Protein AF-A0A7E6EMI9-F1 (afdb_monomer)

Secondary structure (DSSP, 8-state):
--HHHH-SSTT----HHHHHHHHHHHHTT--EEE--SEE--GGGS-TTGGGS-HHHHHHHHHHHHIIIIITSTTTEEEEEEEE-TTT--HHHHHTT-TTHHHHHHHHHHHH-SSSEEEEEESSTTTSSTHHHHHHHHHHHHHHTT----EEEE--EEESSS---HHHHHHHHHHHHTT---EEEEEEEEE-S-HHHHHHHHHHHHHHHHH-TTEEEEEES--BTTT-TTGGGT-SB-TTS-B-HHHHHHHHHHHHT------SS--TT--------SEEEEEEEEETTEEEEEEEEE-SSSS-------SSSPPPP---------S---HHHHHHHHHHHHHHH--STTEEEEEE--SS-SS-S-EEE-TTT--HHHHHHHHHHTT-SEEEEETTTEEEEES---TT-B--GGGS-PBPSS-TTSB--BTTEEEEEE-----S----------------------------------------------------S----HHHHHHHHHHTT--EEEEEEEE--SSSPSS----EEE-TT--HHHHHHH-TT-SEEEEETTTEEEEES---TT-S-PPPGGGS-PEETTEEEEE--BTTEEEEEEEGGGGSS----EEEEEEEE--SSS-SS-S-EEE-TT--HHHHHHHHHTTT-SEEEEETTTEEEEES---S-B--GGGS-PBPSS-TTSB--BTTEEEEEEEP-----------------------------------------S-----TT-EEEEEE--SSS-SS-GGGEEE-TT--HHHHHHHTTTSSEEEEETTTEEEEES---TT-B-S---PEETTEEEEE--BTTEEEEEE----PPPP--SS-EEEEEE---S-SS----EEE-TT--HHHHHHHHHHTT-SEEEEETTTEEEEES-----EE-GGGS-PEETTEEEEE--BTTEEEEEEPP---

pLDDT: mean 73.01, std 23.04, range [19.69, 98.56]

Solvent-accessible surface area (backbone atoms only — not comparable to full-atom values): 54116 Å² total; per-residue (Å²): 102,36,51,52,67,33,35,54,50,86,94,49,75,46,53,65,68,58,54,54,52,45,56,52,32,56,75,69,72,50,87,39,69,43,48,26,69,36,63,20,36,70,84,70,52,31,78,60,67,75,68,48,53,44,66,57,43,55,50,52,59,48,52,53,47,50,68,50,38,60,74,42,46,92,65,30,58,31,33,30,53,44,28,31,60,92,80,19,51,38,66,34,61,63,51,73,30,86,62,46,68,54,50,51,40,48,49,50,50,68,60,34,84,79,43,32,32,23,50,34,29,69,50,32,62,67,45,73,73,40,36,57,54,51,48,53,51,52,51,53,38,45,78,71,69,31,72,66,55,29,40,33,30,24,48,74,27,28,81,88,45,63,64,49,53,69,60,41,45,50,40,50,53,62,52,35,72,71,74,44,44,30,28,36,54,35,32,42,40,42,30,85,47,46,61,60,28,20,54,42,46,48,34,50,52,50,43,45,77,71,34,95,43,44,80,46,80,38,58,58,63,42,40,21,76,78,24,94,70,21,74,25,42,33,22,18,41,74,84,72,46,75,39,52,29,33,52,42,54,53,51,51,64,54,66,67,53,72,85,86,87,77,91,76,82,57,99,79,77,71,88,86,86,87,68,63,71,48,80,46,75,52,75,51,73,58,92,90,50,74,51,75,51,76,53,69,43,71,92,70,100,66,88,83,80,86,86,84,77,90,81,65,80,86,82,89,72,87,79,87,74,87,81,92,70,95,70,85,59,68,68,51,64,54,46,53,55,50,59,32,58,74,69,67,78,81,62,104,33,73,77,48,25,22,28,42,52,99,68,62,27,46,75,56,55,73,54,75,31,84,70,63,23,38,72,66,58,38,40,48,59,19,44,79,68,74,25,50,25,24,30,21,25,64,20,21,36,31,33,14,11,84,48,51,64,80,65,35,78,44,65,54,86,49,33,66,29,46,13,47,49,34,71,76,41,68,15,3,13,86,55,16,24,32,30,28,57,31,82,78,89,88,77,83,91,77,89,81,87,82,82,90,83,86,87,84,88,87,86,84,89,86,90,83,86,87,86,88,86,85,84,89,83,91,88,83,90,87,90,80,89,88,86,89,88,88,78,88,81,94,77,88,83,89,85,92,85,87,85,55,71,64,58,57,53,52,53,67,60,56,81,66,70,56,64,43,76,76,46,20,26,61,41,49,87,88,74,54,24,42,71,41,92,54,74,49,75,40,78,62,24,36,72,67,59,35,48,66,68,25,62,99,36,66,27,33,29,18,24,58,20,27,36,26,36,18,10,80,50,60,43,74,86,48,90,61,69,37,66,59,76,53,30,62,29,42,10,54,52,34,75,93,40,70,11,1,13,84,54,17,26,25,30,32,29,58,67,70,67,89,61,93,76,83,82,62,51,46,81,72,52,23,29,40,44,49,81,92,68,49,32,44,79,50,63,72,51,74,35,86,58,21,35,72,69,58,38,34,51,52,16,56,78,66,79,22,49,24,26,25,22,26,59,15,28,34,28,32,12,14,84,60,74,76,64,56,75,44,66,57,81,50,26,66,27,44,11,52,52,32,74,88,44,66,14,1,12,86,62,15,25,34,30,26,44,41,57,85,82,82,68,96,78,78,93,77,85,88,88,85,87,88,83,92,90,85,91,90,88,91,89,92,88,93,87,90,88,91,88,83,86,92,90,85,88,80,94,79,79,87,80,73,53,58,61,69,42,76,76,47,29,18,27,42,46,88,88,75,41,26,42,48,74,91,44,62,48,75,37,91,56,20,37,72,68,58,36,30,62,72,18,66,70,20,36,25,24,28,18,25,68,10,34,37,25,30,30,21,82,54,55,56,80,59,38,78,44,94,65,46,72,26,40,13,57,52,36,72,90,44,70,11,2,14,88,58,20,28,25,32,26,29,33,50,50,84,56,81,73,81,93,62,79,42,53,79,74,51,23,28,46,58,88,66,100,66,84,86,70,83,66,58,70,54,74,49,82,61,25,36,72,65,58,38,40,52,50,17,28,77,72,62,23,47,25,27,31,21,26,68,12,31,36,30,39,20,26,80,72,87,90,62,53,80,46,63,59,83,56,23,66,30,41,12,56,54,33,78,90,42,66,14,1,12,95,60,19,27,30,31,28,40,42,59,75,77,120

Structure (mmCIF, N/CA/C/O backbone):
data_AF-A0A7E6EMI9-F1
#
_entry.id   AF-A0A7E6EMI9-F1
#
loop_
_atom_site.group_PDB
_atom_site.id
_atom_site.type_symbol
_atom_site.label_atom_id
_atom_site.label_alt_id
_atom_site.label_comp_id
_atom_site.label_asym_id
_atom_site.label_entity_id
_atom_site.label_seq_id
_atom_site.pdbx_PDB_ins_code
_atom_site.Cartn_x
_atom_site.Cartn_y
_atom_site.Cartn_z
_atom_site.occupancy
_atom_site.B_iso_or_equiv
_atom_site.auth_seq_id
_atom_site.auth_comp_id
_atom_site.auth_asym_id
_atom_site.auth_atom_id
_atom_site.pdbx_PDB_model_num
ATOM 1 N N . MET A 1 1 ? -22.785 5.214 -1.039 1.00 93.44 1 MET A N 1
ATOM 2 C CA . MET A 1 1 ? -23.889 5.733 -0.200 1.00 93.44 1 MET A CA 1
ATOM 3 C C . MET A 1 1 ? -23.397 6.900 0.670 1.00 93.44 1 MET A C 1
ATOM 5 O O . MET A 1 1 ? -23.691 6.962 1.861 1.00 93.44 1 MET A O 1
ATOM 9 N N . ASN A 1 2 ? -22.618 7.828 0.101 1.00 94.06 2 ASN A N 1
ATOM 10 C CA . ASN A 1 2 ? -21.979 8.904 0.870 1.00 94.06 2 ASN A CA 1
ATOM 11 C C . ASN A 1 2 ? -22.979 10.024 1.169 1.00 94.06 2 ASN A C 1
ATOM 13 O O . ASN A 1 2 ? -23.908 10.231 0.392 1.00 94.06 2 ASN A O 1
ATOM 17 N N . TRP A 1 3 ? -22.788 10.758 2.269 1.00 95.00 3 TRP A N 1
ATOM 18 C CA . TRP A 1 3 ? -23.775 11.743 2.734 1.00 95.00 3 TRP A CA 1
ATOM 19 C C . TRP A 1 3 ? -24.084 12.799 1.661 1.00 95.00 3 TRP A C 1
ATOM 21 O O . TRP A 1 3 ? -25.225 12.905 1.232 1.00 95.00 3 TRP A O 1
ATOM 31 N N . HIS A 1 4 ? -23.059 13.431 1.085 1.00 92.44 4 HIS A N 1
ATOM 32 C CA . HIS A 1 4 ? -23.192 14.395 -0.017 1.00 92.44 4 HIS A CA 1
ATOM 33 C C . HIS A 1 4 ? -23.781 13.834 -1.334 1.00 92.44 4 HIS A C 1
ATOM 35 O O . HIS A 1 4 ? -24.041 14.608 -2.247 1.00 92.44 4 HIS A O 1
ATOM 41 N N . HIS A 1 5 ? -23.959 12.512 -1.467 1.00 92.00 5 HIS A N 1
ATOM 42 C CA . HIS A 1 5 ? -24.643 11.869 -2.602 1.00 92.00 5 HIS A CA 1
ATOM 43 C C . HIS A 1 5 ? -26.102 11.491 -2.286 1.00 92.00 5 HIS A C 1
ATOM 45 O O . HIS A 1 5 ? -26.892 11.308 -3.210 1.00 92.00 5 HIS A O 1
ATOM 51 N N . ASN A 1 6 ? -26.447 11.314 -1.006 1.00 93.06 6 ASN A N 1
ATOM 52 C CA . ASN A 1 6 ? -27.779 10.891 -0.562 1.00 93.06 6 ASN A CA 1
ATOM 53 C C . ASN A 1 6 ? -28.571 11.992 0.163 1.00 93.06 6 ASN A C 1
ATOM 55 O O . ASN A 1 6 ? -29.717 11.749 0.517 1.00 93.06 6 ASN A O 1
ATOM 59 N N . GLU A 1 7 ? -27.968 13.156 0.396 1.00 93.06 7 GLU A N 1
ATOM 60 C CA . GLU A 1 7 ? -28.607 14.378 0.899 1.00 93.06 7 GLU A CA 1
ATOM 61 C C . GLU A 1 7 ? -27.734 15.588 0.477 1.00 93.06 7 GLU A C 1
ATOM 63 O O . GLU A 1 7 ? -26.900 16.062 1.260 1.00 93.06 7 GLU A O 1
ATOM 68 N N . PRO A 1 8 ? -27.779 16.015 -0.803 1.00 91.75 8 PRO A N 1
ATOM 69 C CA . PRO A 1 8 ? -26.908 17.073 -1.323 1.00 91.75 8 PRO A CA 1
ATOM 70 C C . PRO A 1 8 ? -27.203 18.441 -0.687 1.00 91.75 8 PRO A C 1
ATOM 72 O O . PRO A 1 8 ? -26.270 19.121 -0.254 1.00 91.75 8 PRO A O 1
ATOM 75 N N . GLU A 1 9 ? -28.480 18.800 -0.554 1.00 91.19 9 GLU A N 1
ATOM 76 C CA . GLU A 1 9 ? -28.968 19.929 0.244 1.00 91.19 9 GLU A CA 1
ATOM 77 C C . GLU A 1 9 ? -29.834 19.420 1.409 1.00 91.19 9 GLU A C 1
ATOM 79 O O . GLU A 1 9 ? -30.257 18.265 1.405 1.00 91.19 9 GLU A O 1
ATOM 84 N N . GLN A 1 10 ? -30.007 20.243 2.448 1.00 87.69 10 GLN A N 1
ATOM 85 C CA . GLN A 1 10 ? -30.599 19.809 3.720 1.00 87.69 10 GLN A CA 1
ATOM 86 C C . GLN A 1 10 ? -32.026 19.276 3.528 1.00 87.69 10 GLN A C 1
ATOM 88 O O . GLN A 1 10 ? -32.842 19.929 2.880 1.00 87.69 10 GLN A O 1
ATOM 93 N N . ASP A 1 11 ? -32.321 18.129 4.142 1.00 82.00 11 ASP A N 1
ATOM 94 C CA . ASP A 1 11 ? -33.627 17.462 4.126 1.00 82.00 11 ASP A CA 1
ATOM 95 C C . ASP A 1 11 ? -34.071 16.954 2.718 1.00 82.00 11 ASP A C 1
ATOM 97 O O . ASP A 1 11 ? -35.159 16.391 2.571 1.00 82.00 11 ASP A O 1
ATOM 101 N N . GLU A 1 12 ? -33.222 17.064 1.680 1.00 88.50 12 GLU A N 1
ATOM 102 C CA . GLU A 1 12 ? -33.460 16.543 0.318 1.00 88.50 12 GLU A CA 1
ATOM 103 C C . GLU A 1 12 ? -32.858 15.131 0.120 1.00 88.50 12 GLU A C 1
ATOM 105 O O . GLU A 1 12 ? -31.817 14.952 -0.516 1.00 88.50 12 GLU A O 1
ATOM 110 N N . GLU A 1 13 ? -33.498 14.089 0.664 1.00 87.50 13 GLU A N 1
ATOM 111 C CA . GLU A 1 13 ? -32.959 12.717 0.604 1.00 87.50 13 GLU A CA 1
ATOM 112 C C . GLU A 1 13 ? -33.035 12.036 -0.781 1.00 87.50 13 GLU A C 1
ATOM 114 O O . GLU A 1 13 ? -34.108 11.783 -1.332 1.00 87.50 13 GLU A O 1
ATOM 119 N N . THR A 1 14 ? -31.882 11.593 -1.293 1.00 90.50 14 THR A N 1
ATOM 120 C CA . THR A 1 14 ? -31.707 10.973 -2.619 1.00 90.50 14 THR A CA 1
ATOM 121 C C . THR A 1 14 ? -31.122 9.554 -2.537 1.00 90.50 14 THR A C 1
ATOM 123 O O . THR A 1 14 ? -29.966 9.301 -2.886 1.00 90.50 14 THR A O 1
ATOM 126 N N . TYR A 1 15 ? -31.917 8.577 -2.083 1.00 93.62 15 TYR A N 1
ATOM 127 C CA . TYR A 1 15 ? -31.491 7.163 -1.988 1.00 93.62 15 TYR A CA 1
ATOM 128 C C . TYR A 1 15 ? -31.784 6.296 -3.226 1.00 93.62 15 TYR A C 1
ATOM 130 O O . TYR A 1 15 ? -31.298 5.168 -3.282 1.00 93.62 15 TYR A O 1
ATOM 138 N N . GLU A 1 16 ? -32.523 6.796 -4.222 1.00 94.12 16 GLU A N 1
ATOM 139 C CA . GLU A 1 16 ? -33.087 5.987 -5.319 1.00 94.12 16 GLU A CA 1
ATOM 140 C C . GLU A 1 16 ? -32.049 5.114 -6.052 1.00 94.12 16 GLU A C 1
ATOM 142 O O . GLU A 1 16 ? -32.251 3.910 -6.214 1.00 94.12 16 GLU A O 1
ATOM 147 N N . ASP A 1 17 ? -30.902 5.678 -6.441 1.00 93.19 17 ASP A N 1
ATOM 148 C CA . ASP A 1 17 ? -29.857 4.920 -7.141 1.00 93.19 17 ASP A CA 1
ATOM 149 C C . ASP A 1 17 ? -29.123 3.926 -6.233 1.00 93.19 17 ASP A C 1
ATOM 151 O O . ASP A 1 17 ? -28.708 2.860 -6.691 1.00 93.19 17 ASP A O 1
ATOM 155 N N . ALA A 1 18 ? -29.014 4.215 -4.934 1.00 94.31 18 ALA A N 1
ATOM 156 C CA . ALA A 1 18 ? -28.453 3.274 -3.970 1.00 94.31 18 ALA A CA 1
ATOM 157 C C . ALA A 1 18 ? -29.395 2.079 -3.740 1.00 94.31 18 ALA A C 1
ATOM 159 O O . ALA A 1 18 ? -28.928 0.940 -3.736 1.00 94.31 18 ALA A O 1
ATOM 160 N N . ASP A 1 19 ? -30.708 2.308 -3.642 1.00 95.69 19 ASP A N 1
ATOM 161 C CA . ASP A 1 19 ? -31.703 1.236 -3.526 1.00 95.69 19 ASP A CA 1
ATOM 162 C C . ASP A 1 19 ? -31.811 0.407 -4.827 1.00 95.69 19 ASP A C 1
ATOM 164 O O . ASP A 1 19 ? -31.873 -0.824 -4.752 1.00 95.69 19 ASP A O 1
ATOM 168 N N . LYS A 1 20 ? -31.715 1.028 -6.018 1.00 96.38 20 LYS A N 1
ATOM 169 C CA . LYS A 1 20 ? -31.590 0.311 -7.311 1.00 96.38 20 LYS A CA 1
ATOM 170 C C . LYS A 1 20 ? -30.351 -0.588 -7.354 1.00 96.38 20 LYS A C 1
ATOM 172 O O . LYS A 1 20 ? -30.452 -1.754 -7.740 1.00 96.38 20 LYS A O 1
ATOM 177 N N . ILE A 1 21 ? -29.183 -0.063 -6.970 1.00 94.88 21 ILE A N 1
ATOM 178 C CA . ILE A 1 21 ? -27.925 -0.825 -6.943 1.00 94.88 21 ILE A CA 1
ATOM 179 C C . ILE A 1 21 ? -28.032 -1.987 -5.949 1.00 94.88 21 ILE A C 1
ATOM 181 O O . ILE A 1 21 ? -27.684 -3.113 -6.304 1.00 94.88 21 ILE A O 1
ATOM 185 N N . MET A 1 22 ? -28.572 -1.753 -4.749 1.00 95.94 22 MET A N 1
ATOM 186 C CA . MET A 1 22 ? -28.793 -2.812 -3.761 1.00 95.94 22 MET A CA 1
ATOM 187 C C . MET A 1 22 ? -29.703 -3.917 -4.299 1.00 95.94 22 MET A C 1
ATOM 189 O O . MET A 1 22 ? -29.312 -5.078 -4.241 1.00 95.94 22 MET A O 1
ATOM 193 N N . ALA A 1 23 ? -30.837 -3.579 -4.921 1.00 96.25 23 ALA A N 1
ATOM 194 C CA . ALA A 1 23 ? -31.745 -4.573 -5.498 1.00 96.25 23 ALA A CA 1
ATOM 195 C C . ALA A 1 23 ? -31.076 -5.440 -6.588 1.00 96.25 23 ALA A C 1
ATOM 197 O O . ALA A 1 23 ? -31.368 -6.633 -6.706 1.00 96.25 23 ALA A O 1
ATOM 198 N N . ILE A 1 24 ? -30.146 -4.874 -7.369 1.00 97.00 24 ILE A N 1
ATOM 199 C CA . ILE A 1 24 ? -29.333 -5.624 -8.340 1.00 97.00 24 ILE A CA 1
ATOM 200 C C . ILE A 1 24 ? -28.348 -6.555 -7.614 1.00 97.00 24 ILE A C 1
ATOM 202 O O . ILE A 1 24 ? -28.283 -7.743 -7.935 1.00 97.00 24 ILE A O 1
ATOM 206 N N . LEU A 1 25 ? -27.601 -6.052 -6.627 1.00 96.19 25 LEU A N 1
ATOM 207 C CA . LEU A 1 25 ? -26.623 -6.846 -5.872 1.00 96.19 25 LEU A CA 1
ATOM 208 C C . LEU A 1 25 ? -27.297 -8.002 -5.113 1.00 96.19 25 LEU A C 1
ATOM 210 O O . LEU A 1 25 ? -26.842 -9.142 -5.207 1.00 96.19 25 LEU A O 1
ATOM 214 N N . GLU A 1 26 ? -28.433 -7.742 -4.466 1.00 94.44 26 GLU A N 1
ATOM 215 C CA . GLU A 1 26 ? -29.259 -8.724 -3.753 1.00 94.44 26 GLU A CA 1
ATOM 216 C C . GLU A 1 26 ? -29.793 -9.808 -4.705 1.00 94.44 26 GLU A C 1
ATOM 218 O O . GLU A 1 26 ? -29.631 -11.002 -4.436 1.00 94.44 26 GLU A O 1
ATOM 223 N N . LYS A 1 27 ? -30.325 -9.420 -5.876 1.00 96.25 27 LYS A N 1
ATOM 224 C CA . LYS A 1 27 ? -30.756 -10.349 -6.939 1.00 96.25 27 LYS A CA 1
ATOM 225 C C . LYS A 1 27 ? -29.625 -11.266 -7.420 1.00 96.25 27 LYS A C 1
ATOM 227 O O . LYS A 1 27 ? -29.875 -12.428 -7.739 1.00 96.25 27 LYS A O 1
ATOM 232 N N . HIS A 1 28 ? -28.392 -10.763 -7.467 1.00 94.38 28 HIS A N 1
ATOM 233 C CA . HIS A 1 28 ? -27.203 -11.524 -7.860 1.00 94.38 28 HIS A CA 1
ATOM 234 C C . HIS A 1 28 ? -26.443 -12.154 -6.674 1.00 94.38 28 HIS A C 1
ATOM 236 O O . HIS A 1 28 ? -25.371 -12.723 -6.880 1.00 94.38 28 HIS A O 1
ATOM 242 N N . LYS A 1 29 ? -27.001 -12.106 -5.452 1.00 93.06 29 LYS A N 1
ATOM 243 C CA . LYS A 1 29 ? -26.416 -12.640 -4.205 1.00 93.06 29 LYS A CA 1
ATOM 244 C C . LYS A 1 29 ? -25.012 -12.100 -3.884 1.00 93.06 29 LYS A C 1
ATOM 246 O O . LYS A 1 29 ? -24.185 -12.801 -3.303 1.00 93.06 29 LYS A O 1
ATOM 251 N N . VAL A 1 30 ? -24.748 -10.846 -4.248 1.00 94.00 30 VAL A N 1
ATOM 252 C CA . VAL A 1 30 ? -23.505 -10.132 -3.936 1.00 94.00 30 VAL A CA 1
ATOM 253 C C . VAL A 1 30 ? -23.652 -9.428 -2.586 1.00 94.00 30 VAL A C 1
ATOM 255 O O . VAL A 1 30 ? -24.591 -8.664 -2.377 1.00 94.00 30 VAL A O 1
ATOM 258 N N . THR A 1 31 ? -22.724 -9.680 -1.661 1.00 94.00 31 THR A N 1
ATOM 259 C CA . THR A 1 31 ? -22.687 -9.021 -0.349 1.00 94.00 31 THR A CA 1
ATOM 260 C C . THR A 1 31 ? -22.157 -7.592 -0.458 1.00 94.00 31 THR A C 1
ATOM 262 O O . THR A 1 31 ? -21.162 -7.340 -1.137 1.00 94.00 31 THR A O 1
ATOM 265 N N . THR A 1 32 ? -22.788 -6.650 0.250 1.00 95.50 32 THR A N 1
ATOM 266 C CA . THR A 1 32 ? -22.465 -5.217 0.135 1.00 95.50 32 THR A CA 1
ATOM 267 C C . THR A 1 32 ? -21.827 -4.653 1.407 1.00 95.50 32 THR A C 1
ATOM 269 O O . THR A 1 32 ? -22.229 -4.987 2.524 1.00 95.50 32 THR A O 1
ATOM 272 N N . ARG A 1 33 ? -20.844 -3.760 1.233 1.00 96.31 33 ARG A N 1
ATOM 273 C CA . ARG A 1 33 ? -20.260 -2.893 2.270 1.00 96.31 33 ARG A CA 1
ATOM 274 C C . ARG A 1 33 ? -20.909 -1.510 2.181 1.00 96.31 33 ARG A C 1
ATOM 276 O O . ARG A 1 33 ? -20.886 -0.884 1.124 1.00 96.31 33 ARG A O 1
ATOM 283 N N . GLY A 1 34 ? -21.484 -1.043 3.284 1.00 96.75 34 GLY A N 1
ATOM 284 C CA . GLY A 1 34 ? -22.059 0.288 3.407 1.00 96.75 34 GLY A CA 1
ATOM 285 C C . GLY A 1 34 ? -20.970 1.349 3.552 1.00 96.75 34 GLY A C 1
ATOM 286 O O . GLY A 1 34 ? -20.440 1.558 4.642 1.00 96.75 34 GLY A O 1
ATOM 287 N N . HIS A 1 35 ? -20.658 2.019 2.444 1.00 96.94 35 HIS A N 1
ATOM 288 C CA . HIS A 1 35 ? -19.679 3.102 2.366 1.00 96.94 35 HIS A CA 1
ATOM 289 C C . HIS A 1 35 ? -20.384 4.419 1.995 1.00 96.94 35 HIS A C 1
ATOM 291 O O . HIS A 1 35 ? -21.005 4.502 0.929 1.00 96.94 35 HIS A O 1
ATOM 297 N N . SER A 1 36 ? -20.345 5.475 2.805 1.00 96.50 36 SER A N 1
ATOM 298 C CA . SER A 1 36 ? -19.956 5.562 4.221 1.00 96.50 36 SER A CA 1
ATOM 299 C C . SER A 1 36 ? -21.011 6.361 4.997 1.00 96.50 36 SER A C 1
ATOM 301 O O . SER A 1 36 ? -21.729 7.192 4.426 1.00 96.50 36 SER A O 1
ATOM 303 N N . ILE A 1 37 ? -21.153 6.104 6.303 1.00 97.56 37 ILE A N 1
ATOM 304 C CA . ILE A 1 37 ? -22.139 6.824 7.131 1.00 97.56 37 ILE A CA 1
ATOM 305 C C . ILE A 1 37 ? -21.707 8.292 7.253 1.00 97.56 37 ILE A C 1
ATOM 307 O O . ILE A 1 37 ? -22.492 9.190 6.934 1.00 97.56 37 ILE A O 1
ATOM 311 N N . PHE A 1 38 ? -20.436 8.502 7.613 1.00 97.94 38 PHE A N 1
ATOM 312 C CA . PHE A 1 38 ? -19.756 9.793 7.698 1.00 97.94 38 PHE A CA 1
ATOM 313 C C . PHE A 1 38 ? -18.383 9.760 7.011 1.00 97.94 38 PHE A C 1
ATOM 315 O O . PHE A 1 38 ? -17.776 8.700 6.847 1.00 97.94 38 PHE A O 1
ATOM 322 N N . TRP A 1 39 ? -17.856 10.944 6.698 1.00 97.69 39 TRP A N 1
ATOM 323 C CA . TRP A 1 39 ? -16.495 11.145 6.193 1.00 97.69 39 TRP A CA 1
ATOM 324 C C . TRP A 1 39 ? -15.876 12.319 6.951 1.00 97.69 39 TRP A C 1
ATOM 326 O O . TRP A 1 39 ? -16.497 13.371 7.053 1.00 97.69 39 TRP A O 1
ATOM 336 N N . ALA A 1 40 ? -14.678 12.182 7.514 1.00 96.69 40 ALA A N 1
ATOM 337 C CA . ALA A 1 40 ? -14.123 13.185 8.423 1.00 96.69 40 ALA A CA 1
ATOM 338 C C . ALA A 1 40 ? -13.511 14.417 7.724 1.00 96.69 40 ALA A C 1
ATOM 340 O O . ALA A 1 40 ? -13.157 15.393 8.394 1.00 96.69 40 ALA A O 1
ATOM 341 N N . GLN A 1 41 ? -13.361 14.379 6.398 1.00 95.88 41 GLN A N 1
ATOM 342 C CA . GLN A 1 41 ? -12.752 15.435 5.588 1.00 95.88 41 GLN A CA 1
ATOM 343 C C . GLN A 1 41 ? -13.661 16.667 5.441 1.00 95.88 41 GLN A C 1
ATOM 345 O O . GLN A 1 41 ? -14.789 16.519 4.960 1.00 95.88 41 GLN A O 1
ATOM 350 N N . PRO A 1 42 ? -13.187 17.894 5.733 1.00 92.75 42 PRO A N 1
ATOM 351 C CA . PRO A 1 42 ? -13.974 19.118 5.547 1.00 92.75 42 PRO A CA 1
ATOM 352 C C . PRO A 1 42 ? -14.461 19.346 4.106 1.00 92.75 42 PRO A C 1
ATOM 354 O O . PRO A 1 42 ? -15.562 19.861 3.905 1.00 92.75 42 PRO A O 1
ATOM 357 N N . GLN A 1 43 ? -13.680 18.943 3.098 1.00 92.50 43 GLN A N 1
ATOM 358 C CA . GLN A 1 43 ? -14.032 19.080 1.681 1.00 92.50 43 GLN A CA 1
ATOM 359 C C . GLN A 1 43 ? -15.181 18.155 1.248 1.00 92.50 43 GLN A C 1
ATOM 361 O O . GLN A 1 43 ? -15.968 18.549 0.391 1.00 92.50 43 GLN A O 1
ATOM 366 N N . MET A 1 44 ? -15.347 16.992 1.892 1.00 94.25 44 MET A N 1
ATOM 367 C CA . MET A 1 44 ? -16.366 15.989 1.536 1.00 94.25 44 MET A CA 1
ATOM 368 C C . MET A 1 44 ? -17.735 16.224 2.202 1.00 94.25 44 MET A C 1
ATOM 370 O O . MET A 1 44 ? -18.637 15.397 2.063 1.00 94.25 44 MET A O 1
ATOM 374 N N . GLN A 1 45 ? -17.889 17.346 2.913 1.00 94.62 45 GLN A N 1
ATOM 375 C CA . GLN A 1 45 ? -19.147 17.790 3.521 1.00 94.62 45 GLN A CA 1
ATOM 376 C C . GLN A 1 45 ? -19.968 18.658 2.559 1.00 94.62 45 GLN A C 1
ATOM 378 O O . GLN A 1 45 ? -19.416 19.374 1.718 1.00 94.62 45 GLN A O 1
ATOM 383 N N . GLN A 1 46 ? -21.283 18.673 2.749 1.00 93.88 46 GLN A N 1
ATOM 384 C CA . GLN A 1 46 ? -22.204 19.551 2.032 1.00 93.88 46 GLN A CA 1
ATOM 385 C C . GLN A 1 46 ? -22.093 21.020 2.481 1.00 93.88 46 GLN A C 1
ATOM 387 O O . GLN A 1 46 ? -21.602 21.342 3.569 1.00 93.88 46 GLN A O 1
ATOM 392 N N . ASN A 1 47 ? -22.572 21.940 1.637 1.00 94.00 47 ASN A N 1
ATOM 393 C CA . ASN A 1 47 ? -22.497 23.381 1.896 1.00 94.00 47 ASN A CA 1
ATOM 394 C C . ASN A 1 47 ? -23.389 23.848 3.049 1.00 94.00 47 ASN A C 1
ATOM 396 O O . ASN A 1 47 ? -23.017 24.796 3.741 1.00 94.00 47 ASN A O 1
ATOM 400 N N . TRP A 1 48 ? -24.542 23.214 3.257 1.00 94.69 48 TRP A N 1
ATOM 401 C CA . TRP A 1 48 ? -25.411 23.458 4.407 1.00 94.69 48 TRP A CA 1
ATOM 402 C C . TRP A 1 48 ? -24.800 22.886 5.693 1.00 94.69 48 TRP A C 1
ATOM 404 O O . TRP A 1 48 ? -24.647 23.616 6.670 1.00 94.69 48 TRP A O 1
ATOM 414 N N . LEU A 1 49 ? -24.323 21.635 5.657 1.00 94.75 49 LEU A N 1
ATOM 415 C CA . LEU A 1 49 ? -23.769 20.914 6.809 1.00 94.75 49 LEU A CA 1
ATOM 416 C C . LEU A 1 49 ? -22.579 21.654 7.455 1.00 94.75 49 LEU A C 1
ATOM 418 O O . LEU A 1 49 ? -22.452 21.686 8.678 1.00 94.75 49 LEU A O 1
ATOM 422 N N . ARG A 1 50 ? -21.741 22.321 6.645 1.00 94.81 50 ARG A N 1
ATOM 423 C CA . ARG A 1 50 ? -20.626 23.174 7.114 1.00 94.81 50 ARG A CA 1
ATOM 424 C C . ARG A 1 50 ? -21.051 24.481 7.805 1.00 94.81 50 ARG A C 1
ATOM 426 O O . ARG A 1 50 ? -20.216 25.095 8.464 1.00 94.81 50 ARG A O 1
ATOM 433 N N . LYS A 1 51 ? -22.299 24.932 7.642 1.00 94.56 51 LYS A N 1
ATOM 434 C CA . LYS A 1 51 ? -22.828 26.184 8.227 1.00 94.56 51 LYS A CA 1
ATOM 435 C C . LYS A 1 51 ? -23.552 25.969 9.560 1.00 94.56 51 LYS A C 1
ATOM 437 O O . LYS A 1 51 ? -23.825 26.945 10.253 1.00 94.56 51 LYS A O 1
ATOM 442 N N . LEU A 1 52 ? -23.880 24.722 9.900 1.00 92.75 52 LEU A N 1
ATOM 443 C CA . LEU A 1 52 ? -24.645 24.379 11.098 1.00 92.75 52 LEU A CA 1
ATOM 444 C C . LEU A 1 52 ? -23.874 24.680 12.390 1.00 92.75 52 LEU A C 1
ATOM 446 O O . LEU A 1 52 ? -22.652 24.496 12.464 1.00 92.75 52 LEU A O 1
ATOM 450 N N . THR A 1 53 ? -24.604 25.064 13.440 1.00 93.62 53 THR A N 1
ATOM 451 C CA . THR A 1 53 ? -24.064 25.092 14.807 1.00 93.62 53 THR A CA 1
ATOM 452 C C . THR A 1 53 ? -23.721 23.679 15.287 1.00 93.62 53 THR A C 1
ATOM 454 O O . THR A 1 53 ? -24.180 22.682 14.725 1.00 93.62 53 THR A O 1
ATOM 457 N N . ALA A 1 54 ? -22.947 23.571 16.371 1.00 92.25 54 ALA A N 1
ATOM 458 C CA . ALA A 1 54 ? -22.607 22.274 16.953 1.00 92.25 54 ALA A CA 1
ATOM 459 C C . ALA A 1 54 ? -23.851 21.449 17.345 1.00 92.25 54 ALA A C 1
ATOM 461 O O . ALA A 1 54 ? -23.872 20.235 17.172 1.00 92.25 54 ALA A O 1
ATOM 462 N N . GLU A 1 55 ? -24.910 22.097 17.831 1.00 84.94 55 GLU A N 1
ATOM 463 C CA . GLU A 1 55 ? -26.170 21.439 18.191 1.00 84.94 55 GLU A CA 1
ATOM 464 C C . GLU A 1 55 ? -26.942 20.957 16.953 1.00 84.94 55 GLU A C 1
ATOM 466 O O . GLU A 1 55 ? -27.326 19.790 16.879 1.00 84.94 55 GLU A O 1
ATOM 471 N N . GLN A 1 56 ? -27.081 21.813 15.935 1.00 88.88 56 GLN A N 1
ATOM 472 C CA . GLN A 1 56 ? -27.747 21.474 14.673 1.00 88.88 56 GLN A CA 1
ATOM 473 C C . GLN A 1 56 ? -27.029 20.342 13.926 1.00 88.88 56 GLN A C 1
ATOM 475 O O . GLN A 1 56 ? -27.668 19.387 13.487 1.00 88.88 56 GLN A O 1
ATOM 480 N N . LEU A 1 57 ? -25.695 20.396 13.833 1.00 95.69 57 LEU A N 1
ATOM 481 C CA . LEU A 1 57 ? -24.900 19.311 13.257 1.00 95.69 57 LEU A CA 1
ATOM 482 C C . LEU A 1 57 ? -25.051 18.024 14.076 1.00 95.69 57 LEU A C 1
ATOM 484 O O . LEU A 1 57 ? -25.116 16.935 13.509 1.00 95.69 57 LEU A O 1
ATOM 488 N N . LYS A 1 58 ? -25.132 18.124 15.408 1.00 91.56 58 LYS A N 1
ATOM 489 C CA . LYS A 1 58 ? -25.316 16.951 16.263 1.00 91.56 58 LYS A CA 1
ATOM 490 C C . LYS A 1 58 ? -26.673 16.280 16.050 1.00 91.56 58 LYS A C 1
ATOM 492 O O . LYS A 1 58 ? -26.721 15.051 16.068 1.00 91.56 58 LYS A O 1
ATOM 497 N N . TYR A 1 59 ? -27.723 17.068 15.829 1.00 84.62 59 TYR A N 1
ATOM 498 C CA . TYR A 1 59 ? -29.045 16.584 15.443 1.00 84.62 59 TYR A CA 1
ATOM 499 C C . TYR A 1 59 ? -29.014 15.913 14.060 1.00 84.62 59 TYR A C 1
ATOM 501 O O . TYR A 1 59 ? -29.338 14.734 13.949 1.00 84.62 59 TYR A O 1
ATOM 509 N N . GLN A 1 60 ? -28.492 16.595 13.037 1.00 92.50 60 GLN A N 1
ATOM 510 C CA . GLN A 1 60 ? -28.424 16.058 11.670 1.00 92.50 60 GLN A CA 1
ATOM 511 C C . GLN A 1 60 ? -27.537 14.798 11.551 1.00 92.50 60 GLN A C 1
ATOM 513 O O . GLN A 1 60 ? -27.811 13.893 10.767 1.00 92.50 60 GLN A O 1
ATOM 518 N N . MET A 1 61 ? -26.518 14.644 12.405 1.00 95.31 61 MET A N 1
ATOM 519 C CA . MET A 1 61 ? -25.758 13.389 12.527 1.00 95.31 61 MET A CA 1
ATOM 520 C C . MET A 1 61 ? -26.559 12.213 13.117 1.00 95.31 61 MET A C 1
ATOM 522 O O . MET A 1 61 ? -26.129 11.069 12.969 1.00 95.31 61 MET A O 1
ATOM 526 N N . ILE A 1 62 ? -27.669 12.457 13.818 1.00 89.62 62 ILE A N 1
ATOM 527 C CA . ILE A 1 62 ? -28.578 11.409 14.308 1.00 89.62 62 ILE A CA 1
ATOM 528 C C . ILE A 1 62 ? -29.552 11.015 13.195 1.00 89.62 62 ILE A C 1
ATOM 530 O O . ILE A 1 62 ? -29.650 9.824 12.905 1.00 89.62 62 ILE A O 1
ATOM 534 N N . GLU A 1 63 ? -30.182 11.992 12.537 1.00 87.06 63 GLU A N 1
ATOM 535 C CA . GLU A 1 63 ? -31.057 11.778 11.371 1.00 87.06 63 GLU A CA 1
ATOM 536 C C . GLU A 1 63 ? -30.333 10.970 10.284 1.00 87.06 63 GLU A C 1
ATOM 538 O O . GLU A 1 63 ? -30.769 9.878 9.913 1.00 87.06 63 GLU A O 1
ATOM 543 N N . ARG A 1 64 ? -29.119 11.392 9.897 1.00 93.50 64 ARG A N 1
ATOM 544 C CA . ARG A 1 64 ? -28.264 10.658 8.953 1.00 93.50 64 ARG A CA 1
ATOM 545 C C . ARG A 1 64 ? -28.065 9.189 9.330 1.00 93.50 64 ARG A C 1
ATOM 547 O O . ARG A 1 64 ? -28.122 8.337 8.445 1.00 93.50 64 ARG A O 1
ATOM 554 N N . MET A 1 65 ? -27.825 8.868 10.607 1.00 93.50 65 MET A N 1
ATOM 555 C CA . MET A 1 65 ? -27.707 7.468 11.039 1.00 93.50 65 MET A CA 1
ATOM 556 C C . MET A 1 65 ? -29.023 6.714 10.875 1.00 93.50 65 MET A C 1
ATOM 558 O O . MET A 1 65 ? -29.000 5.581 10.402 1.00 93.50 65 MET A O 1
ATOM 562 N N . GLN A 1 66 ? -30.153 7.314 11.252 1.00 85.81 66 GLN A N 1
ATOM 563 C CA . GLN A 1 66 ? -31.462 6.679 11.108 1.00 85.81 66 GLN A CA 1
ATOM 564 C C . GLN A 1 66 ? -31.739 6.372 9.632 1.00 85.81 66 GLN A C 1
ATOM 566 O O . GLN A 1 66 ? -31.962 5.214 9.266 1.00 85.81 66 GLN A O 1
ATOM 571 N N . ASN A 1 67 ? -31.600 7.370 8.766 1.00 87.12 67 ASN A N 1
ATOM 572 C CA . ASN A 1 67 ? -32.132 7.308 7.410 1.00 87.12 67 ASN A CA 1
ATOM 573 C C . ASN A 1 67 ? -31.277 6.443 6.465 1.00 87.12 67 ASN A C 1
ATOM 575 O O . ASN A 1 67 ? -31.820 5.830 5.537 1.00 87.12 67 ASN A O 1
ATOM 579 N N . ILE A 1 68 ? -29.972 6.287 6.753 1.00 95.00 68 ILE A N 1
ATOM 580 C CA . ILE A 1 68 ? -29.117 5.294 6.081 1.00 95.00 68 ILE A CA 1
ATOM 581 C C . ILE A 1 68 ? -29.100 3.928 6.790 1.00 95.00 68 ILE A C 1
ATOM 583 O O . ILE A 1 68 ? -29.325 2.903 6.143 1.00 95.00 68 ILE A O 1
ATOM 587 N N . MET A 1 69 ? -28.847 3.863 8.103 1.00 94.69 69 MET A N 1
ATOM 588 C CA . MET A 1 69 ? -28.589 2.576 8.763 1.00 94.69 69 MET A CA 1
ATOM 589 C C . MET A 1 69 ? -29.861 1.769 8.994 1.00 94.69 69 MET A C 1
ATOM 591 O O . MET A 1 69 ? -29.788 0.546 8.980 1.00 94.69 69 MET A O 1
ATOM 595 N N . VAL A 1 70 ? -31.025 2.401 9.186 1.00 90.69 70 VAL A N 1
ATOM 596 C CA . VAL A 1 70 ? -32.295 1.663 9.310 1.00 90.69 70 VAL A CA 1
ATOM 597 C C . VAL A 1 70 ? -32.746 1.138 7.942 1.00 90.69 70 VAL A C 1
ATOM 599 O O . VAL A 1 70 ? -33.188 -0.006 7.863 1.00 90.69 70 VAL A O 1
ATOM 602 N N . ARG A 1 71 ? -32.558 1.918 6.865 1.00 93.69 71 ARG A N 1
ATOM 603 C CA . ARG A 1 71 ? -32.887 1.541 5.473 1.00 93.69 71 ARG A CA 1
ATOM 604 C C . ARG A 1 71 ? -32.074 0.347 4.954 1.00 93.69 71 ARG A C 1
ATOM 606 O O . ARG A 1 71 ? -32.608 -0.484 4.218 1.00 93.69 71 ARG A O 1
ATOM 613 N N . TYR A 1 72 ? -30.797 0.257 5.327 1.00 96.06 72 TYR A N 1
ATOM 614 C CA . TYR A 1 72 ? -29.885 -0.801 4.865 1.00 96.06 72 TYR A CA 1
ATOM 615 C C . TYR A 1 72 ? -29.478 -1.809 5.960 1.00 96.06 72 TYR A C 1
ATOM 617 O O . TYR A 1 72 ? -28.613 -2.655 5.718 1.00 96.06 72 TYR A O 1
ATOM 625 N N . ARG A 1 73 ? -30.122 -1.767 7.139 1.00 94.31 73 ARG A N 1
ATOM 626 C CA . ARG A 1 73 ? -29.973 -2.770 8.212 1.00 94.31 73 ARG A CA 1
ATOM 627 C C . ARG A 1 73 ? -30.160 -4.174 7.648 1.00 94.31 73 ARG A C 1
ATOM 629 O O . ARG A 1 73 ? -31.097 -4.408 6.892 1.00 94.31 73 ARG A O 1
ATOM 636 N N . ASP A 1 74 ? -29.292 -5.103 8.041 1.00 91.62 74 ASP A N 1
ATOM 637 C CA . ASP A 1 74 ? -29.289 -6.506 7.589 1.00 91.62 74 ASP A CA 1
ATOM 638 C C . ASP A 1 74 ? -29.094 -6.728 6.067 1.00 91.62 74 ASP A C 1
ATOM 640 O O . ASP A 1 74 ? -28.931 -7.873 5.646 1.00 91.62 74 ASP A O 1
ATOM 644 N N . ARG A 1 75 ? -29.046 -5.664 5.245 1.00 94.81 75 ARG A N 1
ATOM 645 C CA . ARG A 1 75 ? -28.780 -5.710 3.792 1.00 94.81 75 ARG A CA 1
ATOM 646 C C . ARG A 1 75 ? -27.291 -5.528 3.461 1.00 94.81 75 ARG A C 1
ATOM 648 O O . ARG A 1 75 ? -26.831 -5.972 2.411 1.00 94.81 75 ARG A O 1
ATOM 655 N N . VAL A 1 76 ? -26.519 -4.905 4.357 1.00 96.25 76 VAL A N 1
ATOM 656 C CA . VAL A 1 76 ? -25.051 -4.787 4.259 1.00 96.25 76 VAL A CA 1
ATOM 657 C C . VAL A 1 76 ? -24.349 -5.626 5.327 1.00 96.25 76 VAL A C 1
ATOM 659 O O . VAL A 1 76 ? -24.830 -5.755 6.451 1.00 96.25 76 VAL A O 1
ATOM 662 N N . ILE A 1 77 ? -23.181 -6.180 4.994 1.00 96.12 77 ILE A N 1
ATOM 663 C CA . ILE A 1 77 ? -22.365 -6.958 5.945 1.00 96.12 77 ILE A CA 1
ATOM 664 C C . ILE A 1 77 ? -21.439 -6.072 6.787 1.00 96.12 77 ILE A C 1
ATOM 666 O O . ILE A 1 77 ? -21.103 -6.427 7.918 1.00 96.12 77 ILE A O 1
ATOM 670 N N . HIS A 1 78 ? -21.031 -4.919 6.252 1.00 97.81 78 HIS A N 1
ATOM 671 C CA . HIS A 1 78 ? -20.057 -3.998 6.844 1.00 97.81 78 HIS A CA 1
ATOM 672 C C . HIS A 1 78 ? -20.568 -2.552 6.780 1.00 97.81 78 HIS A C 1
ATOM 674 O O . HIS A 1 78 ? -21.257 -2.204 5.822 1.00 97.81 78 HIS A O 1
ATOM 680 N N . TRP A 1 79 ? -20.150 -1.704 7.723 1.00 98.12 79 TRP A N 1
ATOM 681 C CA . TRP A 1 79 ? -20.330 -0.246 7.673 1.00 98.12 79 TRP A CA 1
ATOM 682 C C . TRP A 1 79 ? -19.013 0.488 7.912 1.00 98.12 79 TRP A C 1
ATOM 684 O O . TRP A 1 79 ? -18.398 0.297 8.963 1.00 98.12 79 TRP A O 1
ATOM 694 N N . ASP A 1 80 ? -18.643 1.397 7.011 1.00 98.38 80 ASP A N 1
ATOM 695 C CA . ASP A 1 80 ? -17.625 2.412 7.294 1.00 98.38 80 ASP A CA 1
ATOM 696 C C . ASP A 1 80 ? -18.270 3.521 8.133 1.00 98.38 80 ASP A C 1
ATOM 698 O O . ASP A 1 80 ? -19.103 4.294 7.643 1.00 98.38 80 ASP A O 1
ATOM 702 N N . VAL A 1 81 ? -17.931 3.562 9.425 1.00 97.81 81 VAL A N 1
ATOM 703 C CA . VAL A 1 81 ? -18.624 4.432 10.389 1.00 97.81 81 VAL A CA 1
ATOM 704 C C . VAL A 1 81 ? -18.251 5.892 10.176 1.00 97.81 81 VAL A C 1
ATOM 706 O O . VAL A 1 81 ? -19.129 6.740 10.059 1.00 97.81 81 VAL A O 1
ATOM 709 N N . ASN A 1 82 ? -16.955 6.192 10.114 1.00 96.38 82 ASN A N 1
ATOM 710 C CA . ASN A 1 82 ? -16.462 7.502 9.711 1.00 96.38 82 ASN A CA 1
ATOM 711 C C . ASN A 1 82 ? -15.114 7.327 9.004 1.00 96.38 82 ASN A C 1
ATOM 713 O O . ASN A 1 82 ? -14.156 6.833 9.601 1.00 96.38 82 ASN A O 1
ATOM 717 N N . HIS A 1 83 ? -15.091 7.679 7.725 1.00 96.75 83 HIS A N 1
ATOM 718 C CA . HIS A 1 83 ? -14.000 7.446 6.780 1.00 96.75 83 HIS A CA 1
ATOM 719 C C . HIS A 1 83 ? -12.954 8.576 6.847 1.00 96.75 83 HIS A C 1
ATOM 721 O O . HIS A 1 83 ? -13.291 9.735 7.114 1.00 96.75 83 HIS A O 1
ATOM 727 N N . GLU A 1 84 ? -11.685 8.222 6.648 1.00 96.62 84 GLU A N 1
ATOM 728 C CA . GLU A 1 84 ? -10.511 9.107 6.662 1.00 96.62 84 GLU A CA 1
ATOM 729 C C . GLU A 1 84 ? -10.306 9.899 7.973 1.00 96.62 84 GLU A C 1
ATOM 731 O O . GLU A 1 84 ? -10.037 11.102 7.967 1.00 96.62 84 GLU A O 1
ATOM 736 N N . MET A 1 85 ? -10.449 9.254 9.136 1.00 94.31 85 MET A N 1
ATOM 737 C CA . MET A 1 85 ? -10.302 9.901 10.449 1.00 94.31 85 MET A CA 1
ATOM 738 C C . MET A 1 85 ? -8.852 10.169 10.900 1.00 94.31 85 MET A C 1
ATOM 740 O O . MET A 1 85 ? -8.668 10.894 11.886 1.00 94.31 85 MET A O 1
ATOM 744 N N . LEU A 1 86 ? -7.822 9.653 10.229 1.00 92.69 86 LEU A N 1
ATOM 745 C CA . LEU A 1 86 ? -6.441 10.120 10.442 1.00 92.69 86 LEU A CA 1
ATOM 746 C C . LEU A 1 86 ? -6.171 11.459 9.743 1.00 92.69 86 LEU A C 1
ATOM 748 O O . LEU A 1 86 ? -5.356 12.262 10.208 1.00 92.69 86 LEU A O 1
ATOM 752 N N . HIS A 1 87 ? -6.880 11.704 8.645 1.00 93.88 87 HIS A N 1
ATOM 753 C CA . HIS A 1 87 ? -6.674 12.845 7.763 1.00 93.88 87 HIS A CA 1
ATOM 754 C C . HIS A 1 87 ? -7.665 13.981 8.054 1.00 93.88 87 HIS A C 1
ATOM 756 O O . HIS A 1 87 ? -7.259 15.128 8.251 1.00 93.88 87 HIS A O 1
ATOM 762 N N . GLY A 1 88 ? -8.950 13.651 8.172 1.00 93.50 88 GLY A N 1
ATOM 763 C CA . GLY A 1 88 ? -10.043 14.574 8.443 1.00 93.50 88 GLY A CA 1
ATOM 764 C C . GLY A 1 88 ? -10.425 14.701 9.925 1.00 93.50 88 GLY A C 1
ATOM 765 O O . GLY A 1 88 ? -10.367 13.755 10.722 1.00 93.50 88 GLY A O 1
ATOM 766 N N . ARG A 1 89 ? -10.869 15.902 10.315 1.00 95.00 89 ARG A N 1
ATOM 767 C CA . ARG A 1 89 ? -11.256 16.243 11.698 1.00 95.00 89 ARG A CA 1
ATOM 768 C C . ARG A 1 89 ? -12.610 16.943 11.827 1.00 95.00 89 ARG A C 1
ATOM 770 O O . ARG A 1 89 ? -13.005 17.220 12.957 1.00 95.00 89 ARG A O 1
ATOM 777 N N . PHE A 1 90 ? -13.353 17.139 10.733 1.00 96.88 90 PHE A N 1
ATOM 778 C CA . PHE A 1 90 ? -14.536 18.010 10.656 1.00 96.88 90 PHE A CA 1
ATOM 779 C C . PHE A 1 90 ? -15.480 17.900 11.867 1.00 96.88 90 PHE A C 1
ATOM 781 O O . PHE A 1 90 ? -15.637 18.867 12.607 1.00 96.88 90 PHE A O 1
ATOM 788 N N . TYR A 1 91 ? -16.036 16.717 12.155 1.00 96.75 91 TYR A N 1
ATOM 789 C CA . TYR A 1 91 ? -16.980 16.553 13.274 1.00 96.75 91 TYR A CA 1
ATOM 790 C C . TYR A 1 91 ? -16.353 16.688 14.674 1.00 96.75 91 TYR A C 1
ATOM 792 O O . TYR A 1 91 ? -17.085 16.875 15.639 1.00 96.75 91 TYR A O 1
ATOM 800 N N . ARG A 1 92 ? -15.026 16.570 14.825 1.00 94.56 92 ARG A N 1
ATOM 801 C CA . ARG A 1 92 ? -14.336 16.836 16.103 1.00 94.56 92 ARG A CA 1
ATOM 802 C C . ARG A 1 92 ? -14.144 18.336 16.317 1.00 94.56 92 ARG A C 1
ATOM 804 O O . ARG A 1 92 ? -14.258 18.797 17.447 1.00 94.56 92 ARG A O 1
ATOM 811 N N . GLU A 1 93 ? -13.897 19.082 15.245 1.00 95.06 93 GLU A N 1
ATOM 812 C CA . GLU A 1 93 ? -13.673 20.531 15.269 1.00 95.06 93 GLU A CA 1
ATOM 813 C C . GLU A 1 93 ? -14.999 21.305 15.327 1.00 95.06 93 GLU A C 1
ATOM 815 O O . GLU A 1 93 ? -15.203 22.083 16.256 1.00 95.06 93 GLU A O 1
ATOM 820 N N . GLN A 1 94 ? -15.950 21.013 14.433 1.00 93.75 94 GLN A N 1
ATOM 821 C CA . GLN A 1 94 ? -17.260 21.680 14.373 1.00 93.75 94 GLN A CA 1
ATOM 822 C C . GLN A 1 94 ? -18.128 21.411 15.619 1.00 93.75 94 GLN A C 1
ATOM 824 O O . GLN A 1 94 ? -18.925 22.259 16.010 1.00 93.75 94 GLN A O 1
ATOM 829 N N . LEU A 1 95 ? -17.952 20.255 16.277 1.00 93.00 95 LEU A N 1
ATOM 830 C CA . LEU A 1 95 ? -18.597 19.932 17.562 1.00 93.00 95 LEU A CA 1
ATOM 831 C C . LEU A 1 95 ? -17.708 20.218 18.786 1.00 93.00 95 LEU A C 1
ATOM 833 O O . LEU A 1 95 ? -18.122 19.925 19.906 1.00 93.00 95 LEU A O 1
ATOM 837 N N . GLN A 1 96 ? -16.484 20.722 18.581 1.00 92.44 96 GLN A N 1
ATOM 838 C CA . GLN A 1 96 ? -15.467 20.994 19.612 1.00 92.44 96 GLN A CA 1
ATOM 839 C C . GLN A 1 96 ? -15.238 19.823 20.596 1.00 92.44 96 GLN A C 1
ATOM 841 O O . GLN A 1 96 ? -14.989 20.010 21.787 1.00 92.44 96 GLN A O 1
ATOM 846 N N . ASN A 1 97 ? -15.347 18.583 20.106 1.00 90.69 97 ASN A N 1
ATOM 847 C CA . ASN A 1 97 ? -15.462 17.385 20.933 1.00 90.69 97 ASN A CA 1
ATOM 848 C C . ASN A 1 97 ? -14.681 16.202 20.335 1.00 90.69 97 ASN A C 1
ATOM 850 O O . ASN A 1 97 ? -15.090 15.563 19.363 1.00 90.69 97 ASN A O 1
ATOM 854 N N . ASN A 1 98 ? -13.559 15.858 20.972 1.00 90.94 98 ASN A N 1
ATOM 855 C CA . ASN A 1 98 ? -12.688 14.759 20.547 1.00 90.94 98 ASN A CA 1
ATOM 856 C C . ASN A 1 98 ? -13.303 13.357 20.731 1.00 90.94 98 ASN A C 1
ATOM 858 O O . ASN A 1 98 ? -12.840 12.412 20.094 1.00 90.94 98 ASN A O 1
ATOM 862 N N . SER A 1 99 ? -14.356 13.213 21.541 1.00 93.31 99 SER A N 1
ATOM 863 C CA . SER A 1 99 ? -15.033 11.935 21.817 1.00 93.31 99 SER A CA 1
ATOM 864 C C . SER A 1 99 ? -16.096 11.567 20.772 1.00 93.31 99 SER A C 1
ATOM 866 O O . SER A 1 99 ? -16.731 10.516 20.874 1.00 93.31 99 SER A O 1
ATOM 868 N N . ILE A 1 100 ? -16.308 12.400 19.748 1.00 96.12 100 ILE A N 1
ATOM 869 C CA . ILE A 1 100 ? -17.318 12.162 18.706 1.00 96.12 100 ILE A CA 1
ATOM 870 C C . ILE A 1 100 ? -17.132 10.833 17.948 1.00 96.12 100 ILE A C 1
ATOM 872 O O . ILE A 1 100 ? -18.136 10.139 17.795 1.00 96.12 100 ILE A O 1
ATOM 876 N N . PRO A 1 101 ? -15.916 10.387 17.568 1.00 96.19 101 PRO A N 1
ATOM 877 C CA . PRO A 1 101 ? -15.711 9.052 16.996 1.00 96.19 101 PRO A CA 1
ATOM 878 C C . PRO A 1 101 ? -16.215 7.909 17.896 1.00 96.19 101 PRO A C 1
ATOM 880 O O . PRO A 1 101 ? -16.840 6.969 17.412 1.00 96.19 101 PRO A O 1
ATOM 883 N N . VAL A 1 102 ? -16.028 8.014 19.217 1.00 97.69 102 VAL A N 1
ATOM 884 C CA . VAL A 1 102 ? -16.513 7.016 20.191 1.00 97.69 102 VAL A CA 1
ATOM 885 C C . VAL A 1 102 ? -18.040 6.989 20.234 1.00 97.69 102 VAL A C 1
ATOM 887 O O . VAL A 1 102 ? -18.644 5.919 20.295 1.00 97.69 102 VAL A O 1
ATOM 890 N N . TRP A 1 103 ? -18.680 8.159 20.166 1.00 97.00 103 TRP A N 1
ATOM 891 C CA . TRP A 1 103 ? -20.135 8.247 20.044 1.00 97.00 103 TRP A CA 1
ATOM 892 C C . TRP A 1 103 ? -20.632 7.658 18.714 1.00 97.00 103 TRP A C 1
ATOM 894 O O . TRP A 1 103 ? -21.608 6.911 18.728 1.00 97.00 103 TRP A O 1
ATOM 904 N N . MET A 1 104 ? -19.947 7.931 17.595 1.00 97.88 104 MET A N 1
ATOM 905 C CA . MET A 1 104 ? -20.324 7.430 16.267 1.00 97.88 104 MET A CA 1
ATOM 906 C C . MET A 1 104 ? -20.367 5.898 16.235 1.00 97.88 104 MET A C 1
ATOM 908 O O . MET A 1 104 ? -21.400 5.332 15.887 1.00 97.88 104 MET A O 1
ATOM 912 N N . PHE A 1 105 ? -19.298 5.221 16.675 1.00 98.19 105 PHE A N 1
ATOM 913 C CA . PHE A 1 105 ? -19.260 3.752 16.729 1.00 98.19 105 PHE A CA 1
ATOM 914 C C . PHE A 1 105 ? -20.314 3.168 17.682 1.00 98.19 105 PHE A C 1
ATOM 916 O O . PHE A 1 105 ? -20.964 2.175 17.352 1.00 98.19 105 PHE A O 1
ATOM 923 N N . LYS A 1 106 ? -20.533 3.791 18.849 1.00 96.56 106 LYS A N 1
ATOM 924 C CA . LYS A 1 106 ? -21.530 3.306 19.818 1.00 96.56 106 LYS A CA 1
ATOM 925 C C . LYS A 1 106 ? -22.964 3.431 19.306 1.00 96.56 106 LYS A C 1
ATOM 927 O O . LYS A 1 106 ? -23.737 2.501 19.502 1.00 96.56 106 LYS A O 1
ATOM 932 N N . GLN A 1 107 ? -23.318 4.526 18.631 1.00 94.75 107 GLN A N 1
ATOM 933 C CA . GLN A 1 107 ? -24.646 4.672 18.025 1.00 94.75 107 GLN A CA 1
ATOM 934 C C . GLN A 1 107 ? -24.813 3.797 16.776 1.00 94.75 107 GLN A C 1
ATOM 936 O O . GLN A 1 107 ? -25.858 3.172 16.616 1.00 94.75 107 GLN A O 1
ATOM 941 N N . ALA A 1 108 ? -23.774 3.645 15.947 1.00 96.94 108 ALA A N 1
ATOM 942 C CA . ALA A 1 108 ? -23.807 2.725 14.810 1.00 96.94 108 ALA A CA 1
ATOM 943 C C . ALA A 1 108 ? -24.149 1.283 15.245 1.00 96.94 108 ALA A C 1
ATOM 945 O O . ALA A 1 108 ? -24.987 0.636 14.618 1.00 96.94 108 ALA A O 1
ATOM 946 N N . ARG A 1 109 ? -23.604 0.813 16.380 1.00 95.56 109 ARG A N 1
ATOM 947 C CA . ARG A 1 109 ? -23.943 -0.501 16.966 1.00 95.56 109 ARG A CA 1
ATOM 948 C C . ARG A 1 109 ? -25.355 -0.577 17.582 1.00 95.56 109 ARG A C 1
ATOM 950 O O . ARG A 1 109 ? -25.881 -1.673 17.774 1.00 95.56 109 ARG A O 1
ATOM 957 N N . VAL A 1 110 ? -25.995 0.555 17.886 1.00 94.00 110 VAL A N 1
ATOM 958 C CA . VAL A 1 110 ? -27.420 0.593 18.273 1.00 94.00 110 VAL A CA 1
ATOM 959 C C . VAL A 1 110 ? -28.311 0.431 17.039 1.00 94.00 110 VAL A C 1
ATOM 961 O O . VAL A 1 110 ? -29.265 -0.349 17.085 1.00 94.00 110 VAL A O 1
ATOM 964 N N . TYR A 1 111 ? -27.990 1.116 15.935 1.00 94.00 111 TYR A N 1
ATOM 965 C CA . TYR A 1 111 ? -28.783 1.059 14.703 1.00 94.00 111 TYR A CA 1
ATOM 966 C C . TYR A 1 111 ? -28.612 -0.242 13.914 1.00 94.00 111 TYR A C 1
ATOM 968 O O . TYR A 1 111 ? -29.614 -0.751 13.407 1.00 94.00 111 TYR A O 1
ATOM 976 N N . ASP A 1 112 ? -27.411 -0.819 13.856 1.00 95.44 112 ASP A N 1
ATOM 977 C CA . ASP A 1 112 ? -27.171 -2.152 13.298 1.00 95.44 112 ASP A CA 1
ATOM 978 C C . ASP A 1 112 ? -26.393 -3.025 14.296 1.00 95.44 112 ASP A C 1
ATOM 980 O O . ASP A 1 112 ? -25.306 -2.670 14.757 1.00 95.44 112 ASP A O 1
ATOM 984 N N . LYS A 1 113 ? -26.956 -4.189 14.638 1.00 94.44 113 LYS A N 1
ATOM 985 C CA . LYS A 1 113 ? -26.384 -5.140 15.606 1.00 94.44 113 LYS A CA 1
ATOM 986 C C . LYS A 1 113 ? -25.603 -6.291 14.961 1.00 94.44 113 LYS A C 1
ATOM 988 O O . LYS A 1 113 ? -24.962 -7.035 15.698 1.00 94.44 113 LYS A O 1
ATOM 993 N N . LYS A 1 114 ? -25.674 -6.468 13.636 1.00 95.75 114 LYS A N 1
ATOM 994 C CA . LYS A 1 114 ? -25.071 -7.604 12.916 1.00 95.75 114 LYS A CA 1
ATOM 995 C C . LYS A 1 114 ? -23.885 -7.191 12.049 1.00 95.75 114 LYS A C 1
ATOM 997 O O . LYS A 1 114 ? -22.893 -7.914 12.014 1.00 95.75 114 LYS A O 1
ATOM 1002 N N . ALA A 1 115 ? -23.959 -6.040 11.381 1.00 96.75 115 ALA A N 1
ATOM 1003 C CA . ALA A 1 115 ? -22.893 -5.577 10.501 1.00 96.75 115 ALA A CA 1
ATOM 1004 C C . ALA A 1 115 ? -21.575 -5.356 11.272 1.00 96.75 115 ALA A C 1
ATOM 1006 O O . ALA A 1 115 ? -21.571 -4.821 12.390 1.00 96.75 115 ALA A O 1
ATOM 1007 N N . LYS A 1 116 ? -20.434 -5.732 10.680 1.00 97.81 116 LYS A N 1
ATOM 1008 C CA . LYS A 1 116 ? -19.111 -5.375 11.220 1.00 97.81 116 LYS A CA 1
ATOM 1009 C C . LYS A 1 116 ? -18.900 -3.868 11.040 1.00 97.81 116 LYS A C 1
ATOM 1011 O O . LYS A 1 116 ? -19.064 -3.349 9.938 1.00 97.81 116 LYS A O 1
ATOM 1016 N N . LEU A 1 117 ? -18.529 -3.169 12.110 1.00 98.38 117 LEU A N 1
ATOM 1017 C CA . LEU A 1 117 ? -18.217 -1.738 12.054 1.00 98.38 117 LEU A CA 1
ATOM 1018 C C . LEU A 1 117 ? -16.731 -1.535 11.747 1.00 98.38 117 LEU A C 1
ATOM 1020 O O . LEU A 1 117 ? -15.879 -2.101 12.436 1.00 98.38 117 LEU A O 1
ATOM 1024 N N . PHE A 1 118 ? -16.444 -0.728 10.728 1.00 98.31 118 PHE A N 1
ATOM 1025 C CA . PHE A 1 118 ? -15.106 -0.455 10.214 1.00 98.31 118 PHE A CA 1
ATOM 1026 C C . PHE A 1 118 ? -14.667 0.983 10.499 1.00 98.31 118 PHE A C 1
ATOM 1028 O O . PHE A 1 118 ? -15.434 1.942 10.366 1.00 98.31 118 PHE A O 1
ATOM 1035 N N . LEU A 1 119 ? -13.386 1.109 10.845 1.00 95.81 119 LEU A N 1
ATOM 1036 C CA . LEU A 1 119 ? -12.578 2.281 10.515 1.00 95.81 119 LEU A CA 1
ATOM 1037 C C . LEU A 1 119 ? -12.025 2.070 9.092 1.00 95.81 119 LEU A C 1
ATOM 1039 O O . LEU A 1 119 ? -11.736 0.927 8.743 1.00 95.81 119 LEU A O 1
ATOM 1043 N N . ASN A 1 120 ? -11.903 3.127 8.286 1.00 98.12 120 ASN A N 1
ATOM 1044 C CA . ASN A 1 120 ? -11.386 3.058 6.914 1.00 98.12 120 ASN A CA 1
ATOM 1045 C C . ASN A 1 120 ? -10.592 4.330 6.585 1.00 98.12 120 ASN A C 1
ATOM 1047 O O . ASN A 1 120 ? -11.151 5.424 6.704 1.00 98.12 120 ASN A O 1
ATOM 1051 N N . ASP A 1 121 ? -9.312 4.187 6.237 1.00 98.00 121 ASP A N 1
ATOM 1052 C CA . ASP A 1 121 ? -8.387 5.299 5.959 1.00 98.00 121 ASP A CA 1
ATOM 1053 C C . ASP A 1 121 ? -7.380 4.946 4.841 1.00 98.00 121 ASP A C 1
ATOM 1055 O O . ASP A 1 121 ? -6.935 3.792 4.720 1.00 98.00 121 ASP A O 1
ATOM 1059 N N . TYR A 1 122 ? -6.955 5.959 4.076 1.00 95.06 122 TYR A N 1
ATOM 1060 C CA . TYR A 1 122 ? -5.831 5.860 3.144 1.00 95.06 122 TYR A CA 1
ATOM 1061 C C . TYR A 1 122 ? -4.478 5.942 3.863 1.00 95.06 122 TYR A C 1
ATOM 1063 O O . TYR A 1 122 ? -4.375 6.166 5.069 1.00 95.06 122 TYR A O 1
ATOM 1071 N N . ASP A 1 123 ? -3.406 5.706 3.105 1.00 91.94 123 ASP A N 1
ATOM 1072 C CA . ASP A 1 123 ? -2.002 5.673 3.537 1.00 91.94 123 ASP A CA 1
ATOM 1073 C C . ASP A 1 123 ? -1.610 4.632 4.606 1.00 91.94 123 ASP A C 1
ATOM 1075 O O . ASP A 1 123 ? -0.432 4.279 4.666 1.00 91.94 123 ASP A O 1
ATOM 1079 N N . VAL A 1 124 ? -2.548 4.059 5.373 1.00 93.38 124 VAL A N 1
ATOM 1080 C CA . VAL A 1 124 ? -2.325 3.072 6.458 1.00 93.38 124 VAL A CA 1
ATOM 1081 C C . VAL A 1 124 ? -1.350 1.956 6.068 1.00 93.38 124 VAL A C 1
ATOM 1083 O O . VAL A 1 124 ? -0.476 1.583 6.846 1.00 93.38 124 VAL A O 1
ATOM 1086 N N . ILE A 1 125 ? -1.494 1.425 4.851 1.00 91.81 125 ILE A N 1
ATOM 1087 C CA . ILE A 1 125 ? -0.667 0.334 4.313 1.00 91.81 125 ILE A CA 1
ATOM 1088 C C . ILE A 1 125 ? 0.321 0.785 3.227 1.00 91.81 125 ILE A C 1
ATOM 1090 O O . ILE A 1 125 ? 1.088 -0.045 2.732 1.00 91.81 125 ILE A O 1
ATOM 1094 N N . THR A 1 126 ? 0.348 2.071 2.855 1.00 84.38 126 THR A N 1
ATOM 1095 C CA . THR A 1 126 ? 1.173 2.590 1.743 1.00 84.38 126 THR A CA 1
ATOM 1096 C C . THR A 1 126 ? 2.293 3.525 2.229 1.00 84.38 126 THR A C 1
ATOM 1098 O O . THR A 1 126 ? 3.426 3.399 1.753 1.00 84.38 126 THR A O 1
ATOM 1101 N N . GLN A 1 127 ? 2.059 4.340 3.265 1.00 72.94 127 GLN A N 1
ATOM 1102 C CA . GLN A 1 127 ? 3.053 5.219 3.899 1.00 72.94 127 GLN A CA 1
ATOM 1103 C C . GLN A 1 127 ? 3.516 4.706 5.271 1.00 72.94 127 GLN A C 1
ATOM 1105 O O . GLN A 1 127 ? 2.944 3.777 5.827 1.00 72.94 127 GLN A O 1
ATOM 1110 N N . GLY A 1 128 ? 4.637 5.243 5.773 1.00 56.34 128 GLY A N 1
ATOM 1111 C CA . GLY A 1 128 ? 5.323 4.776 6.989 1.00 56.34 128 GLY A CA 1
ATOM 1112 C C . GLY A 1 128 ? 4.476 4.909 8.257 1.00 56.34 128 GLY A C 1
ATOM 1113 O O . GLY A 1 128 ? 3.716 4.005 8.577 1.00 56.34 128 GLY A O 1
ATOM 1114 N N . GLY A 1 129 ? 4.587 6.056 8.937 1.00 70.88 129 GLY A N 1
ATOM 1115 C CA . GLY A 1 129 ? 3.998 6.291 10.267 1.00 70.88 129 GLY A CA 1
ATOM 1116 C C . GLY A 1 129 ? 2.466 6.240 10.362 1.00 70.88 129 GLY A C 1
ATOM 1117 O O . GLY A 1 129 ? 1.915 6.318 11.457 1.00 70.88 129 GLY A O 1
ATOM 1118 N N . ARG A 1 130 ? 1.752 6.123 9.232 1.00 85.56 130 ARG A N 1
ATOM 1119 C CA . ARG A 1 130 ? 0.286 5.997 9.220 1.00 85.56 130 ARG A CA 1
ATOM 1120 C C . ARG A 1 130 ? -0.189 4.638 9.729 1.00 85.56 130 ARG A C 1
ATOM 1122 O O . ARG A 1 130 ? -1.305 4.550 10.232 1.00 85.56 130 ARG A O 1
ATOM 1129 N N . CYS A 1 131 ? 0.642 3.598 9.637 1.00 87.75 131 CYS A N 1
ATOM 1130 C CA . CYS A 1 131 ? 0.305 2.268 10.142 1.00 87.75 131 CYS A CA 1
ATOM 1131 C C . CYS A 1 131 ? 0.182 2.270 11.678 1.00 87.75 131 CYS A C 1
ATOM 1133 O O . CYS A 1 131 ? -0.790 1.751 12.233 1.00 87.75 131 CYS A O 1
ATOM 1135 N N . GLU A 1 132 ? 1.139 2.897 12.363 1.00 87.50 132 GLU A N 1
ATOM 1136 C CA . GLU A 1 132 ? 1.164 3.039 13.818 1.00 87.50 132 GLU A CA 1
ATOM 1137 C C . GLU A 1 132 ? 0.074 4.004 14.308 1.00 87.50 132 GLU A C 1
ATOM 1139 O O . GLU A 1 132 ? -0.667 3.662 15.229 1.00 87.50 132 GLU A O 1
ATOM 1144 N N . GLU A 1 133 ? -0.105 5.161 13.655 1.00 91.44 133 GLU A N 1
ATOM 1145 C CA . GLU A 1 133 ? -1.181 6.113 13.986 1.00 91.44 133 GLU A CA 1
ATOM 1146 C C . GLU A 1 133 ? -2.578 5.474 13.888 1.00 91.44 133 GLU A C 1
ATOM 1148 O O . GLU A 1 133 ? -3.411 5.649 14.784 1.00 91.44 133 GLU A O 1
ATOM 1153 N N . TYR A 1 134 ? -2.830 4.692 12.831 1.00 96.00 134 TYR A N 1
ATOM 1154 C CA . TYR A 1 134 ? -4.073 3.939 12.660 1.00 96.00 134 TYR A CA 1
ATOM 1155 C C . TYR A 1 134 ? -4.283 2.935 13.801 1.00 96.00 134 TYR A C 1
ATOM 1157 O O . TYR A 1 134 ? -5.350 2.886 14.421 1.00 96.00 134 TYR A O 1
ATOM 1165 N N . LYS A 1 135 ? -3.243 2.153 14.112 1.00 95.00 135 LYS A N 1
ATOM 1166 C CA . LYS A 1 135 ? -3.255 1.134 15.166 1.00 95.00 135 LYS A CA 1
ATOM 1167 C C . LYS A 1 135 ? -3.532 1.738 16.545 1.00 95.00 135 LYS A C 1
ATOM 1169 O O . LYS A 1 135 ? -4.413 1.243 17.252 1.00 95.00 135 LYS A O 1
ATOM 1174 N N . ASP A 1 136 ? -2.848 2.819 16.910 1.00 94.75 136 ASP A N 1
ATOM 1175 C CA . ASP A 1 136 ? -3.047 3.503 18.192 1.00 94.75 136 ASP A CA 1
ATOM 1176 C C . ASP A 1 136 ? -4.439 4.140 18.301 1.00 94.75 136 ASP A C 1
ATOM 1178 O O . ASP A 1 136 ? -5.070 4.085 19.366 1.00 94.75 136 ASP A O 1
ATOM 1182 N N . PHE A 1 137 ? -4.980 4.674 17.203 1.00 95.06 137 PHE A N 1
ATOM 1183 C CA . PHE A 1 137 ? -6.342 5.201 17.187 1.00 95.06 137 PHE A CA 1
ATOM 1184 C C . PHE A 1 137 ? -7.392 4.088 17.375 1.00 95.06 137 PHE A C 1
ATOM 1186 O O . PHE A 1 137 ? -8.297 4.236 18.202 1.00 95.06 137 PHE A O 1
ATOM 1193 N N . VAL A 1 138 ? -7.225 2.927 16.731 1.00 97.19 138 VAL A N 1
ATOM 1194 C CA . VAL A 1 138 ? -8.069 1.736 16.963 1.00 97.19 138 VAL A CA 1
ATOM 1195 C C . VAL A 1 138 ? -7.965 1.242 18.412 1.00 97.19 138 VAL A C 1
ATOM 1197 O O . VAL A 1 138 ? -8.988 0.937 19.035 1.00 97.19 138 VAL A O 1
ATOM 1200 N N . ILE A 1 139 ? -6.758 1.205 18.990 1.00 97.25 139 ILE A N 1
ATOM 1201 C CA . ILE A 1 139 ? -6.544 0.861 20.406 1.00 97.25 139 ILE A CA 1
ATOM 1202 C C . ILE A 1 139 ? -7.285 1.849 21.320 1.00 97.25 139 ILE A C 1
ATOM 1204 O O . ILE A 1 139 ? -7.931 1.426 22.282 1.00 97.25 139 ILE A O 1
ATOM 1208 N N . SER A 1 140 ? -7.231 3.149 21.020 1.00 96.31 140 SER A N 1
ATOM 1209 C CA . SER A 1 140 ? -7.932 4.199 21.769 1.00 96.31 140 SER A CA 1
ATOM 1210 C C . SER A 1 140 ? -9.456 4.029 21.729 1.00 96.31 140 SER A C 1
ATOM 1212 O O . SER A 1 140 ? -10.117 4.121 22.768 1.00 96.31 140 SER A O 1
ATOM 1214 N N . LEU A 1 141 ? -10.025 3.710 20.562 1.00 96.81 141 LEU A N 1
ATOM 1215 C CA . LEU A 1 141 ? -11.460 3.450 20.413 1.00 96.81 141 LEU A CA 1
ATOM 1216 C C . LEU A 1 141 ? -11.894 2.171 21.154 1.00 96.81 141 LEU A C 1
ATOM 1218 O O . LEU A 1 141 ? -12.881 2.203 21.896 1.00 96.81 141 LEU A O 1
ATOM 1222 N N . LYS A 1 142 ? -11.136 1.068 21.044 1.00 96.56 142 LYS A N 1
ATOM 1223 C CA . LYS A 1 142 ? -11.432 -0.186 21.768 1.00 96.56 142 LYS A CA 1
ATOM 1224 C C . LYS A 1 142 ? -11.334 -0.022 23.287 1.00 96.56 142 LYS A C 1
ATOM 1226 O O . LYS A 1 142 ? -12.226 -0.484 23.994 1.00 96.56 142 LYS A O 1
ATOM 1231 N N . LYS A 1 143 ? -10.330 0.705 23.800 1.00 96.50 143 LYS A N 1
ATOM 1232 C CA . LYS A 1 143 ? -10.213 1.049 25.236 1.00 96.50 143 LYS A CA 1
ATOM 1233 C C . LYS A 1 143 ? -11.420 1.832 25.766 1.00 96.50 143 LYS A C 1
ATOM 1235 O O . LYS A 1 143 ? -11.744 1.723 26.942 1.00 96.50 143 LYS A O 1
ATOM 1240 N N . GLN A 1 144 ? -12.100 2.589 24.906 1.00 97.25 144 GLN A N 1
ATOM 1241 C CA . GLN A 1 144 ? -13.309 3.345 25.245 1.00 97.25 144 GLN A CA 1
ATOM 1242 C C . GLN A 1 144 ? -14.610 2.554 25.005 1.00 97.25 144 GLN A C 1
ATOM 1244 O O . GLN A 1 144 ? -15.701 3.118 25.115 1.00 97.25 144 GLN A O 1
ATOM 1249 N N . GLY A 1 145 ? -14.525 1.253 24.701 1.00 95.88 145 GLY A N 1
ATOM 1250 C CA . GLY A 1 145 ? -15.682 0.377 24.501 1.00 95.88 145 GLY A CA 1
ATOM 1251 C C . GLY A 1 145 ? -16.389 0.577 23.159 1.00 95.88 145 GLY A C 1
ATOM 1252 O O . GLY A 1 145 ? -17.614 0.494 23.105 1.00 95.88 145 GLY A O 1
ATOM 1253 N N . CYS A 1 146 ? -15.648 0.896 22.094 1.00 97.25 146 CYS A N 1
ATOM 1254 C CA . CYS A 1 146 ? -16.166 0.823 20.727 1.00 97.25 146 CYS A CA 1
ATOM 1255 C C . CYS A 1 146 ? -16.041 -0.610 20.201 1.00 97.25 146 CYS A C 1
ATOM 1257 O O . CYS A 1 146 ? -14.958 -1.194 20.265 1.00 97.25 146 CYS A O 1
ATOM 1259 N N . ASP A 1 147 ? -17.124 -1.146 19.644 1.00 94.19 147 ASP A N 1
ATOM 1260 C CA . ASP A 1 147 ? -17.078 -2.390 18.880 1.00 94.19 147 ASP A CA 1
ATOM 1261 C C . ASP A 1 147 ? -16.534 -2.103 17.472 1.00 94.19 147 ASP A C 1
ATOM 1263 O O . ASP A 1 147 ? -17.145 -1.359 16.705 1.00 94.19 147 ASP A O 1
ATOM 1267 N N . ILE A 1 148 ? -15.360 -2.656 17.163 1.00 97.06 148 ILE A N 1
ATOM 1268 C CA . ILE A 1 148 ? -14.678 -2.523 15.871 1.00 97.06 148 ILE A CA 1
ATOM 1269 C C . ILE A 1 148 ? -14.538 -3.930 15.299 1.00 97.06 148 ILE A C 1
ATOM 1271 O O . ILE A 1 148 ? -13.698 -4.714 15.747 1.00 97.06 148 ILE A O 1
ATOM 1275 N N . GLY A 1 149 ? -15.390 -4.236 14.320 1.00 96.25 149 GLY A N 1
ATOM 1276 C CA . GLY A 1 149 ? -15.490 -5.550 13.688 1.00 96.25 149 GLY A CA 1
ATOM 1277 C C . GLY A 1 149 ? -14.504 -5.768 12.540 1.00 96.25 149 GLY A C 1
ATOM 1278 O O . GLY A 1 149 ? -14.347 -6.904 12.098 1.00 96.25 149 GLY A O 1
ATOM 1279 N N . GLY A 1 150 ? -13.844 -4.710 12.061 1.00 97.31 150 GLY A N 1
ATOM 1280 C CA . GLY A 1 150 ? -12.863 -4.791 10.984 1.00 97.31 150 GLY A CA 1
ATOM 1281 C C . GLY A 1 150 ? -12.006 -3.532 10.829 1.00 97.31 150 GLY A C 1
ATOM 1282 O O . GLY A 1 150 ? -12.351 -2.456 11.324 1.00 97.31 150 GLY A O 1
ATOM 1283 N N . LEU A 1 151 ? -10.870 -3.690 10.151 1.00 98.38 151 LEU A N 1
ATOM 1284 C CA . LEU A 1 151 ? -9.907 -2.644 9.817 1.00 98.38 151 LEU A CA 1
ATOM 1285 C C . LEU A 1 151 ? -9.881 -2.459 8.297 1.00 98.38 151 LEU A C 1
ATOM 1287 O O . LEU A 1 151 ? -9.443 -3.359 7.584 1.00 98.38 151 LEU A O 1
ATOM 1291 N N . GLY A 1 152 ? -10.346 -1.312 7.813 1.00 98.12 152 GLY A N 1
ATOM 1292 C CA . GLY A 1 152 ? -10.298 -0.935 6.407 1.00 98.12 152 GLY A CA 1
ATOM 1293 C C . GLY A 1 152 ? -9.001 -0.195 6.116 1.00 98.12 152 GLY A C 1
ATOM 1294 O O . GLY A 1 152 ? -8.737 0.859 6.694 1.00 98.12 152 GLY A O 1
ATOM 1295 N N . ALA A 1 153 ? -8.185 -0.763 5.239 1.00 97.44 153 ALA A N 1
ATOM 1296 C CA . ALA A 1 153 ? -7.020 -0.094 4.689 1.00 97.44 153 ALA A CA 1
ATOM 1297 C C . ALA A 1 153 ? -7.228 0.014 3.180 1.00 97.44 153 ALA A C 1
ATOM 1299 O O . ALA A 1 153 ? -7.200 -0.999 2.481 1.00 97.44 153 ALA A O 1
ATOM 1300 N N . GLU A 1 154 ? -7.458 1.234 2.700 1.00 97.06 154 GLU A N 1
ATOM 1301 C CA . GLU A 1 154 ? -7.982 1.485 1.352 1.00 97.06 154 GLU A CA 1
ATOM 1302 C C . GLU A 1 154 ? -7.082 0.868 0.276 1.00 97.06 154 GLU A C 1
ATOM 1304 O O . GLU A 1 154 ? -7.515 -0.004 -0.475 1.00 97.06 154 GLU A O 1
ATOM 1309 N N . GLY A 1 155 ? -5.787 1.189 0.305 1.00 95.06 155 GLY A N 1
ATOM 1310 C CA . GLY A 1 155 ? -4.806 0.570 -0.589 1.00 95.06 155 GLY A CA 1
ATOM 1311 C C . GLY A 1 155 ? -4.694 1.244 -1.955 1.00 95.06 155 GLY A C 1
ATOM 1312 O O . GLY A 1 155 ? -4.452 0.564 -2.948 1.00 95.06 155 GLY A O 1
ATOM 1313 N N . HIS A 1 156 ? -4.820 2.572 -1.994 1.00 95.88 156 HIS A N 1
ATOM 1314 C CA . HIS A 1 156 ? -4.454 3.401 -3.144 1.00 95.88 156 HIS A CA 1
ATOM 1315 C C . HIS A 1 156 ? -2.926 3.471 -3.318 1.00 95.88 156 HIS A C 1
ATOM 1317 O O . HIS A 1 156 ? -2.231 4.190 -2.589 1.00 95.88 156 HIS A O 1
ATOM 1323 N N . PHE A 1 157 ? -2.391 2.731 -4.292 1.00 94.69 157 PHE A N 1
ATOM 1324 C CA . PHE A 1 157 ? -0.972 2.773 -4.671 1.00 94.69 157 PHE A CA 1
ATOM 1325 C C . PHE A 1 157 ? -0.774 3.526 -5.992 1.00 94.69 157 PHE A C 1
ATOM 1327 O O . PHE A 1 157 ? -1.677 3.617 -6.823 1.00 94.69 157 PHE A O 1
ATOM 1334 N N . SER A 1 158 ? 0.433 4.033 -6.240 1.00 89.25 158 SER A N 1
ATOM 1335 C CA . SER A 1 158 ? 0.760 4.753 -7.477 1.00 89.25 158 SER A CA 1
ATOM 1336 C C . SER A 1 158 ? 2.218 4.584 -7.905 1.00 89.25 158 SER A C 1
ATOM 1338 O O . SER A 1 158 ? 3.025 3.979 -7.201 1.00 89.25 158 SER A O 1
ATOM 1340 N N . GLU A 1 159 ? 2.580 5.180 -9.044 1.00 75.44 159 GLU A N 1
ATOM 1341 C CA . GLU A 1 159 ? 3.971 5.397 -9.475 1.00 75.44 159 GLU A CA 1
ATOM 1342 C C . GLU A 1 159 ? 4.876 6.019 -8.380 1.00 75.44 159 GLU A C 1
ATOM 1344 O O . GLU A 1 159 ? 6.074 5.745 -8.378 1.00 75.44 159 GLU A O 1
ATOM 1349 N N . TYR A 1 160 ? 4.328 6.801 -7.435 1.00 76.81 160 TYR A N 1
ATOM 1350 C CA . TYR A 1 160 ? 5.086 7.463 -6.356 1.00 76.81 160 TYR A CA 1
ATOM 1351 C C . TYR A 1 160 ? 5.122 6.683 -5.031 1.00 76.81 160 TYR A C 1
ATOM 1353 O O . TYR A 1 160 ? 6.057 6.842 -4.249 1.00 76.81 160 TYR A O 1
ATOM 1361 N N . ASN A 1 161 ? 4.115 5.846 -4.774 1.00 80.38 161 ASN A N 1
ATOM 1362 C CA . ASN A 1 161 ? 4.023 4.953 -3.615 1.00 80.38 161 ASN A CA 1
ATOM 1363 C C . ASN A 1 161 ? 3.700 3.519 -4.093 1.00 80.38 161 ASN A C 1
ATOM 1365 O O . ASN A 1 161 ? 2.580 3.040 -3.896 1.00 80.38 161 ASN A O 1
ATOM 1369 N N . PRO A 1 162 ? 4.642 2.840 -4.777 1.00 79.94 162 PRO A N 1
ATOM 1370 C CA . PRO A 1 162 ? 4.406 1.508 -5.326 1.00 79.94 162 PRO A CA 1
ATOM 1371 C C . PRO A 1 162 ? 4.239 0.447 -4.219 1.00 79.94 162 PRO A C 1
ATOM 1373 O O . PRO A 1 162 ? 4.777 0.600 -3.118 1.00 79.94 162 PRO A O 1
ATOM 1376 N N . PRO A 1 163 ? 3.509 -0.650 -4.491 1.00 82.75 163 PRO A N 1
ATOM 1377 C CA . PRO A 1 163 ? 3.294 -1.715 -3.520 1.00 82.75 163 PRO A CA 1
ATOM 1378 C C . PRO A 1 163 ? 4.532 -2.610 -3.380 1.00 82.75 163 PRO A C 1
ATOM 1380 O O . PRO A 1 163 ? 4.759 -3.508 -4.187 1.00 82.75 163 PRO A O 1
ATOM 1383 N N . GLU A 1 164 ? 5.305 -2.399 -2.318 1.00 79.50 164 GLU A N 1
ATOM 1384 C CA . GLU A 1 164 ? 6.440 -3.255 -1.956 1.00 79.50 164 GLU A CA 1
ATOM 1385 C C . GLU A 1 164 ? 5.981 -4.456 -1.100 1.00 79.50 164 GLU A C 1
ATOM 1387 O O . GLU A 1 164 ? 5.550 -4.244 0.040 1.00 79.50 164 GLU A O 1
ATOM 1392 N N . PRO A 1 165 ? 6.080 -5.720 -1.575 1.00 78.81 165 PRO A N 1
ATOM 1393 C CA . PRO A 1 165 ? 5.478 -6.883 -0.907 1.00 78.81 165 PRO A CA 1
ATOM 1394 C C . PRO A 1 165 ? 5.898 -7.077 0.555 1.00 78.81 165 PRO A C 1
ATOM 1396 O O . PRO A 1 165 ? 5.072 -7.421 1.399 1.00 78.81 165 PRO A O 1
ATOM 1399 N N . VAL A 1 166 ? 7.182 -6.853 0.862 1.00 79.25 166 VAL A N 1
ATOM 1400 C CA . VAL A 1 166 ? 7.743 -7.029 2.214 1.00 79.25 166 VAL A CA 1
ATOM 1401 C C . VAL A 1 166 ? 7.195 -5.972 3.173 1.00 79.25 166 VAL A C 1
ATOM 1403 O O . VAL A 1 166 ? 6.810 -6.295 4.295 1.00 79.25 166 VAL A O 1
ATOM 1406 N N . LEU A 1 167 ? 7.108 -4.720 2.717 1.00 82.19 167 LEU A N 1
ATOM 1407 C CA . LEU A 1 167 ? 6.635 -3.590 3.514 1.00 82.19 167 LEU A CA 1
ATOM 1408 C C . LEU A 1 167 ? 5.112 -3.628 3.703 1.00 82.19 167 LEU A C 1
ATOM 1410 O O . LEU A 1 167 ? 4.626 -3.402 4.810 1.00 82.19 167 LEU A O 1
ATOM 1414 N N . LEU A 1 168 ? 4.365 -3.996 2.657 1.00 89.69 168 LEU A N 1
ATOM 1415 C CA . LEU A 1 168 ? 2.929 -4.257 2.745 1.00 89.69 168 LEU A CA 1
ATOM 1416 C C . LEU A 1 168 ? 2.642 -5.392 3.740 1.00 89.69 168 LEU A C 1
ATOM 1418 O O . LEU A 1 168 ? 1.804 -5.222 4.624 1.00 89.69 168 LEU A O 1
ATOM 1422 N N . LYS A 1 169 ? 3.377 -6.513 3.668 1.00 91.06 169 LYS A N 1
ATOM 1423 C CA . LYS A 1 169 ? 3.233 -7.602 4.645 1.00 91.06 169 LYS A CA 1
ATOM 1424 C C . LYS A 1 169 ? 3.549 -7.128 6.068 1.00 91.06 169 LYS A C 1
ATOM 1426 O O . LYS A 1 169 ? 2.770 -7.423 6.965 1.00 91.06 169 LYS A O 1
ATOM 1431 N N . ALA A 1 170 ? 4.632 -6.376 6.272 1.00 88.25 170 ALA A N 1
ATOM 1432 C CA . ALA A 1 170 ? 5.015 -5.880 7.595 1.00 88.25 170 ALA A CA 1
ATOM 1433 C C . ALA A 1 170 ? 3.936 -4.976 8.223 1.00 88.25 170 ALA A C 1
ATOM 1435 O O . ALA A 1 170 ? 3.614 -5.137 9.398 1.00 88.25 170 ALA A O 1
ATOM 1436 N N . ARG A 1 171 ? 3.308 -4.089 7.438 1.00 93.88 171 ARG A N 1
ATOM 1437 C CA . ARG A 1 171 ? 2.174 -3.268 7.905 1.00 93.88 171 ARG A CA 1
ATOM 1438 C C . ARG A 1 171 ? 0.934 -4.116 8.221 1.00 93.88 171 ARG A C 1
ATOM 1440 O O . ARG A 1 171 ? 0.281 -3.898 9.238 1.00 93.88 171 ARG A O 1
ATOM 1447 N N . LEU A 1 172 ? 0.641 -5.137 7.413 1.00 96.56 172 LEU A N 1
ATOM 1448 C CA . LEU A 1 172 ? -0.440 -6.090 7.703 1.00 96.56 172 LEU A CA 1
ATOM 1449 C C . LEU A 1 172 ? -0.157 -6.936 8.958 1.00 96.56 172 LEU A C 1
ATOM 1451 O O . LEU A 1 172 ? -1.071 -7.188 9.739 1.00 96.56 172 LEU A O 1
ATOM 1455 N N . ASP A 1 173 ? 1.095 -7.336 9.202 1.00 95.62 173 ASP A N 1
ATOM 1456 C CA . ASP A 1 173 ? 1.517 -8.003 10.442 1.00 95.62 173 ASP A CA 1
ATOM 1457 C C . ASP A 1 173 ? 1.338 -7.082 11.663 1.00 95.62 173 ASP A C 1
ATOM 1459 O O . ASP A 1 173 ? 0.835 -7.518 12.702 1.00 95.62 173 ASP A O 1
ATOM 1463 N N . GLU A 1 174 ? 1.706 -5.804 11.528 1.00 94.44 174 GLU A N 1
ATOM 1464 C CA . GLU A 1 174 ? 1.620 -4.779 12.573 1.00 94.44 174 GLU A CA 1
ATOM 1465 C C . GLU A 1 174 ? 0.168 -4.492 12.991 1.00 94.44 174 GLU A C 1
ATOM 1467 O O . GLU A 1 174 ? -0.136 -4.477 14.191 1.00 94.44 174 GLU A O 1
ATOM 1472 N N . LEU A 1 175 ? -0.746 -4.372 12.020 1.00 96.12 175 LEU A N 1
ATOM 1473 C CA . LEU A 1 175 ? -2.193 -4.301 12.253 1.00 96.12 175 LEU A CA 1
ATOM 1474 C C . LEU A 1 175 ? -2.746 -5.611 12.844 1.00 96.12 175 LEU A C 1
ATOM 1476 O O . LEU A 1 175 ? -3.552 -5.584 13.778 1.00 96.12 175 LEU A O 1
ATOM 1480 N N . TRP A 1 176 ? -2.293 -6.772 12.359 1.00 96.75 176 TRP A N 1
ATOM 1481 C CA . TRP A 1 176 ? -2.796 -8.085 12.784 1.00 96.75 176 TRP A CA 1
ATOM 1482 C C . TRP A 1 176 ? -2.410 -8.475 14.220 1.00 96.75 176 TRP A C 1
ATOM 1484 O O . TRP A 1 176 ? -2.972 -9.422 14.783 1.00 96.75 176 TRP A O 1
ATOM 1494 N N . GLN A 1 177 ? -1.521 -7.729 14.879 1.00 96.19 177 GLN A N 1
ATOM 1495 C CA . GLN A 1 177 ? -1.338 -7.826 16.333 1.00 96.19 177 GLN A CA 1
ATOM 1496 C C . GLN A 1 177 ? -2.620 -7.477 17.111 1.00 96.19 177 GLN A C 1
ATOM 1498 O O . GLN A 1 177 ? -2.826 -8.007 18.199 1.00 96.19 177 GLN A O 1
ATOM 1503 N N . LEU A 1 178 ? -3.519 -6.657 16.547 1.00 96.00 178 LEU A N 1
ATOM 1504 C CA . LEU A 1 178 ? -4.799 -6.296 17.171 1.00 96.00 178 LEU A CA 1
ATOM 1505 C C . LEU A 1 178 ? -5.830 -7.439 17.197 1.00 96.00 178 LEU A C 1
ATOM 1507 O O . LEU A 1 178 ? -6.831 -7.320 17.909 1.00 96.00 178 LEU A O 1
ATOM 1511 N N . LYS A 1 179 ? -5.612 -8.501 16.402 1.00 96.00 179 LYS A N 1
ATOM 1512 C CA . LYS A 1 179 ? -6.552 -9.617 16.165 1.00 96.00 179 LYS A CA 1
ATOM 1513 C C . LYS A 1 179 ? -7.964 -9.148 15.796 1.00 96.00 179 LYS A C 1
ATOM 1515 O O . LYS A 1 179 ? -8.966 -9.656 16.287 1.00 96.00 179 LYS A O 1
ATOM 1520 N N . ILE A 1 180 ? -8.012 -8.155 14.910 1.00 97.12 180 ILE A N 1
ATOM 1521 C CA . ILE A 1 180 ? -9.213 -7.661 14.233 1.00 97.12 180 ILE A CA 1
ATOM 1522 C C . ILE A 1 180 ? -9.014 -7.958 12.739 1.00 97.12 180 ILE A C 1
ATOM 1524 O O . ILE A 1 180 ? -7.901 -7.732 12.255 1.00 97.12 180 ILE A O 1
ATOM 1528 N N . PRO A 1 181 ? -10.031 -8.449 12.011 1.00 97.44 181 PRO A N 1
ATOM 1529 C CA . PRO A 1 181 ? -9.928 -8.676 10.576 1.00 97.44 181 PRO A CA 1
ATOM 1530 C C . PRO A 1 181 ? -9.512 -7.435 9.791 1.00 97.44 181 PRO A C 1
ATOM 1532 O O . PRO A 1 181 ? -10.084 -6.361 9.977 1.00 97.44 181 PRO A O 1
ATOM 1535 N N . ILE A 1 182 ? -8.561 -7.595 8.878 1.00 98.56 182 ILE A N 1
ATOM 1536 C CA . ILE A 1 182 ? -8.139 -6.559 7.937 1.00 98.56 182 ILE A CA 1
ATOM 1537 C C . ILE A 1 182 ? -8.868 -6.782 6.612 1.00 98.56 182 ILE A C 1
ATOM 1539 O O . ILE A 1 182 ? -8.992 -7.914 6.139 1.00 98.56 182 ILE A O 1
ATOM 1543 N N . TRP A 1 183 ? -9.339 -5.702 6.002 1.00 98.44 183 TRP A N 1
ATOM 1544 C CA . TRP A 1 183 ? -9.829 -5.686 4.631 1.00 98.44 183 TRP A CA 1
ATOM 1545 C C . TRP A 1 183 ? -9.026 -4.668 3.831 1.00 98.44 183 TRP A C 1
ATOM 1547 O O . TRP A 1 183 ? -8.852 -3.528 4.261 1.00 98.44 183 TRP A O 1
ATOM 1557 N N . LEU A 1 184 ? -8.554 -5.092 2.660 1.00 98.38 184 LEU A N 1
ATOM 1558 C CA . LEU A 1 184 ? -8.017 -4.181 1.657 1.00 98.38 184 LEU A CA 1
ATOM 1559 C C . LEU A 1 184 ? -9.215 -3.626 0.886 1.00 98.38 184 LEU A C 1
ATOM 1561 O O . LEU A 1 184 ? -9.842 -4.351 0.113 1.00 98.38 184 LEU A O 1
ATOM 1565 N N . THR A 1 185 ? -9.632 -2.409 1.207 1.00 98.00 185 THR A N 1
ATOM 1566 C CA . THR A 1 185 ? -11.021 -1.980 0.989 1.00 98.00 185 THR A CA 1
ATOM 1567 C C . THR A 1 185 ? -11.275 -1.313 -0.358 1.00 98.00 185 THR A C 1
ATOM 1569 O O . THR A 1 185 ? -12.409 -1.364 -0.837 1.00 98.00 185 THR A O 1
ATOM 1572 N N . GLU A 1 186 ? -10.269 -0.662 -0.942 1.00 97.56 186 GLU A N 1
ATOM 1573 C CA . GLU A 1 186 ? -10.403 0.288 -2.062 1.00 97.56 186 GLU A CA 1
ATOM 1574 C C . GLU A 1 186 ? -9.141 0.199 -2.948 1.00 97.56 186 GLU A C 1
ATOM 1576 O O . GLU A 1 186 ? -8.559 1.194 -3.370 1.00 97.56 186 GLU A O 1
ATOM 1581 N N . VAL A 1 187 ? -8.679 -1.030 -3.219 1.00 97.69 187 VAL A N 1
ATOM 1582 C CA . VAL A 1 187 ? -7.383 -1.263 -3.869 1.00 97.69 187 VAL A CA 1
ATOM 1583 C C . VAL A 1 187 ? -7.410 -0.816 -5.324 1.00 97.69 187 VAL A C 1
ATOM 1585 O O . VAL A 1 187 ? -8.160 -1.353 -6.146 1.00 97.69 187 VAL A O 1
ATOM 1588 N N . ASP A 1 188 ? -6.500 0.088 -5.662 1.00 96.69 188 ASP A N 1
ATOM 1589 C CA . ASP A 1 188 ? -6.126 0.394 -7.033 1.00 96.69 188 ASP A CA 1
ATOM 1590 C C . ASP A 1 188 ? -4.622 0.679 -7.162 1.00 96.69 188 ASP A C 1
ATOM 1592 O O . ASP A 1 188 ? -3.885 0.831 -6.185 1.00 96.69 188 ASP A O 1
ATOM 1596 N N . ILE A 1 189 ? -4.152 0.660 -8.409 1.00 95.75 189 ILE A N 1
ATOM 1597 C CA . ILE A 1 189 ? -2.757 0.891 -8.773 1.00 95.75 189 ILE A CA 1
ATOM 1598 C C . ILE A 1 189 ? -2.742 1.963 -9.864 1.00 95.75 189 ILE A C 1
ATOM 1600 O O . ILE A 1 189 ? -3.024 1.671 -11.027 1.00 95.75 189 ILE A O 1
ATOM 1604 N N . ILE A 1 190 ? -2.409 3.200 -9.507 1.00 95.38 190 ILE A N 1
ATOM 1605 C CA . ILE A 1 190 ? -2.315 4.324 -10.442 1.00 95.38 190 ILE A CA 1
ATOM 1606 C C . ILE A 1 190 ? -0.953 4.286 -11.153 1.00 95.38 190 ILE A C 1
ATOM 1608 O O . ILE A 1 190 ? 0.041 4.822 -10.662 1.00 95.38 190 ILE A O 1
ATOM 1612 N N . ASP A 1 191 ? -0.929 3.664 -12.329 1.00 87.25 191 ASP A N 1
ATOM 1613 C CA . ASP A 1 191 ? 0.238 3.500 -13.196 1.00 87.25 191 ASP A CA 1
ATOM 1614 C C . ASP A 1 191 ? -0.161 3.615 -14.677 1.00 87.25 191 ASP A C 1
ATOM 1616 O O . ASP A 1 191 ? -1.077 2.934 -15.144 1.00 87.25 191 ASP A O 1
ATOM 1620 N N . ARG A 1 192 ? 0.514 4.476 -15.444 1.00 85.38 192 ARG A N 1
ATOM 1621 C CA . ARG A 1 192 ? 0.258 4.686 -16.884 1.00 85.38 192 ARG A CA 1
ATOM 1622 C C . ARG A 1 192 ? 0.490 3.448 -17.764 1.00 85.38 192 ARG A C 1
ATOM 1624 O O . ARG A 1 192 ? -0.046 3.419 -18.871 1.00 85.38 192 ARG A O 1
ATOM 1631 N N . ILE A 1 193 ? 1.278 2.468 -17.325 1.00 78.06 193 ILE A N 1
ATOM 1632 C CA . ILE A 1 193 ? 1.702 1.298 -18.103 1.00 78.06 193 ILE A CA 1
ATOM 1633 C C . ILE A 1 193 ? 0.924 0.060 -17.618 1.00 78.06 193 ILE A C 1
ATOM 1635 O O . ILE A 1 193 ? 1.226 -0.460 -16.542 1.00 78.06 193 ILE A O 1
ATOM 1639 N N . PRO A 1 194 ? -0.032 -0.489 -18.400 1.00 76.81 194 PRO A N 1
ATOM 1640 C CA . PRO A 1 194 ? -0.856 -1.621 -17.961 1.00 76.81 194 PRO A CA 1
ATOM 1641 C C . PRO A 1 194 ? -0.061 -2.863 -17.529 1.00 76.81 194 PRO A C 1
ATOM 1643 O O . PRO A 1 194 ? -0.489 -3.566 -16.617 1.00 76.81 194 PRO A O 1
ATOM 1646 N N . ALA A 1 195 ? 1.109 -3.109 -18.128 1.00 61.00 195 ALA A N 1
ATOM 1647 C CA . ALA A 1 195 ? 1.999 -4.202 -17.738 1.00 61.00 195 ALA A CA 1
ATOM 1648 C C . ALA A 1 195 ? 2.624 -3.998 -16.341 1.00 61.00 195 ALA A C 1
ATOM 1650 O O . ALA A 1 195 ? 2.542 -4.900 -15.510 1.00 61.00 195 ALA A O 1
ATOM 1651 N N . SER A 1 196 ? 3.162 -2.810 -16.025 1.00 74.50 196 SER A N 1
ATOM 1652 C CA . SER A 1 196 ? 3.692 -2.537 -14.674 1.00 74.50 196 SER A CA 1
ATOM 1653 C C . SER A 1 196 ? 2.564 -2.452 -13.639 1.00 74.50 196 SER A C 1
ATOM 1655 O O . SER A 1 196 ? 2.694 -2.966 -12.526 1.00 74.50 196 SER A O 1
ATOM 1657 N N . ARG A 1 197 ? 1.395 -1.929 -14.043 1.00 86.69 197 ARG A N 1
ATOM 1658 C CA . ARG A 1 197 ? 0.153 -2.004 -13.265 1.00 86.69 197 ARG A CA 1
ATOM 1659 C C . ARG A 1 197 ? -0.219 -3.449 -12.915 1.00 86.69 197 ARG A C 1
ATOM 1661 O O . ARG A 1 197 ? -0.616 -3.709 -11.783 1.00 86.69 197 ARG A O 1
ATOM 1668 N N . ALA A 1 198 ? -0.054 -4.392 -13.844 1.00 76.06 198 ALA A N 1
ATOM 1669 C CA . ALA A 1 198 ? -0.325 -5.811 -13.621 1.00 76.06 198 ALA A CA 1
ATOM 1670 C C . ALA A 1 198 ? 0.633 -6.458 -12.606 1.00 76.06 198 ALA A C 1
ATOM 1672 O O . ALA A 1 198 ? 0.199 -7.269 -11.786 1.00 76.06 198 ALA A O 1
ATOM 1673 N N . GLU A 1 199 ? 1.920 -6.114 -12.639 1.00 75.44 199 GLU A N 1
ATOM 1674 C CA . GLU A 1 199 ? 2.922 -6.602 -11.678 1.00 75.44 199 GLU A CA 1
ATOM 1675 C C . GLU A 1 199 ? 2.634 -6.080 -10.269 1.00 75.44 199 GLU A C 1
ATOM 1677 O O . GLU A 1 199 ? 2.479 -6.859 -9.328 1.00 75.44 199 GLU A O 1
ATOM 1682 N N . LYS A 1 200 ? 2.435 -4.766 -10.147 1.00 86.75 200 LYS A N 1
ATOM 1683 C CA . LYS A 1 200 ? 2.091 -4.090 -8.890 1.00 86.75 200 LYS A CA 1
ATOM 1684 C C . LYS A 1 200 ? 0.761 -4.587 -8.306 1.00 86.75 200 LYS A C 1
ATOM 1686 O O . LYS A 1 200 ? 0.666 -4.807 -7.101 1.00 86.75 200 LYS A O 1
ATOM 1691 N N . LEU A 1 201 ? -0.244 -4.843 -9.147 1.00 93.50 201 LEU A N 1
ATOM 1692 C CA . LEU A 1 201 ? -1.513 -5.437 -8.718 1.00 93.50 201 LEU A CA 1
ATOM 1693 C C . LEU A 1 201 ? -1.328 -6.880 -8.221 1.00 93.50 201 LEU A C 1
ATOM 1695 O O . LEU A 1 201 ? -1.903 -7.249 -7.200 1.00 93.50 201 LEU A O 1
ATOM 1699 N N . GLU A 1 202 ? -0.505 -7.693 -8.892 1.00 92.50 202 GLU A N 1
ATOM 1700 C CA . GLU A 1 202 ? -0.178 -9.046 -8.421 1.00 92.50 202 GLU A CA 1
ATOM 1701 C C . GLU A 1 202 ? 0.514 -9.029 -7.053 1.00 92.50 202 GLU A C 1
ATOM 1703 O O . GLU A 1 202 ? 0.202 -9.880 -6.221 1.00 92.50 202 GLU A O 1
ATOM 1708 N N . TYR A 1 203 ? 1.389 -8.054 -6.788 1.00 91.38 203 TYR A N 1
ATOM 1709 C CA . TYR A 1 203 ? 2.028 -7.886 -5.481 1.00 91.38 203 TYR A CA 1
ATOM 1710 C C . TYR A 1 203 ? 1.000 -7.640 -4.370 1.00 91.38 203 TYR A C 1
ATOM 1712 O O . TYR A 1 203 ? 0.982 -8.390 -3.395 1.00 91.38 203 TYR A O 1
ATOM 1720 N N . VAL A 1 204 ? 0.089 -6.671 -4.531 1.00 96.06 204 VAL A N 1
ATOM 1721 C CA . VAL A 1 204 ? -0.960 -6.404 -3.524 1.00 96.06 204 VAL A CA 1
ATOM 1722 C C . VAL A 1 204 ? -1.874 -7.615 -3.343 1.00 96.06 204 VAL A C 1
ATOM 1724 O O . VAL A 1 204 ? -2.104 -8.053 -2.214 1.00 96.06 204 VAL A O 1
ATOM 1727 N N . LEU A 1 205 ? -2.358 -8.188 -4.451 1.00 96.69 205 LEU A N 1
ATOM 1728 C CA . LEU A 1 205 ? -3.284 -9.317 -4.432 1.00 96.69 205 LEU A CA 1
ATOM 1729 C C . LEU A 1 205 ? -2.666 -10.553 -3.766 1.00 96.69 205 LEU A C 1
ATOM 1731 O O . LEU A 1 205 ? -3.302 -11.139 -2.891 1.00 96.69 205 LEU A O 1
ATOM 1735 N N . ARG A 1 206 ? -1.433 -10.943 -4.127 1.00 94.88 206 ARG A N 1
ATOM 1736 C CA . ARG A 1 206 ? -0.745 -12.088 -3.504 1.00 94.88 206 ARG A CA 1
ATOM 1737 C C . ARG A 1 206 ? -0.433 -11.828 -2.038 1.00 94.88 206 ARG A C 1
ATOM 1739 O O . ARG A 1 206 ? -0.692 -12.709 -1.221 1.00 94.88 206 ARG A O 1
ATOM 1746 N N . THR A 1 207 ? 0.098 -10.653 -1.690 1.00 94.81 207 THR A N 1
ATOM 1747 C CA . THR A 1 207 ? 0.439 -10.339 -0.297 1.00 94.81 207 THR A CA 1
ATOM 1748 C C . THR A 1 207 ? -0.807 -10.378 0.583 1.00 94.81 207 THR A C 1
ATOM 1750 O O . THR A 1 207 ? -0.791 -11.097 1.580 1.00 94.81 207 THR A O 1
ATOM 1753 N N . GLY A 1 208 ? -1.899 -9.719 0.177 1.00 95.56 208 GLY A N 1
ATOM 1754 C CA . GLY A 1 208 ? -3.178 -9.762 0.889 1.00 95.56 208 GLY A CA 1
ATOM 1755 C C . GLY A 1 208 ? -3.750 -11.178 1.004 1.00 95.56 208 GLY A C 1
ATOM 1756 O O . GLY A 1 208 ? -3.993 -11.642 2.110 1.00 95.56 208 GLY A O 1
ATOM 1757 N N . PHE A 1 209 ? -3.883 -11.907 -0.110 1.00 93.44 209 PHE A N 1
ATOM 1758 C CA . PHE A 1 209 ? -4.434 -13.273 -0.124 1.00 93.44 209 PHE A CA 1
ATOM 1759 C C . PHE A 1 209 ? -3.603 -14.283 0.692 1.00 93.44 209 PHE A C 1
ATOM 1761 O O . PHE A 1 209 ? -4.137 -15.265 1.200 1.00 93.44 209 PHE A O 1
ATOM 1768 N N . SER A 1 210 ? -2.294 -14.048 0.836 1.00 91.88 210 SER A N 1
ATOM 1769 C CA . SER A 1 210 ? -1.402 -14.878 1.657 1.00 91.88 210 SER A CA 1
ATOM 1770 C C . SER A 1 210 ? -1.410 -14.539 3.154 1.00 91.88 210 SER A C 1
ATOM 1772 O O . SER A 1 210 ? -0.819 -15.279 3.944 1.00 91.88 210 SER A O 1
ATOM 1774 N N . HIS A 1 211 ? -2.012 -13.414 3.558 1.00 95.00 211 HIS A N 1
ATOM 1775 C CA . HIS A 1 211 ? -1.882 -12.890 4.916 1.00 95.00 211 HIS A CA 1
ATOM 1776 C C . HIS A 1 211 ? -3.014 -13.388 5.831 1.00 95.00 211 HIS A C 1
ATOM 1778 O O . HIS A 1 211 ? -4.179 -13.120 5.551 1.00 95.00 211 HIS A O 1
ATOM 1784 N N . PRO A 1 212 ? -2.715 -14.059 6.962 1.00 92.19 212 PRO A N 1
ATOM 1785 C CA . PRO A 1 212 ? -3.738 -14.691 7.802 1.00 92.19 212 PRO A CA 1
ATOM 1786 C C . PRO A 1 212 ? -4.635 -13.701 8.566 1.00 92.19 212 PRO A C 1
ATOM 1788 O O . PRO A 1 212 ? -5.585 -14.131 9.212 1.00 92.19 212 PRO A O 1
ATOM 1791 N N . GLY A 1 213 ? -4.320 -12.402 8.543 1.00 94.94 213 GLY A N 1
ATOM 1792 C CA . GLY A 1 213 ? -5.159 -11.342 9.100 1.00 94.94 213 GLY A CA 1
ATOM 1793 C C . GLY A 1 213 ? -6.084 -10.668 8.084 1.00 94.94 213 GLY A C 1
ATOM 1794 O O . GLY A 1 213 ? -6.926 -9.873 8.499 1.00 94.94 213 GLY A O 1
ATOM 1795 N N . VAL A 1 214 ? -5.942 -10.950 6.783 1.00 97.19 214 VAL A N 1
ATOM 1796 C CA . VAL A 1 214 ? -6.754 -10.343 5.719 1.00 97.19 214 VAL A CA 1
ATOM 1797 C C . VAL A 1 214 ? -7.940 -11.250 5.390 1.00 97.19 214 VAL A C 1
ATOM 1799 O O . VAL A 1 214 ? -7.776 -12.348 4.867 1.00 97.19 214 VAL A O 1
ATOM 1802 N N . GLU A 1 215 ? -9.151 -10.778 5.681 1.00 94.25 215 GLU A N 1
ATOM 1803 C CA . GLU A 1 215 ? -10.399 -11.495 5.376 1.00 94.25 215 GLU A CA 1
ATOM 1804 C C . GLU A 1 215 ? -10.969 -11.153 3.989 1.00 94.25 215 GLU A C 1
ATOM 1806 O O . GLU A 1 215 ? -11.806 -11.897 3.476 1.00 94.25 215 GLU A O 1
ATOM 1811 N N . GLY A 1 216 ? -10.548 -10.046 3.367 1.00 94.75 216 GLY A N 1
ATOM 1812 C CA . GLY A 1 216 ? -11.087 -9.638 2.073 1.00 94.75 216 GLY A CA 1
ATOM 1813 C C . GLY A 1 216 ? -10.290 -8.561 1.345 1.00 94.75 216 GLY A C 1
ATOM 1814 O O . GLY A 1 216 ? -9.530 -7.795 1.940 1.00 94.75 216 GLY A O 1
ATOM 1815 N N . ILE A 1 217 ? -10.483 -8.525 0.024 1.00 97.00 217 ILE A N 1
ATOM 1816 C CA . ILE A 1 217 ? -9.902 -7.546 -0.898 1.00 97.00 217 ILE A CA 1
ATOM 1817 C C . ILE A 1 217 ? -11.008 -7.061 -1.840 1.00 97.00 217 ILE A C 1
ATOM 1819 O O . ILE A 1 217 ? -11.682 -7.869 -2.482 1.00 97.00 217 ILE A O 1
ATOM 1823 N N . ILE A 1 218 ? -11.172 -5.747 -1.934 1.00 97.00 218 ILE A N 1
ATOM 1824 C CA . ILE A 1 218 ? -12.102 -5.041 -2.816 1.00 97.00 218 ILE A CA 1
ATOM 1825 C C . ILE A 1 218 ? -11.267 -4.082 -3.680 1.00 97.00 218 ILE A C 1
ATOM 1827 O O . ILE A 1 218 ? -10.313 -3.477 -3.196 1.00 97.00 218 ILE A O 1
ATOM 1831 N N . LEU A 1 219 ? -11.603 -3.974 -4.968 1.00 96.94 219 LEU A N 1
ATOM 1832 C CA . LEU A 1 219 ? -10.919 -3.093 -5.923 1.00 96.94 219 LEU A CA 1
ATOM 1833 C C . LEU A 1 219 ? -11.746 -1.824 -6.155 1.00 96.94 219 LEU A C 1
ATOM 1835 O O . LEU A 1 219 ? -12.971 -1.923 -6.282 1.00 96.94 219 LEU A O 1
ATOM 1839 N N . TRP A 1 220 ? -11.110 -0.654 -6.268 1.00 96.06 220 TRP A N 1
ATOM 1840 C CA . TRP A 1 220 ? -11.809 0.640 -6.383 1.00 96.06 220 TRP A CA 1
ATOM 1841 C C . TRP A 1 220 ? -12.283 0.973 -7.806 1.00 96.06 220 TRP A C 1
ATOM 1843 O O . TRP A 1 220 ? -11.988 2.011 -8.401 1.00 96.06 220 TRP A O 1
ATOM 1853 N N . GLY A 1 221 ? -13.055 0.041 -8.361 1.00 93.69 221 GLY A N 1
ATOM 1854 C CA . GLY A 1 221 ? -13.479 0.034 -9.753 1.00 93.69 221 GLY A CA 1
ATOM 1855 C C . GLY A 1 221 ? -12.558 -0.798 -10.647 1.00 93.69 221 GLY A C 1
ATOM 1856 O O . GLY A 1 221 ? -11.556 -1.368 -10.227 1.00 93.69 221 GLY A O 1
ATOM 1857 N N . PHE A 1 222 ? -12.960 -0.927 -11.911 1.00 94.31 222 PHE A N 1
ATOM 1858 C CA . PHE A 1 222 ? -12.233 -1.725 -12.906 1.00 94.31 222 PHE A CA 1
ATOM 1859 C C . PHE A 1 222 ? -12.308 -1.152 -14.329 1.00 94.31 222 PHE A C 1
ATOM 1861 O O . PHE A 1 222 ? -11.488 -1.515 -15.168 1.00 94.31 222 PHE A O 1
ATOM 1868 N N . TRP A 1 223 ? -13.261 -0.263 -14.624 1.00 96.75 223 TRP A N 1
ATOM 1869 C CA . TRP A 1 223 ? -13.519 0.257 -15.970 1.00 96.75 223 TRP A CA 1
ATOM 1870 C C . TRP A 1 223 ? -13.110 1.726 -16.101 1.00 96.75 223 TRP A C 1
ATOM 1872 O O . TRP A 1 223 ? -13.579 2.584 -15.352 1.00 96.75 223 TRP A O 1
ATOM 1882 N N . ALA A 1 224 ? -12.272 2.034 -17.090 1.00 95.44 224 ALA A N 1
ATOM 1883 C CA . ALA A 1 224 ? -11.706 3.367 -17.300 1.00 95.44 224 ALA A CA 1
ATOM 1884 C C . ALA A 1 224 ? -12.720 4.477 -17.626 1.00 95.44 224 ALA A C 1
ATOM 1886 O O . ALA A 1 224 ? -12.355 5.654 -17.613 1.00 95.44 224 ALA A O 1
ATOM 1887 N N . GLY A 1 225 ? -13.964 4.118 -17.956 1.00 94.69 225 GLY A N 1
ATOM 1888 C CA . GLY A 1 225 ? -15.048 5.077 -18.164 1.00 94.69 225 GLY A CA 1
ATOM 1889 C C . GLY A 1 225 ? -15.583 5.703 -16.874 1.00 94.69 225 GLY A C 1
ATOM 1890 O O . GLY A 1 225 ? -16.086 6.818 -16.939 1.00 94.69 225 GLY A O 1
ATOM 1891 N N . ASN A 1 226 ? -15.435 5.034 -15.720 1.00 93.12 226 ASN A N 1
ATOM 1892 C CA . ASN A 1 226 ? -15.959 5.508 -14.428 1.00 93.12 226 ASN A CA 1
ATOM 1893 C C . ASN A 1 226 ? -14.970 5.379 -13.246 1.00 93.12 226 ASN A C 1
ATOM 1895 O O . ASN A 1 226 ? -15.309 5.687 -12.109 1.00 93.12 226 ASN A O 1
ATOM 1899 N N . HIS A 1 227 ? -13.743 4.908 -13.484 1.00 95.50 227 HIS A N 1
ATOM 1900 C CA . HIS A 1 227 ? -12.684 4.876 -12.471 1.00 95.50 227 HIS A CA 1
ATOM 1901 C C . HIS A 1 227 ? -12.113 6.287 -12.260 1.00 95.50 227 HIS A C 1
ATOM 1903 O O . HIS A 1 227 ? -11.721 6.931 -13.231 1.00 95.50 227 HIS A O 1
ATOM 1909 N N . TRP A 1 228 ? -11.990 6.749 -11.010 1.00 93.81 228 TRP A N 1
ATOM 1910 C CA . TRP A 1 228 ? -11.528 8.113 -10.687 1.00 93.81 228 TRP A CA 1
ATOM 1911 C C . TRP A 1 228 ? -10.156 8.488 -11.296 1.00 93.81 228 TRP A C 1
ATOM 1913 O O . TRP A 1 228 ? -9.978 9.597 -11.795 1.00 93.81 228 TRP A O 1
ATOM 1923 N N . ALA A 1 229 ? -9.201 7.550 -11.347 1.00 93.56 229 ALA A N 1
ATOM 1924 C CA . ALA A 1 229 ? -7.902 7.734 -12.004 1.00 93.56 229 ALA A CA 1
ATOM 1925 C C . ALA A 1 229 ? -7.895 7.412 -13.523 1.00 93.56 229 ALA A C 1
ATOM 1927 O O . ALA A 1 229 ? -6.866 7.589 -14.191 1.00 93.56 229 ALA A O 1
ATOM 1928 N N . GLY A 1 230 ? -9.027 6.966 -14.080 1.00 94.69 230 GLY A N 1
ATOM 1929 C CA . GLY A 1 230 ? -9.234 6.640 -15.493 1.00 94.69 230 GLY A CA 1
ATOM 1930 C C . GLY A 1 230 ? -8.389 5.463 -15.991 1.00 94.69 230 GLY A C 1
ATOM 1931 O O . GLY A 1 230 ? -8.159 4.482 -15.283 1.00 94.69 230 GLY A O 1
ATOM 1932 N N . GLU A 1 231 ? -7.869 5.579 -17.217 1.00 92.31 231 GLU A N 1
ATOM 1933 C CA . GLU A 1 231 ? -7.025 4.551 -17.861 1.00 92.31 231 GLU A CA 1
ATOM 1934 C C . GLU A 1 231 ? -5.718 4.230 -17.111 1.00 92.31 231 GLU A C 1
ATOM 1936 O O . GLU A 1 231 ? -5.050 3.240 -17.417 1.00 92.31 231 GLU A O 1
ATOM 1941 N N . ARG A 1 232 ? -5.344 5.046 -16.116 1.00 93.19 232 ARG A N 1
ATOM 1942 C CA . ARG A 1 232 ? -4.156 4.831 -15.275 1.00 93.19 232 ARG A CA 1
ATOM 1943 C C . ARG A 1 232 ? -4.385 3.841 -14.134 1.00 93.19 232 ARG A C 1
ATOM 1945 O O . ARG A 1 232 ? -3.407 3.383 -13.573 1.00 93.19 232 ARG A O 1
ATOM 1952 N N . ALA A 1 233 ? -5.623 3.486 -13.804 1.00 94.50 233 ALA A N 1
ATOM 1953 C CA . ALA A 1 233 ? -5.911 2.455 -12.799 1.00 94.50 233 ALA A CA 1
ATOM 1954 C C . ALA A 1 233 ? -6.819 1.326 -13.324 1.00 94.50 233 ALA A C 1
ATOM 1956 O O . ALA A 1 233 ? -6.989 0.296 -12.680 1.00 94.50 233 ALA A O 1
ATOM 1957 N N . SER A 1 234 ? -7.357 1.484 -14.537 1.00 93.88 234 SER A N 1
ATOM 1958 C CA . SER A 1 234 ? -8.304 0.555 -15.149 1.00 93.88 234 SER A CA 1
ATOM 1959 C C . SER A 1 234 ? -7.793 -0.885 -15.306 1.00 93.88 234 SER A C 1
ATOM 1961 O O . SER A 1 234 ? -6.616 -1.148 -15.553 1.00 93.88 234 SER A O 1
ATOM 1963 N N . LEU A 1 235 ? -8.719 -1.838 -15.284 1.00 94.00 235 LEU A N 1
ATOM 1964 C CA . LEU A 1 235 ? -8.515 -3.230 -15.698 1.00 94.00 235 LEU A CA 1
ATOM 1965 C C . LEU A 1 235 ? -9.171 -3.510 -17.072 1.00 94.00 235 LEU A C 1
ATOM 1967 O O . LEU A 1 235 ? -8.730 -4.393 -17.808 1.00 94.00 235 LEU A O 1
ATOM 1971 N N . TRP A 1 236 ? -10.180 -2.707 -17.429 1.00 93.44 236 TRP A N 1
ATOM 1972 C CA . TRP A 1 236 ? -10.825 -2.608 -18.741 1.00 93.44 236 TRP A CA 1
ATOM 1973 C C . TRP A 1 236 ? -10.756 -1.162 -19.254 1.00 93.44 236 TRP A C 1
ATOM 1975 O O . TRP A 1 236 ? -11.086 -0.233 -18.512 1.00 93.44 236 TRP A O 1
ATOM 1985 N N . ASP A 1 237 ? -10.371 -0.977 -20.518 1.00 89.38 237 ASP A N 1
ATOM 1986 C CA . ASP A 1 237 ? -10.368 0.330 -21.190 1.00 89.38 237 ASP A CA 1
ATOM 1987 C C . ASP A 1 237 ? -11.793 0.902 -21.349 1.00 89.38 237 ASP A C 1
ATOM 1989 O O . ASP A 1 237 ? -12.799 0.219 -21.110 1.00 89.38 237 ASP A O 1
ATOM 1993 N N . LYS A 1 238 ? -11.908 2.161 -21.786 1.00 93.00 238 LYS A N 1
ATOM 1994 C CA . LYS A 1 238 ? -13.215 2.804 -22.037 1.00 93.00 238 LYS A CA 1
ATOM 1995 C C . LYS A 1 238 ? -14.107 2.029 -23.019 1.00 93.00 238 LYS A C 1
ATOM 1997 O O . LYS A 1 238 ? -15.327 2.133 -22.923 1.00 93.00 238 LYS A O 1
ATOM 2002 N N . ASN A 1 239 ? -13.522 1.219 -23.901 1.00 91.81 239 ASN A N 1
ATOM 2003 C CA . ASN A 1 239 ? -14.196 0.412 -24.921 1.00 91.81 239 ASN A CA 1
ATOM 2004 C C . ASN A 1 239 ? -14.501 -1.028 -24.455 1.00 91.81 239 ASN A C 1
ATOM 2006 O O . ASN A 1 239 ? -14.791 -1.886 -25.290 1.00 91.81 239 ASN A O 1
ATOM 2010 N N . TRP A 1 240 ? -14.415 -1.306 -23.148 1.00 91.69 240 TRP A N 1
ATOM 2011 C CA . TRP A 1 240 ? -14.620 -2.629 -22.542 1.00 91.69 240 TRP A CA 1
ATOM 2012 C C . TRP A 1 240 ? -13.630 -3.709 -23.019 1.00 91.69 240 TRP A C 1
ATOM 2014 O O . TRP A 1 240 ? -13.918 -4.907 -22.960 1.00 91.69 240 TRP A O 1
ATOM 2024 N N . ARG A 1 241 ? -12.420 -3.311 -23.419 1.00 84.25 241 ARG A N 1
ATOM 2025 C CA . ARG A 1 241 ? -11.302 -4.217 -23.713 1.00 84.25 241 ARG A CA 1
ATOM 2026 C C . ARG A 1 241 ? -10.476 -4.434 -22.452 1.00 84.25 241 ARG A C 1
ATOM 2028 O O . ARG A 1 241 ? -10.009 -3.481 -21.834 1.00 84.25 241 ARG A O 1
ATOM 2035 N N . ILE A 1 242 ? -10.276 -5.694 -22.077 1.00 84.12 242 ILE A N 1
ATOM 2036 C CA . ILE A 1 242 ? -9.425 -6.060 -20.941 1.00 84.12 242 ILE A CA 1
ATOM 2037 C C . ILE A 1 242 ? -7.954 -5.711 -21.233 1.00 84.12 242 ILE A C 1
ATOM 2039 O O . ILE A 1 242 ? -7.458 -5.977 -22.329 1.00 84.12 242 ILE A O 1
ATOM 2043 N N . ASN A 1 243 ? -7.258 -5.123 -20.260 1.00 80.06 243 ASN A N 1
ATOM 2044 C CA . ASN A 1 243 ? -5.825 -4.819 -20.342 1.00 80.06 243 ASN A CA 1
ATOM 2045 C C . ASN A 1 243 ? -4.989 -5.802 -19.497 1.00 80.06 243 ASN A C 1
ATOM 2047 O O . ASN A 1 243 ? -5.538 -6.686 -18.837 1.00 80.06 243 ASN A O 1
ATOM 2051 N N . ASP A 1 244 ? -3.661 -5.667 -19.503 1.00 76.44 244 ASP A N 1
ATOM 2052 C CA . ASP A 1 244 ? -2.752 -6.607 -18.828 1.00 76.44 244 ASP A CA 1
ATOM 2053 C C . ASP A 1 244 ? -3.029 -6.782 -17.327 1.00 76.44 244 ASP A C 1
ATOM 2055 O O . ASP A 1 244 ? -2.918 -7.899 -16.814 1.00 76.44 244 ASP A O 1
ATOM 2059 N N . ALA A 1 245 ? -3.450 -5.723 -16.628 1.00 81.94 245 ALA A N 1
ATOM 2060 C CA . ALA A 1 245 ? -3.801 -5.793 -15.212 1.00 81.94 245 ALA A CA 1
ATOM 2061 C C . ALA A 1 245 ? -5.117 -6.560 -14.991 1.00 81.94 245 ALA A C 1
ATOM 2063 O O . ALA A 1 245 ? -5.204 -7.392 -14.085 1.00 81.94 245 ALA A O 1
ATOM 2064 N N . GLY A 1 246 ? -6.111 -6.366 -15.865 1.00 83.44 246 GLY A N 1
ATOM 2065 C CA . GLY A 1 246 ? -7.330 -7.180 -15.873 1.00 83.44 246 GLY A CA 1
ATOM 2066 C C . GLY A 1 246 ? -7.049 -8.652 -16.188 1.00 83.44 246 GLY A C 1
ATOM 2067 O O . GLY A 1 246 ? -7.539 -9.540 -15.490 1.00 83.44 246 GLY A O 1
ATOM 2068 N N . ILE A 1 247 ? -6.195 -8.924 -17.181 1.00 80.38 247 ILE A N 1
ATOM 2069 C CA . ILE A 1 247 ? -5.754 -10.284 -17.529 1.00 80.38 247 ILE A CA 1
ATOM 2070 C C . ILE A 1 247 ? -5.047 -10.935 -16.332 1.00 80.38 247 ILE A C 1
ATOM 2072 O O . ILE A 1 247 ? -5.332 -12.087 -16.010 1.00 80.38 247 ILE A O 1
ATOM 2076 N N . ARG A 1 248 ? -4.169 -10.204 -15.633 1.00 87.56 248 ARG A N 1
ATOM 2077 C CA . ARG A 1 248 ? -3.470 -10.699 -14.438 1.00 87.56 248 ARG A CA 1
ATOM 2078 C C . ARG A 1 248 ? -4.431 -11.051 -13.305 1.00 87.56 248 ARG A C 1
ATOM 2080 O O . ARG A 1 248 ? -4.285 -12.128 -12.730 1.00 87.56 248 ARG A O 1
ATOM 2087 N N . LEU A 1 249 ? -5.422 -10.201 -13.016 1.00 90.38 249 LEU A N 1
ATOM 2088 C CA . LEU A 1 249 ? -6.462 -10.495 -12.024 1.00 90.38 249 LEU A CA 1
ATOM 2089 C C . LEU A 1 249 ? -7.211 -11.794 -12.364 1.00 90.38 249 LEU A C 1
ATOM 2091 O O . LEU A 1 249 ? -7.416 -12.630 -11.484 1.00 90.38 249 LEU A O 1
ATOM 2095 N N . LEU A 1 250 ? -7.599 -11.990 -13.629 1.00 87.31 250 LEU A N 1
ATOM 2096 C CA . LEU A 1 250 ? -8.283 -13.215 -14.050 1.00 87.31 250 LEU A CA 1
ATOM 2097 C C . LEU A 1 250 ? -7.379 -14.454 -13.950 1.00 87.31 250 LEU A C 1
ATOM 2099 O O . LEU A 1 250 ? -7.842 -15.485 -13.465 1.00 87.31 250 LEU A O 1
ATOM 2103 N N . SER A 1 251 ? -6.097 -14.351 -14.320 1.00 82.88 251 SER A N 1
ATOM 2104 C CA . SER A 1 251 ? -5.127 -15.443 -14.155 1.00 82.88 251 SER A CA 1
ATOM 2105 C C . SER A 1 251 ? -4.940 -15.845 -12.689 1.00 82.88 251 SER A C 1
ATOM 2107 O O . SER A 1 251 ? -4.971 -17.034 -12.383 1.00 82.88 251 SER A O 1
ATOM 2109 N N . LEU A 1 252 ? -4.807 -14.880 -11.770 1.00 86.94 252 LEU A N 1
ATOM 2110 C CA . LEU A 1 252 ? -4.700 -15.152 -10.328 1.00 86.94 252 LEU A CA 1
ATOM 2111 C C . LEU A 1 252 ? -5.968 -15.827 -9.785 1.00 86.94 252 LEU A C 1
ATOM 2113 O O . LEU A 1 252 ? -5.886 -16.798 -9.036 1.00 86.94 252 LEU A O 1
ATOM 2117 N N . LYS A 1 253 ? -7.149 -15.381 -10.232 1.00 87.44 253 LYS A N 1
ATOM 2118 C CA . LYS A 1 253 ? -8.433 -16.008 -9.879 1.00 87.44 253 LYS A CA 1
ATOM 2119 C C . LYS A 1 253 ? -8.624 -17.416 -10.457 1.00 87.44 253 LYS A C 1
ATOM 2121 O O . LYS A 1 253 ? -9.519 -18.114 -9.986 1.00 87.44 253 LYS A O 1
ATOM 2126 N N . GLU A 1 254 ? -7.837 -17.841 -11.447 1.00 86.19 254 GLU A N 1
ATOM 2127 C CA . GLU A 1 254 ? -7.789 -19.238 -11.904 1.00 86.19 254 GLU A CA 1
ATOM 2128 C C . GLU A 1 254 ? -6.719 -20.042 -11.149 1.00 86.19 254 GLU A C 1
ATOM 2130 O O . GLU A 1 254 ? -6.989 -21.166 -10.734 1.00 86.19 254 GLU A O 1
ATOM 2135 N N . GLU A 1 255 ? -5.543 -19.456 -10.896 1.00 86.19 255 GLU A N 1
ATOM 2136 C CA . GLU A 1 255 ? -4.466 -20.063 -10.098 1.00 86.19 255 GLU A CA 1
ATOM 2137 C C . GLU A 1 255 ? -4.945 -20.459 -8.692 1.00 86.19 255 GLU A C 1
ATOM 2139 O O . GLU A 1 255 ? -4.616 -21.538 -8.201 1.00 86.19 255 GLU A O 1
ATOM 2144 N N . TRP A 1 256 ? -5.765 -19.617 -8.058 1.00 87.44 256 TRP A N 1
ATOM 2145 C CA . TRP A 1 256 ? -6.268 -19.845 -6.700 1.00 87.44 256 TRP A CA 1
ATOM 2146 C C . TRP A 1 256 ? -7.483 -20.786 -6.631 1.00 87.44 256 TRP A C 1
ATOM 2148 O O . TRP A 1 256 ? -8.133 -20.903 -5.592 1.00 87.44 256 TRP A O 1
ATOM 2158 N N . LYS A 1 257 ? -7.778 -21.514 -7.716 1.00 87.44 257 LYS A N 1
ATOM 2159 C CA . LYS A 1 257 ? -8.736 -22.628 -7.723 1.00 87.44 257 LYS A CA 1
ATOM 2160 C C . LYS A 1 257 ? -8.008 -23.955 -7.564 1.00 87.44 257 LYS A C 1
ATOM 2162 O O . LYS A 1 257 ? -6.955 -24.197 -8.145 1.00 87.44 257 LYS A O 1
ATOM 2167 N N . THR A 1 258 ? -8.617 -24.883 -6.831 1.00 89.25 258 THR A N 1
ATOM 2168 C CA . THR A 1 258 ? -8.083 -26.243 -6.690 1.00 89.25 258 THR A CA 1
ATOM 2169 C C . THR A 1 258 ? -8.935 -27.245 -7.455 1.00 89.25 258 THR A C 1
ATOM 2171 O O . THR A 1 258 ? -9.998 -27.651 -6.995 1.00 89.25 258 THR A O 1
ATOM 2174 N N . LYS A 1 259 ? -8.442 -27.685 -8.618 1.00 88.56 259 LYS A N 1
ATOM 2175 C CA . LYS A 1 259 ? -9.018 -28.802 -9.378 1.00 88.56 259 LYS A CA 1
ATOM 2176 C C . LYS A 1 259 ? -8.221 -30.082 -9.131 1.00 88.56 259 LYS A C 1
ATOM 2178 O O . LYS A 1 259 ? -6.998 -30.096 -9.286 1.00 88.56 259 LYS A O 1
ATOM 2183 N N . ARG A 1 260 ? -8.909 -31.165 -8.773 1.00 88.12 260 ARG A N 1
ATOM 2184 C CA . ARG A 1 260 ? -8.364 -32.528 -8.681 1.00 88.12 260 ARG A CA 1
ATOM 2185 C C . ARG A 1 260 ? -9.330 -33.501 -9.350 1.00 88.12 260 ARG A C 1
ATOM 2187 O O . ARG A 1 260 ? -10.526 -33.231 -9.424 1.00 88.12 260 ARG A O 1
ATOM 2194 N N . VAL A 1 261 ? -8.774 -34.582 -9.877 1.00 88.31 261 VAL A N 1
ATOM 2195 C CA . VAL A 1 261 ? -9.464 -35.708 -10.512 1.00 88.31 261 VAL A CA 1
ATOM 2196 C C . VAL A 1 261 ? -8.740 -36.959 -10.021 1.00 88.31 261 VAL A C 1
ATOM 2198 O O . VAL A 1 261 ? -7.530 -36.902 -9.788 1.00 88.31 261 VAL A O 1
ATOM 2201 N N . TRP A 1 262 ? -9.476 -38.047 -9.821 1.00 86.44 262 TRP A N 1
ATOM 2202 C CA . TRP A 1 262 ? -8.939 -39.334 -9.397 1.00 86.44 262 TRP A CA 1
ATOM 2203 C C . TRP A 1 262 ? -9.601 -40.432 -10.222 1.00 86.44 262 TRP A C 1
ATOM 2205 O O . TRP A 1 262 ? -10.825 -40.439 -10.352 1.00 86.44 262 TRP A O 1
ATOM 2215 N N . ASP A 1 263 ? -8.798 -41.346 -10.754 1.00 81.62 263 ASP A N 1
ATOM 2216 C CA . ASP A 1 263 ? -9.283 -42.444 -11.584 1.00 81.62 263 ASP A CA 1
ATOM 2217 C C . ASP A 1 263 ? -9.611 -43.659 -10.706 1.00 81.62 263 ASP A C 1
ATOM 2219 O O . ASP A 1 263 ? -8.741 -44.237 -10.053 1.00 81.62 263 ASP A O 1
ATOM 2223 N N . GLY A 1 264 ? -10.893 -44.030 -10.673 1.00 72.00 264 GLY A N 1
ATOM 2224 C CA . GLY A 1 264 ? -11.405 -45.132 -9.858 1.00 72.00 264 GLY A CA 1
ATOM 2225 C C . GLY A 1 264 ? -11.559 -44.820 -8.361 1.00 72.00 264 GLY A C 1
ATOM 2226 O O . GLY A 1 264 ? -11.109 -43.797 -7.832 1.00 72.00 264 GLY A O 1
ATOM 2227 N N . VAL A 1 265 ? -12.233 -45.732 -7.655 1.00 68.56 265 VAL A N 1
ATOM 2228 C CA . VAL A 1 265 ? -12.419 -45.663 -6.199 1.00 68.56 265 VAL A CA 1
ATOM 2229 C C . VAL A 1 265 ? -11.328 -46.477 -5.517 1.00 68.56 265 VAL A C 1
ATOM 2231 O O . VAL A 1 265 ? -11.221 -47.680 -5.742 1.00 68.56 265 VAL A O 1
ATOM 2234 N N . ASN A 1 266 ? -10.506 -45.833 -4.683 1.00 67.75 266 ASN A N 1
ATOM 2235 C CA . ASN A 1 266 ? -9.474 -46.554 -3.939 1.00 67.75 266 ASN A CA 1
ATOM 2236 C C . ASN A 1 266 ? -10.090 -47.455 -2.854 1.00 67.75 266 ASN A C 1
ATOM 2238 O O . ASN A 1 266 ? -11.191 -47.202 -2.364 1.00 67.75 266 ASN A O 1
ATOM 2242 N N . SER A 1 267 ? -9.355 -48.493 -2.449 1.00 68.44 267 SER A N 1
ATOM 2243 C CA . SER A 1 267 ? -9.815 -49.540 -1.518 1.00 68.44 267 SER A CA 1
ATOM 2244 C C . SER A 1 267 ? -10.306 -49.038 -0.153 1.00 68.44 267 SER A C 1
ATOM 2246 O O . SER A 1 267 ? -10.977 -49.772 0.565 1.00 68.44 267 SER A O 1
ATOM 2248 N N . HIS A 1 268 ? -9.996 -47.790 0.204 1.00 72.62 268 HIS A N 1
ATOM 2249 C CA . HIS A 1 268 ? -10.361 -47.163 1.473 1.00 72.62 268 HIS A CA 1
ATOM 2250 C C . HIS A 1 268 ? -11.443 -46.077 1.331 1.00 72.62 268 HIS A C 1
ATOM 2252 O O . HIS A 1 268 ? -11.822 -45.478 2.338 1.00 72.62 268 HIS A O 1
ATOM 2258 N N . GLN A 1 269 ? -11.909 -45.795 0.106 1.00 78.88 269 GLN A N 1
ATOM 2259 C CA . GLN A 1 269 ? -12.844 -44.715 -0.250 1.00 78.88 269 GLN A CA 1
ATOM 2260 C C . GLN A 1 269 ? -12.433 -43.331 0.302 1.00 78.88 269 GLN A C 1
ATOM 2262 O O . GLN A 1 269 ? -13.268 -42.518 0.698 1.00 78.88 269 GLN A O 1
ATOM 2267 N N . ARG A 1 270 ? -11.121 -43.059 0.372 1.00 83.81 270 ARG A N 1
ATOM 2268 C CA . ARG A 1 270 ? -10.551 -41.860 1.014 1.00 83.81 270 ARG A CA 1
ATOM 2269 C C . ARG A 1 270 ? -9.575 -41.153 0.091 1.00 83.81 270 ARG A C 1
ATOM 2271 O O . ARG A 1 270 ? -8.505 -41.680 -0.206 1.00 83.81 270 ARG A O 1
ATOM 2278 N N . TYR A 1 271 ? -9.906 -39.925 -0.291 1.00 85.12 271 TYR A N 1
ATOM 2279 C CA . TYR A 1 271 ? -9.028 -39.067 -1.082 1.00 85.12 271 TYR A CA 1
ATOM 2280 C C . TYR A 1 271 ? -8.347 -38.012 -0.210 1.00 85.12 271 TYR A C 1
ATOM 2282 O O . TYR A 1 271 ? -8.882 -37.556 0.803 1.00 85.12 271 TYR A O 1
ATOM 2290 N N . HIS A 1 272 ? -7.144 -37.616 -0.614 1.00 85.75 272 HIS A N 1
ATOM 2291 C CA . HIS A 1 272 ? -6.360 -36.580 0.045 1.00 85.75 272 HIS A CA 1
ATOM 2292 C C . HIS A 1 272 ? -5.897 -35.560 -0.994 1.00 85.75 272 HIS A C 1
ATOM 2294 O O . HIS A 1 272 ? -5.376 -35.923 -2.047 1.00 85.75 272 HIS A O 1
ATOM 2300 N N . PHE A 1 273 ? -6.077 -34.278 -0.689 1.00 87.44 273 PHE A N 1
ATOM 2301 C CA . PHE A 1 273 ? -5.520 -33.171 -1.458 1.00 87.44 273 PHE A CA 1
ATOM 2302 C C . PHE A 1 273 ? -5.237 -31.980 -0.538 1.00 87.44 273 PHE A C 1
ATOM 2304 O O . PHE A 1 273 ? -5.701 -31.931 0.599 1.00 87.44 273 PHE A O 1
ATOM 2311 N N . ARG A 1 274 ? -4.471 -31.019 -1.053 1.00 86.38 274 ARG A N 1
ATOM 2312 C CA . ARG A 1 274 ? -4.344 -29.666 -0.504 1.00 86.38 274 ARG A CA 1
ATOM 2313 C C . ARG A 1 274 ? -5.026 -28.710 -1.476 1.00 86.38 274 ARG A C 1
ATOM 2315 O O . ARG A 1 274 ? -4.818 -28.850 -2.684 1.00 86.38 274 ARG A O 1
ATOM 2322 N N . GLY A 1 275 ? -5.794 -27.763 -0.951 1.00 86.38 275 GLY A N 1
ATOM 2323 C CA . GLY A 1 275 ? -6.422 -26.689 -1.713 1.00 86.38 275 GLY A CA 1
ATOM 2324 C C . GLY A 1 275 ? -6.558 -25.413 -0.889 1.00 86.38 275 GLY A C 1
ATOM 2325 O O . GLY A 1 275 ? -6.297 -25.423 0.312 1.00 86.38 275 GLY A O 1
ATOM 2326 N N . TYR A 1 276 ? -6.935 -24.324 -1.553 1.00 88.00 276 TYR A N 1
ATOM 2327 C CA . TYR A 1 276 ? -7.221 -23.031 -0.925 1.00 88.00 276 TYR A CA 1
ATOM 2328 C C . TYR A 1 276 ? -8.538 -23.068 -0.131 1.00 88.00 276 TYR A C 1
ATOM 2330 O O . TYR A 1 276 ? -9.392 -23.916 -0.399 1.00 88.00 276 TYR A O 1
ATOM 2338 N N . HIS A 1 277 ? -8.712 -22.146 0.819 1.00 84.94 277 HIS A N 1
ATOM 2339 C CA . HIS A 1 277 ? -9.970 -21.984 1.558 1.00 84.94 277 HIS A CA 1
ATOM 2340 C C . HIS A 1 277 ? -11.132 -21.582 0.625 1.00 84.94 277 HIS A C 1
ATOM 2342 O O . HIS A 1 277 ? -10.910 -20.967 -0.419 1.00 84.94 277 HIS A O 1
ATOM 2348 N N . GLY A 1 278 ? -12.366 -21.899 1.020 1.00 85.69 278 GLY A N 1
ATOM 2349 C CA . GLY A 1 278 ? -13.595 -21.564 0.291 1.00 85.69 278 GLY A CA 1
ATOM 2350 C C . GLY A 1 278 ? -14.476 -22.778 -0.015 1.00 85.69 278 GLY A C 1
ATOM 2351 O O . GLY A 1 278 ? -14.220 -23.888 0.456 1.00 85.69 278 GLY A O 1
ATOM 2352 N N . SER A 1 279 ? -15.529 -22.563 -0.804 1.00 88.19 279 SER A N 1
ATOM 2353 C CA . SER A 1 279 ? -16.537 -23.574 -1.147 1.00 88.19 279 SER A CA 1
ATOM 2354 C C . SER A 1 279 ? -16.116 -24.446 -2.341 1.00 88.19 279 SER A C 1
ATOM 2356 O O . SER A 1 279 ? -15.615 -23.953 -3.353 1.00 88.19 279 SER A O 1
ATOM 2358 N N . TYR A 1 280 ? -16.367 -25.750 -2.248 1.00 89.56 280 TYR A N 1
ATOM 2359 C CA . TYR A 1 280 ? -15.981 -26.780 -3.213 1.00 89.56 280 TYR A CA 1
ATOM 2360 C C . TYR A 1 280 ? -17.184 -27.596 -3.690 1.00 89.56 280 TYR A C 1
ATOM 2362 O O . TYR A 1 280 ? -18.161 -27.796 -2.968 1.00 89.56 280 TYR A O 1
ATOM 2370 N N . VAL A 1 281 ? -17.055 -28.146 -4.900 1.00 89.75 281 VAL A N 1
ATOM 2371 C CA . VAL A 1 281 ? -17.942 -29.180 -5.443 1.00 89.75 281 VAL A CA 1
ATOM 2372 C C . VAL A 1 281 ? -17.102 -30.412 -5.761 1.00 89.75 281 VAL A C 1
ATOM 2374 O O . VAL A 1 281 ? -16.166 -30.327 -6.559 1.00 89.75 281 VAL A O 1
ATOM 2377 N N . VAL A 1 282 ? -17.441 -31.558 -5.170 1.00 87.50 282 VAL A N 1
ATOM 2378 C CA . VAL A 1 282 ? -16.963 -32.864 -5.639 1.00 87.50 282 VAL A CA 1
ATOM 2379 C C . VAL A 1 282 ? -17.962 -33.434 -6.642 1.00 87.50 282 VAL A C 1
ATOM 2381 O O . VAL A 1 282 ? -19.171 -33.236 -6.516 1.00 87.50 282 VAL A O 1
ATOM 2384 N N . ARG A 1 283 ? -17.445 -34.154 -7.635 1.00 87.25 283 ARG A N 1
ATOM 2385 C CA . ARG A 1 283 ? -18.226 -34.923 -8.605 1.00 87.25 283 ARG A CA 1
ATOM 2386 C C . ARG A 1 283 ? -17.723 -36.358 -8.592 1.00 87.25 283 ARG A C 1
ATOM 2388 O O . ARG A 1 283 ? -16.513 -36.563 -8.660 1.00 87.25 283 ARG A O 1
ATOM 2395 N N . ILE A 1 284 ? -18.632 -37.323 -8.530 1.00 84.12 284 ILE A N 1
ATOM 2396 C CA . ILE A 1 284 ? -18.339 -38.730 -8.812 1.00 84.12 284 ILE A CA 1
ATOM 2397 C C . ILE A 1 284 ? -19.095 -39.103 -10.081 1.00 84.12 284 ILE A C 1
ATOM 2399 O O . ILE A 1 284 ? -20.307 -38.907 -10.156 1.00 84.12 284 ILE A O 1
ATOM 2403 N N . GLN A 1 285 ? -18.371 -39.641 -11.059 1.00 82.75 285 GLN A N 1
ATOM 2404 C CA . GLN A 1 285 ? -18.937 -40.225 -12.268 1.00 82.75 285 GLN A CA 1
ATOM 2405 C C . GLN A 1 285 ? -18.812 -41.751 -12.192 1.00 82.75 285 GLN A C 1
ATOM 2407 O O . GLN A 1 285 ? -17.748 -42.267 -11.853 1.00 82.75 285 GLN A O 1
ATOM 2412 N N . SER A 1 286 ? -19.889 -42.465 -12.513 1.00 78.56 286 SER A N 1
ATOM 2413 C CA . SER A 1 286 ? -19.925 -43.927 -12.597 1.00 78.56 286 SER A CA 1
ATOM 2414 C C . SER A 1 286 ? -20.682 -44.326 -13.862 1.00 78.56 286 SER A C 1
ATOM 2416 O O . SER A 1 286 ? -21.906 -44.211 -13.939 1.00 78.56 286 SER A O 1
ATOM 2418 N N . GLY A 1 287 ? -19.941 -44.707 -14.906 1.00 79.94 287 GLY A N 1
ATOM 2419 C CA . GLY A 1 287 ? -20.495 -44.853 -16.252 1.00 79.94 287 GLY A CA 1
ATOM 2420 C C . GLY A 1 287 ? -21.123 -43.542 -16.742 1.00 79.94 287 GLY A C 1
ATOM 2421 O O . GLY A 1 287 ? -20.439 -42.520 -16.850 1.00 79.94 287 GLY A O 1
ATOM 2422 N N . ASN A 1 288 ? -22.431 -43.580 -17.013 1.00 81.56 288 ASN A N 1
ATOM 2423 C CA . ASN A 1 288 ? -23.216 -42.418 -17.441 1.00 81.56 288 ASN A CA 1
ATOM 2424 C C . ASN A 1 288 ? -23.800 -41.602 -16.271 1.00 81.56 288 ASN A C 1
ATOM 2426 O O . ASN A 1 288 ? -24.244 -40.477 -16.491 1.00 81.56 288 ASN A O 1
ATOM 2430 N N . GLU A 1 289 ? -23.818 -42.129 -15.042 1.00 78.31 289 GLU A N 1
ATOM 2431 C CA . GLU A 1 289 ? -24.310 -41.374 -13.887 1.00 78.31 289 GLU A CA 1
ATOM 2432 C C . GLU A 1 289 ? -23.245 -40.405 -13.369 1.00 78.31 289 GLU A C 1
ATOM 2434 O O . GLU A 1 289 ? -22.068 -40.749 -13.259 1.00 78.31 289 GLU A O 1
ATOM 2439 N N . THR A 1 290 ? -23.667 -39.195 -12.999 1.00 82.38 290 THR A N 1
ATOM 2440 C CA . THR A 1 290 ? -22.840 -38.223 -12.273 1.00 82.38 290 THR A CA 1
ATOM 2441 C C . THR A 1 290 ? -23.598 -37.748 -11.041 1.00 82.38 290 THR A C 1
ATOM 2443 O O . THR A 1 290 ? -24.735 -37.294 -11.154 1.00 82.38 290 THR A O 1
ATOM 2446 N N . LYS A 1 291 ? -22.961 -37.820 -9.870 1.00 83.00 291 LYS A N 1
ATOM 2447 C CA . LYS A 1 291 ? -23.474 -37.257 -8.616 1.00 83.00 291 LYS A CA 1
ATOM 2448 C C . LYS A 1 291 ? -22.556 -36.138 -8.132 1.00 83.00 291 LYS A C 1
ATOM 2450 O O . LYS A 1 291 ? -21.332 -36.271 -8.181 1.00 83.00 291 LYS A O 1
ATOM 2455 N N . GLU A 1 292 ? -23.145 -35.050 -7.644 1.00 86.62 292 GLU A N 1
ATOM 2456 C CA . GLU A 1 292 ? -22.418 -33.912 -7.072 1.00 86.62 292 GLU A CA 1
ATOM 2457 C C . GLU A 1 292 ? -22.675 -33.785 -5.570 1.00 86.62 292 GLU A C 1
ATOM 2459 O O . GLU A 1 292 ? -23.761 -34.105 -5.091 1.00 86.62 292 GLU A O 1
ATOM 2464 N N . ALA A 1 293 ? -21.699 -33.249 -4.839 1.00 83.19 293 ALA A N 1
ATOM 2465 C CA . ALA A 1 293 ? -21.883 -32.807 -3.461 1.00 83.19 293 ALA A CA 1
ATOM 2466 C C . ALA A 1 293 ? -21.014 -31.578 -3.160 1.00 83.19 293 ALA A C 1
ATOM 2468 O O . ALA A 1 293 ? -19.976 -31.362 -3.791 1.00 83.19 293 ALA A O 1
ATOM 2469 N N . LYS A 1 294 ? -21.442 -30.766 -2.189 1.00 87.06 294 LYS A N 1
ATOM 2470 C CA . LYS A 1 294 ? -20.778 -29.516 -1.790 1.00 87.06 294 LYS A CA 1
ATOM 2471 C C . LYS A 1 294 ? -20.116 -29.666 -0.422 1.00 87.06 294 LYS A C 1
ATOM 2473 O O . LYS A 1 294 ? -20.650 -30.348 0.448 1.00 87.06 294 LYS A O 1
ATOM 2478 N N . PHE A 1 295 ? -18.980 -29.007 -0.229 1.00 87.00 295 PHE A N 1
ATOM 2479 C CA . PHE A 1 295 ? -18.307 -28.871 1.067 1.00 87.00 295 PHE A CA 1
ATOM 2480 C C . PHE A 1 295 ? -17.476 -27.587 1.092 1.00 87.00 295 PHE A C 1
ATOM 2482 O O . PHE A 1 295 ? -17.289 -26.963 0.052 1.00 87.00 295 PHE A O 1
ATOM 2489 N N . GLU A 1 296 ? -16.950 -27.194 2.249 1.00 87.12 296 GLU A N 1
ATOM 2490 C CA . GLU A 1 296 ? -16.095 -26.007 2.368 1.00 87.12 296 GLU A CA 1
ATOM 2491 C C . GLU A 1 296 ? -14.775 -26.349 3.052 1.00 87.12 296 GLU A C 1
ATOM 2493 O O . GLU A 1 296 ? -14.757 -27.121 4.014 1.00 87.12 296 GLU A O 1
ATOM 2498 N N . ILE A 1 297 ? -13.679 -25.769 2.560 1.00 85.69 297 ILE A N 1
ATOM 2499 C CA . ILE A 1 297 ? -12.390 -25.766 3.253 1.00 85.69 297 ILE A CA 1
ATOM 2500 C C . ILE A 1 297 ? -12.309 -24.472 4.058 1.00 85.69 297 ILE A C 1
ATOM 2502 O O . ILE A 1 297 ? -12.215 -23.385 3.485 1.00 85.69 297 ILE A O 1
ATOM 2506 N N . VAL A 1 298 ? -12.358 -24.593 5.382 1.00 81.94 298 VAL A N 1
ATOM 2507 C CA . VAL A 1 298 ? -12.293 -23.451 6.306 1.00 81.94 298 VAL A CA 1
ATOM 2508 C C . VAL A 1 298 ? -10.847 -23.182 6.750 1.00 81.94 298 VAL A C 1
ATOM 2510 O O . VAL A 1 298 ?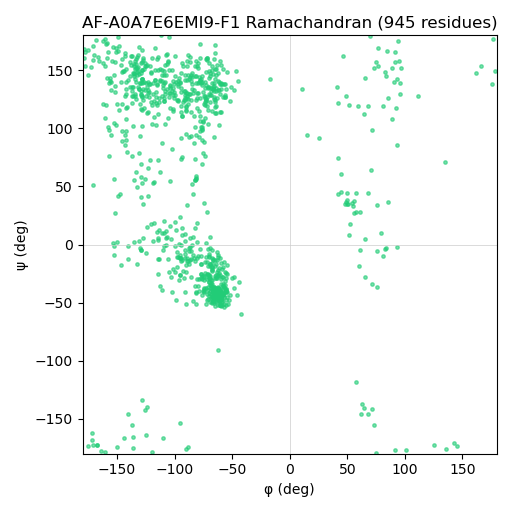 -10.042 -24.115 6.757 1.00 81.94 298 VAL A O 1
ATOM 2513 N N . PRO A 1 299 ? -10.488 -21.943 7.135 1.00 73.88 299 PRO A N 1
ATOM 2514 C CA . PRO A 1 299 ? -9.175 -21.657 7.709 1.00 73.88 299 PRO A CA 1
ATOM 2515 C C . PRO A 1 299 ? -8.946 -22.413 9.026 1.00 73.88 299 PRO A C 1
ATOM 2517 O O . PRO A 1 299 ? -9.799 -22.382 9.913 1.00 73.88 299 PRO A O 1
ATOM 2520 N N . GLY A 1 300 ? -7.783 -23.052 9.181 1.00 66.38 300 GLY A N 1
ATOM 2521 C CA . GLY A 1 300 ? -7.378 -23.678 10.443 1.00 66.38 300 GLY A CA 1
ATOM 2522 C C . GLY A 1 300 ? -6.188 -24.634 10.325 1.00 66.38 300 GLY A C 1
ATOM 2523 O O . GLY A 1 300 ? -5.957 -25.248 9.284 1.00 66.38 300 GLY A O 1
ATOM 2524 N N . ASP A 1 301 ? -5.449 -24.792 11.424 1.00 58.09 301 ASP A N 1
ATOM 2525 C CA . ASP A 1 301 ? -4.250 -25.632 11.505 1.00 58.09 301 ASP A CA 1
ATOM 2526 C C . ASP A 1 301 ? -4.597 -27.117 11.730 1.00 58.09 301 ASP A C 1
ATOM 2528 O O . ASP A 1 301 ? -4.431 -27.664 12.821 1.00 58.09 301 ASP A O 1
ATOM 2532 N N . GLY A 1 302 ? -5.103 -27.805 10.699 1.00 65.88 302 GLY A N 1
ATOM 2533 C CA . GLY A 1 302 ? -5.406 -29.234 10.819 1.00 65.88 302 GLY A CA 1
ATOM 2534 C C . GLY A 1 302 ? -5.874 -29.944 9.548 1.00 65.88 302 GLY A C 1
ATOM 2535 O O . GLY A 1 302 ? -6.235 -29.337 8.542 1.00 65.88 302 GLY A O 1
ATOM 2536 N N . ARG A 1 303 ? -5.904 -31.284 9.599 1.00 73.25 303 ARG A N 1
ATOM 2537 C CA . ARG A 1 303 ? -6.509 -32.121 8.551 1.00 73.25 303 ARG A CA 1
ATOM 2538 C C . ARG A 1 303 ? -8.032 -32.131 8.712 1.00 73.25 303 ARG A C 1
ATOM 2540 O O . ARG A 1 303 ? -8.583 -32.990 9.403 1.00 73.25 303 ARG A O 1
ATOM 2547 N N . GLN A 1 304 ? -8.718 -31.225 8.023 1.00 77.44 304 GLN A N 1
ATOM 2548 C CA . GLN A 1 304 ? -10.171 -31.303 7.876 1.00 77.44 304 GLN A CA 1
ATOM 2549 C C . GLN A 1 304 ? -10.555 -32.619 7.172 1.00 77.44 304 GLN A C 1
ATOM 2551 O O . GLN A 1 304 ? -10.001 -32.964 6.127 1.00 77.44 304 GLN A O 1
ATOM 2556 N N . THR A 1 305 ? -11.494 -33.371 7.751 1.00 81.44 305 THR A N 1
ATOM 2557 C CA . THR A 1 305 ? -12.005 -34.627 7.178 1.00 81.44 305 THR A CA 1
ATOM 2558 C C . THR A 1 305 ? -13.482 -34.461 6.856 1.00 81.44 305 THR A C 1
ATOM 2560 O O . THR A 1 305 ? -14.326 -34.500 7.748 1.00 81.44 305 THR A O 1
ATOM 2563 N N . VAL A 1 306 ? -13.793 -34.273 5.576 1.00 76.00 306 VAL A N 1
ATOM 2564 C CA . VAL A 1 306 ? -15.172 -34.171 5.089 1.00 76.00 306 VAL A CA 1
ATOM 2565 C C . VAL A 1 306 ? -15.682 -35.573 4.755 1.00 76.00 306 VAL A C 1
ATOM 2567 O O . VAL A 1 306 ? -15.101 -36.261 3.917 1.00 76.00 306 VAL A O 1
ATOM 2570 N N . LYS A 1 307 ? -16.773 -36.000 5.400 1.00 79.38 307 LYS A N 1
ATOM 2571 C CA . LYS A 1 307 ? -17.569 -37.148 4.939 1.00 79.38 307 LYS A CA 1
ATOM 2572 C C . LYS A 1 307 ? -18.563 -36.648 3.898 1.00 79.38 307 LYS A C 1
ATOM 2574 O O . LYS A 1 307 ? -19.207 -35.629 4.126 1.00 79.38 307 LYS A O 1
ATOM 2579 N N . ILE A 1 308 ? -18.679 -37.357 2.781 1.00 72.19 308 ILE A N 1
ATOM 2580 C CA . ILE A 1 308 ? -19.563 -36.982 1.678 1.00 72.19 308 ILE A CA 1
ATOM 2581 C C . ILE A 1 308 ? -20.445 -38.184 1.361 1.00 72.19 308 ILE A C 1
ATOM 2583 O O . ILE A 1 308 ? -19.939 -39.248 1.010 1.00 72.19 308 ILE A O 1
ATOM 2587 N N . ASP A 1 309 ? -21.749 -38.008 1.541 1.00 71.50 309 ASP A N 1
ATOM 2588 C CA . ASP A 1 309 ? -22.762 -39.029 1.298 1.00 71.50 309 ASP A CA 1
ATOM 2589 C C . ASP A 1 309 ? -23.429 -38.779 -0.062 1.00 71.50 309 ASP A C 1
ATOM 2591 O O . ASP A 1 309 ? -23.830 -37.658 -0.371 1.00 71.50 309 ASP A O 1
ATOM 2595 N N . PHE A 1 310 ? -23.528 -39.832 -0.874 1.00 69.00 310 PHE A N 1
ATOM 2596 C CA . PHE A 1 310 ? -24.136 -39.825 -2.209 1.00 69.00 310 PHE A CA 1
ATOM 2597 C C . PHE A 1 310 ? -25.427 -40.671 -2.274 1.00 69.00 310 PHE A C 1
ATOM 2599 O O . PHE A 1 310 ? -25.922 -40.980 -3.368 1.00 69.00 310 PHE A O 1
ATOM 2606 N N . SER A 1 311 ? -25.948 -41.072 -1.109 1.00 63.72 311 SER A N 1
ATOM 2607 C CA . SER A 1 311 ? -27.232 -41.757 -0.910 1.00 63.72 311 SER A CA 1
ATOM 2608 C C . SER A 1 311 ? -28.331 -40.827 -0.379 1.00 63.72 311 SER A C 1
ATOM 2610 O O . SER A 1 311 ? -29.503 -41.035 -0.690 1.00 63.72 311 SER A O 1
ATOM 2612 N N . ALA A 1 312 ? -27.966 -39.772 0.357 1.00 50.47 312 ALA A N 1
ATOM 2613 C CA . ALA A 1 312 ? -28.902 -38.758 0.830 1.00 50.47 312 ALA A CA 1
ATOM 2614 C C . ALA A 1 312 ? -29.436 -37.870 -0.322 1.00 50.47 312 ALA A C 1
ATOM 2616 O O . ALA A 1 312 ? -28.672 -37.518 -1.227 1.00 50.47 312 ALA A O 1
ATOM 2617 N N . PRO A 1 313 ? -30.719 -37.452 -0.294 1.00 46.75 313 PRO A N 1
ATOM 2618 C CA . PRO A 1 313 ? -31.224 -36.422 -1.201 1.00 46.75 313 PRO A CA 1
ATOM 2619 C C . PRO A 1 313 ? -30.529 -35.070 -0.933 1.00 46.75 313 PRO A C 1
ATOM 2621 O O . PRO A 1 313 ? -30.120 -34.803 0.201 1.00 46.75 313 PRO A O 1
ATOM 2624 N N . PRO A 1 314 ? -30.382 -34.198 -1.949 1.00 40.16 314 PRO A N 1
ATOM 2625 C CA . PRO A 1 314 ? -29.602 -32.969 -1.826 1.00 40.16 314 PRO A CA 1
ATOM 2626 C C . PRO A 1 314 ? -30.196 -32.010 -0.785 1.00 40.16 314 PRO A C 1
ATOM 2628 O O . PRO A 1 314 ? -31.362 -31.627 -0.865 1.00 40.16 314 PRO A O 1
ATOM 2631 N N . ALA A 1 315 ? -29.371 -31.591 0.177 1.00 33.16 315 ALA A N 1
ATOM 2632 C CA . ALA A 1 315 ? -29.768 -30.647 1.216 1.00 33.16 315 ALA A CA 1
ATOM 2633 C C . ALA A 1 315 ? -30.098 -29.265 0.619 1.00 33.16 315 ALA A C 1
ATOM 2635 O O . ALA A 1 315 ? -29.259 -28.640 -0.034 1.00 33.16 315 ALA A O 1
ATOM 2636 N N . ILE A 1 316 ? -31.320 -28.786 0.861 1.00 37.09 316 ILE A N 1
ATOM 2637 C CA . ILE A 1 316 ? -31.838 -27.535 0.296 1.00 37.09 316 ILE A CA 1
ATOM 2638 C C . ILE A 1 316 ? -31.324 -26.335 1.104 1.00 37.09 316 ILE A C 1
ATOM 2640 O O . ILE A 1 316 ? -31.639 -26.181 2.281 1.00 37.09 316 ILE A O 1
ATOM 2644 N N . SER A 1 317 ? -30.560 -25.462 0.445 1.00 28.38 317 SER A N 1
ATOM 2645 C CA . SER A 1 317 ? -30.211 -24.105 0.891 1.00 28.38 317 SER A CA 1
ATOM 2646 C C . SER A 1 317 ? -29.864 -23.268 -0.358 1.00 28.38 317 SER A C 1
ATOM 2648 O O . SER A 1 317 ? -29.325 -23.829 -1.316 1.00 28.38 317 SER A O 1
ATOM 2650 N N . PRO A 1 318 ? -30.258 -21.982 -0.442 1.00 33.12 318 PRO A N 1
ATOM 2651 C CA . PRO A 1 318 ? -30.946 -21.479 -1.634 1.00 33.12 318 PRO A CA 1
ATOM 2652 C C . PRO A 1 318 ? -30.064 -21.202 -2.860 1.00 33.12 318 PRO A C 1
ATOM 2654 O O . PRO A 1 318 ? -28.984 -20.613 -2.780 1.00 33.12 318 PRO A O 1
ATOM 2657 N N . ASP A 1 319 ? -30.625 -21.513 -4.024 1.00 30.14 319 ASP A N 1
ATOM 2658 C CA . ASP A 1 319 ? -29.964 -21.713 -5.317 1.00 30.14 319 ASP A CA 1
ATOM 2659 C C . ASP A 1 319 ? -29.126 -20.542 -5.838 1.00 30.14 319 ASP A C 1
ATOM 2661 O O . ASP A 1 319 ? -29.565 -19.390 -5.846 1.00 30.14 319 ASP A O 1
ATOM 2665 N N . ILE A 1 320 ? -27.948 -20.842 -6.389 1.00 29.09 320 ILE A N 1
ATOM 2666 C CA . ILE A 1 320 ? -27.335 -19.976 -7.403 1.00 29.09 320 ILE A CA 1
ATOM 2667 C C . ILE A 1 320 ? -27.926 -20.421 -8.740 1.00 29.09 320 ILE A C 1
ATOM 2669 O O . ILE A 1 320 ? -27.454 -21.378 -9.351 1.00 29.09 320 ILE A O 1
ATOM 2673 N N . ALA A 1 321 ? -29.009 -19.758 -9.146 1.00 27.77 321 ALA A N 1
ATOM 2674 C CA . ALA A 1 321 ? -29.656 -20.009 -10.426 1.00 27.77 321 ALA A CA 1
ATOM 2675 C C . ALA A 1 321 ? -28.719 -19.663 -11.598 1.00 27.77 321 ALA A C 1
ATOM 2677 O O . ALA A 1 321 ? -27.918 -18.728 -11.533 1.00 27.77 321 ALA A O 1
ATOM 2678 N N . THR A 1 322 ? -28.829 -20.424 -12.683 1.00 30.67 322 THR A N 1
ATOM 2679 C CA . THR A 1 322 ? -28.020 -20.255 -13.893 1.00 30.67 322 THR A CA 1
ATOM 2680 C C . THR A 1 322 ? -28.309 -18.940 -14.611 1.00 30.67 322 THR A C 1
ATOM 2682 O O . THR A 1 322 ? -29.457 -18.644 -14.936 1.00 30.67 322 THR A O 1
ATOM 2685 N N . LEU A 1 323 ? -27.246 -18.220 -14.975 1.00 27.81 323 LEU A N 1
ATOM 2686 C CA . LEU A 1 323 ? -27.272 -17.147 -15.970 1.00 27.81 323 LEU A CA 1
ATOM 2687 C C . LEU A 1 323 ? -26.437 -17.559 -17.189 1.00 27.81 323 LEU A C 1
ATOM 2689 O O . LEU A 1 323 ? -25.344 -17.045 -17.420 1.00 27.81 323 LEU A O 1
ATOM 2693 N N . GLU A 1 324 ? -26.960 -18.494 -17.989 1.00 32.28 324 GLU A N 1
ATOM 2694 C CA . GLU A 1 324 ? -26.532 -18.594 -19.387 1.00 32.28 324 GLU A CA 1
ATOM 2695 C C . GLU A 1 324 ? -27.196 -17.454 -20.171 1.00 32.28 324 GLU A C 1
ATOM 2697 O O . GLU A 1 324 ? -28.366 -17.526 -20.537 1.00 32.28 324 GLU A O 1
ATOM 2702 N N . GLY A 1 325 ? -26.443 -16.374 -20.390 1.00 26.48 325 GLY A N 1
ATOM 2703 C CA . GLY A 1 325 ? -26.898 -15.183 -21.104 1.00 26.48 325 GLY A CA 1
ATOM 2704 C C . GLY A 1 325 ? -25.775 -14.589 -21.947 1.00 26.48 325 GLY A C 1
ATOM 2705 O O . GLY A 1 325 ? -24.967 -13.814 -21.446 1.00 26.48 325 GLY A O 1
ATOM 2706 N N . SER A 1 326 ? -25.725 -14.975 -23.226 1.00 31.55 326 SER A N 1
ATOM 2707 C CA . SER A 1 326 ? -24.921 -14.335 -24.284 1.00 31.55 326 SER A CA 1
ATOM 2708 C C . SER A 1 326 ? -23.463 -13.972 -23.933 1.00 31.55 326 SER A C 1
ATOM 2710 O O . SER A 1 326 ? -23.057 -12.818 -24.059 1.00 31.55 326 SER A O 1
ATOM 2712 N N . GLN A 1 327 ? -22.636 -14.963 -23.584 1.00 34.94 327 GLN A N 1
ATOM 2713 C CA . GLN A 1 327 ? -21.176 -14.860 -23.718 1.00 34.94 327 GLN A CA 1
ATOM 2714 C C . GLN A 1 327 ? -20.592 -16.124 -24.357 1.00 34.94 327 GLN A C 1
ATOM 2716 O O . GLN A 1 327 ? -21.011 -17.243 -24.060 1.00 34.94 327 GLN A O 1
ATOM 2721 N N . MET A 1 328 ? -19.617 -15.932 -25.250 1.00 31.08 328 MET A N 1
ATOM 2722 C CA . MET A 1 328 ? -18.913 -17.020 -25.930 1.00 31.08 328 MET A CA 1
ATOM 2723 C C . MET A 1 328 ? -18.118 -17.824 -24.893 1.00 31.08 328 MET A C 1
ATOM 2725 O O . MET A 1 328 ? -17.345 -17.248 -24.124 1.00 31.08 328 MET A O 1
ATOM 2729 N N . LYS A 1 329 ? -18.341 -19.141 -24.814 1.00 39.19 329 LYS A N 1
ATOM 2730 C CA . LYS A 1 329 ? -17.838 -19.939 -23.690 1.00 39.19 329 LYS A CA 1
ATOM 2731 C C . LYS A 1 329 ? -16.307 -19.967 -23.701 1.00 39.19 329 LYS A C 1
ATOM 2733 O O . LYS A 1 329 ? -15.683 -20.340 -24.690 1.00 39.19 329 LYS A O 1
ATOM 2738 N N . ILE A 1 330 ? -15.690 -19.614 -22.570 1.00 42.53 330 ILE A N 1
ATOM 2739 C CA . ILE A 1 330 ? -14.222 -19.576 -22.404 1.00 42.53 330 ILE A CA 1
ATOM 2740 C C . ILE A 1 330 ? -13.588 -20.950 -22.697 1.00 42.53 330 ILE A C 1
ATOM 2742 O O . ILE A 1 330 ? -12.464 -21.030 -23.187 1.00 42.53 330 ILE A O 1
ATOM 2746 N N . THR A 1 331 ? -14.334 -22.036 -22.482 1.00 37.88 331 THR A N 1
ATOM 2747 C CA . THR A 1 331 ? -13.947 -23.400 -22.868 1.00 37.88 331 THR A CA 1
ATOM 2748 C C . THR A 1 331 ? -13.705 -23.575 -24.364 1.00 37.88 331 THR A C 1
ATOM 2750 O O . THR A 1 331 ? -12.879 -24.404 -24.723 1.00 37.88 331 THR A O 1
ATOM 2753 N N . ASP A 1 332 ? -14.375 -22.816 -25.233 1.00 39.12 332 ASP A N 1
ATOM 2754 C CA . ASP A 1 332 ? -14.193 -22.910 -26.683 1.00 39.12 332 ASP A CA 1
ATOM 2755 C C . ASP A 1 332 ? -12.968 -22.124 -27.156 1.00 39.12 332 ASP A C 1
ATOM 2757 O O . ASP A 1 332 ? -12.139 -22.683 -27.868 1.00 39.12 332 ASP A O 1
ATOM 2761 N N . LEU A 1 333 ? -12.743 -20.918 -26.620 1.00 40.31 333 LEU A N 1
ATOM 2762 C CA . LEU A 1 333 ? -11.483 -20.175 -26.797 1.00 40.31 333 LEU A CA 1
ATOM 2763 C C . LEU A 1 333 ? -10.252 -20.992 -26.346 1.00 40.31 333 LEU A C 1
ATOM 2765 O O . LEU A 1 333 ? -9.206 -20.975 -26.999 1.00 40.31 333 LEU A O 1
ATOM 2769 N N . LEU A 1 334 ? -10.380 -21.750 -25.251 1.00 38.16 334 LEU A N 1
ATOM 2770 C CA . LEU A 1 334 ? -9.337 -22.663 -24.761 1.00 38.16 334 LEU A CA 1
ATOM 2771 C C . LEU A 1 334 ? -9.242 -23.977 -25.566 1.00 38.16 334 LEU A C 1
ATOM 2773 O O . LEU A 1 334 ? -8.178 -24.594 -25.614 1.00 38.16 334 LEU A O 1
ATOM 2777 N N . ARG A 1 335 ? -10.326 -24.416 -26.217 1.00 38.09 335 ARG A N 1
ATOM 2778 C CA . ARG A 1 335 ? -10.359 -25.625 -27.058 1.00 38.09 335 ARG A CA 1
ATOM 2779 C C . ARG A 1 335 ? -9.751 -25.375 -28.436 1.00 38.09 335 ARG A C 1
ATOM 2781 O O . ARG A 1 335 ? -8.996 -26.214 -28.921 1.00 38.09 335 ARG A O 1
ATOM 2788 N N . GLU A 1 336 ? -10.015 -24.221 -29.040 1.00 36.03 336 GLU A N 1
ATOM 2789 C CA . GLU A 1 336 ? -9.414 -23.822 -30.317 1.00 36.03 336 GLU A CA 1
ATOM 2790 C C . GLU A 1 336 ? -7.902 -23.600 -30.185 1.00 36.03 336 GLU A C 1
ATOM 2792 O O . GLU A 1 336 ? -7.134 -24.131 -30.987 1.00 36.03 336 GLU A O 1
ATOM 2797 N N . THR A 1 337 ? -7.452 -22.920 -29.124 1.00 38.62 337 THR A N 1
ATOM 2798 C CA . THR A 1 337 ? -6.013 -22.742 -28.849 1.00 38.62 337 THR A CA 1
ATOM 2799 C C . THR A 1 337 ? -5.298 -24.063 -28.550 1.00 38.62 337 THR A C 1
ATOM 2801 O O . THR A 1 337 ? -4.184 -24.270 -29.037 1.00 38.62 337 THR A O 1
ATOM 2804 N N . LYS A 1 338 ? -5.932 -25.011 -27.841 1.00 37.09 338 LYS A N 1
ATOM 2805 C CA . LYS A 1 338 ? -5.345 -26.348 -27.643 1.00 37.09 338 LYS A CA 1
ATOM 2806 C C . LYS A 1 338 ? -5.240 -27.139 -28.957 1.00 37.09 338 LYS A C 1
ATOM 2808 O O . LYS A 1 338 ? -4.183 -27.694 -29.249 1.00 37.09 338 LYS A O 1
ATOM 2813 N N . ASN A 1 339 ? -6.282 -27.113 -29.789 1.00 33.88 339 ASN A N 1
ATOM 2814 C CA . ASN A 1 339 ? -6.284 -27.775 -31.099 1.00 33.88 339 ASN A CA 1
ATOM 2815 C C . ASN A 1 339 ? -5.313 -27.128 -32.114 1.00 33.88 339 ASN A C 1
ATOM 2817 O O . ASN A 1 339 ? -4.910 -27.786 -33.075 1.00 33.88 339 ASN A O 1
ATOM 2821 N N . ALA A 1 340 ? -4.925 -25.861 -31.922 1.00 35.16 340 ALA A N 1
ATOM 2822 C CA . ALA A 1 340 ? -3.868 -25.209 -32.699 1.00 35.16 340 ALA A CA 1
ATOM 2823 C C . ALA A 1 340 ? -2.463 -25.699 -32.293 1.00 35.16 340 ALA A C 1
ATOM 2825 O O . ALA A 1 340 ? -1.644 -25.988 -33.166 1.00 35.16 340 ALA A O 1
ATOM 2826 N N . SER A 1 341 ? -2.213 -25.873 -30.988 1.00 35.28 341 SER A N 1
ATOM 2827 C CA . SER A 1 341 ? -0.944 -26.394 -30.446 1.00 35.28 341 SER A CA 1
ATOM 2828 C C . SER A 1 341 ? -0.589 -27.783 -31.001 1.00 35.28 341 SER A C 1
ATOM 2830 O O . SER A 1 341 ? 0.536 -28.030 -31.433 1.00 35.28 341 SER A O 1
ATOM 2832 N N . GLU A 1 342 ? -1.576 -28.676 -31.106 1.00 35.56 342 GLU A N 1
ATOM 2833 C CA . GLU A 1 342 ? -1.375 -30.032 -31.642 1.00 35.56 342 GLU A CA 1
ATOM 2834 C C . GLU A 1 342 ? -1.165 -30.066 -33.176 1.00 35.56 342 GLU A C 1
ATOM 2836 O O . GLU A 1 342 ? -0.744 -31.088 -33.718 1.00 35.56 342 GLU A O 1
ATOM 2841 N N . ARG A 1 343 ? -1.402 -28.955 -33.896 1.00 37.22 343 ARG A N 1
ATOM 2842 C CA . ARG A 1 343 ? -1.235 -28.864 -35.363 1.00 37.22 343 ARG A CA 1
ATOM 2843 C C . ARG A 1 343 ? 0.084 -28.247 -35.827 1.00 37.22 343 ARG A C 1
ATOM 2845 O O . ARG A 1 343 ? 0.461 -28.471 -36.976 1.00 37.22 343 ARG A O 1
ATOM 2852 N N . THR A 1 344 ? 0.795 -27.502 -34.982 1.00 38.12 344 THR A N 1
ATOM 2853 C CA . THR A 1 344 ? 2.088 -26.887 -35.344 1.00 38.12 344 THR A CA 1
ATOM 2854 C C . THR A 1 344 ? 3.299 -27.782 -35.071 1.00 38.12 344 THR A C 1
ATOM 2856 O O . THR A 1 344 ? 4.385 -27.508 -35.583 1.00 38.12 344 THR A O 1
ATOM 2859 N N . ASN A 1 345 ? 3.138 -28.888 -34.337 1.00 38.25 345 ASN A N 1
ATOM 2860 C CA . ASN A 1 345 ? 4.249 -29.744 -33.910 1.00 38.25 345 ASN A CA 1
ATOM 2861 C C . ASN A 1 345 ? 4.724 -30.739 -35.000 1.00 38.25 345 ASN A C 1
ATOM 2863 O O . ASN A 1 345 ? 4.687 -31.959 -34.835 1.00 38.25 345 ASN A O 1
ATOM 2867 N N . LYS A 1 346 ? 5.155 -30.201 -36.150 1.00 36.75 346 LYS A N 1
ATOM 2868 C CA . LYS A 1 346 ? 5.768 -30.938 -37.273 1.00 36.75 346 LYS A CA 1
ATOM 2869 C C . LYS A 1 346 ? 7.095 -30.324 -37.745 1.00 36.75 346 LYS A C 1
ATOM 2871 O O . LYS A 1 346 ? 7.390 -30.273 -38.937 1.00 36.75 346 LYS A O 1
ATOM 2876 N N . ASN A 1 347 ? 7.930 -29.883 -36.804 1.00 42.16 347 ASN A N 1
ATOM 2877 C CA . ASN A 1 347 ? 9.354 -29.673 -37.066 1.00 42.16 347 ASN A CA 1
ATOM 2878 C C . ASN A 1 347 ? 10.177 -29.757 -35.773 1.00 42.16 347 ASN A C 1
ATOM 2880 O O . ASN A 1 347 ? 9.842 -29.115 -34.779 1.00 42.16 347 ASN A O 1
ATOM 2884 N N . ASN A 1 348 ? 11.289 -30.499 -35.809 1.00 49.97 348 ASN A N 1
ATOM 2885 C CA . ASN A 1 348 ? 12.219 -30.649 -34.682 1.00 49.97 348 ASN A CA 1
ATOM 2886 C C . ASN A 1 348 ? 13.074 -29.376 -34.543 1.00 49.97 348 ASN A C 1
ATOM 2888 O O . ASN A 1 348 ? 14.257 -29.361 -34.898 1.00 49.97 348 ASN A O 1
ATOM 2892 N N . SER A 1 349 ? 12.437 -28.281 -34.133 1.00 68.94 349 SER A N 1
ATOM 2893 C CA . SER A 1 349 ? 13.057 -26.965 -33.964 1.00 68.94 349 SER A CA 1
ATOM 2894 C C . SER A 1 349 ? 12.578 -26.204 -32.732 1.00 68.94 349 SER A C 1
ATOM 2896 O O . SER A 1 349 ? 13.230 -25.227 -32.394 1.00 68.94 349 SER A O 1
ATOM 2898 N N . TYR A 1 350 ? 11.499 -26.608 -32.051 1.00 84.50 350 TYR A N 1
ATOM 2899 C CA . TYR A 1 350 ? 11.162 -26.064 -30.728 1.00 84.50 350 TYR A CA 1
ATOM 2900 C C . TYR A 1 350 ? 11.980 -26.772 -29.640 1.00 84.50 350 TYR A C 1
ATOM 2902 O O . TYR A 1 350 ? 12.166 -27.986 -29.719 1.00 84.50 350 TYR A O 1
ATOM 2910 N N . ILE A 1 351 ? 12.478 -26.020 -28.656 1.00 81.19 351 ILE A N 1
ATOM 2911 C CA . ILE A 1 351 ? 13.237 -26.546 -27.507 1.00 81.19 351 ILE A CA 1
ATOM 2912 C C . ILE A 1 351 ? 12.350 -26.606 -26.257 1.00 81.19 351 ILE A C 1
ATOM 2914 O O . ILE A 1 351 ? 12.412 -27.580 -25.512 1.00 81.19 351 ILE A O 1
ATOM 2918 N N . GLY A 1 352 ? 11.523 -25.580 -26.038 1.00 78.38 352 GLY A N 1
ATOM 2919 C CA . GLY A 1 352 ? 10.627 -25.470 -24.886 1.00 78.38 352 GLY A CA 1
ATOM 2920 C C . GLY A 1 352 ? 10.466 -24.030 -24.395 1.00 78.38 352 GLY A C 1
ATOM 2921 O O . GLY A 1 352 ? 10.946 -23.074 -25.020 1.00 78.38 352 GLY A O 1
ATOM 2922 N N . CYS A 1 353 ? 9.783 -23.878 -23.266 1.00 88.56 353 CYS A N 1
ATOM 2923 C CA . CYS A 1 353 ? 9.602 -22.613 -22.566 1.00 88.56 353 CYS A CA 1
ATOM 2924 C C . CYS A 1 353 ? 10.753 -22.342 -21.580 1.00 88.56 353 CYS A C 1
ATOM 2926 O O . CYS A 1 353 ? 11.080 -23.176 -20.733 1.00 88.56 353 CYS A O 1
ATOM 2928 N N . TYR A 1 354 ? 11.355 -21.154 -21.646 1.00 88.25 354 TYR A N 1
ATOM 2929 C CA . TYR A 1 354 ? 12.465 -20.735 -20.778 1.00 88.25 354 TYR A CA 1
ATOM 2930 C C . TYR A 1 354 ? 12.151 -19.421 -20.066 1.00 88.25 354 TYR A C 1
ATOM 2932 O O . TYR A 1 354 ? 11.343 -18.625 -20.538 1.00 88.25 354 TYR A O 1
ATOM 2940 N N . LYS A 1 355 ? 12.758 -19.195 -18.898 1.00 85.19 355 LYS A N 1
ATOM 2941 C CA . LYS A 1 355 ? 12.601 -17.928 -18.170 1.00 85.19 355 LYS A CA 1
ATOM 2942 C C . LYS A 1 355 ? 13.492 -16.853 -18.787 1.00 85.19 355 LYS A C 1
ATOM 2944 O O . LYS A 1 355 ? 14.652 -17.118 -19.091 1.00 85.19 355 LYS A O 1
ATOM 2949 N N . ASP A 1 356 ? 12.963 -15.643 -18.878 1.00 78.62 356 ASP A N 1
ATOM 2950 C CA . ASP A 1 356 ? 13.716 -14.422 -19.156 1.00 78.62 356 ASP A CA 1
ATOM 2951 C C . ASP A 1 356 ? 13.725 -13.499 -17.915 1.00 78.62 356 ASP A C 1
ATOM 2953 O O . ASP A 1 356 ? 13.164 -13.848 -16.870 1.00 78.62 356 ASP A O 1
ATOM 2957 N N . GLY A 1 357 ? 14.373 -12.337 -17.997 1.00 67.56 357 GLY A N 1
ATOM 2958 C CA . GLY A 1 357 ? 14.491 -11.386 -16.895 1.00 67.56 357 GLY A CA 1
ATOM 2959 C C . GLY A 1 357 ? 15.087 -10.028 -17.299 1.00 67.56 357 GLY A C 1
ATOM 2960 O O . GLY A 1 357 ? 15.299 -9.760 -18.481 1.00 67.56 357 GLY A O 1
ATOM 2961 N N . PRO A 1 358 ? 15.374 -9.142 -16.321 1.00 55.25 358 PRO A N 1
ATOM 2962 C CA . PRO A 1 358 ? 15.869 -7.782 -16.579 1.00 55.25 358 PRO A CA 1
ATOM 2963 C C . PRO A 1 358 ? 17.220 -7.710 -17.310 1.00 55.25 358 PRO A C 1
ATOM 2965 O O . PRO A 1 358 ? 17.502 -6.724 -17.986 1.00 55.25 358 PRO A O 1
ATOM 2968 N N . ARG A 1 359 ? 18.046 -8.760 -17.210 1.00 56.69 359 ARG A N 1
ATOM 2969 C CA . ARG A 1 359 ? 19.123 -9.043 -18.165 1.00 56.69 359 ARG A CA 1
ATOM 2970 C C . ARG A 1 359 ? 18.593 -10.140 -19.080 1.00 56.69 359 ARG A C 1
ATOM 2972 O O . ARG A 1 359 ? 18.317 -11.222 -18.574 1.00 56.69 359 ARG A O 1
ATOM 2979 N N . ARG A 1 360 ? 18.439 -9.875 -20.382 1.00 78.94 360 ARG A N 1
ATOM 2980 C CA . ARG A 1 360 ? 17.801 -10.855 -21.274 1.00 78.94 360 ARG A CA 1
ATOM 2981 C C . ARG A 1 360 ? 18.582 -12.178 -21.284 1.00 78.94 360 ARG A C 1
ATOM 2983 O O . ARG A 1 360 ? 19.814 -12.178 -21.296 1.00 78.94 360 ARG A O 1
ATOM 2990 N N . ALA A 1 361 ? 17.859 -13.295 -21.254 1.00 73.56 361 ALA A N 1
ATOM 2991 C CA . ALA A 1 361 ? 18.421 -14.643 -21.248 1.00 73.56 361 ALA A CA 1
ATOM 2992 C C . ALA A 1 361 ? 19.094 -14.994 -22.583 1.00 73.56 361 ALA A C 1
ATOM 2994 O O . ALA A 1 361 ? 20.062 -15.753 -22.592 1.00 73.56 361 ALA A O 1
ATOM 2995 N N . MET A 1 362 ? 18.583 -14.419 -23.677 1.00 86.19 362 MET A N 1
ATOM 2996 C CA . MET A 1 362 ? 19.206 -14.403 -25.001 1.00 86.19 362 MET A CA 1
ATOM 2997 C C . MET A 1 362 ? 20.276 -13.309 -25.069 1.00 86.19 362 MET A C 1
ATOM 2999 O O . MET A 1 362 ? 20.022 -12.156 -24.726 1.00 86.19 362 MET A O 1
ATOM 3003 N N . ASP A 1 363 ? 21.464 -13.676 -25.537 1.00 80.31 363 ASP A N 1
ATOM 3004 C CA . ASP A 1 363 ? 22.703 -12.890 -25.467 1.00 80.31 363 ASP A CA 1
ATOM 3005 C C . ASP A 1 363 ? 23.056 -12.112 -26.752 1.00 80.31 363 ASP A C 1
ATOM 3007 O O . ASP A 1 363 ? 24.174 -11.614 -26.884 1.00 80.31 363 ASP A O 1
ATOM 3011 N N . GLY A 1 364 ? 22.121 -11.997 -27.702 1.00 84.25 364 GLY A N 1
ATOM 3012 C CA . GLY A 1 364 ? 22.354 -11.413 -29.025 1.00 84.25 364 GLY A CA 1
ATOM 3013 C C . GLY A 1 364 ? 21.367 -10.317 -29.445 1.00 84.25 364 GLY A C 1
ATOM 3014 O O . GLY A 1 364 ? 21.115 -9.355 -28.723 1.00 84.25 364 GLY A O 1
ATOM 3015 N N . PHE A 1 365 ? 20.867 -10.414 -30.680 1.00 88.44 365 PHE A N 1
ATOM 3016 C CA . PHE A 1 365 ? 20.029 -9.387 -31.311 1.00 88.44 365 PHE A CA 1
ATOM 3017 C C . PHE A 1 365 ? 18.575 -9.418 -30.811 1.00 88.44 365 PHE A C 1
ATOM 3019 O O . PHE A 1 365 ? 17.993 -10.487 -30.657 1.00 88.44 365 PHE A O 1
ATOM 3026 N N . PHE A 1 366 ? 17.962 -8.246 -30.631 1.00 90.88 366 PHE A N 1
ATOM 3027 C CA . PHE A 1 366 ? 16.565 -8.077 -30.215 1.00 90.88 366 PHE A CA 1
ATOM 3028 C C . PHE A 1 366 ? 15.836 -7.098 -31.144 1.00 90.88 366 PHE A C 1
ATOM 3030 O O . PHE A 1 366 ? 16.392 -6.059 -31.506 1.00 90.88 366 PHE A O 1
ATOM 3037 N N . TYR A 1 367 ? 14.583 -7.405 -31.493 1.00 89.62 367 TYR A N 1
ATOM 3038 C CA . TYR A 1 367 ? 13.643 -6.451 -32.088 1.00 89.62 367 TYR A CA 1
ATOM 3039 C C . TYR A 1 367 ? 12.180 -6.785 -31.747 1.00 89.62 367 TYR A C 1
ATOM 3041 O O . TYR A 1 367 ? 11.861 -7.897 -31.319 1.00 89.62 367 TYR A O 1
ATOM 3049 N N . THR A 1 368 ? 11.276 -5.828 -31.977 1.00 86.25 368 THR A N 1
ATOM 3050 C CA . THR A 1 368 ? 9.824 -6.010 -31.835 1.00 86.25 368 THR A CA 1
ATOM 3051 C C . THR A 1 368 ? 9.090 -5.820 -33.163 1.00 86.25 368 THR A C 1
ATOM 3053 O O . THR A 1 368 ? 9.516 -5.050 -34.023 1.00 86.25 368 THR A O 1
ATOM 3056 N N . ASP A 1 369 ? 7.961 -6.512 -33.333 1.00 82.56 369 ASP A N 1
ATOM 3057 C CA . ASP A 1 369 ? 7.023 -6.300 -34.440 1.00 82.56 369 ASP A CA 1
ATOM 3058 C C . ASP A 1 369 ? 5.573 -6.446 -33.955 1.00 82.56 369 ASP A C 1
ATOM 3060 O O . ASP A 1 369 ? 4.974 -7.527 -33.940 1.00 82.56 369 ASP A O 1
ATOM 3064 N N . HIS A 1 370 ? 4.997 -5.327 -33.516 1.00 78.69 370 HIS A N 1
ATOM 3065 C CA . HIS A 1 370 ? 3.675 -5.286 -32.886 1.00 78.69 370 HIS A CA 1
ATOM 3066 C C . HIS A 1 370 ? 2.517 -5.689 -33.819 1.00 78.69 370 HIS A C 1
ATOM 3068 O O . HIS A 1 370 ? 1.425 -5.968 -33.328 1.00 78.69 370 HIS A O 1
ATOM 3074 N N . ASN A 1 371 ? 2.749 -5.770 -35.135 1.00 75.31 371 ASN A N 1
ATOM 3075 C CA . ASN A 1 371 ? 1.705 -5.987 -36.141 1.00 75.31 371 ASN A CA 1
ATOM 3076 C C . ASN A 1 371 ? 1.828 -7.330 -36.881 1.00 75.31 371 ASN A C 1
ATOM 3078 O O . ASN A 1 371 ? 0.837 -7.816 -37.418 1.00 75.31 371 ASN A O 1
ATOM 3082 N N . SER A 1 372 ? 3.031 -7.907 -36.974 1.00 87.69 372 SER A N 1
ATOM 3083 C CA . SER A 1 372 ? 3.322 -8.975 -37.939 1.00 87.69 372 SER A CA 1
ATOM 3084 C C . SER A 1 372 ? 4.419 -9.964 -37.508 1.00 87.69 372 SER A C 1
ATOM 3086 O O . SER A 1 372 ? 5.085 -10.556 -38.359 1.00 87.69 372 SER A O 1
ATOM 3088 N N . MET A 1 373 ? 4.625 -10.169 -36.201 1.00 91.00 373 MET A N 1
ATOM 3089 C CA . MET A 1 373 ? 5.553 -11.188 -35.693 1.00 91.00 373 MET A CA 1
ATOM 3090 C C . MET A 1 373 ? 5.012 -12.608 -35.920 1.00 91.00 373 MET A C 1
ATOM 3092 O O . MET A 1 373 ? 3.856 -12.893 -35.604 1.00 91.00 373 MET A O 1
ATOM 3096 N N . THR A 1 374 ? 5.862 -13.512 -36.409 1.00 93.00 374 THR A N 1
ATOM 3097 C CA . THR A 1 374 ? 5.602 -14.961 -36.500 1.00 93.00 374 THR A CA 1
ATOM 3098 C C . THR A 1 374 ? 6.861 -15.731 -36.091 1.00 93.00 374 THR A C 1
ATOM 3100 O O . THR A 1 374 ? 7.967 -15.175 -36.099 1.00 93.00 374 THR A O 1
ATOM 3103 N N . ILE A 1 375 ? 6.716 -17.019 -35.769 1.00 92.25 375 ILE A N 1
ATOM 3104 C CA . ILE A 1 375 ? 7.841 -17.906 -35.431 1.00 92.25 375 ILE A CA 1
ATOM 3105 C C . ILE A 1 375 ? 8.849 -17.954 -36.594 1.00 92.25 375 ILE A C 1
ATOM 3107 O O . ILE A 1 375 ? 10.056 -17.825 -36.382 1.00 92.25 375 ILE A O 1
ATOM 3111 N N . GLU A 1 376 ? 8.368 -18.061 -37.836 1.00 92.50 376 GLU A N 1
ATOM 3112 C CA . GLU A 1 376 ? 9.200 -18.085 -39.046 1.00 92.50 376 GLU A CA 1
ATOM 3113 C C . GLU A 1 376 ? 9.926 -16.758 -39.268 1.00 92.50 376 GLU A C 1
ATOM 3115 O O . GLU A 1 376 ? 11.094 -16.761 -39.662 1.00 92.50 376 GLU A O 1
ATOM 3120 N N . LYS A 1 377 ? 9.262 -15.627 -38.992 1.00 91.19 377 LYS A N 1
ATOM 3121 C CA . LYS A 1 377 ? 9.850 -14.289 -39.130 1.00 91.19 377 LYS A CA 1
ATOM 3122 C C . LYS A 1 377 ? 11.017 -14.100 -38.161 1.00 91.19 377 LYS A C 1
ATOM 3124 O O . LYS A 1 377 ? 12.096 -13.680 -38.578 1.00 91.19 377 LYS A O 1
ATOM 3129 N N . CYS A 1 378 ? 10.843 -14.495 -36.900 1.00 94.19 378 CYS A N 1
ATOM 3130 C CA . CYS A 1 378 ? 11.923 -14.460 -35.918 1.00 94.19 378 CYS A CA 1
ATOM 3131 C C . CYS A 1 378 ? 13.074 -15.412 -36.297 1.00 94.19 378 CYS A C 1
ATOM 3133 O O . CYS A 1 378 ? 14.222 -14.978 -36.409 1.00 94.19 378 CYS A O 1
ATOM 3135 N N . LEU A 1 379 ? 12.768 -16.676 -36.621 1.00 91.56 379 LEU A N 1
ATOM 3136 C CA . LEU A 1 379 ? 13.760 -17.659 -37.083 1.00 91.56 379 LEU A CA 1
ATOM 3137 C C . LEU A 1 379 ? 14.531 -17.196 -38.334 1.00 91.56 379 LEU A C 1
ATOM 3139 O O . LEU A 1 379 ? 15.725 -17.468 -38.448 1.00 91.56 379 LEU A O 1
ATOM 3143 N N . SER A 1 380 ? 13.873 -16.505 -39.270 1.00 89.69 380 SER A N 1
ATOM 3144 C CA . SER A 1 380 ? 14.503 -15.892 -40.447 1.00 89.69 380 SER A CA 1
ATOM 3145 C C . SER A 1 380 ? 15.519 -14.824 -40.048 1.00 89.69 380 SER A C 1
ATOM 3147 O O . SER A 1 380 ? 16.673 -14.882 -40.476 1.00 89.69 380 SER A O 1
ATOM 3149 N N . GLU A 1 381 ? 15.123 -13.864 -39.210 1.00 91.38 381 GLU A N 1
ATOM 3150 C CA . GLU A 1 381 ? 15.996 -12.747 -38.844 1.00 91.38 381 GLU A CA 1
ATOM 3151 C C . GLU A 1 381 ? 17.168 -13.167 -37.947 1.00 91.38 381 GLU A C 1
ATOM 3153 O O . GLU A 1 381 ? 18.269 -12.630 -38.111 1.00 91.38 381 GLU A O 1
ATOM 3158 N N . CYS A 1 382 ? 16.992 -14.179 -37.093 1.00 92.00 382 CYS A N 1
ATOM 3159 C CA . CYS A 1 382 ? 18.100 -14.780 -36.349 1.00 92.00 382 CYS A CA 1
ATOM 3160 C C . CYS A 1 382 ? 19.056 -15.561 -37.266 1.00 92.00 382 CYS A C 1
ATOM 3162 O O . CYS A 1 382 ? 20.273 -15.416 -37.133 1.00 92.00 382 CYS A O 1
ATOM 3164 N N . ARG A 1 383 ? 18.535 -16.296 -38.265 1.00 89.94 383 ARG A N 1
ATOM 3165 C CA . ARG A 1 383 ? 19.362 -17.007 -39.261 1.00 89.94 383 ARG A CA 1
ATOM 3166 C C . ARG A 1 383 ? 20.205 -16.053 -40.102 1.00 89.94 383 ARG A C 1
ATOM 3168 O O . ARG A 1 383 ? 21.396 -16.289 -40.259 1.00 89.94 383 ARG A O 1
ATOM 3175 N N . LYS A 1 384 ? 19.621 -14.950 -40.587 1.00 89.19 384 LYS A N 1
ATOM 3176 C CA . LYS A 1 384 ? 20.341 -13.898 -41.338 1.00 89.19 384 LYS A CA 1
ATOM 3177 C C . LYS A 1 384 ? 21.490 -13.259 -40.547 1.00 89.19 384 LYS A C 1
ATOM 3179 O O . LYS A 1 384 ? 22.373 -12.660 -41.147 1.00 89.19 384 LYS A O 1
ATOM 3184 N N . ARG A 1 385 ? 21.465 -13.364 -39.213 1.00 87.44 385 ARG A N 1
ATOM 3185 C CA . ARG A 1 385 ? 22.464 -12.807 -38.286 1.00 87.44 385 ARG A CA 1
ATOM 3186 C C . ARG A 1 385 ? 23.365 -13.880 -37.655 1.00 87.44 385 ARG A C 1
ATOM 3188 O O . ARG A 1 385 ? 24.114 -13.566 -36.741 1.00 87.44 385 ARG A O 1
ATOM 3195 N N . ASN A 1 386 ? 23.322 -15.119 -38.160 1.00 87.12 386 ASN A N 1
ATOM 3196 C CA . ASN A 1 386 ? 24.149 -16.254 -37.727 1.00 87.12 386 ASN A CA 1
ATOM 3197 C C . ASN A 1 386 ? 24.039 -16.629 -36.231 1.00 87.12 386 ASN A C 1
ATOM 3199 O O . ASN A 1 386 ? 24.976 -17.197 -35.673 1.00 87.12 386 ASN A O 1
ATOM 3203 N N . PHE A 1 387 ? 22.898 -16.360 -35.587 1.00 87.50 387 PHE A N 1
ATOM 3204 C CA . PHE A 1 387 ? 22.625 -16.844 -34.227 1.00 87.50 387 PHE A CA 1
ATOM 3205 C C . PHE A 1 387 ? 22.134 -18.298 -34.234 1.00 87.50 387 PHE A C 1
ATOM 3207 O O . PHE A 1 387 ? 21.407 -18.701 -35.142 1.00 87.50 387 PHE A O 1
ATOM 3214 N N . LEU A 1 388 ? 22.508 -19.072 -33.210 1.00 80.62 388 LEU A N 1
ATOM 3215 C CA . LEU A 1 388 ? 22.148 -20.490 -33.059 1.00 80.62 388 LEU A CA 1
ATOM 3216 C C . LEU A 1 388 ? 20.699 -20.709 -32.597 1.00 80.62 388 LEU A C 1
ATOM 3218 O O . LEU A 1 388 ? 20.099 -21.745 -32.901 1.00 80.62 388 LEU A O 1
ATOM 3222 N N . PHE A 1 389 ? 20.130 -19.746 -31.873 1.00 89.69 389 PHE A N 1
ATOM 3223 C CA . PHE A 1 389 ? 18.809 -19.840 -31.260 1.00 89.69 389 PHE A CA 1
ATOM 3224 C C . PHE A 1 389 ? 17.968 -18.591 -31.523 1.00 89.69 389 PHE A C 1
ATOM 3226 O O . PHE A 1 389 ? 18.484 -17.483 -31.690 1.00 89.69 389 PHE A O 1
ATOM 3233 N N . ALA A 1 390 ? 16.653 -18.795 -31.542 1.00 94.81 390 ALA A N 1
ATOM 3234 C CA . ALA A 1 390 ? 15.645 -17.748 -31.581 1.00 94.81 390 ALA A CA 1
ATOM 3235 C C . ALA A 1 390 ? 14.696 -17.931 -30.393 1.00 94.81 390 ALA A C 1
ATOM 3237 O O . ALA A 1 390 ? 14.270 -19.048 -30.107 1.00 94.81 390 ALA A O 1
ATOM 3238 N N . GLY A 1 391 ? 14.357 -16.852 -29.704 1.00 94.19 391 GLY A N 1
ATOM 3239 C CA . GLY A 1 391 ? 13.400 -16.830 -28.606 1.00 94.19 391 GLY A CA 1
ATOM 3240 C C . GLY A 1 391 ? 12.308 -15.827 -28.923 1.00 94.19 391 GLY A C 1
ATOM 3241 O O . GLY A 1 391 ? 12.611 -14.700 -29.301 1.00 94.19 391 GLY A O 1
ATOM 3242 N N . LEU A 1 392 ? 11.047 -16.223 -28.790 1.00 95.06 392 LEU A N 1
ATOM 3243 C CA . LEU A 1 392 ? 9.923 -15.309 -28.960 1.00 95.06 392 LEU A CA 1
ATOM 3244 C C . LEU A 1 392 ? 9.296 -15.022 -27.600 1.00 95.06 392 LEU A C 1
ATOM 3246 O O . LEU A 1 392 ? 9.034 -15.957 -26.841 1.00 95.06 392 LEU A O 1
ATOM 3250 N N . GLU A 1 393 ? 9.052 -13.745 -27.309 1.00 89.38 393 GLU A N 1
ATOM 3251 C CA . GLU A 1 393 ? 8.380 -13.296 -26.088 1.00 89.38 393 GLU A CA 1
ATOM 3252 C C . GLU A 1 393 ? 7.176 -12.398 -26.405 1.00 89.38 393 GLU A C 1
ATOM 3254 O O . GLU A 1 393 ? 7.082 -11.780 -27.467 1.00 89.38 393 GLU A O 1
ATOM 3259 N N . TRP A 1 394 ? 6.233 -12.350 -25.461 1.00 77.75 394 TRP A N 1
ATOM 3260 C CA . TRP A 1 394 ? 5.154 -11.364 -25.365 1.00 77.75 394 TRP A CA 1
ATOM 3261 C C . TRP A 1 394 ? 4.461 -11.004 -26.693 1.00 77.75 394 TRP A C 1
ATOM 3263 O O . TRP A 1 394 ? 4.134 -9.849 -26.954 1.00 77.75 394 TRP A O 1
ATOM 3273 N N . ARG A 1 395 ? 4.170 -12.018 -27.524 1.00 85.88 395 ARG A N 1
ATOM 3274 C CA . ARG A 1 395 ? 3.448 -11.926 -28.816 1.00 85.88 395 ARG A CA 1
ATOM 3275 C C . ARG A 1 395 ? 4.203 -11.266 -29.971 1.00 85.88 395 ARG A C 1
ATOM 3277 O O . ARG A 1 395 ? 3.960 -11.650 -31.115 1.00 85.88 395 ARG A O 1
ATOM 3284 N N . TYR A 1 396 ? 5.039 -10.270 -29.692 1.00 82.88 396 TYR A N 1
ATOM 3285 C CA . TYR A 1 396 ? 5.667 -9.407 -30.696 1.00 82.88 396 TYR A CA 1
ATOM 3286 C C . TYR A 1 396 ? 7.187 -9.276 -30.564 1.00 82.88 396 TYR A C 1
ATOM 3288 O O . TYR A 1 396 ? 7.793 -8.612 -31.402 1.00 82.88 396 TYR A O 1
ATOM 3296 N N . GLU A 1 397 ? 7.812 -9.843 -29.532 1.00 90.19 397 GLU A N 1
ATOM 3297 C CA . GLU A 1 397 ? 9.250 -9.712 -29.287 1.00 90.19 397 GLU A CA 1
ATOM 3298 C C . GLU A 1 397 ? 10.009 -10.898 -29.892 1.00 90.19 397 GLU A C 1
ATOM 3300 O O . GLU A 1 397 ? 9.606 -12.052 -29.728 1.00 90.19 397 GLU A O 1
ATOM 3305 N N . CYS A 1 398 ? 11.113 -10.616 -30.584 1.00 95.38 398 CYS A N 1
ATOM 3306 C CA . CYS A 1 398 ? 12.024 -11.623 -31.116 1.00 95.38 398 CYS A CA 1
ATOM 3307 C C . CYS A 1 398 ? 13.447 -11.365 -30.626 1.00 95.38 398 CYS A C 1
ATOM 3309 O O . CYS A 1 398 ? 14.005 -10.280 -30.811 1.00 95.38 398 CYS A O 1
ATOM 3311 N N . PHE A 1 399 ? 14.032 -12.409 -30.059 1.00 95.50 399 PHE A N 1
ATOM 3312 C CA . PHE A 1 399 ? 15.391 -12.467 -29.558 1.00 95.50 399 PHE A CA 1
ATOM 3313 C C . PHE A 1 399 ? 16.173 -13.505 -30.345 1.00 95.50 399 PHE A C 1
ATOM 3315 O O . PHE A 1 399 ? 15.671 -14.585 -30.646 1.00 95.50 399 PHE A O 1
ATOM 3322 N N . CYS A 1 400 ? 17.424 -13.196 -30.626 1.00 94.31 400 CYS A N 1
ATOM 3323 C CA . CYS A 1 400 ? 18.383 -14.088 -31.241 1.00 94.31 400 CYS A CA 1
ATOM 3324 C C . CYS A 1 400 ? 19.565 -14.233 -30.290 1.00 94.31 400 CYS A C 1
ATOM 3326 O O . CYS A 1 400 ? 20.014 -13.239 -29.720 1.00 94.31 400 CYS A O 1
ATOM 3328 N N . GLY A 1 401 ? 20.083 -15.444 -30.126 1.00 87.62 401 GLY A N 1
ATOM 3329 C CA . GLY A 1 401 ? 21.174 -15.701 -29.192 1.00 87.62 401 GLY A CA 1
ATOM 3330 C C . GLY A 1 401 ? 21.953 -16.964 -29.524 1.00 87.62 401 GLY A C 1
ATOM 3331 O O . GLY A 1 401 ? 21.528 -17.800 -30.323 1.00 87.62 401 GLY A O 1
ATOM 3332 N N . ASN A 1 402 ? 23.111 -17.084 -28.893 1.00 86.06 402 ASN A N 1
ATOM 3333 C CA . ASN A 1 402 ? 23.926 -18.292 -28.841 1.00 86.06 402 ASN A CA 1
ATOM 3334 C C . ASN A 1 402 ? 23.842 -18.962 -27.456 1.00 86.06 402 ASN A C 1
ATOM 3336 O O . ASN A 1 402 ? 24.184 -20.137 -27.329 1.00 86.06 402 ASN A O 1
ATOM 3340 N N . SER A 1 403 ? 23.292 -18.264 -26.458 1.00 70.00 403 SER A N 1
ATOM 3341 C CA . SER A 1 403 ? 22.838 -18.805 -25.176 1.00 70.00 403 SER A CA 1
ATOM 3342 C C . SER A 1 403 ? 21.396 -18.378 -24.872 1.00 70.00 403 SER A C 1
ATOM 3344 O O . SER A 1 403 ? 20.901 -17.392 -25.411 1.00 70.00 403 SER A O 1
ATOM 3346 N N . TYR A 1 404 ? 20.711 -19.152 -24.026 1.00 80.94 404 TYR A N 1
ATOM 3347 C CA . TYR A 1 404 ? 19.331 -18.899 -23.570 1.00 80.94 404 TYR A CA 1
ATOM 3348 C C . TYR A 1 404 ? 19.018 -19.486 -22.182 1.00 80.94 404 TYR A C 1
ATOM 3350 O O . TYR A 1 404 ? 17.906 -19.362 -21.673 1.00 80.94 404 TYR A O 1
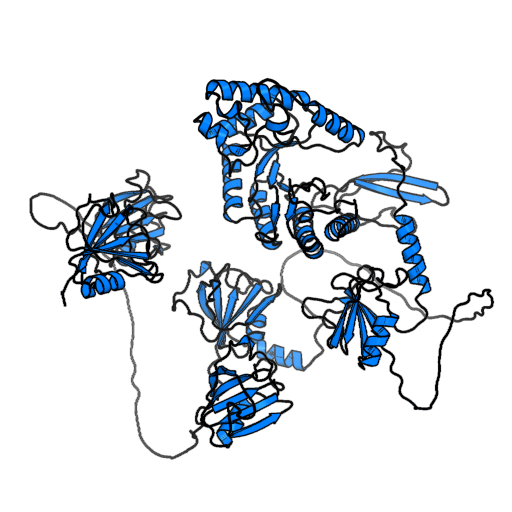ATOM 3358 N N . THR A 1 405 ? 19.979 -20.165 -21.551 1.00 72.56 405 THR A N 1
ATOM 3359 C CA . THR A 1 405 ? 19.751 -20.990 -20.353 1.00 72.56 405 THR A CA 1
ATOM 3360 C C . THR A 1 405 ? 19.932 -20.234 -19.033 1.00 72.56 405 THR A C 1
ATOM 3362 O O . THR A 1 405 ? 19.762 -20.836 -17.975 1.00 72.56 405 THR A O 1
ATOM 3365 N N . MET A 1 406 ? 20.212 -18.922 -19.076 1.00 64.69 406 MET A N 1
ATOM 3366 C CA . MET A 1 406 ? 20.603 -18.074 -17.932 1.00 64.69 406 MET A CA 1
ATOM 3367 C C . MET A 1 406 ? 19.705 -18.214 -16.687 1.00 64.69 406 MET A C 1
ATOM 3369 O O . MET A 1 406 ? 20.205 -18.200 -15.565 1.00 64.69 406 MET A O 1
ATOM 3373 N N . TYR A 1 407 ? 18.393 -18.381 -16.878 1.00 64.62 407 TYR A N 1
ATOM 3374 C CA . TYR A 1 407 ? 17.404 -18.538 -15.801 1.00 64.62 407 TYR A CA 1
ATOM 3375 C C . TYR A 1 407 ? 16.719 -19.926 -15.781 1.00 64.62 407 TYR A C 1
ATOM 3377 O O . TYR A 1 407 ? 15.805 -20.184 -14.981 1.00 64.62 407 TYR A O 1
ATOM 3385 N N . GLY A 1 408 ? 17.173 -20.838 -16.646 1.00 67.12 408 GLY A N 1
ATOM 3386 C CA . GLY A 1 408 ? 16.659 -22.197 -16.801 1.00 67.12 408 GLY A CA 1
ATOM 3387 C C . GLY A 1 408 ? 15.255 -22.304 -17.423 1.00 67.12 408 GLY A C 1
ATOM 3388 O O . GLY A 1 408 ? 14.618 -21.294 -17.741 1.00 67.12 408 GLY A O 1
ATOM 3389 N N . PRO A 1 409 ? 14.754 -23.541 -17.595 1.00 65.50 409 PRO A N 1
ATOM 3390 C CA . PRO A 1 409 ? 13.438 -23.799 -18.172 1.00 65.50 409 PRO A CA 1
ATOM 3391 C C . PRO A 1 409 ? 12.290 -23.278 -17.290 1.00 65.50 409 PRO A C 1
ATOM 3393 O O . PRO A 1 409 ? 12.432 -23.054 -16.077 1.00 65.50 409 PRO A O 1
ATOM 3396 N N . ARG A 1 410 ? 11.131 -23.101 -17.924 1.00 80.25 410 ARG A N 1
ATOM 3397 C CA . ARG A 1 410 ? 9.850 -22.687 -17.341 1.00 80.25 410 ARG A CA 1
ATOM 3398 C C . ARG A 1 410 ? 8.774 -23.700 -17.753 1.00 80.25 410 ARG A C 1
ATOM 3400 O O . ARG A 1 410 ? 8.956 -24.458 -18.695 1.00 80.25 410 ARG A O 1
ATOM 3407 N N . ASN A 1 411 ? 7.651 -23.748 -17.038 1.00 74.81 411 ASN A N 1
ATOM 3408 C CA . ASN A 1 411 ? 6.526 -24.583 -17.461 1.00 74.81 411 ASN A CA 1
ATOM 3409 C C . ASN A 1 411 ? 5.879 -23.979 -18.722 1.00 74.81 411 ASN A C 1
ATOM 3411 O O . ASN A 1 411 ? 5.627 -22.774 -18.751 1.00 74.81 411 ASN A O 1
ATOM 3415 N N . GLU A 1 412 ? 5.577 -24.816 -19.717 1.00 74.38 412 GLU A N 1
ATOM 3416 C CA . GLU A 1 412 ? 4.950 -24.438 -20.995 1.00 74.38 412 GLU A CA 1
ATOM 3417 C C . GLU A 1 412 ? 3.690 -23.571 -20.843 1.00 74.38 412 GLU A C 1
ATOM 3419 O O . GLU A 1 412 ? 3.427 -22.710 -21.677 1.00 74.38 412 GLU A O 1
ATOM 3424 N N . SER A 1 413 ? 2.946 -23.702 -19.737 1.00 67.94 413 SER A N 1
ATOM 3425 C CA . SER A 1 413 ? 1.774 -22.862 -19.448 1.00 67.94 413 SER A CA 1
ATOM 3426 C C . SER A 1 413 ? 2.068 -21.358 -19.363 1.00 67.94 413 SER A C 1
ATOM 3428 O O . SER A 1 413 ? 1.129 -20.566 -19.438 1.00 67.94 413 SER A O 1
ATOM 3430 N N . TRP A 1 414 ? 3.336 -20.956 -19.229 1.00 70.19 414 TRP A N 1
ATOM 3431 C CA . TRP A 1 414 ? 3.781 -19.558 -19.236 1.00 70.19 414 TRP A CA 1
ATOM 3432 C C . TRP A 1 414 ? 4.142 -19.044 -20.633 1.00 70.19 414 TRP A C 1
ATOM 3434 O O . TRP A 1 414 ? 4.054 -17.841 -20.870 1.00 70.19 414 TRP A O 1
ATOM 3444 N N . CYS A 1 415 ? 4.487 -19.934 -21.564 1.00 80.69 415 CYS A N 1
ATOM 3445 C CA . CYS A 1 415 ? 4.686 -19.613 -22.973 1.00 80.69 415 CYS A CA 1
ATOM 3446 C C . CYS A 1 415 ? 3.379 -19.879 -23.728 1.00 80.69 415 CYS A C 1
ATOM 3448 O O . CYS A 1 415 ? 3.235 -20.885 -24.411 1.00 80.69 415 CYS A O 1
ATOM 3450 N N . ASN A 1 416 ? 2.390 -19.001 -23.535 1.00 79.06 416 ASN A N 1
ATOM 3451 C CA . ASN A 1 416 ? 1.001 -19.217 -23.962 1.00 79.06 416 ASN A CA 1
ATOM 3452 C C . ASN A 1 416 ? 0.402 -18.077 -24.808 1.00 79.06 416 ASN A C 1
ATOM 3454 O O . ASN A 1 416 ? -0.798 -18.075 -25.087 1.00 79.06 416 ASN A O 1
ATOM 3458 N N . ARG A 1 417 ? 1.200 -17.070 -25.181 1.00 76.81 417 ARG A N 1
ATOM 3459 C CA . ARG A 1 417 ? 0.712 -15.848 -25.825 1.00 76.81 417 ARG A CA 1
ATOM 3460 C C . ARG A 1 417 ? 0.736 -15.982 -27.357 1.00 76.81 417 ARG A C 1
ATOM 3462 O O . ARG A 1 417 ? 1.803 -16.238 -27.912 1.00 76.81 417 ARG A O 1
ATOM 3469 N N . PRO A 1 418 ? -0.388 -15.772 -28.070 1.00 75.19 418 PRO A N 1
ATOM 3470 C CA . PRO A 1 418 ? -0.435 -15.961 -29.519 1.00 75.19 418 PRO A CA 1
ATOM 3471 C C . PRO A 1 418 ? 0.287 -14.834 -30.269 1.00 75.19 418 PRO A C 1
ATOM 3473 O O . PRO A 1 418 ? 0.135 -13.668 -29.898 1.00 75.19 418 PRO A O 1
ATOM 3476 N N . CYS A 1 419 ? 1.036 -15.145 -31.325 1.00 84.00 419 CYS A N 1
ATOM 3477 C CA . CYS A 1 419 ? 1.830 -14.164 -32.076 1.00 84.00 419 CYS A CA 1
ATOM 3478 C C . CYS A 1 419 ? 0.971 -13.038 -32.699 1.00 84.00 419 CYS A C 1
ATOM 3480 O O . CYS A 1 419 ? -0.238 -13.197 -32.894 1.00 84.00 419 CYS A O 1
ATOM 3482 N N . THR A 1 420 ? 1.568 -11.878 -33.000 1.00 80.94 420 THR A N 1
ATOM 3483 C CA . THR A 1 420 ? 0.836 -10.737 -33.596 1.00 80.94 420 THR A CA 1
ATOM 3484 C C . THR A 1 420 ? 0.512 -10.928 -35.076 1.00 80.94 420 THR A C 1
ATOM 3486 O O . THR A 1 420 ? -0.602 -10.612 -35.482 1.00 80.94 420 THR A O 1
ATOM 3489 N N . GLY A 1 421 ? 1.431 -11.496 -35.862 1.00 75.94 421 GLY A N 1
ATOM 3490 C CA . GLY A 1 421 ? 1.241 -11.789 -37.287 1.00 75.94 421 GLY A CA 1
ATOM 3491 C C . GLY A 1 421 ? 0.594 -13.140 -37.594 1.00 75.94 421 GLY A C 1
ATOM 3492 O O . GLY A 1 421 ? 0.172 -13.364 -38.724 1.00 75.94 421 GLY A O 1
ATOM 3493 N N . ASN A 1 422 ? 0.506 -14.047 -36.615 1.00 79.69 422 ASN A N 1
ATOM 3494 C CA . ASN A 1 422 ? -0.201 -15.320 -36.759 1.00 79.69 422 ASN A CA 1
ATOM 3495 C C . ASN A 1 422 ? -0.760 -15.792 -35.407 1.00 79.69 422 ASN A C 1
ATOM 3497 O O . ASN A 1 422 ? -0.035 -16.334 -34.575 1.00 79.69 422 ASN A O 1
ATOM 3501 N N . THR A 1 423 ? -2.063 -15.629 -35.190 1.00 72.94 423 THR A N 1
ATOM 3502 C CA . THR A 1 423 ? -2.717 -15.978 -33.916 1.00 72.94 423 THR A CA 1
ATOM 3503 C C . THR A 1 423 ? -2.814 -17.483 -33.642 1.00 72.94 423 THR A C 1
ATOM 3505 O O . THR A 1 423 ? -3.126 -17.862 -32.516 1.00 72.94 423 THR A O 1
ATOM 3508 N N . LEU A 1 424 ? -2.515 -18.340 -34.628 1.00 65.19 424 LEU A N 1
ATOM 3509 C CA . LEU A 1 424 ? -2.431 -19.799 -34.468 1.00 65.19 424 LEU A CA 1
ATOM 3510 C C . LEU A 1 424 ? -1.046 -20.274 -33.985 1.00 65.19 424 LEU A C 1
ATOM 3512 O O . LEU A 1 424 ? -0.855 -21.462 -33.730 1.00 65.19 424 LEU A O 1
ATOM 3516 N N . GLN A 1 425 ? -0.077 -19.362 -33.873 1.00 80.12 425 GLN A N 1
ATOM 3517 C CA . GLN A 1 425 ? 1.267 -19.615 -33.355 1.00 80.12 425 GLN A CA 1
ATOM 3518 C C . GLN A 1 425 ? 1.444 -19.011 -31.964 1.00 80.12 425 GLN A C 1
ATOM 3520 O O . GLN A 1 425 ? 0.801 -18.018 -31.628 1.00 80.12 425 GLN A O 1
ATOM 3525 N N . ILE A 1 426 ? 2.367 -19.568 -31.179 1.00 81.50 426 ILE A N 1
ATOM 3526 C CA . ILE A 1 426 ? 2.684 -19.106 -29.826 1.00 81.50 426 ILE A CA 1
ATOM 3527 C C . ILE A 1 426 ? 4.058 -18.426 -29.801 1.00 81.50 426 ILE A C 1
ATOM 3529 O O . ILE A 1 426 ? 5.049 -18.975 -30.274 1.00 81.50 426 ILE A O 1
ATOM 3533 N N . CYS A 1 427 ? 4.092 -17.226 -29.227 1.00 84.62 427 CYS A N 1
ATOM 3534 C CA . CYS A 1 427 ? 5.243 -16.336 -29.112 1.00 84.62 427 CYS A CA 1
ATOM 3535 C C . CYS A 1 427 ? 5.489 -16.006 -27.627 1.00 84.62 427 CYS A C 1
ATOM 3537 O O . CYS A 1 427 ? 5.292 -14.869 -27.184 1.00 84.62 427 CYS A O 1
ATOM 3539 N N . GLY A 1 428 ? 5.864 -17.028 -26.850 1.00 85.94 428 GLY A N 1
ATOM 3540 C CA . GLY A 1 428 ? 6.256 -16.903 -25.447 1.00 85.94 428 GLY A CA 1
ATOM 3541 C C . GLY A 1 428 ? 5.168 -16.376 -24.509 1.00 85.94 428 GLY A C 1
ATOM 3542 O O . GLY A 1 428 ? 3.980 -16.666 -24.654 1.00 85.94 428 GLY A O 1
ATOM 3543 N N . GLY A 1 429 ? 5.591 -15.614 -23.507 1.00 76.00 429 GLY A N 1
ATOM 3544 C CA . GLY A 1 429 ? 4.769 -14.957 -22.493 1.00 76.00 429 GLY A CA 1
ATOM 3545 C C . GLY A 1 429 ? 5.622 -14.075 -21.584 1.00 76.00 429 GLY A C 1
ATOM 3546 O O . GLY A 1 429 ? 6.790 -13.878 -21.870 1.00 76.00 429 GLY A O 1
ATOM 3547 N N . GLY A 1 430 ? 5.065 -13.498 -20.518 1.00 75.19 430 GLY A N 1
ATOM 3548 C CA . GLY A 1 430 ? 5.780 -12.464 -19.749 1.00 75.19 430 GLY A CA 1
ATOM 3549 C C . GLY A 1 430 ? 7.041 -13.020 -19.082 1.00 75.19 430 GLY A C 1
ATOM 3550 O O . GLY A 1 430 ? 6.935 -13.965 -18.291 1.00 75.19 430 GLY A O 1
ATOM 3551 N N . TYR A 1 431 ? 8.216 -12.485 -19.428 1.00 81.88 431 TYR A N 1
ATOM 3552 C CA . TYR A 1 431 ? 9.527 -13.025 -19.050 1.00 81.88 431 TYR A CA 1
ATOM 3553 C C . TYR A 1 431 ? 9.655 -14.535 -19.345 1.00 81.88 431 TYR A C 1
ATOM 3555 O O . TYR A 1 431 ? 10.139 -15.318 -18.519 1.00 81.88 431 TYR A O 1
ATOM 3563 N N . SER A 1 432 ? 9.094 -14.985 -20.470 1.00 83.25 432 SER A N 1
ATOM 3564 C CA . SER A 1 432 ? 8.925 -16.401 -20.815 1.00 83.25 432 SER A CA 1
ATOM 3565 C C . SER A 1 432 ? 9.150 -16.625 -22.313 1.00 83.25 432 SER A C 1
ATOM 3567 O O . SER A 1 432 ? 8.244 -16.428 -23.121 1.00 83.25 432 SER A O 1
ATOM 3569 N N . LEU A 1 433 ? 10.352 -17.052 -22.689 1.00 92.38 433 LEU A N 1
ATOM 3570 C CA . LEU A 1 433 ? 10.752 -17.264 -24.079 1.00 92.38 433 LEU A CA 1
ATOM 3571 C C . LEU A 1 433 ? 10.268 -18.624 -24.593 1.00 92.38 433 LEU A C 1
ATOM 3573 O O . LEU A 1 433 ? 10.648 -19.664 -24.052 1.00 92.38 433 LEU A O 1
ATOM 3577 N N . SER A 1 434 ? 9.520 -18.631 -25.699 1.00 93.25 434 SER A N 1
ATOM 3578 C CA . SER A 1 434 ? 9.412 -19.819 -26.555 1.00 93.25 434 SER A CA 1
ATOM 3579 C C . SER A 1 434 ? 10.716 -19.940 -27.351 1.00 93.25 434 SER A C 1
ATOM 3581 O O . SER A 1 434 ? 10.936 -19.144 -28.264 1.00 93.25 434 SER A O 1
ATOM 3583 N N . VAL A 1 435 ? 11.590 -20.891 -26.998 1.00 93.12 435 VAL A N 1
ATOM 3584 C CA . VAL A 1 435 ? 12.933 -21.025 -27.596 1.00 93.12 435 VAL A CA 1
ATOM 3585 C C . VAL A 1 435 ? 12.969 -22.068 -28.715 1.00 93.12 435 VAL A C 1
ATOM 3587 O O . VAL A 1 435 ? 12.459 -23.178 -28.566 1.00 93.12 435 VAL A O 1
ATOM 3590 N N . TYR A 1 436 ? 13.636 -21.728 -29.819 1.00 92.25 436 TYR A N 1
ATOM 3591 C CA . TYR A 1 436 ? 13.775 -22.532 -31.029 1.00 92.25 436 TYR A CA 1
ATOM 3592 C C . TYR A 1 436 ? 15.234 -22.608 -31.521 1.00 92.25 436 TYR A C 1
ATOM 3594 O O . TYR A 1 436 ? 16.001 -21.654 -31.389 1.00 92.25 436 TYR A O 1
ATOM 3602 N N . VAL A 1 437 ? 15.601 -23.722 -32.163 1.00 84.88 437 VAL A N 1
ATOM 3603 C CA . VAL A 1 437 ? 16.889 -23.911 -32.856 1.00 84.88 437 VAL A CA 1
ATOM 3604 C C . VAL A 1 437 ? 16.858 -23.258 -34.239 1.00 84.88 437 VAL A C 1
ATOM 3606 O O . VAL A 1 437 ? 16.028 -23.595 -35.090 1.00 84.88 437 VAL A O 1
ATOM 3609 N N . VAL A 1 438 ? 17.831 -22.392 -34.513 1.00 86.62 438 VAL A N 1
ATOM 3610 C CA . VAL A 1 438 ? 18.055 -21.797 -35.832 1.00 86.62 438 VAL A CA 1
ATOM 3611 C C . VAL A 1 438 ? 18.963 -22.723 -36.643 1.00 86.62 438 VAL A C 1
ATOM 3613 O O . VAL A 1 438 ? 20.187 -22.643 -36.591 1.00 86.62 438 VAL A O 1
ATOM 3616 N N . LYS A 1 439 ? 18.360 -23.631 -37.423 1.00 74.75 439 LYS A N 1
ATOM 3617 C CA . LYS A 1 439 ? 19.117 -24.483 -38.358 1.00 74.75 439 LYS A CA 1
ATOM 3618 C C . LYS A 1 439 ? 19.899 -23.620 -39.358 1.00 74.75 439 LYS A C 1
ATOM 3620 O O . LYS A 1 439 ? 19.302 -22.767 -40.029 1.00 74.75 439 LYS A O 1
ATOM 3625 N N . SER A 1 440 ? 21.203 -23.872 -39.458 1.00 53.53 440 SER A N 1
ATOM 3626 C CA . SER A 1 440 ? 22.130 -23.237 -40.395 1.00 53.53 440 SER A CA 1
ATOM 3627 C C . SER A 1 440 ? 22.309 -24.086 -41.657 1.00 53.53 440 SER A C 1
ATOM 3629 O O . SER A 1 440 ? 22.412 -25.310 -41.590 1.00 53.53 440 SER A O 1
ATOM 3631 N N . ASN A 1 441 ? 22.377 -23.433 -42.819 1.00 41.66 441 ASN A N 1
ATOM 3632 C CA . ASN A 1 441 ? 22.726 -24.095 -44.074 1.00 41.66 441 ASN A CA 1
ATOM 3633 C C . ASN A 1 441 ? 24.235 -23.958 -44.303 1.00 41.66 441 ASN A C 1
ATOM 3635 O O . ASN A 1 441 ? 24.715 -22.870 -44.614 1.00 41.66 441 ASN A O 1
ATOM 3639 N N . LYS A 1 442 ? 24.976 -25.065 -44.198 1.00 32.19 442 LYS A N 1
ATOM 3640 C CA . LYS A 1 442 ? 26.331 -25.184 -44.755 1.00 32.19 442 LYS A CA 1
ATOM 3641 C C . LYS A 1 442 ? 26.336 -26.157 -45.930 1.00 32.19 442 LYS A C 1
ATOM 3643 O O . LYS A 1 442 ? 26.615 -27.339 -45.749 1.00 32.19 442 LYS A O 1
ATOM 3648 N N . SER A 1 443 ? 26.049 -25.650 -47.127 1.00 32.84 443 SER A N 1
ATOM 3649 C CA . SER A 1 443 ? 26.833 -25.931 -48.345 1.00 32.84 443 SER A CA 1
ATOM 3650 C C . SER A 1 443 ? 26.246 -25.235 -49.580 1.00 32.84 443 SER A C 1
ATOM 3652 O O . SER A 1 443 ? 25.037 -25.059 -49.688 1.00 32.84 443 SER A O 1
ATOM 3654 N N . ASN A 1 444 ? 27.161 -24.903 -50.493 1.00 26.28 444 ASN A N 1
ATOM 3655 C CA . ASN A 1 444 ? 27.000 -24.636 -51.924 1.00 26.28 444 ASN A CA 1
ATOM 3656 C C . ASN A 1 444 ? 26.157 -23.428 -52.371 1.00 26.28 444 ASN A C 1
ATOM 3658 O O . ASN A 1 444 ? 24.931 -23.410 -52.325 1.00 26.28 444 ASN A O 1
ATOM 3662 N N . GLU A 1 445 ? 26.867 -22.466 -52.958 1.00 28.23 445 GLU A N 1
ATOM 3663 C CA . GLU A 1 445 ? 26.336 -21.523 -53.939 1.00 28.23 445 GLU A CA 1
ATOM 3664 C C . GLU A 1 445 ? 25.936 -22.264 -55.227 1.00 28.23 445 GLU A C 1
ATOM 3666 O O . GLU A 1 445 ? 26.697 -23.096 -55.723 1.00 28.23 445 GLU A O 1
ATOM 3671 N N . SER A 1 446 ? 24.800 -21.914 -55.835 1.00 27.08 446 SER A N 1
ATOM 3672 C CA . SER A 1 446 ? 24.647 -21.874 -57.302 1.00 27.08 446 SER A CA 1
ATOM 3673 C C . SER A 1 446 ? 23.472 -20.962 -57.686 1.00 27.08 446 SER A C 1
ATOM 3675 O O . SER A 1 446 ? 22.452 -20.941 -57.002 1.00 27.08 446 SER A O 1
ATOM 3677 N N . ASN A 1 447 ? 23.621 -20.224 -58.789 1.00 25.95 447 ASN A N 1
ATOM 3678 C CA . ASN A 1 447 ? 22.605 -19.365 -59.428 1.00 25.95 447 ASN A CA 1
ATOM 3679 C C . ASN A 1 447 ? 21.230 -20.078 -59.569 1.00 25.95 447 ASN A C 1
ATOM 3681 O O . ASN A 1 447 ? 21.203 -21.283 -59.788 1.00 25.95 447 ASN A O 1
ATOM 3685 N N . SER A 1 448 ? 20.060 -19.422 -59.539 1.00 26.47 448 SER A N 1
ATOM 3686 C CA . SER A 1 448 ? 19.710 -18.254 -60.369 1.00 26.47 448 SER A CA 1
ATOM 3687 C C . SER A 1 448 ? 18.304 -17.667 -60.090 1.00 26.47 448 SER A C 1
ATOM 3689 O O . SER A 1 448 ? 17.387 -18.408 -59.766 1.00 26.47 448 SER A O 1
ATOM 3691 N N . ASN A 1 449 ? 18.151 -16.364 -60.363 1.00 23.95 449 ASN A N 1
ATOM 3692 C CA . ASN A 1 449 ? 17.008 -15.627 -60.951 1.00 23.95 449 ASN A CA 1
ATOM 3693 C C . ASN A 1 449 ? 15.515 -15.900 -60.605 1.00 23.95 449 ASN A C 1
ATOM 3695 O O . ASN A 1 449 ? 14.983 -16.979 -60.825 1.00 23.95 449 ASN A O 1
ATOM 3699 N N . ALA A 1 450 ? 14.829 -14.759 -60.402 1.00 23.95 450 ALA A N 1
ATOM 3700 C CA . ALA A 1 450 ? 13.492 -14.377 -60.905 1.00 23.95 450 ALA A CA 1
ATOM 3701 C C . ALA A 1 450 ? 12.205 -14.642 -60.077 1.00 23.95 450 ALA A C 1
ATOM 3703 O O . ALA A 1 450 ? 11.763 -15.761 -59.872 1.00 23.95 450 ALA A O 1
ATOM 3704 N N . SER A 1 451 ? 11.566 -13.510 -59.744 1.00 23.41 451 SER A N 1
ATOM 3705 C CA . SER A 1 451 ? 10.143 -13.157 -59.920 1.00 23.41 451 SER A CA 1
ATOM 3706 C C . SER A 1 451 ? 8.986 -14.052 -59.440 1.00 23.41 451 SER A C 1
ATOM 3708 O O . SER A 1 451 ? 8.680 -15.069 -60.038 1.00 23.41 451 SER A O 1
ATOM 3710 N N . SER A 1 452 ? 8.203 -13.436 -58.544 1.00 24.98 452 SER A N 1
ATOM 3711 C CA . SER A 1 452 ? 6.731 -13.296 -58.560 1.00 24.98 452 SER A CA 1
ATOM 3712 C C . SER A 1 452 ? 5.785 -14.504 -58.422 1.00 24.98 452 SER A C 1
ATOM 3714 O O . SER A 1 452 ? 5.916 -15.538 -59.060 1.00 24.98 452 SER A O 1
ATOM 3716 N N . ASP A 1 453 ? 4.704 -14.192 -57.703 1.00 23.28 453 ASP A N 1
ATOM 3717 C CA . ASP A 1 453 ? 3.298 -14.437 -58.056 1.00 23.28 453 ASP A CA 1
ATOM 3718 C C . ASP A 1 453 ? 2.403 -15.459 -57.319 1.00 23.28 453 ASP A C 1
ATOM 3720 O O . ASP A 1 453 ? 2.703 -16.636 -57.165 1.00 23.28 453 ASP A O 1
ATOM 3724 N N . THR A 1 454 ? 1.252 -14.890 -56.925 1.00 20.86 454 THR A N 1
ATOM 3725 C CA . THR A 1 454 ? -0.110 -15.409 -56.684 1.00 20.86 454 THR A CA 1
ATOM 3726 C C . THR A 1 454 ? -0.427 -16.694 -55.884 1.00 20.86 454 THR A C 1
ATOM 3728 O O . THR A 1 454 ? 0.388 -17.544 -55.549 1.00 20.86 454 THR A O 1
ATOM 3731 N N . LEU A 1 455 ? -1.706 -16.760 -55.483 1.00 25.48 455 LEU A N 1
ATOM 3732 C CA . LEU A 1 455 ? -2.341 -17.795 -54.660 1.00 25.48 455 LEU A CA 1
ATOM 3733 C C . LEU A 1 455 ? -2.648 -19.067 -55.475 1.00 25.48 455 LEU A C 1
ATOM 3735 O O . LEU A 1 455 ? -2.950 -18.946 -56.659 1.00 25.48 455 LEU A O 1
ATOM 3739 N N . GLN A 1 456 ? -2.845 -20.214 -54.801 1.00 22.16 456 GLN A N 1
ATOM 3740 C CA . GLN A 1 456 ? -4.173 -20.873 -54.765 1.00 22.16 456 GLN A CA 1
ATOM 3741 C C . GLN A 1 456 ? -4.291 -22.044 -53.764 1.00 22.16 456 GLN A C 1
ATOM 3743 O O . GLN A 1 456 ? -3.305 -22.580 -53.267 1.00 22.16 456 GLN A O 1
ATOM 3748 N N . ASN A 1 457 ? -5.540 -22.420 -53.456 1.00 23.84 457 ASN A N 1
ATOM 3749 C CA . ASN A 1 457 ? -5.908 -23.587 -52.643 1.00 23.84 457 ASN A CA 1
ATOM 3750 C C . ASN A 1 457 ? -5.873 -24.888 -53.464 1.00 23.84 457 ASN A C 1
ATOM 3752 O O . ASN A 1 457 ? -6.229 -24.877 -54.639 1.00 23.84 457 ASN A O 1
ATOM 3756 N N . THR A 1 458 ? -5.646 -26.039 -52.820 1.00 21.12 458 THR A N 1
ATOM 3757 C CA . THR A 1 458 ? -6.316 -27.314 -53.183 1.00 21.12 458 THR A CA 1
ATOM 3758 C C . THR A 1 458 ? -6.264 -28.326 -52.026 1.00 21.12 458 THR A C 1
ATOM 3760 O O . THR A 1 458 ? -5.759 -28.014 -50.949 1.00 21.12 458 THR A O 1
ATOM 3763 N N . THR A 1 459 ? -6.887 -29.500 -52.183 1.00 21.55 459 THR A N 1
ATOM 3764 C CA . THR A 1 459 ? -7.315 -30.366 -51.066 1.00 21.55 459 THR A CA 1
ATOM 3765 C C . THR A 1 459 ? -6.908 -31.846 -51.204 1.00 21.55 459 THR A C 1
ATOM 3767 O O . THR A 1 459 ? -6.557 -32.308 -52.283 1.00 21.55 459 THR A O 1
ATOM 3770 N N . ARG A 1 460 ? -7.109 -32.600 -50.102 1.00 22.02 460 ARG A N 1
ATOM 3771 C CA . ARG A 1 460 ? -7.510 -34.033 -50.055 1.00 22.02 460 ARG A CA 1
ATOM 3772 C C . ARG A 1 460 ? -6.440 -35.158 -49.963 1.00 22.02 460 ARG A C 1
ATOM 3774 O O . ARG A 1 460 ? -6.250 -35.914 -50.899 1.00 22.02 460 ARG A O 1
ATOM 3781 N N . SER A 1 461 ? -6.048 -35.443 -48.711 1.00 20.72 461 SER A N 1
ATOM 3782 C CA . SER A 1 461 ? -6.211 -36.760 -48.028 1.00 20.72 461 SER A CA 1
ATOM 3783 C C . SER A 1 461 ? -5.330 -38.001 -48.350 1.00 20.72 461 SER A C 1
ATOM 3785 O O . SER A 1 461 ? -4.880 -38.222 -49.465 1.00 20.72 461 SER A O 1
ATOM 3787 N N . THR A 1 462 ? -5.290 -38.900 -47.346 1.00 21.66 462 THR A N 1
ATOM 3788 C CA . THR A 1 462 ? -5.008 -40.365 -47.334 1.00 21.66 462 THR A CA 1
ATOM 3789 C C . THR A 1 462 ? -3.604 -40.926 -47.001 1.00 21.66 462 THR A C 1
ATOM 3791 O O . THR A 1 462 ? -2.573 -40.314 -47.246 1.00 21.66 462 THR A O 1
ATOM 3794 N N . VAL A 1 463 ? -3.657 -42.164 -46.466 1.00 21.83 463 VAL A N 1
ATOM 3795 C CA . VAL A 1 463 ? -2.617 -43.198 -46.221 1.00 21.83 463 VAL A CA 1
ATOM 3796 C C . VAL A 1 463 ? -1.780 -43.138 -44.919 1.00 21.83 463 VAL A C 1
ATOM 3798 O O . VAL A 1 463 ? -1.124 -42.156 -44.593 1.00 21.83 463 VAL A O 1
ATOM 3801 N N . LEU A 1 464 ? -1.795 -44.278 -44.205 1.00 20.69 464 LEU A N 1
ATOM 3802 C CA . LEU A 1 464 ? -0.950 -44.705 -43.072 1.00 20.69 464 LEU A CA 1
ATOM 3803 C C . LEU A 1 464 ? -0.225 -46.009 -43.467 1.00 20.69 464 LEU A C 1
ATOM 3805 O O . LEU A 1 464 ? -0.815 -46.822 -44.182 1.00 20.69 464 LEU A O 1
ATOM 3809 N N . PRO A 1 465 ? 1.003 -46.249 -42.975 1.00 23.19 465 PRO A N 1
ATOM 3810 C CA . PRO A 1 465 ? 1.219 -47.310 -41.964 1.00 23.19 465 PRO A CA 1
ATOM 3811 C C . PRO A 1 465 ? 2.111 -46.817 -40.790 1.00 23.19 465 PRO A C 1
ATOM 3813 O O . PRO A 1 465 ? 2.804 -45.820 -40.952 1.00 23.19 465 PRO A O 1
ATOM 3816 N N . LYS A 1 466 ? 2.116 -47.332 -39.543 1.00 20.38 466 LYS A N 1
ATOM 3817 C CA . LYS A 1 466 ? 1.768 -48.624 -38.878 1.00 20.38 466 LYS A CA 1
ATOM 3818 C C . LYS A 1 466 ? 2.968 -49.592 -38.713 1.00 20.38 466 LYS A C 1
ATOM 3820 O O . LYS A 1 466 ? 3.747 -49.721 -39.644 1.00 20.38 466 LYS A O 1
ATOM 3825 N N . ILE A 1 467 ? 3.002 -50.315 -37.568 1.00 21.88 467 ILE A N 1
ATOM 3826 C CA . ILE A 1 467 ? 4.023 -51.277 -37.040 1.00 21.88 467 ILE A CA 1
ATOM 3827 C C . ILE A 1 467 ? 5.112 -50.552 -36.199 1.00 21.88 467 ILE A C 1
ATOM 3829 O O . ILE A 1 467 ? 5.736 -49.637 -36.713 1.00 21.88 467 ILE A O 1
ATOM 3833 N N . SER A 1 468 ? 5.155 -50.679 -34.854 1.00 20.41 468 SER A N 1
ATOM 3834 C CA . SER A 1 468 ? 5.647 -51.768 -33.944 1.00 20.41 468 SER A CA 1
ATOM 3835 C C . SER A 1 468 ? 7.178 -51.695 -33.705 1.00 20.41 468 SER A C 1
ATOM 3837 O O . SER A 1 468 ? 7.880 -51.301 -34.625 1.00 20.41 468 SER A O 1
ATOM 3839 N N . SER A 1 469 ? 7.771 -52.011 -32.539 1.00 22.33 469 SER A N 1
ATOM 3840 C CA . SER A 1 469 ? 7.318 -52.836 -31.393 1.00 22.33 469 SER A CA 1
ATOM 3841 C C . SER A 1 469 ? 7.904 -52.430 -30.013 1.00 22.33 469 SER A C 1
ATOM 3843 O O . SER A 1 469 ? 8.859 -51.664 -29.928 1.00 22.33 469 SER A O 1
ATOM 3845 N N . THR A 1 470 ? 7.348 -53.000 -28.936 1.00 20.52 470 THR A N 1
ATOM 3846 C CA . THR A 1 470 ? 7.878 -53.095 -27.543 1.00 20.52 470 THR A CA 1
ATOM 3847 C C . THR A 1 470 ? 8.253 -54.583 -27.249 1.00 20.52 470 THR A C 1
ATOM 3849 O O . THR A 1 470 ? 8.249 -55.332 -28.235 1.00 20.52 470 THR A O 1
ATOM 3852 N N . PRO A 1 471 ? 8.522 -55.104 -26.014 1.00 38.72 471 PRO A N 1
ATOM 3853 C CA . PRO A 1 471 ? 8.676 -54.517 -24.658 1.00 38.72 471 PRO A CA 1
ATOM 3854 C C . PRO A 1 471 ? 9.881 -55.094 -23.830 1.00 38.72 471 PRO A C 1
ATOM 3856 O O . PRO A 1 471 ? 10.794 -55.671 -24.411 1.00 38.72 471 PRO A O 1
ATOM 3859 N N . SER A 1 472 ? 9.790 -55.010 -22.483 1.00 23.91 472 SER A N 1
ATOM 3860 C CA . SER A 1 472 ? 10.345 -55.944 -21.456 1.00 23.91 472 SER A CA 1
ATOM 3861 C C . SER A 1 472 ? 11.827 -55.823 -21.020 1.00 23.91 472 SER A C 1
ATOM 3863 O O . SER A 1 472 ? 12.657 -55.384 -21.806 1.00 23.91 472 SER A O 1
ATOM 3865 N N . ASP A 1 473 ? 12.245 -56.131 -19.772 1.00 24.23 473 ASP A N 1
ATOM 3866 C CA . ASP A 1 473 ? 11.598 -56.723 -18.559 1.00 24.23 473 ASP A CA 1
ATOM 3867 C C . ASP A 1 473 ? 12.128 -56.048 -17.247 1.00 24.23 473 ASP A C 1
ATOM 3869 O O . ASP A 1 473 ? 13.244 -55.537 -17.246 1.00 24.23 473 ASP A O 1
ATOM 3873 N N . VAL A 1 474 ? 11.317 -55.758 -16.208 1.00 23.55 474 VAL A N 1
ATOM 3874 C CA . VAL A 1 474 ? 10.933 -56.548 -14.990 1.00 23.55 474 VAL A CA 1
ATOM 3875 C C . VAL A 1 474 ? 12.042 -56.812 -13.943 1.00 23.55 474 VAL A C 1
ATOM 3877 O O . VAL A 1 474 ? 12.993 -57.531 -14.224 1.00 23.55 474 VAL A O 1
ATOM 3880 N N . LEU A 1 475 ? 11.836 -56.323 -12.701 1.00 24.52 475 LEU A N 1
ATOM 3881 C CA . LEU A 1 475 ? 11.872 -57.087 -11.426 1.00 24.52 475 LEU A CA 1
ATOM 3882 C C . LEU A 1 475 ? 11.404 -56.221 -10.222 1.00 24.52 475 LEU A C 1
ATOM 3884 O O . LEU A 1 475 ? 11.521 -54.997 -10.262 1.00 24.52 475 LEU A O 1
ATOM 3888 N N . GLU A 1 476 ? 10.857 -56.858 -9.177 1.00 21.89 476 GLU A N 1
ATOM 3889 C CA . GLU A 1 476 ? 10.254 -56.243 -7.968 1.00 21.89 476 GLU A CA 1
ATOM 3890 C C . GLU A 1 476 ? 10.897 -56.779 -6.655 1.00 21.89 476 GLU A C 1
ATOM 3892 O O . GLU A 1 476 ? 11.954 -57.405 -6.699 1.00 21.89 476 GLU A O 1
ATOM 3897 N N . ASP A 1 477 ? 10.219 -56.553 -5.515 1.00 25.70 477 ASP A N 1
ATOM 3898 C CA . ASP A 1 477 ? 10.408 -57.132 -4.168 1.00 25.70 477 ASP A CA 1
ATOM 3899 C C . ASP A 1 477 ? 11.573 -56.625 -3.283 1.00 25.70 477 ASP A C 1
ATOM 3901 O O . ASP A 1 477 ? 12.632 -56.232 -3.760 1.00 25.70 477 ASP A O 1
ATOM 3905 N N . ASN A 1 478 ? 11.503 -56.697 -1.941 1.00 23.19 478 ASN A N 1
ATOM 3906 C CA . ASN A 1 478 ? 10.429 -56.424 -0.951 1.00 23.19 478 ASN A CA 1
ATOM 3907 C C . ASN A 1 478 ? 11.044 -56.585 0.466 1.00 23.19 478 ASN A C 1
ATOM 3909 O O . ASN A 1 478 ? 11.880 -57.468 0.618 1.00 23.19 478 ASN A O 1
ATOM 3913 N N . TYR A 1 479 ? 10.631 -55.815 1.492 1.00 23.17 479 TYR A N 1
ATOM 3914 C CA . TYR A 1 479 ? 10.415 -56.257 2.902 1.00 23.17 479 TYR A CA 1
ATOM 3915 C C . TYR A 1 479 ? 10.016 -55.095 3.849 1.00 23.17 479 TYR A C 1
ATOM 3917 O O . TYR A 1 479 ? 9.886 -53.951 3.419 1.00 23.17 479 TYR A O 1
ATOM 3925 N N . SER A 1 480 ? 9.728 -55.398 5.126 1.00 22.70 480 SER A N 1
ATOM 3926 C CA . SER A 1 480 ? 8.785 -54.632 5.962 1.00 22.70 480 SER A CA 1
ATOM 3927 C C . SER A 1 480 ? 9.218 -54.383 7.427 1.00 22.70 480 SER A C 1
ATOM 3929 O O . SER A 1 480 ? 9.976 -55.168 7.983 1.00 22.70 480 SER A O 1
ATOM 3931 N N . ASN A 1 481 ? 8.638 -53.329 8.032 1.00 23.67 481 ASN A N 1
ATOM 3932 C CA . ASN A 1 481 ? 8.392 -53.046 9.466 1.00 23.67 481 ASN A CA 1
ATOM 3933 C C . ASN A 1 481 ? 9.516 -53.193 10.525 1.00 23.67 481 ASN A C 1
ATOM 3935 O O . ASN A 1 481 ? 9.970 -54.297 10.801 1.00 23.67 481 ASN A O 1
ATOM 3939 N N . ASN A 1 482 ? 9.738 -52.132 11.327 1.00 23.00 482 ASN A N 1
ATOM 3940 C CA . ASN A 1 482 ? 9.234 -52.103 12.721 1.00 23.00 482 ASN A CA 1
ATOM 3941 C C . ASN A 1 482 ? 9.153 -50.665 13.304 1.00 23.00 482 ASN A C 1
ATOM 3943 O O . ASN A 1 482 ? 9.413 -49.704 12.579 1.00 23.00 482 ASN A O 1
ATOM 3947 N N . THR A 1 483 ? 8.739 -50.509 14.571 1.00 22.48 483 THR A N 1
ATOM 3948 C CA . THR A 1 483 ? 8.232 -49.246 15.152 1.00 22.48 483 THR A CA 1
ATOM 3949 C C . THR A 1 483 ? 9.041 -48.633 16.319 1.00 22.48 483 THR A C 1
ATOM 3951 O O . THR A 1 483 ? 9.884 -49.276 16.937 1.00 22.48 483 THR A O 1
ATOM 3954 N N . ASP A 1 484 ? 8.666 -47.381 16.632 1.00 24.80 484 ASP A N 1
ATOM 3955 C CA . ASP A 1 484 ? 8.618 -46.722 17.955 1.00 24.80 484 ASP A CA 1
ATOM 3956 C C . ASP A 1 484 ? 9.744 -45.823 18.524 1.00 24.80 484 ASP A C 1
ATOM 3958 O O . ASP A 1 484 ? 10.932 -46.127 18.553 1.00 24.80 484 ASP A O 1
ATOM 3962 N N . ASN A 1 485 ? 9.217 -44.755 19.149 1.00 22.48 485 ASN A N 1
ATOM 3963 C CA . ASN A 1 485 ? 9.723 -43.867 20.205 1.00 22.48 485 ASN A CA 1
ATOM 3964 C C . ASN A 1 485 ? 10.511 -42.574 19.903 1.00 22.48 485 ASN A C 1
ATOM 3966 O O . ASN A 1 485 ? 11.363 -42.460 19.028 1.00 22.48 485 ASN A O 1
ATOM 3970 N N . TYR A 1 486 ? 10.156 -41.564 20.710 1.00 22.44 486 TYR A N 1
ATOM 3971 C CA . TYR A 1 486 ? 10.662 -40.190 20.723 1.00 22.44 486 TYR A CA 1
ATOM 3972 C C . TYR A 1 486 ? 11.936 -40.072 21.573 1.00 22.44 486 TYR A C 1
ATOM 3974 O O . TYR A 1 486 ? 11.951 -40.539 22.709 1.00 22.44 486 TYR A O 1
ATOM 3982 N N . THR A 1 487 ? 12.919 -39.280 21.135 1.00 23.03 487 THR A N 1
ATOM 3983 C CA . THR A 1 487 ? 13.220 -37.943 21.712 1.00 23.03 487 THR A CA 1
ATOM 3984 C C . THR A 1 487 ? 14.370 -37.251 20.958 1.00 23.03 487 THR A C 1
ATOM 3986 O O . THR A 1 487 ? 15.035 -37.870 20.136 1.00 23.03 487 THR A O 1
ATOM 3989 N N . ASN A 1 488 ? 14.517 -35.942 21.203 1.00 25.56 488 ASN A N 1
ATOM 3990 C CA . ASN A 1 488 ? 15.603 -35.005 20.851 1.00 25.56 488 ASN A CA 1
ATOM 3991 C C . ASN A 1 488 ? 16.954 -35.658 20.448 1.00 25.56 488 ASN A C 1
ATOM 3993 O O . ASN A 1 488 ? 17.402 -36.605 21.079 1.00 25.56 488 ASN A O 1
ATOM 3997 N N . GLU A 1 489 ? 17.721 -35.142 19.480 1.00 22.81 489 GLU A N 1
ATOM 3998 C CA . GLU A 1 489 ? 18.142 -33.732 19.388 1.00 22.81 489 GLU A CA 1
ATOM 3999 C C . GLU A 1 489 ? 18.673 -33.350 17.978 1.00 22.81 489 GLU A C 1
ATOM 4001 O O . GLU A 1 489 ? 18.652 -34.151 17.045 1.00 22.81 489 GLU A O 1
ATOM 4006 N N . ALA A 1 490 ? 19.134 -32.109 17.780 1.00 26.91 490 ALA A N 1
ATOM 4007 C CA . ALA A 1 490 ? 19.462 -31.575 16.452 1.00 26.91 490 ALA A CA 1
ATOM 4008 C C . ALA A 1 490 ? 20.926 -31.795 16.007 1.00 26.91 490 ALA A C 1
ATOM 4010 O O . ALA A 1 490 ? 21.835 -31.183 16.569 1.00 26.91 490 ALA A O 1
ATOM 4011 N N . ARG A 1 491 ? 21.159 -32.524 14.895 1.00 23.61 491 ARG A N 1
ATOM 4012 C CA . ARG A 1 491 ? 22.358 -32.331 14.043 1.00 23.61 491 ARG A CA 1
ATOM 4013 C C . ARG A 1 491 ? 22.214 -32.867 12.605 1.00 23.61 491 ARG A C 1
ATOM 4015 O O . ARG A 1 491 ? 22.032 -34.055 12.397 1.00 23.61 491 ARG A O 1
ATOM 4022 N N . THR A 1 492 ? 22.350 -31.963 11.629 1.00 27.14 492 THR A N 1
ATOM 4023 C CA . THR A 1 492 ? 22.682 -32.152 10.191 1.00 27.14 492 THR A CA 1
ATOM 4024 C C . THR A 1 492 ? 22.685 -33.563 9.566 1.00 27.14 492 THR A C 1
ATOM 4026 O O . THR A 1 492 ? 23.542 -34.379 9.911 1.00 27.14 492 THR A O 1
ATOM 4029 N N . ARG A 1 493 ? 22.057 -33.683 8.382 1.00 25.69 493 ARG A N 1
ATOM 4030 C CA . ARG A 1 493 ? 22.873 -33.841 7.157 1.00 25.69 493 ARG A CA 1
ATOM 4031 C C . ARG A 1 493 ? 22.229 -33.265 5.886 1.00 25.69 493 ARG A C 1
ATOM 4033 O O . ARG A 1 493 ? 21.169 -33.697 5.452 1.00 25.69 493 ARG A O 1
ATOM 4040 N N . THR A 1 494 ? 22.940 -32.322 5.274 1.00 28.12 494 THR A N 1
ATOM 4041 C CA . THR A 1 494 ? 22.825 -31.971 3.853 1.00 28.12 494 THR A CA 1
ATOM 4042 C C . THR A 1 494 ? 23.786 -32.875 3.086 1.00 28.12 494 THR A C 1
ATOM 4044 O O . THR A 1 494 ? 24.965 -32.848 3.415 1.00 28.12 494 THR A O 1
ATOM 4047 N N . THR A 1 495 ? 23.336 -33.623 2.076 1.00 27.89 495 THR A N 1
ATOM 4048 C CA . THR A 1 495 ? 24.218 -34.335 1.122 1.00 27.89 495 THR A CA 1
ATOM 4049 C C . THR A 1 495 ? 23.446 -34.684 -0.149 1.00 27.89 495 THR A C 1
ATOM 4051 O O . THR A 1 495 ? 22.586 -35.555 -0.097 1.00 27.89 495 THR A O 1
ATOM 4054 N N . LEU A 1 496 ? 23.753 -34.003 -1.260 1.00 24.42 496 LEU A N 1
ATOM 4055 C CA . LEU A 1 496 ? 23.741 -34.509 -2.650 1.00 24.42 496 LEU A CA 1
ATOM 4056 C C . LEU A 1 496 ? 24.387 -33.450 -3.584 1.00 24.42 496 LEU A C 1
ATOM 4058 O O . LEU A 1 496 ? 23.805 -33.013 -4.570 1.00 24.42 496 LEU A O 1
ATOM 4062 N N . LEU A 1 497 ? 25.589 -32.991 -3.211 1.00 29.42 497 LEU A N 1
ATOM 4063 C CA . LEU A 1 497 ? 26.517 -32.188 -4.030 1.00 29.42 497 LEU A CA 1
ATOM 4064 C C . LEU A 1 497 ? 27.961 -32.461 -3.549 1.00 29.42 497 LEU A C 1
ATOM 4066 O O . LEU A 1 497 ? 28.671 -31.552 -3.127 1.00 29.42 497 LEU A O 1
ATOM 4070 N N . GLU A 1 498 ? 28.375 -33.730 -3.554 1.00 30.45 498 GLU A N 1
ATOM 4071 C CA . GLU A 1 498 ? 29.727 -34.166 -3.169 1.00 30.45 498 GLU A CA 1
ATOM 4072 C C . GLU A 1 498 ? 30.302 -35.115 -4.234 1.00 30.45 498 GLU A C 1
ATOM 4074 O O . GLU A 1 498 ? 30.290 -36.321 -4.045 1.00 30.45 498 GLU A O 1
ATOM 4079 N N . ASP A 1 499 ? 30.785 -34.562 -5.354 1.00 31.44 499 ASP A N 1
ATOM 4080 C CA . ASP A 1 499 ? 31.548 -35.306 -6.385 1.00 31.44 499 ASP A CA 1
ATOM 4081 C C . ASP A 1 499 ? 32.590 -34.440 -7.146 1.00 31.44 499 ASP A C 1
ATOM 4083 O O . ASP A 1 499 ? 33.290 -34.935 -8.027 1.00 31.44 499 ASP A O 1
ATOM 4087 N N . ASP A 1 500 ? 32.754 -33.149 -6.811 1.00 33.94 500 ASP A N 1
ATOM 4088 C CA . ASP A 1 500 ? 33.799 -32.287 -7.397 1.00 33.94 500 ASP A CA 1
ATOM 4089 C C . ASP A 1 500 ? 34.986 -32.124 -6.420 1.00 33.94 500 ASP A C 1
ATOM 4091 O O . ASP A 1 500 ? 34.832 -31.508 -5.353 1.00 33.94 500 ASP A O 1
ATOM 4095 N N . PRO A 1 501 ? 36.192 -32.628 -6.754 1.00 30.98 501 PRO A N 1
ATOM 4096 C CA . PRO A 1 501 ? 37.361 -32.525 -5.883 1.00 30.98 501 PRO A CA 1
ATOM 4097 C C . PRO A 1 501 ? 37.869 -31.083 -5.706 1.00 30.98 501 PRO A C 1
ATOM 4099 O O . PRO A 1 501 ? 38.489 -30.791 -4.679 1.00 30.98 501 PRO A O 1
ATOM 4102 N N . ASN A 1 502 ? 37.576 -30.163 -6.635 1.00 34.22 502 ASN A N 1
ATOM 4103 C CA . ASN A 1 502 ? 37.889 -28.743 -6.460 1.00 34.22 502 ASN A CA 1
ATOM 4104 C C . ASN A 1 502 ? 37.011 -28.139 -5.363 1.00 34.22 502 ASN A C 1
ATOM 4106 O O . ASN A 1 502 ? 37.525 -27.461 -4.476 1.00 34.22 502 ASN A O 1
ATOM 4110 N N . ILE A 1 503 ? 35.708 -28.453 -5.357 1.00 37.44 503 ILE A N 1
ATOM 4111 C CA . ILE A 1 503 ? 34.784 -27.992 -4.312 1.00 37.44 503 ILE A CA 1
ATOM 4112 C C . ILE A 1 503 ? 35.234 -28.504 -2.937 1.00 37.44 503 ILE A C 1
ATOM 4114 O O . ILE A 1 503 ? 35.224 -27.729 -1.983 1.00 37.44 503 ILE A O 1
ATOM 4118 N N . LEU A 1 504 ? 35.712 -29.750 -2.821 1.00 31.69 504 LEU A N 1
ATOM 4119 C CA . LEU A 1 504 ? 36.219 -30.284 -1.549 1.00 31.69 504 LEU A CA 1
ATOM 4120 C C . LEU A 1 504 ? 37.523 -29.607 -1.080 1.00 31.69 504 LEU A C 1
ATOM 4122 O O . LEU A 1 504 ? 37.698 -29.384 0.123 1.00 31.69 504 LEU A O 1
ATOM 4126 N N . ALA A 1 505 ? 38.428 -29.252 -1.998 1.00 30.02 505 ALA A N 1
ATOM 4127 C CA . ALA A 1 505 ? 39.617 -28.461 -1.674 1.00 30.02 505 ALA A CA 1
ATOM 4128 C C . ALA A 1 505 ? 39.225 -27.050 -1.196 1.00 30.02 505 ALA A C 1
ATOM 4130 O O . ALA A 1 505 ? 39.641 -26.617 -0.118 1.00 30.02 505 ALA A O 1
ATOM 4131 N N . THR A 1 506 ? 38.351 -26.381 -1.949 1.00 33.25 506 THR A N 1
ATOM 4132 C CA . THR A 1 506 ? 37.795 -25.054 -1.658 1.00 33.25 506 THR A CA 1
ATOM 4133 C C . THR A 1 506 ? 37.022 -25.014 -0.332 1.00 33.25 506 THR A C 1
ATOM 4135 O O . THR A 1 506 ? 37.196 -24.073 0.441 1.00 33.25 506 THR A O 1
ATOM 4138 N N . PHE A 1 507 ? 36.244 -26.048 0.010 1.00 29.39 507 PHE A N 1
ATOM 4139 C CA . PHE A 1 507 ? 35.570 -26.156 1.314 1.00 29.39 507 PHE A CA 1
ATOM 4140 C C . PHE A 1 507 ? 36.561 -26.235 2.483 1.00 29.39 507 PHE A C 1
ATOM 4142 O O . PHE A 1 507 ? 36.319 -25.645 3.538 1.00 29.39 507 PHE A O 1
ATOM 4149 N N . LYS A 1 508 ? 37.688 -26.941 2.311 1.00 30.64 508 LYS A N 1
ATOM 4150 C CA . LYS A 1 508 ? 38.699 -27.100 3.368 1.00 30.64 508 LYS A CA 1
ATOM 4151 C C . LYS A 1 508 ? 39.538 -25.840 3.599 1.00 30.64 508 LYS A C 1
ATOM 4153 O O . LYS A 1 508 ? 39.920 -25.602 4.741 1.00 30.64 508 LYS A O 1
ATOM 4158 N N . THR A 1 509 ? 39.781 -25.010 2.583 1.00 33.41 509 THR A N 1
ATOM 4159 C CA . THR A 1 509 ? 40.443 -23.703 2.770 1.00 33.41 509 THR A CA 1
ATOM 4160 C C . THR A 1 509 ? 39.484 -22.598 3.225 1.00 33.41 509 THR A C 1
ATOM 4162 O O . THR A 1 509 ? 39.866 -21.781 4.067 1.00 33.41 509 THR A O 1
ATOM 4165 N N . LEU A 1 510 ? 38.229 -22.575 2.761 1.00 34.78 510 LEU A N 1
ATOM 4166 C CA . LEU A 1 510 ? 37.287 -21.496 3.101 1.00 34.78 510 LEU A CA 1
ATOM 4167 C C . LEU A 1 510 ? 36.737 -21.550 4.529 1.00 34.78 510 LEU A C 1
ATOM 4169 O O . LEU A 1 510 ? 36.485 -20.496 5.108 1.00 34.78 510 LEU A O 1
ATOM 4173 N N . ASN A 1 511 ? 36.640 -22.725 5.158 1.00 32.28 511 ASN A N 1
ATOM 4174 C CA . ASN A 1 511 ? 36.163 -22.831 6.547 1.00 32.28 511 ASN A CA 1
ATOM 4175 C C . ASN A 1 511 ? 37.147 -22.250 7.598 1.00 32.28 511 ASN A C 1
ATOM 4177 O O . ASN A 1 511 ? 36.933 -22.396 8.799 1.00 32.28 511 ASN A O 1
ATOM 4181 N N . SER A 1 512 ? 38.232 -21.599 7.155 1.00 39.72 512 SER A N 1
ATOM 4182 C CA . SER A 1 512 ? 39.231 -20.920 7.994 1.00 39.72 512 SER A CA 1
ATOM 4183 C C . SER A 1 512 ? 39.286 -19.392 7.819 1.00 39.72 512 SER A C 1
ATOM 4185 O O . SER A 1 512 ? 40.117 -18.736 8.453 1.00 39.72 512 SER A O 1
ATOM 4187 N N . THR A 1 513 ? 38.411 -18.783 7.005 1.00 44.50 513 THR A N 1
ATOM 4188 C CA . THR A 1 513 ? 38.403 -17.321 6.822 1.00 44.50 513 THR A CA 1
ATOM 4189 C C . THR A 1 513 ? 37.812 -16.597 8.033 1.00 44.50 513 THR A C 1
ATOM 4191 O O . THR A 1 513 ? 36.620 -16.284 8.067 1.00 44.50 513 THR A O 1
ATOM 4194 N N . LYS A 1 514 ? 38.655 -16.275 9.020 1.00 53.62 514 LYS A N 1
ATOM 4195 C CA . LYS A 1 514 ? 38.284 -15.338 10.086 1.00 53.62 514 LYS A CA 1
ATOM 4196 C C . LYS A 1 514 ? 37.965 -13.955 9.509 1.00 53.62 514 LYS A C 1
ATOM 4198 O O . LYS A 1 514 ? 38.719 -13.402 8.701 1.00 53.62 514 LYS A O 1
ATOM 4203 N N . VAL A 1 515 ? 36.850 -13.392 9.961 1.00 65.00 515 VAL A N 1
ATOM 4204 C CA . VAL A 1 515 ? 36.333 -12.088 9.539 1.00 65.00 515 VAL A CA 1
ATOM 4205 C C . VAL A 1 515 ? 36.150 -11.199 10.765 1.00 65.00 515 VAL A C 1
ATOM 4207 O O . VAL A 1 515 ? 35.317 -11.462 11.628 1.00 65.00 515 VAL A O 1
ATOM 4210 N N . ALA A 1 516 ? 36.948 -10.137 10.841 1.00 69.12 516 ALA A N 1
ATOM 4211 C CA . ALA A 1 516 ? 36.857 -9.140 11.891 1.00 69.12 516 ALA A CA 1
ATOM 4212 C C . ALA A 1 516 ? 35.634 -8.256 11.642 1.00 69.12 516 ALA A C 1
ATOM 4214 O O . ALA A 1 516 ? 35.536 -7.582 10.610 1.00 69.12 516 ALA A O 1
ATOM 4215 N N . TYR A 1 517 ? 34.720 -8.229 12.605 1.00 75.12 517 TYR A N 1
ATOM 4216 C CA . TYR A 1 517 ? 33.655 -7.240 12.630 1.00 75.12 517 TYR A CA 1
ATOM 4217 C C . TYR A 1 517 ? 34.228 -5.867 12.998 1.00 75.12 517 TYR A C 1
ATOM 4219 O O . TYR A 1 517 ? 34.929 -5.729 13.998 1.00 75.12 517 TYR A O 1
ATOM 4227 N N . ILE A 1 518 ? 33.951 -4.862 12.169 1.00 79.44 518 ILE A N 1
ATOM 4228 C CA . ILE A 1 518 ? 34.454 -3.489 12.320 1.00 79.44 518 ILE A CA 1
ATOM 4229 C C . ILE A 1 518 ? 33.438 -2.606 13.054 1.00 79.44 518 ILE A C 1
ATOM 4231 O O . ILE A 1 518 ? 33.831 -1.639 13.706 1.00 79.44 518 ILE A O 1
ATOM 4235 N N . GLY A 1 519 ? 32.147 -2.944 12.982 1.00 71.69 519 GLY A N 1
ATOM 4236 C CA . GLY A 1 519 ? 31.074 -2.286 13.727 1.00 71.69 519 GLY A CA 1
ATOM 4237 C C . GLY A 1 519 ? 29.831 -1.990 12.889 1.00 71.69 519 GLY A C 1
ATOM 4238 O O . GLY A 1 519 ? 29.735 -2.359 11.715 1.00 71.69 519 GLY A O 1
ATOM 4239 N N . CYS A 1 520 ? 28.872 -1.321 13.524 1.00 80.44 520 CYS A N 1
ATOM 4240 C CA . CYS A 1 520 ? 27.652 -0.828 12.899 1.00 80.44 520 CYS A CA 1
ATOM 4241 C C . CYS A 1 520 ? 27.853 0.600 12.379 1.00 80.44 520 CYS A C 1
ATOM 4243 O O . CYS A 1 520 ? 28.342 1.449 13.124 1.00 80.44 520 CYS A O 1
ATOM 4245 N N . PHE A 1 521 ? 27.452 0.889 11.140 1.00 82.69 521 PHE A N 1
ATOM 4246 C CA . PHE A 1 521 ? 27.592 2.218 10.529 1.00 82.69 521 PHE A CA 1
ATOM 4247 C C . PHE A 1 521 ? 26.277 2.659 9.872 1.00 82.69 521 PHE A C 1
ATOM 4249 O O . PHE A 1 521 ? 25.647 1.841 9.200 1.00 82.69 521 PHE A O 1
ATOM 4256 N N . PRO A 1 522 ? 25.832 3.916 10.058 1.00 77.94 522 PRO A N 1
ATOM 4257 C CA . PRO A 1 522 ? 24.608 4.414 9.433 1.00 77.94 522 PRO A CA 1
ATOM 4258 C C . PRO A 1 522 ? 24.811 4.561 7.921 1.00 77.94 522 PRO A C 1
ATOM 4260 O O . PRO A 1 522 ? 25.922 4.848 7.486 1.00 77.94 522 PRO A O 1
ATOM 4263 N N . ASP A 1 523 ? 23.758 4.383 7.126 1.00 76.88 523 ASP A N 1
ATOM 4264 C CA . ASP A 1 523 ? 23.817 4.384 5.662 1.00 76.88 523 ASP A CA 1
ATOM 4265 C C . ASP A 1 523 ? 22.592 5.068 5.039 1.00 76.88 523 ASP A C 1
ATOM 4267 O O . ASP A 1 523 ? 21.460 4.618 5.199 1.00 76.88 523 ASP A O 1
ATOM 4271 N N . ASN A 1 524 ? 22.826 6.167 4.324 1.00 67.69 524 ASN A N 1
ATOM 4272 C CA . ASN A 1 524 ? 21.792 7.008 3.716 1.00 67.69 524 ASN A CA 1
ATOM 4273 C C . ASN A 1 524 ? 21.885 6.957 2.187 1.00 67.69 524 ASN A C 1
ATOM 4275 O O . ASN A 1 524 ? 22.932 6.616 1.643 1.00 67.69 524 ASN A O 1
ATOM 4279 N N . ASP A 1 525 ? 20.825 7.346 1.475 1.00 58.91 525 ASP A N 1
ATOM 4280 C CA . ASP A 1 525 ? 20.846 7.371 0.010 1.00 58.91 525 ASP A CA 1
ATOM 4281 C C . ASP A 1 525 ? 20.193 8.638 -0.570 1.00 58.91 525 ASP A C 1
ATOM 4283 O O . ASP A 1 525 ? 19.007 8.857 -0.315 1.00 58.91 525 ASP A O 1
ATOM 4287 N N . PRO A 1 526 ? 20.902 9.453 -1.376 1.00 55.91 526 PRO A N 1
ATOM 4288 C CA . PRO A 1 526 ? 22.361 9.549 -1.544 1.00 55.91 526 PRO A CA 1
ATOM 4289 C C . PRO A 1 526 ? 22.993 10.555 -0.552 1.00 55.91 526 PRO A C 1
ATOM 4291 O O . PRO A 1 526 ? 22.319 11.501 -0.142 1.00 55.91 526 PRO A O 1
ATOM 4294 N N . PRO A 1 527 ? 24.302 10.464 -0.229 1.00 53.12 527 PRO A N 1
ATOM 4295 C CA . PRO A 1 527 ? 25.273 9.430 -0.601 1.00 53.12 527 PRO A CA 1
ATOM 4296 C C . PRO A 1 527 ? 25.391 8.320 0.461 1.00 53.12 527 PRO A C 1
ATOM 4298 O O . PRO A 1 527 ? 25.171 8.590 1.639 1.00 53.12 527 PRO A O 1
ATOM 4301 N N . ARG A 1 528 ? 25.834 7.121 0.047 1.00 72.81 528 ARG A N 1
ATOM 4302 C CA . ARG A 1 528 ? 26.007 5.896 0.866 1.00 72.81 528 ARG A CA 1
ATOM 4303 C C . ARG A 1 528 ? 27.310 5.844 1.689 1.00 72.81 528 ARG A C 1
ATOM 4305 O O . ARG A 1 528 ? 28.300 6.493 1.344 1.00 72.81 528 ARG A O 1
ATOM 4312 N N . ALA A 1 529 ? 27.304 5.040 2.752 1.00 70.19 529 ALA A N 1
ATOM 4313 C CA . ALA A 1 529 ? 28.364 4.865 3.751 1.00 70.19 529 ALA A CA 1
ATOM 4314 C C . ALA A 1 529 ? 29.631 4.196 3.203 1.00 70.19 529 ALA A C 1
ATOM 4316 O O . ALA A 1 529 ? 30.733 4.712 3.397 1.00 70.19 529 ALA A O 1
ATOM 4317 N N . LEU A 1 530 ? 29.466 3.063 2.509 1.00 83.38 530 LEU A N 1
ATOM 4318 C CA . LEU A 1 530 ? 30.539 2.421 1.753 1.00 83.38 530 LEU A CA 1
ATOM 4319 C C . LEU A 1 530 ? 30.671 3.104 0.387 1.00 83.38 530 LEU A C 1
ATOM 4321 O O . LEU A 1 530 ? 29.693 3.580 -0.193 1.00 83.38 530 LEU A O 1
ATOM 4325 N N . ASP A 1 531 ? 31.899 3.201 -0.113 1.00 72.62 531 ASP A N 1
ATOM 4326 C CA . ASP A 1 531 ? 32.227 3.965 -1.321 1.00 72.62 531 ASP A CA 1
ATOM 4327 C C . ASP A 1 531 ? 32.142 3.189 -2.642 1.00 72.62 531 ASP A C 1
ATOM 4329 O O . ASP A 1 531 ? 32.095 3.814 -3.708 1.00 72.62 531 ASP A O 1
ATOM 4333 N N . GLY A 1 532 ? 32.076 1.859 -2.598 1.00 60.19 532 GLY A N 1
ATOM 4334 C CA . GLY A 1 532 ? 31.885 1.029 -3.780 1.00 60.19 532 GLY A CA 1
ATOM 4335 C C . GLY A 1 532 ? 30.433 1.038 -4.260 1.00 60.19 532 GLY A C 1
ATOM 4336 O O . GLY A 1 532 ? 29.482 0.961 -3.488 1.00 60.19 532 GLY A O 1
ATOM 4337 N N . ARG A 1 533 ? 30.250 1.095 -5.583 1.00 53.53 533 ARG A N 1
ATOM 4338 C CA . ARG A 1 533 ? 28.922 1.127 -6.228 1.00 53.53 533 ARG A CA 1
ATOM 4339 C C . ARG A 1 533 ? 28.285 -0.256 -6.422 1.00 53.53 533 ARG A C 1
ATOM 4341 O O . ARG A 1 533 ? 27.259 -0.359 -7.087 1.00 53.53 533 ARG A O 1
ATOM 4348 N N . GLN A 1 534 ? 28.897 -1.320 -5.900 1.00 53.66 534 GLN A N 1
ATOM 4349 C CA . GLN A 1 534 ? 28.374 -2.681 -6.024 1.00 53.66 534 GLN A CA 1
ATOM 4350 C C . GLN A 1 534 ? 27.455 -2.999 -4.838 1.00 53.66 534 GLN A C 1
ATOM 4352 O O . GLN A 1 534 ? 27.906 -3.052 -3.693 1.00 53.66 534 GLN A O 1
ATOM 4357 N N . ARG A 1 535 ? 26.166 -3.204 -5.142 1.00 70.94 535 ARG A N 1
ATOM 4358 C CA . ARG A 1 535 ? 25.121 -3.682 -4.226 1.00 70.94 535 ARG A CA 1
ATOM 4359 C C . ARG A 1 535 ? 24.629 -5.039 -4.724 1.00 70.94 535 ARG A C 1
ATOM 4361 O O . ARG A 1 535 ? 24.127 -5.138 -5.842 1.00 70.94 535 ARG A O 1
ATOM 4368 N N . TYR A 1 536 ? 24.740 -6.059 -3.886 1.00 67.94 536 TYR A N 1
ATOM 4369 C CA . TYR A 1 536 ? 24.266 -7.417 -4.141 1.00 67.94 536 TYR A CA 1
ATOM 4370 C C . TYR A 1 536 ? 23.170 -7.770 -3.137 1.00 67.94 536 TYR A C 1
ATOM 4372 O O . TYR A 1 536 ? 23.329 -7.552 -1.939 1.00 67.94 536 TYR A O 1
ATOM 4380 N N . VAL A 1 537 ? 22.045 -8.296 -3.618 1.00 73.88 537 VAL A N 1
ATOM 4381 C CA . VAL A 1 537 ? 20.878 -8.622 -2.788 1.00 73.88 537 VAL A CA 1
ATOM 4382 C C . VAL A 1 537 ? 20.453 -10.056 -3.076 1.00 73.88 537 VAL A C 1
ATOM 4384 O O . VAL A 1 537 ? 20.297 -10.439 -4.235 1.00 73.88 537 VAL A O 1
ATOM 4387 N N . THR A 1 538 ? 20.279 -10.866 -2.031 1.00 55.00 538 THR A N 1
ATOM 4388 C CA . THR A 1 538 ? 19.809 -12.251 -2.166 1.00 55.00 538 THR A CA 1
ATOM 4389 C C . THR A 1 538 ? 19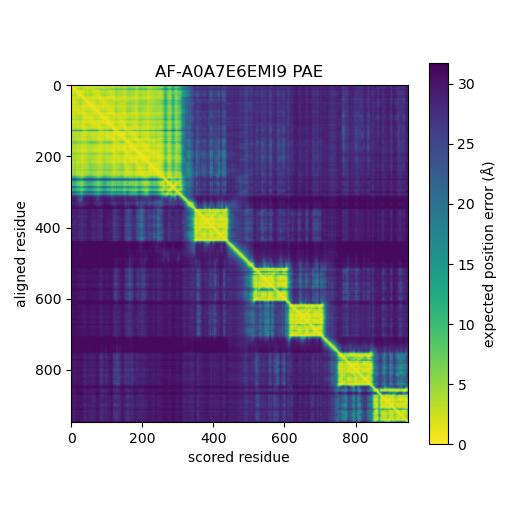.128 -12.745 -0.892 1.00 55.00 538 THR A C 1
ATOM 4391 O O . THR A 1 538 ? 19.602 -12.528 0.221 1.00 55.00 538 THR A O 1
ATOM 4394 N N . THR A 1 539 ? 18.038 -13.498 -1.049 1.00 63.34 539 THR A N 1
ATOM 4395 C CA . THR A 1 539 ? 17.323 -14.153 0.061 1.00 63.34 539 THR A CA 1
ATOM 4396 C C . THR A 1 539 ? 18.129 -15.266 0.738 1.00 63.34 539 THR A C 1
ATOM 4398 O O . THR A 1 539 ? 17.681 -15.815 1.737 1.00 63.34 539 THR A O 1
ATOM 4401 N N . LYS A 1 540 ? 19.320 -15.595 0.220 1.00 67.38 540 LYS A N 1
ATOM 4402 C CA . LYS A 1 540 ? 20.279 -16.534 0.821 1.00 67.38 540 LYS A CA 1
ATOM 4403 C C . LYS A 1 540 ? 21.526 -15.839 1.386 1.00 67.38 540 LYS A C 1
ATOM 4405 O O . LYS A 1 540 ? 22.556 -16.491 1.505 1.00 67.38 540 LYS A O 1
ATOM 4410 N N . MET A 1 541 ? 21.483 -14.535 1.677 1.00 79.25 541 MET A N 1
ATOM 4411 C CA . MET A 1 541 ? 22.673 -13.767 2.077 1.00 79.25 541 MET A CA 1
ATOM 4412 C C . MET A 1 541 ? 23.391 -14.358 3.299 1.00 79.25 541 MET A C 1
ATOM 4414 O O . MET A 1 541 ? 22.752 -14.735 4.277 1.00 79.25 541 MET A O 1
ATOM 4418 N N . THR A 1 542 ? 24.720 -14.380 3.238 1.00 72.62 542 THR A N 1
ATOM 4419 C CA . THR A 1 542 ? 25.650 -14.729 4.324 1.00 72.62 542 THR A CA 1
ATOM 4420 C C . THR A 1 542 ? 26.885 -13.832 4.218 1.00 72.62 542 THR A C 1
ATOM 4422 O O . THR A 1 542 ? 27.158 -13.283 3.144 1.00 72.62 542 THR A O 1
ATOM 4425 N N . LEU A 1 543 ? 27.681 -13.712 5.283 1.00 58.75 543 LEU A N 1
ATOM 4426 C CA . LEU A 1 543 ? 28.995 -13.063 5.244 1.00 58.75 543 LEU A CA 1
ATOM 4427 C C . LEU A 1 543 ? 29.875 -13.693 4.161 1.00 58.75 543 LEU A C 1
ATOM 4429 O O . LEU A 1 543 ? 30.533 -12.967 3.420 1.00 58.75 543 LEU A O 1
ATOM 4433 N N . PHE A 1 544 ? 29.849 -15.024 4.023 1.00 65.81 544 PHE A N 1
ATOM 4434 C CA . PHE A 1 544 ? 30.582 -15.725 2.968 1.00 65.81 544 PHE A CA 1
ATOM 4435 C C . PHE A 1 544 ? 30.160 -15.260 1.565 1.00 65.81 544 PHE A C 1
ATOM 4437 O O . PHE A 1 544 ? 31.017 -14.906 0.753 1.00 65.81 544 PHE A O 1
ATOM 4444 N N . LEU A 1 545 ? 28.856 -15.208 1.276 1.00 54.44 545 LEU A N 1
ATOM 4445 C CA . LEU A 1 545 ? 28.356 -14.773 -0.032 1.00 54.44 545 LEU A CA 1
ATOM 4446 C C . LEU A 1 545 ? 28.606 -13.282 -0.282 1.00 54.44 545 LEU A C 1
ATOM 4448 O O . LEU A 1 545 ? 28.931 -12.908 -1.408 1.00 54.44 545 LEU A O 1
ATOM 4452 N N . CYS A 1 546 ? 28.528 -12.441 0.751 1.00 70.75 546 CYS A N 1
ATOM 4453 C CA . CYS A 1 546 ? 28.853 -11.027 0.616 1.00 70.75 546 CYS A CA 1
ATOM 4454 C C . CYS A 1 546 ? 30.350 -10.801 0.360 1.00 70.75 546 CYS A C 1
ATOM 4456 O O . CYS A 1 546 ? 30.706 -10.109 -0.588 1.00 70.75 546 CYS A O 1
ATOM 4458 N N . PHE A 1 547 ? 31.248 -11.450 1.109 1.00 66.44 547 PHE A N 1
ATOM 4459 C CA . PHE A 1 547 ? 32.686 -11.390 0.827 1.00 66.44 547 PHE A CA 1
ATOM 4460 C C . PHE A 1 547 ? 33.066 -12.034 -0.513 1.00 66.44 547 PHE A C 1
ATOM 4462 O O . PHE A 1 547 ? 34.052 -11.614 -1.118 1.00 66.44 547 PHE A O 1
ATOM 4469 N N . SER A 1 548 ? 32.296 -13.011 -0.998 1.00 54.72 548 SER A N 1
ATOM 4470 C CA . SER A 1 548 ? 32.467 -13.576 -2.344 1.00 54.72 548 SER A CA 1
ATOM 4471 C C . SER A 1 548 ? 32.068 -12.592 -3.448 1.00 54.72 548 SER A C 1
ATOM 4473 O O . SER A 1 548 ? 32.648 -12.635 -4.527 1.00 54.72 548 SER A O 1
ATOM 4475 N N . HIS A 1 549 ? 31.124 -11.681 -3.183 1.00 60.84 549 HIS A N 1
ATOM 4476 C CA . HIS A 1 549 ? 30.789 -10.588 -4.100 1.00 60.84 549 HIS A CA 1
ATOM 4477 C C . HIS A 1 549 ? 31.776 -9.414 -3.974 1.00 60.84 549 HIS A C 1
ATOM 4479 O O . HIS A 1 549 ? 32.232 -8.871 -4.973 1.00 60.84 549 HIS A O 1
ATOM 4485 N N . CYS A 1 550 ? 32.181 -9.070 -2.748 1.00 61.03 550 CYS A N 1
ATOM 4486 C CA . CYS A 1 550 ? 33.156 -8.021 -2.441 1.00 61.03 550 CYS A CA 1
ATOM 4487 C C . CYS A 1 550 ? 34.616 -8.509 -2.527 1.00 61.03 550 CYS A C 1
ATOM 4489 O O . CYS A 1 550 ? 35.446 -8.209 -1.663 1.00 61.03 550 CYS A O 1
ATOM 4491 N N . ILE A 1 551 ? 34.948 -9.283 -3.562 1.00 54.53 551 ILE A N 1
ATOM 4492 C CA . ILE A 1 551 ? 36.344 -9.547 -3.934 1.00 54.53 551 ILE A CA 1
ATOM 4493 C C . ILE A 1 551 ? 36.913 -8.261 -4.559 1.00 54.53 551 ILE A C 1
ATOM 4495 O O . ILE A 1 551 ? 36.223 -7.568 -5.299 1.00 54.53 551 ILE A O 1
ATOM 4499 N N . GLY A 1 552 ? 38.147 -7.896 -4.198 1.00 51.25 552 GLY A N 1
ATOM 4500 C CA . GLY A 1 552 ? 38.768 -6.624 -4.602 1.00 51.25 552 GLY A CA 1
ATOM 4501 C C . GLY A 1 552 ? 38.404 -5.404 -3.738 1.00 51.25 552 GLY A C 1
ATOM 4502 O O . GLY A 1 552 ? 38.963 -4.331 -3.950 1.00 51.25 552 GLY A O 1
ATOM 4503 N N . PHE A 1 553 ? 37.529 -5.557 -2.736 1.00 62.94 553 PHE A N 1
ATOM 4504 C CA . PHE A 1 553 ? 37.196 -4.505 -1.769 1.00 62.94 553 PHE A CA 1
ATOM 4505 C C . PHE A 1 553 ? 37.691 -4.851 -0.358 1.00 62.94 553 PHE A C 1
ATOM 4507 O O . PHE A 1 553 ? 37.611 -5.998 0.090 1.00 62.94 553 PHE A O 1
ATOM 4514 N N . LYS A 1 554 ? 38.193 -3.843 0.362 1.00 69.88 554 LYS A N 1
ATOM 4515 C CA . LYS A 1 554 ? 38.754 -3.987 1.716 1.00 69.88 554 LYS A CA 1
ATOM 4516 C C . LYS A 1 554 ? 37.698 -4.294 2.784 1.00 69.88 554 LYS A C 1
ATOM 4518 O O . LYS A 1 554 ? 38.006 -4.954 3.779 1.00 69.88 554 LYS A O 1
ATOM 4523 N N . TYR A 1 555 ? 36.466 -3.839 2.568 1.00 79.94 555 TYR A N 1
ATOM 4524 C CA . TYR A 1 555 ? 35.346 -3.969 3.492 1.00 79.94 555 TYR A CA 1
ATOM 4525 C C . TYR A 1 555 ? 34.081 -4.464 2.785 1.00 79.94 555 TYR A C 1
ATOM 4527 O O . TYR A 1 555 ? 33.797 -4.106 1.639 1.00 79.94 555 TYR A O 1
ATOM 4535 N N . ALA A 1 556 ? 33.303 -5.258 3.518 1.00 87.75 556 ALA A N 1
ATOM 4536 C CA . ALA A 1 556 ? 31.974 -5.711 3.133 1.00 87.75 556 ALA A CA 1
ATOM 4537 C C . ALA A 1 556 ? 30.965 -5.222 4.183 1.00 87.75 556 ALA A C 1
ATOM 4539 O O . ALA A 1 556 ? 31.106 -5.532 5.367 1.00 87.75 556 ALA A O 1
ATOM 4540 N N . GLY A 1 557 ? 29.984 -4.428 3.761 1.00 88.12 557 GLY A N 1
ATOM 4541 C CA . GLY A 1 557 ? 28.891 -3.919 4.587 1.00 88.12 557 GLY A CA 1
ATOM 4542 C C . GLY A 1 557 ? 27.609 -4.684 4.290 1.00 88.12 557 GLY A C 1
ATOM 4543 O O . GLY A 1 557 ? 27.122 -4.637 3.166 1.00 88.12 557 GLY A O 1
ATOM 4544 N N . LEU A 1 558 ? 27.059 -5.394 5.271 1.00 89.44 558 LEU A N 1
ATOM 4545 C CA . LEU A 1 558 ? 25.805 -6.131 5.114 1.00 89.44 558 LEU A CA 1
ATOM 4546 C C . LEU A 1 558 ? 24.650 -5.340 5.734 1.00 89.44 558 LEU A C 1
ATOM 4548 O O . LEU A 1 558 ? 24.814 -4.791 6.824 1.00 89.44 558 LEU A O 1
ATOM 4552 N N . GLN A 1 559 ? 23.499 -5.292 5.060 1.00 86.44 559 GLN A N 1
ATOM 4553 C CA . GLN A 1 559 ? 22.330 -4.501 5.464 1.00 86.44 559 GLN A CA 1
ATOM 4554 C C . GLN A 1 559 ? 21.042 -5.321 5.407 1.00 86.44 559 GLN A C 1
ATOM 4556 O O . GLN A 1 559 ? 20.879 -6.182 4.538 1.00 86.44 559 GLN A O 1
ATOM 4561 N N . ASN A 1 560 ? 20.103 -4.991 6.300 1.00 82.25 560 ASN A N 1
ATOM 4562 C CA . ASN A 1 560 ? 18.706 -5.427 6.256 1.00 82.25 560 ASN A CA 1
ATOM 4563 C C . ASN A 1 560 ? 18.514 -6.930 5.937 1.00 82.25 560 ASN A C 1
ATOM 4565 O O . ASN A 1 560 ? 17.718 -7.294 5.070 1.00 82.25 560 ASN A O 1
ATOM 4569 N N . SER A 1 561 ? 19.296 -7.799 6.588 1.00 74.94 561 SER A N 1
ATOM 4570 C CA . SER A 1 561 ? 19.301 -9.270 6.444 1.00 74.94 561 SER A CA 1
ATOM 4571 C C . SER A 1 561 ? 19.743 -9.850 5.091 1.00 74.94 561 SER A C 1
ATOM 4573 O O . SER A 1 561 ? 20.221 -10.984 5.057 1.00 74.94 561 SER A O 1
ATOM 4575 N N . MET A 1 562 ? 19.566 -9.134 3.978 1.00 75.69 562 MET A N 1
ATOM 4576 C CA . MET A 1 562 ? 19.642 -9.691 2.617 1.00 75.69 562 MET A CA 1
ATOM 4577 C C . MET A 1 562 ? 20.552 -8.926 1.649 1.00 75.69 562 MET A C 1
ATOM 4579 O O . MET A 1 562 ? 20.719 -9.364 0.509 1.00 75.69 562 MET A O 1
ATOM 4583 N N . GLU A 1 563 ? 21.118 -7.794 2.066 1.00 82.69 563 GLU A N 1
ATOM 4584 C CA . GLU A 1 563 ? 21.897 -6.906 1.203 1.00 82.69 563 GLU A CA 1
ATOM 4585 C C . GLU A 1 563 ? 23.381 -6.897 1.567 1.00 82.69 563 GLU A C 1
ATOM 4587 O O . GLU A 1 563 ? 23.767 -7.065 2.723 1.00 82.69 563 GLU A O 1
ATOM 4592 N N . CYS A 1 564 ? 24.207 -6.667 0.555 1.00 83.88 564 CYS A N 1
ATOM 4593 C CA . CYS A 1 564 ? 25.653 -6.612 0.620 1.00 83.88 564 CYS A CA 1
ATOM 4594 C C . CYS A 1 564 ? 26.144 -5.422 -0.207 1.00 83.88 564 CYS A C 1
ATOM 4596 O O . CYS A 1 564 ? 25.790 -5.283 -1.378 1.00 83.88 564 CYS A O 1
ATOM 4598 N N . TYR A 1 565 ? 26.972 -4.588 0.406 1.00 87.31 565 TYR A N 1
ATOM 4599 C CA . TYR A 1 565 ? 27.610 -3.411 -0.163 1.00 87.31 565 TYR A CA 1
ATOM 4600 C C . TYR A 1 565 ? 29.123 -3.577 -0.034 1.00 87.31 565 TYR A C 1
ATOM 4602 O O . TYR A 1 565 ? 29.619 -4.016 1.006 1.00 87.31 565 TYR A O 1
ATOM 4610 N N . CYS A 1 566 ? 29.871 -3.212 -1.069 1.00 81.69 566 CYS A N 1
ATOM 4611 C CA . CYS A 1 566 ? 31.329 -3.330 -1.076 1.00 81.69 566 CYS A CA 1
ATOM 4612 C C . CYS A 1 566 ? 31.990 -1.952 -0.949 1.00 81.69 566 CYS A C 1
ATOM 4614 O O . CYS A 1 566 ? 31.467 -0.973 -1.476 1.00 81.69 566 CYS A O 1
ATOM 4616 N N . GLY A 1 567 ? 33.142 -1.854 -0.281 1.00 77.31 567 GLY A N 1
ATOM 4617 C CA . GLY A 1 567 ? 33.843 -0.575 -0.134 1.00 77.31 567 GLY A CA 1
ATOM 4618 C C . GLY A 1 567 ? 35.308 -0.696 0.277 1.00 77.31 567 GLY A C 1
ATOM 4619 O O . GLY A 1 567 ? 35.739 -1.684 0.869 1.00 77.31 567 GLY A O 1
ATOM 4620 N N . ASN A 1 568 ? 36.081 0.334 -0.048 1.00 74.62 568 ASN A N 1
ATOM 4621 C CA . ASN A 1 568 ? 37.451 0.544 0.415 1.00 74.62 568 ASN A CA 1
ATOM 4622 C C . ASN A 1 568 ? 37.516 1.573 1.555 1.00 74.62 568 ASN A C 1
ATOM 4624 O O . ASN A 1 568 ? 38.430 1.503 2.380 1.00 74.62 568 ASN A O 1
ATOM 4628 N N . THR A 1 569 ? 36.495 2.426 1.669 1.00 72.81 569 THR A N 1
ATOM 4629 C CA . THR A 1 569 ? 36.112 3.158 2.887 1.00 72.81 569 THR A CA 1
ATOM 4630 C C . THR A 1 569 ? 34.684 2.785 3.307 1.00 72.81 569 THR A C 1
ATOM 4632 O O . THR A 1 569 ? 33.913 2.227 2.521 1.00 72.81 569 THR A O 1
ATOM 4635 N N . TYR A 1 570 ? 34.350 3.036 4.574 1.00 71.38 570 TYR A N 1
ATOM 4636 C CA . TYR A 1 570 ? 33.062 2.675 5.194 1.00 71.38 570 TYR A CA 1
ATOM 4637 C C . TYR A 1 570 ? 32.523 3.759 6.143 1.00 71.38 570 TYR A C 1
ATOM 4639 O O . TYR A 1 570 ? 31.452 3.612 6.727 1.00 71.38 570 TYR A O 1
ATOM 4647 N N . ASP A 1 571 ? 33.276 4.845 6.295 1.00 66.38 571 ASP A N 1
ATOM 4648 C CA . ASP A 1 571 ? 33.105 5.914 7.267 1.00 66.38 571 ASP A CA 1
ATOM 4649 C C . ASP A 1 571 ? 32.970 7.281 6.572 1.00 66.38 571 ASP A C 1
ATOM 4651 O O . ASP A 1 571 ? 33.499 8.293 7.030 1.00 66.38 571 ASP A O 1
ATOM 4655 N N . ARG A 1 572 ? 32.214 7.335 5.460 1.00 60.09 572 ARG A N 1
ATOM 4656 C CA . ARG A 1 572 ? 31.958 8.571 4.684 1.00 60.09 572 ARG A CA 1
ATOM 4657 C C . ARG A 1 572 ? 31.383 9.723 5.529 1.00 60.09 572 ARG A C 1
ATOM 4659 O O . ARG A 1 572 ? 31.567 10.884 5.173 1.00 60.09 572 ARG A O 1
ATOM 4666 N N . TYR A 1 573 ? 30.711 9.420 6.641 1.00 57.50 573 TYR A N 1
ATOM 4667 C CA . TYR A 1 573 ? 30.172 10.406 7.592 1.00 57.50 573 TYR A CA 1
ATOM 4668 C C . TYR A 1 573 ? 31.074 10.604 8.832 1.00 57.50 573 TYR A C 1
ATOM 4670 O O . TYR A 1 573 ? 30.614 11.083 9.869 1.00 57.50 573 TYR A O 1
ATOM 4678 N N . GLY A 1 574 ? 32.348 10.211 8.740 1.00 52.56 574 GLY A N 1
ATOM 4679 C CA . GLY A 1 574 ? 33.269 10.058 9.863 1.00 52.56 574 GLY A CA 1
ATOM 4680 C C . GLY A 1 574 ? 33.136 8.691 10.541 1.00 52.56 574 GLY A C 1
ATOM 4681 O O . GLY A 1 574 ? 32.161 7.966 10.339 1.00 52.56 574 GLY A O 1
ATOM 4682 N N . SER A 1 575 ? 34.113 8.345 11.383 1.00 47.59 575 SER A N 1
ATOM 4683 C CA . SER A 1 575 ? 34.226 7.045 12.072 1.00 47.59 575 SER A CA 1
ATOM 4684 C C . SER A 1 575 ? 33.224 6.867 13.235 1.00 47.59 575 SER A C 1
ATOM 4686 O O . SER A 1 575 ? 33.540 6.288 14.273 1.00 47.59 575 SER A O 1
ATOM 4688 N N . LEU A 1 576 ? 32.011 7.399 13.074 1.00 50.41 576 LEU A N 1
ATOM 4689 C CA . LEU A 1 576 ? 30.895 7.297 14.006 1.00 50.41 576 LEU A CA 1
ATOM 4690 C C . LEU A 1 576 ? 30.242 5.916 13.888 1.00 50.41 576 LEU A C 1
ATOM 4692 O O . LEU A 1 576 ? 29.388 5.687 13.029 1.00 50.41 576 LEU A O 1
ATOM 4696 N N . HIS A 1 577 ? 30.616 5.007 14.789 1.00 50.50 577 HIS A N 1
ATOM 4697 C CA . HIS A 1 577 ? 29.833 3.798 15.036 1.00 50.50 577 HIS A CA 1
ATOM 4698 C C . HIS A 1 577 ? 28.396 4.173 15.416 1.00 50.50 577 HIS A C 1
ATOM 4700 O O . HIS A 1 577 ? 28.165 4.935 16.357 1.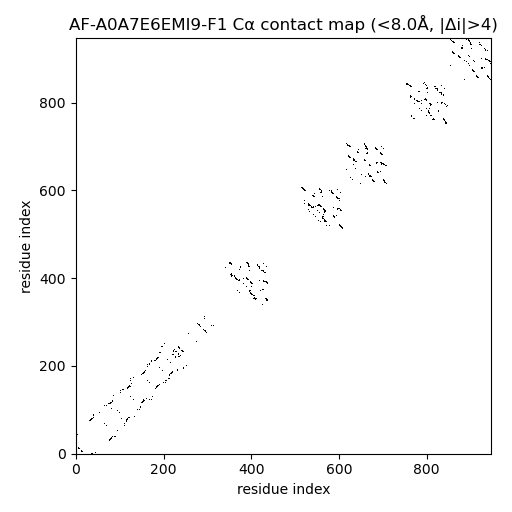00 50.50 577 HIS A O 1
ATOM 4706 N N . ALA A 1 578 ? 27.424 3.608 14.707 1.00 55.00 578 ALA A N 1
ATOM 4707 C CA . ALA A 1 578 ? 26.038 3.604 15.147 1.00 55.00 578 ALA A CA 1
ATOM 4708 C C . ALA A 1 578 ? 25.847 2.625 16.315 1.00 55.00 578 ALA A C 1
ATOM 4710 O O . ALA A 1 578 ? 26.629 1.691 16.498 1.00 55.00 578 ALA A O 1
ATOM 4711 N N . ASP A 1 579 ? 24.772 2.816 17.089 1.00 58.06 579 ASP A N 1
ATOM 4712 C CA . ASP A 1 579 ? 24.426 1.918 18.193 1.00 58.06 579 ASP A CA 1
ATOM 4713 C C . ASP A 1 579 ? 24.385 0.457 17.711 1.00 58.06 579 ASP A C 1
ATOM 4715 O O . ASP A 1 579 ? 23.614 0.120 16.811 1.00 58.06 579 ASP A O 1
ATOM 4719 N N . GLN A 1 580 ? 25.172 -0.424 18.336 1.00 57.62 580 GLN A N 1
ATOM 4720 C CA . GLN A 1 580 ? 25.387 -1.799 17.863 1.00 57.62 580 GLN A CA 1
ATOM 4721 C C . GLN A 1 580 ? 24.092 -2.610 17.666 1.00 57.62 580 GLN A C 1
ATOM 4723 O O . GLN A 1 580 ? 24.027 -3.484 16.804 1.00 57.62 580 GLN A O 1
ATOM 4728 N N . TRP A 1 581 ? 23.036 -2.306 18.426 1.00 57.72 581 TRP A N 1
ATOM 4729 C CA . TRP A 1 581 ? 21.732 -2.962 18.303 1.00 57.72 581 TRP A CA 1
ATOM 4730 C C . TRP A 1 581 ? 20.997 -2.648 16.990 1.00 57.72 581 TRP A C 1
ATOM 4732 O O . TRP A 1 581 ? 20.124 -3.416 16.609 1.00 57.72 581 TRP A O 1
ATOM 4742 N N . LYS A 1 582 ? 21.343 -1.567 16.276 1.00 61.41 582 LYS A N 1
ATOM 4743 C CA . LYS A 1 582 ? 20.781 -1.256 14.946 1.00 61.41 582 LYS A CA 1
ATOM 4744 C C . LYS A 1 582 ? 21.333 -2.164 13.850 1.00 61.41 582 LYS A C 1
ATOM 4746 O O . LYS A 1 582 ? 20.757 -2.235 12.770 1.00 61.41 582 LYS A O 1
ATOM 4751 N N . CYS A 1 583 ? 22.426 -2.864 14.145 1.00 73.19 583 CYS A N 1
ATOM 4752 C CA . CYS A 1 583 ? 23.011 -3.897 13.312 1.00 73.19 583 CYS A CA 1
ATOM 4753 C C . CYS A 1 583 ? 22.871 -5.267 13.988 1.00 73.19 583 CYS A C 1
ATOM 4755 O O . CYS A 1 583 ? 23.863 -5.891 14.358 1.00 73.19 583 CYS A O 1
ATOM 4757 N N . ASN A 1 584 ? 21.629 -5.704 14.206 1.00 74.88 584 ASN A N 1
ATOM 4758 C CA . ASN A 1 584 ? 21.287 -6.974 14.857 1.00 74.88 584 ASN A CA 1
ATOM 4759 C C . ASN A 1 584 ? 20.479 -7.935 13.963 1.00 74.88 584 ASN A C 1
ATOM 4761 O O . ASN A 1 584 ? 20.055 -8.987 14.439 1.00 74.88 584 ASN A O 1
ATOM 4765 N N . SER A 1 585 ? 20.221 -7.578 12.702 1.00 76.75 585 SER A N 1
ATOM 4766 C CA . SER A 1 585 ? 19.356 -8.364 11.819 1.00 76.75 585 SER A CA 1
ATOM 4767 C C . SER A 1 585 ? 20.081 -9.638 11.371 1.00 76.75 585 SER A C 1
ATOM 4769 O O . SER A 1 585 ? 21.193 -9.534 10.847 1.00 76.75 585 SER A O 1
ATOM 4771 N N . PRO A 1 586 ? 19.499 -10.837 11.556 1.00 70.31 586 PRO A N 1
ATOM 4772 C CA . PRO A 1 586 ? 20.145 -12.086 11.169 1.00 70.31 586 PRO A CA 1
ATOM 4773 C C . PRO A 1 586 ? 20.233 -12.217 9.644 1.00 70.31 586 PRO A C 1
ATOM 4775 O O . PRO A 1 586 ? 19.325 -11.801 8.921 1.00 70.31 586 PRO A O 1
ATOM 4778 N N . CYS A 1 587 ? 21.310 -12.817 9.141 1.00 73.25 587 CYS A N 1
ATOM 4779 C CA . CYS A 1 587 ? 21.498 -13.030 7.710 1.00 73.25 587 CYS A CA 1
ATOM 4780 C C . CYS A 1 587 ? 20.477 -14.024 7.133 1.00 73.25 587 CYS A C 1
ATOM 4782 O O . CYS A 1 587 ? 20.261 -15.109 7.674 1.00 73.25 587 CYS A O 1
ATOM 4784 N N . ALA A 1 588 ? 19.868 -13.678 5.996 1.00 69.62 588 ALA A N 1
ATOM 4785 C CA . ALA A 1 588 ? 18.752 -14.427 5.412 1.00 69.62 588 ALA A CA 1
ATOM 4786 C C . ALA A 1 588 ? 19.104 -15.878 5.013 1.00 69.62 588 ALA A C 1
ATOM 4788 O O . ALA A 1 588 ? 18.230 -16.743 5.003 1.00 69.62 588 ALA A O 1
ATOM 4789 N N . GLY A 1 589 ? 20.378 -16.158 4.714 1.00 56.88 589 GLY A N 1
ATOM 4790 C CA . GLY A 1 589 ? 20.910 -17.501 4.466 1.00 56.88 589 GLY A CA 1
ATOM 4791 C C . GLY A 1 589 ? 21.587 -18.174 5.667 1.00 56.88 589 GLY A C 1
ATOM 4792 O O . GLY A 1 589 ? 21.870 -19.368 5.585 1.00 56.88 589 GLY A O 1
ATOM 4793 N N . ASN A 1 590 ? 21.848 -17.456 6.766 1.00 66.50 590 ASN A N 1
ATOM 4794 C CA . ASN A 1 590 ? 22.399 -18.020 8.002 1.00 66.50 590 ASN A CA 1
ATOM 4795 C C . ASN A 1 590 ? 21.972 -17.193 9.228 1.00 66.50 590 ASN A C 1
ATOM 4797 O O . ASN A 1 590 ? 22.529 -16.133 9.504 1.00 66.50 590 ASN A O 1
ATOM 4801 N N . ALA A 1 591 ? 21.025 -17.707 10.014 1.00 62.19 591 ALA A N 1
ATOM 4802 C CA . ALA A 1 591 ? 20.487 -16.993 11.173 1.00 62.19 591 ALA A CA 1
ATOM 4803 C C . ALA A 1 591 ? 21.486 -16.797 12.337 1.00 62.19 591 ALA A C 1
ATOM 4805 O O . ALA A 1 591 ? 21.203 -16.019 13.246 1.00 62.19 591 ALA A O 1
ATOM 4806 N N . SER A 1 592 ? 22.645 -17.467 12.310 1.00 62.12 592 SER A N 1
ATOM 4807 C CA . SER A 1 592 ? 23.740 -17.276 13.279 1.00 62.12 592 SER A CA 1
ATOM 4808 C C . SER A 1 592 ? 24.716 -16.154 12.887 1.00 62.12 592 SER A C 1
ATOM 4810 O O . SER A 1 592 ? 25.658 -15.869 13.624 1.00 62.12 592 SER A O 1
ATOM 4812 N N . GLU A 1 593 ? 24.523 -15.532 11.722 1.00 75.06 593 GLU A N 1
ATOM 4813 C CA . GLU A 1 593 ? 25.318 -14.420 11.199 1.00 75.06 593 GLU A CA 1
ATOM 4814 C C . GLU A 1 593 ? 24.530 -13.101 11.247 1.00 75.06 593 GLU A C 1
ATOM 4816 O O . GLU A 1 593 ? 23.301 -13.104 11.201 1.00 75.06 593 GLU A O 1
ATOM 4821 N N . ILE A 1 594 ? 25.228 -11.960 11.304 1.00 75.25 594 ILE A N 1
ATOM 4822 C CA . ILE A 1 594 ? 24.611 -10.629 11.419 1.00 75.25 594 ILE A CA 1
ATOM 4823 C C . ILE A 1 594 ? 24.772 -9.846 10.106 1.00 75.25 594 ILE A C 1
ATOM 4825 O O . ILE A 1 594 ? 25.881 -9.579 9.647 1.00 75.25 594 ILE A O 1
ATOM 4829 N N . CYS A 1 595 ? 23.649 -9.407 9.543 1.00 80.81 595 CYS A N 1
ATOM 4830 C CA . CYS A 1 595 ? 23.531 -8.685 8.277 1.00 80.81 595 CYS A CA 1
ATOM 4831 C C . CYS A 1 595 ? 22.946 -7.272 8.483 1.00 80.81 595 CYS A C 1
ATOM 4833 O O . CYS A 1 595 ? 21.953 -6.894 7.860 1.00 80.81 595 CYS A O 1
ATOM 4835 N N . GLY A 1 596 ? 23.558 -6.490 9.379 1.00 83.12 596 GLY A N 1
ATOM 4836 C CA . GLY A 1 596 ? 23.219 -5.083 9.612 1.00 83.12 596 GLY A CA 1
ATOM 4837 C C . GLY A 1 596 ? 21.795 -4.869 10.115 1.00 83.12 596 GLY A C 1
ATOM 4838 O O . GLY A 1 596 ? 21.323 -5.580 11.001 1.00 83.12 596 GLY A O 1
ATOM 4839 N N . GLY A 1 597 ? 21.130 -3.856 9.570 1.00 68.62 597 GLY A N 1
ATOM 4840 C CA . GLY A 1 597 ? 19.727 -3.535 9.818 1.00 68.62 597 GLY A CA 1
ATOM 4841 C C . GLY A 1 597 ? 19.234 -2.439 8.878 1.00 68.62 597 GLY A C 1
ATOM 4842 O O . GLY A 1 597 ? 19.898 -2.113 7.895 1.00 68.62 597 GLY A O 1
ATOM 4843 N N . ILE A 1 598 ? 18.057 -1.876 9.145 1.00 77.12 598 ILE A N 1
ATOM 4844 C CA . ILE A 1 598 ? 17.443 -0.858 8.278 1.00 77.12 598 ILE A CA 1
ATOM 4845 C C . ILE A 1 598 ? 18.318 0.405 8.268 1.00 77.12 598 ILE A C 1
ATOM 4847 O O . ILE A 1 598 ? 18.528 1.019 9.315 1.00 77.12 598 ILE A O 1
ATOM 4851 N N . MET A 1 599 ? 18.830 0.787 7.089 1.00 76.00 599 MET A N 1
ATOM 4852 C CA . MET A 1 599 ? 19.746 1.927 6.896 1.00 76.00 599 MET A CA 1
ATOM 4853 C C . MET A 1 599 ? 21.021 1.866 7.762 1.00 76.00 599 MET A C 1
ATOM 4855 O O . MET A 1 599 ? 21.587 2.898 8.118 1.00 76.00 599 MET A O 1
ATOM 4859 N N . HIS A 1 600 ? 21.466 0.662 8.142 1.00 83.31 600 HIS A N 1
ATOM 4860 C CA . HIS A 1 600 ? 22.658 0.460 8.967 1.00 83.31 600 HIS A CA 1
ATOM 4861 C C . HIS A 1 600 ? 23.457 -0.765 8.497 1.00 83.31 600 HIS A C 1
ATOM 4863 O O . HIS A 1 600 ? 22.973 -1.897 8.534 1.00 83.31 600 HIS A O 1
ATOM 4869 N N . ASN A 1 601 ? 24.699 -0.540 8.068 1.00 86.75 601 ASN A N 1
ATOM 4870 C CA . ASN A 1 601 ? 25.610 -1.579 7.597 1.00 86.75 601 ASN A CA 1
ATOM 4871 C C . ASN A 1 601 ? 26.378 -2.214 8.767 1.00 86.75 601 ASN A C 1
ATOM 4873 O O . ASN A 1 601 ? 27.113 -1.524 9.477 1.00 86.75 601 ASN A O 1
ATOM 4877 N N . SER A 1 602 ? 26.292 -3.540 8.910 1.00 86.38 602 SER A N 1
ATOM 4878 C CA . SER A 1 602 ? 27.313 -4.316 9.622 1.00 86.38 602 SER A CA 1
ATOM 4879 C C . SER A 1 602 ? 28.549 -4.409 8.737 1.00 86.38 602 SER A C 1
ATOM 4881 O O . SER A 1 602 ? 28.524 -5.118 7.732 1.00 86.38 602 SER A O 1
ATOM 4883 N N . VAL A 1 603 ? 29.626 -3.713 9.096 1.00 88.81 603 VAL A N 1
ATOM 4884 C CA . VAL A 1 603 ? 30.860 -3.705 8.303 1.00 88.81 603 VAL A CA 1
ATOM 4885 C C . VAL A 1 603 ? 31.843 -4.746 8.826 1.00 88.81 603 VAL A C 1
ATOM 4887 O O . VAL A 1 603 ? 32.145 -4.793 10.019 1.00 88.81 603 VAL A O 1
ATOM 4890 N N . TYR A 1 604 ? 32.379 -5.557 7.918 1.00 82.88 604 TYR A N 1
ATOM 4891 C CA . TYR A 1 604 ? 33.374 -6.591 8.185 1.00 82.88 604 TYR A CA 1
ATOM 4892 C C . TYR A 1 604 ? 34.626 -6.401 7.319 1.00 82.88 604 TYR A C 1
ATOM 4894 O O . TYR A 1 604 ? 34.570 -5.869 6.207 1.00 82.88 604 TYR A O 1
ATOM 4902 N N . ARG A 1 605 ? 35.756 -6.916 7.811 1.00 79.88 605 ARG A N 1
ATOM 4903 C CA . ARG A 1 605 ? 37.049 -7.024 7.115 1.00 79.88 605 ARG A CA 1
ATOM 4904 C C . ARG A 1 605 ? 37.578 -8.456 7.264 1.00 79.88 605 ARG A C 1
ATOM 4906 O O . ARG A 1 605 ? 37.389 -9.068 8.310 1.00 79.88 605 ARG A O 1
ATOM 4913 N N . ARG A 1 606 ? 38.284 -8.998 6.269 1.00 67.50 606 ARG A N 1
ATOM 4914 C CA . ARG A 1 606 ? 38.992 -10.290 6.417 1.00 67.50 606 ARG A CA 1
ATOM 4915 C C . ARG A 1 606 ? 40.196 -10.103 7.354 1.00 67.50 606 ARG A C 1
ATOM 4917 O O . ARG A 1 606 ? 40.908 -9.114 7.207 1.00 67.50 606 ARG A O 1
ATOM 4924 N N . GLU A 1 607 ? 40.444 -11.009 8.304 1.00 50.53 607 GLU A N 1
ATOM 4925 C CA . GLU A 1 607 ? 41.581 -10.839 9.238 1.00 50.53 607 GLU A CA 1
ATOM 4926 C C . GLU A 1 607 ? 42.942 -10.954 8.538 1.00 50.53 607 GLU A C 1
ATOM 4928 O O . GLU A 1 607 ? 43.861 -10.207 8.858 1.00 50.53 607 GLU A O 1
ATOM 4933 N N . ASN A 1 608 ? 43.044 -11.800 7.510 1.00 48.19 608 ASN A N 1
ATOM 4934 C C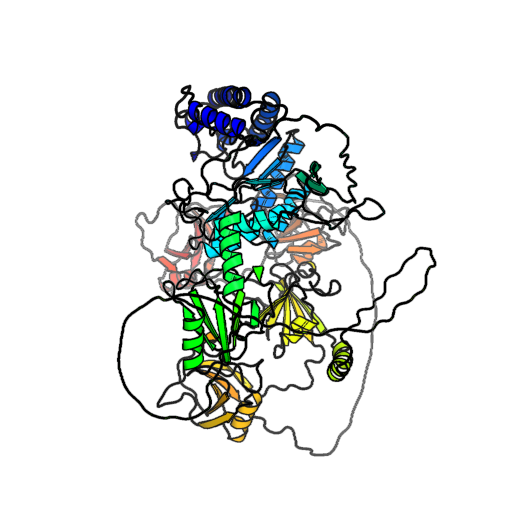A . ASN A 1 608 ? 44.265 -11.991 6.722 1.00 48.19 608 ASN A CA 1
ATOM 4935 C C . ASN A 1 608 ? 44.362 -11.035 5.512 1.00 48.19 608 ASN A C 1
ATOM 4937 O O . ASN A 1 608 ? 44.880 -11.422 4.471 1.00 48.19 608 ASN A O 1
ATOM 4941 N N . TYR A 1 609 ? 43.857 -9.798 5.614 1.00 40.72 609 TYR A N 1
ATOM 4942 C CA . TYR A 1 609 ? 43.995 -8.798 4.536 1.00 40.72 609 TYR A CA 1
ATOM 4943 C C . TYR A 1 609 ? 45.457 -8.339 4.335 1.00 40.72 609 TYR A C 1
ATOM 4945 O O . TYR A 1 609 ? 45.819 -7.876 3.260 1.00 40.72 609 TYR A O 1
ATOM 4953 N N . ASP A 1 610 ? 46.311 -8.508 5.351 1.00 33.53 610 ASP A N 1
ATOM 4954 C CA . ASP A 1 610 ? 47.696 -8.013 5.367 1.00 33.53 610 ASP A CA 1
ATOM 4955 C C . ASP A 1 610 ? 48.752 -9.061 4.927 1.00 33.53 610 ASP A C 1
ATOM 4957 O O . ASP A 1 610 ? 49.933 -8.949 5.266 1.00 33.53 610 ASP A O 1
ATOM 4961 N N . ARG A 1 611 ? 48.359 -10.079 4.141 1.00 35.72 611 ARG A N 1
ATOM 4962 C CA . ARG A 1 611 ? 49.291 -10.883 3.323 1.00 35.72 611 ARG A CA 1
ATOM 4963 C C . ARG A 1 611 ? 48.737 -11.134 1.917 1.00 35.72 611 ARG A C 1
ATOM 4965 O O . ARG A 1 611 ? 47.587 -11.512 1.756 1.00 35.72 611 ARG A O 1
ATOM 4972 N N . GLU A 1 612 ? 49.620 -10.966 0.931 1.00 33.53 612 GLU A N 1
ATOM 4973 C CA . GLU A 1 612 ? 49.455 -11.376 -0.477 1.00 33.53 612 GLU A CA 1
ATOM 4974 C C . GLU A 1 612 ? 48.398 -10.633 -1.322 1.00 33.53 612 GLU A C 1
ATOM 4976 O O . GLU A 1 612 ? 47.726 -11.223 -2.160 1.00 33.53 612 GLU A O 1
ATOM 4981 N N . SER A 1 613 ? 48.358 -9.296 -1.220 1.00 34.19 613 SER A N 1
ATOM 4982 C CA . SER A 1 613 ? 48.133 -8.434 -2.400 1.00 34.19 613 SER A CA 1
ATOM 4983 C C . SER A 1 613 ? 48.649 -7.007 -2.164 1.00 34.19 613 SER A C 1
ATOM 4985 O O . SER A 1 613 ? 47.983 -6.200 -1.516 1.00 34.19 613 SER A O 1
ATOM 4987 N N . LEU A 1 614 ? 49.830 -6.669 -2.696 1.00 37.22 614 LEU A N 1
ATOM 4988 C CA . LEU A 1 614 ? 50.369 -5.301 -2.642 1.00 37.22 614 LEU A CA 1
ATOM 4989 C C . LEU A 1 614 ? 49.864 -4.465 -3.833 1.00 37.22 614 LEU A C 1
ATOM 4991 O O . LEU A 1 614 ? 49.735 -4.966 -4.947 1.00 37.22 614 LEU A O 1
ATOM 4995 N N . THR A 1 615 ? 49.577 -3.182 -3.608 1.00 49.34 615 THR A N 1
ATOM 4996 C CA . THR A 1 615 ? 48.982 -2.284 -4.614 1.00 49.34 615 THR A CA 1
ATOM 4997 C C . THR A 1 615 ? 49.964 -1.912 -5.727 1.00 49.34 615 THR A C 1
ATOM 4999 O O . THR A 1 615 ? 50.960 -1.244 -5.460 1.00 49.34 615 THR A O 1
ATOM 5002 N N . LEU A 1 616 ? 49.647 -2.263 -6.979 1.00 51.19 616 LEU A N 1
ATOM 5003 C CA . LEU A 1 616 ? 50.480 -1.940 -8.152 1.00 51.19 616 LEU A CA 1
ATOM 5004 C C . LEU A 1 616 ? 50.174 -0.561 -8.787 1.00 51.19 616 LEU A C 1
ATOM 5006 O O . LEU A 1 616 ? 50.875 -0.115 -9.692 1.00 51.19 616 LEU A O 1
ATOM 5010 N N . GLY A 1 617 ? 49.141 0.138 -8.312 1.00 56.62 617 GLY A N 1
ATOM 5011 C CA . GLY A 1 617 ? 48.822 1.502 -8.736 1.00 56.62 617 GLY A CA 1
ATOM 5012 C C . GLY A 1 617 ? 47.611 2.099 -8.020 1.00 56.62 617 GLY A C 1
ATOM 5013 O O . GLY A 1 617 ? 46.862 1.396 -7.343 1.00 56.62 617 GLY A O 1
ATOM 5014 N N . THR A 1 618 ? 47.424 3.408 -8.182 1.00 71.00 618 THR A N 1
ATOM 5015 C CA . THR A 1 618 ? 46.332 4.194 -7.583 1.00 71.00 618 THR A CA 1
ATOM 5016 C C . THR A 1 618 ? 45.345 4.615 -8.667 1.00 71.00 618 THR A C 1
ATOM 5018 O O . THR A 1 618 ? 45.751 5.282 -9.614 1.00 71.00 618 THR A O 1
ATOM 5021 N N . TYR A 1 619 ? 44.058 4.278 -8.544 1.00 76.38 619 TYR A N 1
ATOM 5022 C CA . TYR A 1 619 ? 43.041 4.699 -9.519 1.00 76.38 619 TYR A CA 1
ATOM 5023 C C . TYR A 1 619 ? 42.795 6.216 -9.471 1.00 76.38 619 TYR A C 1
ATOM 5025 O O . TYR A 1 619 ? 42.652 6.788 -8.391 1.00 76.38 619 TYR A O 1
ATOM 5033 N N . LEU A 1 620 ? 42.729 6.855 -10.643 1.00 73.12 620 LEU A N 1
ATOM 5034 C CA . LEU A 1 620 ? 42.556 8.303 -10.832 1.00 73.12 620 LEU A CA 1
ATOM 5035 C C . LEU A 1 620 ? 41.220 8.661 -11.519 1.00 73.12 620 LEU A C 1
ATOM 5037 O O . LEU A 1 620 ? 41.025 9.805 -11.937 1.00 73.12 620 LEU A O 1
ATOM 5041 N N . GLY A 1 621 ? 40.304 7.697 -11.648 1.00 71.06 621 GLY A N 1
ATOM 5042 C CA . GLY A 1 621 ? 38.980 7.882 -12.246 1.00 71.06 621 GLY A CA 1
ATOM 5043 C C . GLY A 1 621 ? 38.907 7.598 -13.749 1.00 71.06 621 GLY A C 1
ATOM 5044 O O . GLY A 1 621 ? 39.882 7.193 -14.390 1.00 71.06 621 GLY A O 1
ATOM 5045 N N . CYS A 1 622 ? 37.717 7.825 -14.298 1.00 84.62 622 CYS A N 1
ATOM 5046 C CA . CYS A 1 622 ? 37.399 7.647 -15.711 1.00 84.62 622 CYS A CA 1
ATOM 5047 C C . CYS A 1 622 ? 37.723 8.903 -16.541 1.00 84.62 622 CYS A C 1
ATOM 5049 O O . CYS A 1 622 ? 37.284 10.007 -16.212 1.00 84.62 622 CYS A O 1
ATOM 5051 N N . TRP A 1 623 ? 38.448 8.751 -17.651 1.00 90.81 623 TRP A N 1
ATOM 5052 C CA . TRP A 1 623 ? 38.870 9.862 -18.515 1.00 90.81 623 TRP A CA 1
ATOM 5053 C C . TRP A 1 623 ? 38.476 9.619 -19.970 1.00 90.81 623 TRP A C 1
ATOM 5055 O O . TRP A 1 623 ? 38.689 8.533 -20.505 1.00 90.81 623 TRP A O 1
ATOM 5065 N N . GLN A 1 624 ? 37.909 10.634 -20.627 1.00 91.12 624 GLN A N 1
ATOM 5066 C CA . GLN A 1 624 ? 37.533 10.559 -22.038 1.00 91.12 624 GLN A CA 1
ATOM 5067 C C . GLN A 1 624 ? 38.765 10.274 -22.889 1.00 91.12 624 GLN A C 1
ATOM 5069 O O . GLN A 1 624 ? 39.803 10.891 -22.665 1.00 91.12 624 GLN A O 1
ATOM 5074 N N . ASP A 1 625 ? 38.637 9.405 -23.887 1.00 88.31 625 ASP A N 1
ATOM 5075 C CA . ASP A 1 625 ? 39.642 9.227 -24.925 1.00 88.31 625 ASP A CA 1
ATOM 5076 C C . ASP A 1 625 ? 39.190 9.813 -26.270 1.00 88.31 625 ASP A C 1
ATOM 5078 O O . ASP A 1 625 ? 38.021 10.154 -26.467 1.00 88.31 625 ASP A O 1
ATOM 5082 N N . SER A 1 626 ? 40.122 10.029 -27.197 1.00 81.62 626 SER A N 1
ATOM 5083 C CA . SER A 1 626 ? 39.855 10.751 -28.446 1.00 81.62 626 SER A CA 1
ATOM 5084 C C . SER A 1 626 ? 40.812 10.368 -29.574 1.00 81.62 626 SER A C 1
ATOM 5086 O O . SER A 1 626 ? 41.914 9.874 -29.352 1.00 81.62 626 SER A O 1
ATOM 5088 N N . LEU A 1 627 ? 40.379 10.608 -30.811 1.00 77.69 627 LEU A N 1
ATOM 5089 C CA . LEU A 1 627 ? 41.190 10.468 -32.020 1.00 77.69 627 LEU A CA 1
ATOM 5090 C C . LEU A 1 627 ? 41.256 11.819 -32.757 1.00 77.69 627 LEU A C 1
ATOM 5092 O O . LEU A 1 627 ? 40.301 12.590 -32.682 1.00 77.69 627 LEU A O 1
ATOM 5096 N N . PRO A 1 628 ? 42.363 12.131 -33.458 1.00 66.00 628 PRO A N 1
ATOM 5097 C CA . PRO A 1 628 ? 43.581 11.322 -33.584 1.00 66.00 628 PRO A CA 1
ATOM 5098 C C . PRO A 1 628 ? 44.496 11.374 -32.345 1.00 66.00 628 PRO A C 1
ATOM 5100 O O . PRO A 1 628 ? 45.360 10.518 -32.191 1.00 66.00 628 PRO A O 1
ATOM 5103 N N . LYS A 1 629 ? 44.315 12.353 -31.447 1.00 75.44 629 LYS A N 1
ATOM 5104 C CA . LYS A 1 629 ? 45.140 12.514 -30.238 1.00 75.44 629 LYS A CA 1
ATOM 5105 C C . LYS A 1 629 ? 44.547 11.743 -29.056 1.00 75.44 629 LYS A C 1
ATOM 5107 O O . LYS A 1 629 ? 43.685 12.267 -28.353 1.00 75.44 629 LYS A O 1
ATOM 5112 N N . ARG A 1 630 ? 45.046 10.519 -28.849 1.00 83.31 630 ARG A N 1
ATOM 5113 C CA . ARG A 1 630 ? 44.744 9.674 -27.681 1.00 83.31 630 ARG A CA 1
ATOM 5114 C C . ARG A 1 630 ? 45.156 10.359 -26.374 1.00 83.31 630 ARG A C 1
ATOM 5116 O O . ARG A 1 630 ? 46.044 11.209 -26.352 1.00 83.31 630 ARG A O 1
ATOM 5123 N N . THR A 1 631 ? 44.508 9.992 -25.278 1.00 85.88 631 THR A N 1
ATOM 5124 C CA . THR A 1 631 ? 44.684 10.609 -23.950 1.00 85.88 631 THR A CA 1
ATOM 5125 C C . THR A 1 631 ? 45.938 10.128 -23.234 1.00 85.88 631 THR A C 1
ATOM 5127 O O . THR A 1 631 ? 46.541 10.890 -22.483 1.00 85.88 631 THR A O 1
ATOM 5130 N N . LEU A 1 632 ? 46.348 8.893 -23.512 1.00 90.25 632 LEU A N 1
ATOM 5131 C CA . LEU A 1 632 ? 47.638 8.313 -23.156 1.00 90.25 632 LEU A CA 1
ATOM 5132 C C . LEU A 1 632 ? 48.327 7.945 -24.479 1.00 90.25 632 LEU A C 1
ATOM 5134 O O . LEU A 1 632 ? 47.689 7.385 -25.371 1.00 90.25 632 LEU A O 1
ATOM 5138 N N . GLN A 1 633 ? 49.580 8.375 -24.646 1.00 86.81 633 GLN A N 1
ATOM 5139 C CA . GLN A 1 633 ? 50.276 8.439 -25.948 1.00 86.81 633 GLN A CA 1
ATOM 5140 C C . GLN A 1 633 ? 51.609 7.660 -25.966 1.00 86.81 633 GLN A C 1
ATOM 5142 O O . GLN A 1 633 ? 52.441 7.885 -26.840 1.00 86.81 633 GLN A O 1
ATOM 5147 N N . GLY A 1 634 ? 51.835 6.791 -24.977 1.00 85.50 634 GLY A N 1
ATOM 5148 C CA . GLY A 1 634 ? 52.976 5.876 -24.897 1.00 85.50 634 GLY A CA 1
ATOM 5149 C C . GLY A 1 634 ? 52.657 4.476 -25.434 1.00 85.50 634 GLY A C 1
ATOM 5150 O O . GLY A 1 634 ? 51.775 4.312 -26.277 1.00 85.50 634 GLY A O 1
ATOM 5151 N N . SER A 1 635 ? 53.374 3.464 -24.932 1.00 89.62 635 SER A N 1
ATOM 5152 C CA . SER A 1 635 ? 53.188 2.052 -25.308 1.00 89.62 635 SER A CA 1
ATOM 5153 C C . SER A 1 635 ? 51.746 1.560 -25.126 1.00 89.62 635 SER A C 1
ATOM 5155 O O . SER A 1 635 ? 51.040 1.979 -24.208 1.00 89.62 635 SER A O 1
ATOM 5157 N N . VAL A 1 636 ? 51.324 0.622 -25.978 1.00 90.62 636 VAL A N 1
ATOM 5158 C CA . VAL A 1 636 ? 49.977 0.027 -25.972 1.00 90.62 636 VAL A CA 1
ATOM 5159 C C . VAL A 1 636 ? 50.081 -1.498 -25.948 1.00 90.62 636 VAL A C 1
ATOM 5161 O O . VAL A 1 636 ? 50.903 -2.075 -26.658 1.00 90.62 636 VAL A O 1
ATOM 5164 N N . LEU A 1 637 ? 49.225 -2.147 -25.159 1.00 89.12 637 LEU A N 1
ATOM 5165 C CA . LEU A 1 637 ? 49.059 -3.600 -25.089 1.00 89.12 637 LEU A CA 1
ATOM 5166 C C . LEU A 1 637 ? 47.573 -3.948 -25.254 1.00 89.12 637 LEU A C 1
ATOM 5168 O O . LEU A 1 637 ? 46.703 -3.249 -24.742 1.00 89.12 637 LEU A O 1
ATOM 5172 N N . THR A 1 638 ? 47.260 -5.035 -25.954 1.00 90.88 638 THR A N 1
ATOM 5173 C CA . THR A 1 638 ? 45.907 -5.615 -26.013 1.00 90.88 638 THR A CA 1
ATOM 5174 C C . THR A 1 638 ? 45.999 -7.102 -25.686 1.00 90.88 638 THR A C 1
ATOM 5176 O O . THR A 1 638 ? 46.966 -7.751 -26.083 1.00 90.88 638 THR A O 1
ATOM 5179 N N . SER A 1 639 ? 45.043 -7.632 -24.922 1.00 77.81 639 SER A N 1
ATOM 5180 C CA . SER A 1 639 ? 45.029 -9.036 -24.505 1.00 77.81 639 SER A CA 1
ATOM 5181 C C . SER A 1 639 ? 43.608 -9.545 -24.266 1.00 77.81 639 SER A C 1
ATOM 5183 O O . SER A 1 639 ? 42.813 -8.906 -23.575 1.00 77.81 639 SER A O 1
ATOM 5185 N N . ASP A 1 640 ? 43.320 -10.749 -24.755 1.00 81.25 640 ASP A N 1
ATOM 5186 C CA . ASP A 1 640 ? 42.067 -11.468 -24.485 1.00 81.25 640 ASP A CA 1
ATOM 5187 C C . ASP A 1 640 ? 41.972 -11.982 -23.034 1.00 81.25 640 ASP A C 1
ATOM 5189 O O . ASP A 1 640 ? 40.939 -12.499 -22.623 1.00 81.25 640 ASP A O 1
ATOM 5193 N N . SER A 1 641 ? 43.032 -11.801 -22.238 1.00 80.50 641 SER A N 1
ATOM 5194 C CA . SER A 1 641 ? 43.071 -12.059 -20.796 1.00 80.50 641 SER A CA 1
ATOM 5195 C C . SER A 1 641 ? 43.581 -10.840 -20.007 1.00 80.50 641 SER A C 1
ATOM 5197 O O . SER A 1 641 ? 44.292 -11.002 -19.015 1.00 80.50 641 SER A O 1
ATOM 5199 N N . MET A 1 642 ? 43.260 -9.620 -20.452 1.00 81.38 642 MET A N 1
ATOM 5200 C CA . MET A 1 642 ? 43.726 -8.375 -19.834 1.00 81.38 642 MET A CA 1
ATOM 5201 C C . MET A 1 642 ? 43.265 -8.253 -18.376 1.00 81.38 642 MET A C 1
ATOM 5203 O O . MET A 1 642 ? 42.104 -8.501 -18.051 1.00 81.38 642 MET A O 1
ATOM 5207 N N . THR A 1 643 ? 44.160 -7.787 -17.506 1.00 78.81 643 THR A N 1
ATOM 5208 C CA . THR A 1 643 ? 43.859 -7.420 -16.113 1.00 78.81 643 THR A CA 1
ATOM 5209 C C . THR A 1 643 ? 44.479 -6.067 -15.769 1.00 78.81 643 THR A C 1
ATOM 5211 O O . THR A 1 643 ? 45.454 -5.644 -16.399 1.00 78.81 643 THR A O 1
ATOM 5214 N N . ILE A 1 644 ? 43.971 -5.399 -14.725 1.00 72.19 644 ILE A N 1
ATOM 5215 C CA . ILE A 1 644 ? 44.578 -4.157 -14.210 1.00 72.19 644 ILE A CA 1
ATOM 5216 C C . ILE A 1 644 ? 46.056 -4.402 -13.868 1.00 72.19 644 ILE A C 1
ATOM 5218 O O . ILE A 1 644 ? 46.925 -3.661 -14.321 1.00 72.19 644 ILE A O 1
ATOM 5222 N N . ALA A 1 645 ? 46.365 -5.484 -13.145 1.00 73.44 645 ALA A N 1
ATOM 5223 C CA . ALA A 1 645 ? 47.739 -5.826 -12.776 1.00 73.44 645 ALA A CA 1
ATOM 5224 C C . ALA A 1 645 ? 48.654 -6.024 -14.000 1.00 73.44 645 ALA A C 1
ATOM 5226 O O . ALA A 1 645 ? 49.776 -5.517 -14.006 1.00 73.44 645 ALA A O 1
ATOM 5227 N N . GLN A 1 646 ? 48.180 -6.695 -15.056 1.00 78.19 646 GLN A N 1
ATOM 5228 C CA . GLN A 1 646 ? 48.944 -6.905 -16.292 1.00 78.19 646 GLN A CA 1
ATOM 5229 C C . GLN A 1 646 ? 49.233 -5.586 -17.022 1.00 78.19 646 GLN A C 1
ATOM 5231 O O . GLN A 1 646 ? 50.373 -5.360 -17.427 1.00 78.19 646 GLN A O 1
ATOM 5236 N N . CYS A 1 647 ? 48.244 -4.694 -17.143 1.00 85.19 647 CYS A N 1
ATOM 5237 C CA . CYS A 1 647 ? 48.448 -3.381 -17.758 1.00 85.19 647 CYS A CA 1
ATOM 5238 C C . CYS A 1 647 ? 49.431 -2.514 -16.965 1.00 85.19 647 CYS A C 1
ATOM 5240 O O . CYS A 1 647 ? 50.362 -1.950 -17.537 1.00 85.19 647 CYS A O 1
ATOM 5242 N N . LEU A 1 648 ? 49.267 -2.430 -15.641 1.00 81.06 648 LEU A N 1
ATOM 5243 C CA . LEU A 1 648 ? 50.153 -1.608 -14.817 1.00 81.06 648 LEU A CA 1
ATOM 5244 C C . LEU A 1 648 ? 51.576 -2.181 -14.790 1.00 81.06 648 LEU A C 1
ATOM 5246 O O . LEU A 1 648 ? 52.520 -1.413 -14.930 1.00 81.06 648 LEU A O 1
ATOM 5250 N N . THR A 1 649 ? 51.745 -3.510 -14.746 1.00 76.19 649 THR A N 1
ATOM 5251 C CA . THR A 1 649 ? 53.061 -4.165 -14.916 1.00 76.19 649 THR A CA 1
ATOM 5252 C C . THR A 1 649 ? 53.692 -3.814 -16.266 1.00 76.19 649 THR A C 1
ATOM 5254 O O . THR A 1 649 ? 54.877 -3.497 -16.332 1.00 76.19 649 THR A O 1
ATOM 5257 N N . PHE A 1 650 ? 52.910 -3.834 -17.350 1.00 84.31 650 PHE A N 1
ATOM 5258 C CA . PHE A 1 650 ? 53.387 -3.452 -18.679 1.00 84.31 650 PHE A CA 1
ATOM 5259 C C . PHE A 1 650 ? 53.838 -1.983 -18.726 1.00 84.31 650 PHE A C 1
ATOM 5261 O O . PHE A 1 650 ? 54.909 -1.707 -19.265 1.00 84.31 650 PHE A O 1
ATOM 5268 N N . CYS A 1 651 ? 53.099 -1.058 -18.104 1.00 86.44 651 CYS A N 1
ATOM 5269 C CA . CYS A 1 651 ? 53.497 0.351 -18.040 1.00 86.44 651 CYS A CA 1
ATOM 5270 C C . CYS A 1 651 ? 54.709 0.607 -17.119 1.00 86.44 651 CYS A C 1
ATOM 5272 O O . CYS A 1 651 ? 55.567 1.396 -17.511 1.00 86.44 651 CYS A O 1
ATOM 5274 N N . VAL A 1 652 ? 54.854 -0.098 -15.979 1.00 80.06 652 VAL A N 1
ATOM 5275 C CA . VAL A 1 652 ? 56.101 -0.090 -15.171 1.00 80.06 652 VAL A CA 1
ATOM 5276 C C . VAL A 1 652 ? 57.289 -0.487 -16.047 1.00 80.06 652 VAL A C 1
ATOM 5278 O O . VAL A 1 652 ? 58.274 0.237 -16.124 1.00 80.06 652 VAL A O 1
ATOM 5281 N N . ASN A 1 653 ? 57.177 -1.620 -16.744 1.00 81.00 653 ASN A N 1
ATOM 5282 C CA . ASN A 1 653 ? 58.268 -2.210 -17.524 1.00 81.00 653 ASN A CA 1
ATOM 5283 C C . ASN A 1 653 ? 58.588 -1.446 -18.829 1.00 81.00 653 ASN A C 1
ATOM 5285 O O . ASN A 1 653 ? 59.457 -1.876 -19.584 1.00 81.00 653 ASN A O 1
ATOM 5289 N N . ASN A 1 654 ? 57.879 -0.347 -19.104 1.00 81.88 654 ASN A N 1
ATOM 5290 C CA . ASN A 1 654 ? 58.118 0.583 -20.210 1.00 81.88 654 ASN A CA 1
ATOM 5291 C C . ASN A 1 654 ? 58.399 2.020 -19.696 1.00 81.88 654 ASN A C 1
ATOM 5293 O O . ASN A 1 654 ? 58.264 2.974 -20.459 1.00 81.88 654 ASN A O 1
ATOM 5297 N N . ASP A 1 655 ? 58.745 2.185 -18.411 1.00 86.06 655 ASP A N 1
ATOM 5298 C CA . ASP A 1 655 ? 59.068 3.469 -17.764 1.00 86.06 655 ASP A CA 1
ATOM 5299 C C . ASP A 1 655 ? 57.961 4.549 -17.873 1.00 86.06 655 ASP A C 1
ATOM 5301 O O . ASP A 1 655 ? 58.236 5.747 -18.009 1.00 86.06 655 ASP A O 1
ATOM 5305 N N . TYR A 1 656 ? 56.685 4.137 -17.791 1.00 85.31 656 TYR A N 1
ATOM 5306 C CA . TYR A 1 656 ? 55.531 5.043 -17.823 1.00 85.31 656 TYR A CA 1
ATOM 5307 C C . TYR A 1 656 ? 54.860 5.253 -16.456 1.00 85.31 656 TYR A C 1
ATOM 5309 O O . TYR A 1 656 ? 54.467 4.306 -15.775 1.00 85.31 656 TYR A O 1
ATOM 5317 N N . VAL A 1 657 ? 54.636 6.524 -16.102 1.00 85.19 657 VAL A N 1
ATOM 5318 C CA . VAL A 1 657 ? 54.021 6.961 -14.830 1.00 85.19 657 VAL A CA 1
ATOM 5319 C C . VAL A 1 657 ? 52.516 6.651 -14.750 1.00 85.19 657 VAL A C 1
ATOM 5321 O O . VAL A 1 657 ? 51.975 6.487 -13.654 1.00 85.19 657 VAL A O 1
ATOM 5324 N N . TYR A 1 658 ? 51.826 6.540 -15.888 1.00 89.25 658 TYR A N 1
ATOM 5325 C CA . TYR A 1 658 ? 50.393 6.247 -15.953 1.00 89.25 658 TYR A CA 1
ATOM 5326 C C . TYR A 1 658 ? 50.086 5.074 -16.883 1.00 89.25 658 TYR A C 1
ATOM 5328 O O . TYR A 1 658 ? 50.668 4.942 -17.962 1.00 89.25 658 TYR A O 1
ATOM 5336 N N . GLY A 1 659 ? 49.106 4.269 -16.474 1.00 89.19 659 GLY A N 1
ATOM 5337 C CA . GLY A 1 659 ? 48.468 3.240 -17.291 1.00 89.19 659 GLY A CA 1
ATOM 5338 C C . GLY A 1 659 ? 46.958 3.458 -17.316 1.00 89.19 659 GLY A C 1
ATOM 5339 O O . GLY A 1 659 ? 46.362 3.816 -16.299 1.00 89.19 659 GLY A O 1
ATOM 5340 N N . GLY A 1 660 ? 46.337 3.278 -18.476 1.00 90.75 660 GLY A N 1
ATOM 5341 C CA . GLY A 1 660 ? 44.907 3.463 -18.690 1.00 90.75 660 GLY A CA 1
ATOM 5342 C C . GLY A 1 660 ? 44.312 2.299 -19.463 1.00 90.75 660 GLY A C 1
ATOM 5343 O O . GLY A 1 660 ? 44.790 1.969 -20.545 1.00 90.75 660 GLY A O 1
ATOM 5344 N N . LEU A 1 661 ? 43.278 1.673 -18.911 1.00 91.44 661 LEU A N 1
ATOM 5345 C CA . LEU A 1 661 ? 42.628 0.517 -19.525 1.00 91.44 661 LEU A CA 1
ATOM 5346 C C . LEU A 1 661 ? 41.377 0.958 -20.294 1.00 91.44 661 LEU A C 1
ATOM 5348 O O . LEU A 1 661 ? 40.659 1.835 -19.814 1.00 91.44 661 LEU A O 1
ATOM 5352 N N . GLN A 1 662 ? 41.132 0.366 -21.466 1.00 89.12 662 GLN A N 1
ATOM 5353 C CA . GLN A 1 662 ? 40.015 0.684 -22.368 1.00 89.12 662 GLN A CA 1
ATOM 5354 C C . GLN A 1 662 ? 39.352 -0.593 -22.891 1.00 89.12 662 GLN A C 1
ATOM 5356 O O . GLN A 1 662 ? 40.031 -1.580 -23.185 1.00 89.12 662 GLN A O 1
ATOM 5361 N N . PHE A 1 663 ? 38.030 -0.538 -23.072 1.00 83.31 663 PHE A N 1
ATOM 5362 C CA . PHE A 1 663 ? 37.239 -1.556 -23.772 1.00 83.31 663 PHE A CA 1
ATOM 5363 C C . PHE A 1 663 ? 37.500 -3.009 -23.310 1.00 83.31 663 PHE A C 1
ATOM 5365 O O . PHE A 1 663 ? 37.528 -3.937 -24.116 1.00 83.31 663 PHE A O 1
ATOM 5372 N N . GLY A 1 664 ? 37.762 -3.213 -22.014 1.00 77.88 664 GLY A N 1
ATOM 5373 C CA . GLY A 1 664 ? 37.962 -4.532 -21.401 1.00 77.88 664 GLY A CA 1
ATOM 5374 C C . GLY A 1 664 ? 39.313 -5.209 -21.679 1.00 77.88 664 GLY A C 1
ATOM 5375 O O . GLY A 1 664 ? 39.873 -5.850 -20.793 1.00 77.88 664 GLY A O 1
ATOM 5376 N N . MET A 1 665 ? 39.851 -5.052 -22.890 1.00 85.69 665 MET A N 1
ATOM 5377 C CA . MET A 1 665 ? 41.008 -5.800 -23.408 1.00 85.69 665 MET A CA 1
ATOM 5378 C C . MET A 1 665 ? 42.263 -4.952 -23.661 1.00 85.69 665 MET A C 1
ATOM 5380 O O . MET A 1 665 ? 43.332 -5.514 -23.903 1.00 85.69 665 MET A O 1
ATOM 5384 N N . GLN A 1 666 ? 42.160 -3.618 -23.652 1.00 87.44 666 GLN A N 1
ATOM 5385 C CA . GLN A 1 666 ? 43.238 -2.717 -24.078 1.00 87.44 666 GLN A CA 1
ATOM 5386 C C . GLN A 1 666 ? 43.871 -1.966 -22.902 1.00 87.44 666 GLN A C 1
ATOM 5388 O O . GLN A 1 666 ? 43.210 -1.633 -21.920 1.00 87.44 666 GLN A O 1
ATOM 5393 N N . CYS A 1 667 ? 45.158 -1.663 -23.038 1.00 94.19 667 CYS A N 1
ATOM 5394 C CA . CYS A 1 667 ? 45.994 -0.952 -22.082 1.00 94.19 667 CYS A CA 1
ATOM 5395 C C . CYS A 1 667 ? 46.843 0.085 -22.827 1.00 94.19 667 CYS A C 1
ATOM 5397 O O . CYS A 1 667 ? 47.544 -0.260 -23.776 1.00 94.19 667 CYS A O 1
ATOM 5399 N N . PHE A 1 668 ? 46.801 1.337 -22.382 1.00 94.31 668 PHE A N 1
ATOM 5400 C CA . PHE A 1 668 ? 47.538 2.472 -22.934 1.00 94.31 668 PHE A CA 1
ATOM 5401 C C . PHE A 1 668 ? 48.404 3.087 -21.834 1.00 94.31 668 PHE A C 1
ATOM 5403 O O . PHE A 1 668 ? 47.892 3.439 -20.774 1.00 94.31 668 PHE A O 1
ATOM 5410 N N . CYS A 1 669 ? 49.700 3.250 -22.073 1.00 94.31 669 CYS A N 1
ATOM 5411 C CA . CYS A 1 669 ? 50.627 3.863 -21.124 1.00 94.31 669 CYS A CA 1
ATOM 5412 C C . CYS A 1 669 ? 50.910 5.333 -21.478 1.00 94.31 669 CYS A C 1
ATOM 5414 O O . CYS A 1 669 ? 50.684 5.780 -22.605 1.00 94.31 669 CYS A O 1
ATOM 5416 N N . GLY A 1 670 ? 51.433 6.113 -20.533 1.00 90.81 670 GLY A N 1
ATOM 5417 C CA . GLY A 1 670 ? 51.880 7.480 -20.804 1.00 90.81 670 GLY A CA 1
ATOM 5418 C C . GLY A 1 670 ? 52.471 8.188 -19.589 1.00 90.81 670 GLY A C 1
ATOM 5419 O O . GLY A 1 670 ? 52.220 7.810 -18.451 1.00 90.81 670 GLY A O 1
ATOM 5420 N N . ASN A 1 671 ? 53.245 9.249 -19.832 1.00 89.38 671 ASN A N 1
ATOM 5421 C CA . ASN A 1 671 ? 53.821 10.090 -18.770 1.00 89.38 671 ASN A CA 1
ATOM 5422 C C . ASN A 1 671 ? 52.981 11.332 -18.451 1.00 89.38 671 ASN A C 1
ATOM 5424 O O . ASN A 1 671 ? 53.172 11.963 -17.415 1.00 89.38 671 ASN A O 1
ATOM 5428 N N . HIS A 1 672 ? 51.997 11.638 -19.296 1.00 82.88 672 HIS A N 1
ATOM 5429 C CA . HIS A 1 672 ? 50.972 12.648 -19.062 1.00 82.88 672 HIS A CA 1
ATOM 5430 C C . HIS A 1 672 ? 49.640 12.151 -19.626 1.00 82.88 672 HIS A C 1
ATOM 5432 O O . HIS A 1 672 ? 49.624 11.448 -20.637 1.00 82.88 672 HIS A O 1
ATOM 5438 N N . TYR A 1 673 ? 48.537 12.590 -19.024 1.00 81.06 673 TYR A N 1
ATOM 5439 C CA . TYR A 1 673 ? 47.205 12.520 -19.614 1.00 81.06 673 TYR A CA 1
ATOM 5440 C C . TYR A 1 673 ? 46.535 13.896 -19.519 1.00 81.06 673 TYR A C 1
ATOM 5442 O O . TYR A 1 673 ? 46.678 14.608 -18.524 1.00 81.06 673 TYR A O 1
ATOM 5450 N N . ARG A 1 674 ? 45.837 14.308 -20.582 1.00 64.75 674 ARG A N 1
ATOM 5451 C CA . ARG A 1 674 ? 45.061 15.559 -20.633 1.00 64.75 674 ARG A CA 1
ATOM 5452 C C . ARG A 1 674 ? 43.820 15.360 -21.494 1.00 64.75 674 ARG A C 1
ATOM 5454 O O . ARG A 1 674 ? 43.876 15.484 -22.714 1.00 64.75 674 ARG A O 1
ATOM 5461 N N . SER A 1 675 ? 42.699 15.094 -20.841 1.00 74.62 675 SER A N 1
ATOM 5462 C CA . SER A 1 675 ? 41.378 15.058 -21.465 1.00 74.62 675 SER A CA 1
ATOM 5463 C C . SER A 1 675 ? 40.304 15.464 -20.453 1.00 74.62 675 SER A C 1
ATOM 5465 O O . SER A 1 675 ? 40.609 15.901 -19.341 1.00 74.62 675 SER A O 1
ATOM 5467 N N . ARG A 1 676 ? 39.033 15.361 -20.843 1.00 85.25 676 ARG A N 1
ATOM 5468 C CA . ARG A 1 676 ? 37.894 15.584 -19.955 1.00 85.25 676 ARG A CA 1
ATOM 5469 C C . ARG A 1 676 ? 37.687 14.357 -19.062 1.00 85.25 676 ARG A C 1
ATOM 5471 O O . ARG A 1 676 ? 37.498 13.258 -19.575 1.00 85.25 676 ARG A O 1
ATOM 5478 N N . GLN A 1 677 ? 37.643 14.547 -17.744 1.00 85.25 677 GLN A N 1
ATOM 5479 C CA . GLN A 1 677 ? 37.187 13.498 -16.828 1.00 85.25 677 GLN A CA 1
ATOM 5480 C C . GLN A 1 677 ? 35.709 13.174 -17.108 1.00 85.25 677 GLN A C 1
ATOM 5482 O O . GLN A 1 677 ? 34.890 14.083 -17.289 1.00 85.25 677 GLN A O 1
ATOM 5487 N N . LEU A 1 678 ? 35.371 11.888 -17.171 1.00 65.88 678 LEU A N 1
ATOM 5488 C CA . LEU A 1 678 ? 34.014 11.401 -17.411 1.00 65.88 678 LEU A CA 1
ATOM 5489 C C . LEU A 1 678 ? 33.397 10.840 -16.123 1.00 65.88 678 LEU A C 1
ATOM 5491 O O . LEU A 1 678 ? 34.118 10.410 -15.224 1.00 65.88 678 LEU A O 1
ATOM 5495 N N . PRO A 1 679 ? 32.059 10.794 -16.021 1.00 66.06 679 PRO A N 1
ATOM 5496 C CA . PRO A 1 679 ? 31.398 10.014 -14.985 1.00 66.06 679 PRO A CA 1
ATOM 5497 C C . PRO A 1 679 ? 31.789 8.532 -15.086 1.00 66.06 679 PRO A C 1
ATOM 5499 O O . PRO A 1 679 ? 31.781 7.961 -16.171 1.00 66.06 679 PRO A O 1
ATOM 5502 N N . GLU A 1 680 ? 32.043 7.875 -13.951 1.00 68.94 680 GLU A N 1
ATOM 5503 C CA . GLU A 1 680 ? 32.508 6.471 -13.892 1.00 68.94 680 GLU A CA 1
ATOM 5504 C C . GLU A 1 680 ? 31.620 5.446 -14.634 1.00 68.94 680 GLU A C 1
ATOM 5506 O O . GLU A 1 680 ? 32.082 4.359 -14.956 1.00 68.94 680 GLU A O 1
ATOM 5511 N N . ILE A 1 681 ? 30.362 5.778 -14.959 1.00 60.19 681 ILE A N 1
ATOM 5512 C CA . ILE A 1 681 ? 29.497 4.924 -15.797 1.00 60.19 681 ILE A CA 1
ATOM 5513 C C . ILE A 1 681 ? 30.022 4.768 -17.236 1.00 60.19 681 ILE A C 1
ATOM 5515 O O . ILE A 1 681 ? 29.636 3.828 -17.918 1.00 60.19 681 ILE A O 1
ATOM 5519 N N . ASN A 1 682 ? 30.907 5.659 -17.691 1.00 64.31 682 ASN A N 1
ATOM 5520 C CA . ASN A 1 682 ? 31.596 5.549 -18.976 1.00 64.31 682 ASN A CA 1
ATOM 5521 C C . ASN A 1 682 ? 32.803 4.593 -18.939 1.00 64.31 682 ASN A C 1
ATOM 5523 O O . ASN A 1 682 ? 33.314 4.255 -20.002 1.00 64.31 682 ASN A O 1
ATOM 5527 N N . CYS A 1 683 ? 33.244 4.155 -17.753 1.00 72.75 683 CYS A N 1
ATOM 5528 C CA . CYS A 1 683 ? 34.337 3.199 -17.567 1.00 72.75 683 CYS A CA 1
ATOM 5529 C C . CYS A 1 683 ? 33.848 1.926 -16.854 1.00 72.75 683 CYS A C 1
ATOM 5531 O O . CYS A 1 683 ? 34.365 1.531 -15.810 1.00 72.75 683 CYS A O 1
ATOM 5533 N N . ASN A 1 684 ? 32.790 1.326 -17.399 1.00 72.12 684 ASN A N 1
ATOM 5534 C CA . ASN A 1 684 ? 32.056 0.196 -16.829 1.00 72.12 684 ASN A CA 1
ATOM 5535 C C . ASN A 1 684 ? 32.303 -1.149 -17.547 1.00 72.12 684 ASN A C 1
ATOM 5537 O O . ASN A 1 684 ? 31.638 -2.135 -17.218 1.00 72.12 684 ASN A O 1
ATOM 5541 N N . GLU A 1 685 ? 33.227 -1.204 -18.507 1.00 72.12 685 GLU A N 1
ATOM 5542 C CA . GLU A 1 685 ? 33.575 -2.420 -19.248 1.00 72.12 685 GLU A CA 1
ATOM 5543 C C . GLU A 1 685 ? 34.441 -3.347 -18.388 1.00 72.12 685 GLU A C 1
ATOM 5545 O O . GLU A 1 685 ? 35.313 -2.882 -17.650 1.00 72.12 685 GLU A O 1
ATOM 5550 N N . ARG A 1 686 ? 34.212 -4.662 -18.448 1.00 70.06 686 ARG A N 1
ATOM 5551 C CA . ARG A 1 686 ? 34.921 -5.629 -17.587 1.00 70.06 686 ARG A CA 1
ATOM 5552 C C . ARG A 1 686 ? 36.249 -6.061 -18.196 1.00 70.06 686 ARG A C 1
ATOM 5554 O O . ARG A 1 686 ? 36.346 -6.224 -19.409 1.00 70.06 686 ARG A O 1
ATOM 5561 N N . CYS A 1 687 ? 37.260 -6.279 -17.359 1.00 70.19 687 CYS A N 1
ATOM 5562 C CA . CYS A 1 687 ? 38.551 -6.776 -17.825 1.00 70.19 687 CYS A CA 1
ATOM 5563 C C . CYS A 1 687 ? 38.428 -8.212 -18.360 1.00 70.19 687 CYS A C 1
ATOM 5565 O O . CYS A 1 687 ? 37.815 -9.063 -17.714 1.00 70.19 687 CYS A O 1
ATOM 5567 N N . THR A 1 688 ? 39.012 -8.502 -19.525 1.00 75.56 688 THR A N 1
ATOM 5568 C CA . THR A 1 688 ? 38.822 -9.801 -20.202 1.00 75.56 688 THR A CA 1
ATOM 5569 C C . THR A 1 688 ? 39.439 -10.988 -19.454 1.00 75.56 688 THR A C 1
ATOM 5571 O O . THR A 1 688 ? 38.874 -12.078 -19.483 1.00 75.56 688 THR A O 1
ATOM 5574 N N . GLY A 1 689 ? 40.537 -10.780 -18.717 1.00 58.38 689 GLY A N 1
ATOM 5575 C CA . GLY A 1 689 ? 41.149 -11.780 -17.829 1.00 58.38 689 GLY A CA 1
ATOM 5576 C C . GLY A 1 689 ? 40.768 -11.657 -16.352 1.00 58.38 689 GLY A C 1
ATOM 5577 O O . GLY A 1 689 ? 41.139 -12.516 -15.559 1.00 58.38 689 GLY A O 1
ATOM 5578 N N . ASP A 1 690 ? 40.037 -10.609 -15.968 1.00 59.78 690 ASP A N 1
ATOM 5579 C CA . ASP A 1 690 ? 39.518 -10.425 -14.610 1.00 59.78 690 ASP A CA 1
ATOM 5580 C C . ASP A 1 690 ? 38.131 -9.780 -14.658 1.00 59.78 690 ASP A C 1
ATOM 5582 O O . ASP A 1 690 ? 37.962 -8.567 -14.527 1.00 59.78 690 ASP A O 1
ATOM 5586 N N . SER A 1 691 ? 37.107 -10.617 -14.810 1.00 55.41 691 SER A N 1
ATOM 5587 C CA . SER A 1 691 ? 35.726 -10.139 -14.902 1.00 55.41 691 SER A CA 1
ATOM 5588 C C . SER A 1 691 ? 35.214 -9.411 -13.646 1.00 55.41 691 SER A C 1
ATOM 5590 O O . SER A 1 691 ? 34.139 -8.812 -13.719 1.00 55.41 691 SER A O 1
ATOM 5592 N N . ALA A 1 692 ? 35.928 -9.437 -12.510 1.00 45.03 692 ALA A N 1
ATOM 5593 C CA . ALA A 1 692 ? 35.573 -8.656 -11.323 1.00 45.03 692 ALA A CA 1
ATOM 5594 C C . ALA A 1 692 ? 36.024 -7.185 -11.433 1.00 45.03 692 ALA A C 1
ATOM 5596 O O . ALA A 1 692 ? 35.354 -6.301 -10.892 1.00 45.03 692 ALA A O 1
ATOM 5597 N N . SER A 1 693 ? 37.107 -6.925 -12.171 1.00 54.75 693 SER A N 1
ATOM 5598 C CA . SER A 1 693 ? 37.676 -5.594 -12.407 1.00 54.75 693 SER A CA 1
ATOM 5599 C C . SER A 1 693 ? 37.053 -4.862 -13.602 1.00 54.75 693 SER A C 1
ATOM 5601 O O . SER A 1 693 ? 36.534 -5.470 -14.542 1.00 54.75 693 SER A O 1
ATOM 5603 N N . PHE A 1 694 ? 37.156 -3.528 -13.586 1.00 66.38 694 PHE A N 1
ATOM 5604 C CA . PHE A 1 694 ? 36.759 -2.654 -14.693 1.00 66.38 694 PHE A CA 1
ATOM 5605 C C . PHE A 1 694 ? 37.978 -2.124 -15.462 1.00 66.38 694 PHE A C 1
ATOM 5607 O O . PHE A 1 694 ? 38.979 -1.717 -14.871 1.00 66.38 694 PHE A O 1
ATOM 5614 N N . CYS A 1 695 ? 37.866 -2.123 -16.788 1.00 79.06 695 CYS A N 1
ATOM 5615 C CA . CYS A 1 695 ? 38.921 -1.834 -17.754 1.00 79.06 695 CYS A CA 1
ATOM 5616 C C . CYS A 1 695 ? 38.445 -0.779 -18.772 1.00 79.06 695 CYS A C 1
ATOM 5618 O O . CYS A 1 695 ? 38.412 -1.019 -19.982 1.00 79.06 695 CYS A O 1
ATOM 5620 N N . GLY A 1 696 ? 38.053 0.396 -18.271 1.00 85.00 696 GLY A N 1
ATOM 5621 C CA . GLY A 1 696 ? 37.582 1.516 -19.085 1.00 85.00 696 GLY A CA 1
ATOM 5622 C C . GLY A 1 696 ? 36.242 1.258 -19.765 1.00 85.00 696 GLY A C 1
ATOM 5623 O O . GLY A 1 696 ? 35.354 0.621 -19.205 1.00 85.00 696 GLY A O 1
ATOM 5624 N N . GLY A 1 697 ? 36.082 1.801 -20.967 1.00 77.38 697 GLY A N 1
ATOM 5625 C CA . GLY A 1 697 ? 34.882 1.670 -21.791 1.00 77.38 697 GLY A CA 1
ATOM 5626 C C . GLY A 1 697 ? 35.121 2.148 -23.220 1.00 77.38 697 GLY A C 1
ATOM 5627 O O . GLY A 1 697 ? 36.255 2.433 -23.609 1.00 77.38 697 GLY A O 1
ATOM 5628 N N . SER A 1 698 ? 34.064 2.230 -24.028 1.00 84.69 698 SER A N 1
ATOM 5629 C CA . SER A 1 698 ? 34.174 2.703 -25.415 1.00 84.69 698 SER A CA 1
ATOM 5630 C C . SER A 1 698 ? 34.632 4.168 -25.458 1.00 84.69 698 SER A C 1
ATOM 5632 O O . SER A 1 698 ? 33.912 5.060 -25.008 1.00 84.69 698 SER A O 1
ATOM 5634 N N . MET A 1 699 ? 35.845 4.408 -25.973 1.00 85.44 699 MET A N 1
ATOM 5635 C CA . MET A 1 699 ? 36.522 5.716 -25.966 1.00 85.44 699 MET A CA 1
ATOM 5636 C C . MET A 1 699 ? 36.638 6.350 -24.562 1.00 85.44 699 MET A C 1
ATOM 5638 O O . MET A 1 699 ? 36.559 7.572 -24.412 1.00 85.44 699 MET A O 1
ATOM 5642 N N . ALA A 1 700 ? 36.841 5.530 -23.525 1.00 85.19 700 ALA A N 1
ATOM 5643 C CA . ALA A 1 700 ? 37.042 5.985 -22.151 1.00 85.19 700 ALA A CA 1
ATOM 5644 C C . ALA A 1 700 ? 38.085 5.121 -21.421 1.00 85.19 700 ALA A C 1
ATOM 5646 O O . ALA A 1 700 ? 38.002 3.894 -21.420 1.00 85.19 700 ALA A O 1
ATOM 5647 N N . ASN A 1 701 ? 39.063 5.771 -20.792 1.00 89.06 701 ASN A N 1
ATOM 5648 C CA . ASN A 1 701 ? 40.164 5.131 -20.080 1.00 89.06 701 ASN A CA 1
ATOM 5649 C C . ASN A 1 701 ? 39.920 5.129 -18.565 1.00 89.06 701 ASN A C 1
ATOM 5651 O O . ASN A 1 701 ? 39.764 6.194 -17.963 1.00 89.06 701 ASN A O 1
ATOM 5655 N N . SER A 1 702 ? 39.990 3.956 -17.934 1.00 86.81 702 SER A N 1
ATOM 5656 C CA . SER A 1 702 ? 40.208 3.841 -16.486 1.00 86.81 702 SER A CA 1
ATOM 5657 C C . SER A 1 702 ? 41.687 4.108 -16.206 1.00 86.81 702 SER A C 1
ATOM 5659 O O . SER A 1 702 ? 42.510 3.229 -16.458 1.00 86.81 702 SER A O 1
ATOM 5661 N N . VAL A 1 703 ? 42.039 5.312 -15.739 1.00 87.88 703 VAL A N 1
ATOM 5662 C CA . VAL A 1 703 ? 43.442 5.750 -15.584 1.00 87.88 703 VAL A CA 1
ATOM 5663 C C . VAL A 1 703 ? 43.948 5.511 -14.162 1.00 87.88 703 VAL A C 1
ATOM 5665 O O . VAL A 1 703 ? 43.251 5.783 -13.187 1.00 87.88 703 VAL A O 1
ATOM 5668 N N . PHE A 1 704 ? 45.191 5.049 -14.040 1.00 85.56 704 PHE A N 1
ATOM 5669 C CA . PHE A 1 704 ? 45.876 4.785 -12.779 1.00 85.56 704 PHE A CA 1
ATOM 5670 C C . PHE A 1 704 ? 47.246 5.473 -12.750 1.00 85.56 704 PHE A C 1
ATOM 5672 O O . PHE A 1 704 ? 47.970 5.468 -13.748 1.00 85.56 704 PHE A O 1
ATOM 5679 N N . HIS A 1 705 ? 47.639 5.994 -11.586 1.00 81.69 705 HIS A N 1
ATOM 5680 C CA . HIS A 1 705 ? 49.040 6.282 -11.285 1.00 81.69 705 HIS A CA 1
ATOM 5681 C C . HIS A 1 705 ? 49.752 4.955 -11.029 1.00 81.69 705 HIS A C 1
ATOM 5683 O O . HIS A 1 705 ? 49.399 4.227 -10.097 1.00 81.69 705 HIS A O 1
ATOM 5689 N N . VAL A 1 706 ? 50.763 4.653 -11.830 1.00 74.81 706 VAL A N 1
ATOM 5690 C CA . VAL A 1 706 ? 51.651 3.508 -11.628 1.00 74.81 706 VAL A CA 1
ATOM 5691 C C . VAL A 1 706 ? 52.592 3.847 -10.471 1.00 74.81 706 VAL A C 1
ATOM 5693 O O . VAL A 1 706 ? 53.183 4.926 -10.460 1.00 74.81 706 VAL A O 1
ATOM 5696 N N . GLN A 1 707 ? 52.708 2.987 -9.458 1.00 60.78 707 GLN A N 1
ATOM 5697 C CA . GLN A 1 707 ? 53.653 3.220 -8.356 1.00 60.78 707 GLN A CA 1
ATOM 5698 C C . GLN A 1 707 ? 55.002 2.569 -8.692 1.00 60.78 707 GLN A C 1
ATOM 5700 O O . GLN A 1 707 ? 55.043 1.393 -9.048 1.00 60.78 707 GLN A O 1
ATOM 5705 N N . GLU A 1 708 ? 56.106 3.321 -8.596 1.00 49.09 708 GLU A N 1
ATOM 5706 C CA . GLU A 1 708 ? 57.445 2.810 -8.925 1.00 49.09 708 GLU A CA 1
ATOM 5707 C C . GLU A 1 708 ? 57.828 1.605 -8.049 1.00 49.09 708 GLU A C 1
ATOM 5709 O O . GLU A 1 708 ? 58.096 1.741 -6.853 1.00 49.09 708 GLU A O 1
ATOM 5714 N N . TYR A 1 709 ? 57.965 0.427 -8.660 1.00 44.34 709 TYR A N 1
ATOM 5715 C CA . TYR A 1 709 ? 58.402 -0.783 -7.963 1.00 44.34 709 TYR A CA 1
ATOM 5716 C C . TYR A 1 709 ? 59.939 -0.854 -7.833 1.00 44.34 709 TYR A C 1
ATOM 5718 O O . TYR A 1 709 ? 60.580 -1.816 -8.258 1.00 44.34 709 TYR A O 1
ATOM 5726 N N . ARG A 1 710 ? 60.568 0.178 -7.245 1.00 40.38 710 ARG A N 1
ATOM 5727 C CA . ARG A 1 710 ? 62.031 0.231 -7.034 1.00 40.38 710 ARG A CA 1
ATOM 5728 C C . ARG A 1 710 ? 62.496 -0.708 -5.908 1.00 40.38 710 ARG A C 1
ATOM 5730 O O . ARG A 1 710 ? 62.815 -0.281 -4.802 1.00 40.38 710 ARG A O 1
ATOM 5737 N N . ASN A 1 711 ? 62.541 -2.000 -6.239 1.00 34.09 711 ASN A N 1
ATOM 5738 C CA . ASN A 1 711 ? 63.331 -3.087 -5.646 1.00 34.09 711 ASN A CA 1
ATOM 5739 C C . ASN A 1 711 ? 63.762 -2.934 -4.172 1.00 34.09 711 ASN A C 1
ATOM 5741 O O . ASN A 1 711 ? 64.893 -2.543 -3.879 1.00 34.09 711 ASN A O 1
ATOM 5745 N N . LYS A 1 712 ? 62.948 -3.447 -3.237 1.00 33.44 712 LYS A N 1
ATOM 5746 C CA . LYS A 1 712 ? 63.441 -3.883 -1.913 1.00 33.44 712 LYS A CA 1
ATOM 5747 C C . LYS A 1 712 ? 64.055 -5.291 -1.977 1.00 33.44 712 LYS A C 1
ATOM 5749 O O . LYS A 1 712 ? 63.651 -6.189 -1.243 1.00 33.44 712 LYS A O 1
ATOM 5754 N N . THR A 1 713 ? 65.061 -5.460 -2.837 1.00 34.09 713 THR A N 1
ATOM 5755 C CA . THR A 1 713 ? 65.745 -6.748 -3.063 1.00 34.09 713 THR A CA 1
ATOM 5756 C C . THR A 1 713 ? 67.268 -6.581 -3.104 1.00 34.09 713 THR A C 1
ATOM 5758 O O . THR A 1 713 ? 67.935 -6.963 -4.061 1.00 34.09 713 THR A O 1
ATOM 5761 N N . THR A 1 714 ? 67.843 -5.997 -2.050 1.00 28.42 714 THR A N 1
ATOM 5762 C CA . THR A 1 714 ? 69.300 -5.840 -1.882 1.00 28.42 714 THR A CA 1
ATOM 5763 C C . THR A 1 714 ? 69.761 -6.328 -0.509 1.00 28.42 714 THR A C 1
ATOM 5765 O O . THR A 1 714 ? 69.793 -5.595 0.477 1.00 28.42 714 THR A O 1
ATOM 5768 N N . LEU A 1 715 ? 70.165 -7.600 -0.452 1.00 29.11 715 LEU A N 1
ATOM 5769 C CA . LEU A 1 715 ? 70.861 -8.189 0.693 1.00 29.11 715 LEU A CA 1
ATOM 5770 C C . LEU A 1 715 ? 72.269 -7.586 0.844 1.00 29.11 715 LEU A C 1
ATOM 5772 O O . LEU A 1 715 ? 73.136 -7.850 0.013 1.00 29.11 715 LEU A O 1
ATOM 5776 N N . LYS A 1 716 ? 72.527 -6.853 1.938 1.00 25.50 716 LYS A N 1
ATOM 5777 C CA . LYS A 1 716 ? 73.887 -6.548 2.433 1.00 25.50 716 LYS A CA 1
ATOM 5778 C C . LYS A 1 716 ? 73.982 -6.584 3.969 1.00 25.50 716 LYS A C 1
ATOM 5780 O O . LYS A 1 716 ? 73.951 -5.562 4.635 1.00 25.50 716 LYS A O 1
ATOM 5785 N N . VAL A 1 717 ? 74.083 -7.808 4.492 1.00 25.64 717 VAL A N 1
ATOM 5786 C CA . VAL A 1 717 ? 75.206 -8.297 5.326 1.00 25.64 717 VAL A CA 1
ATOM 5787 C C . VAL A 1 717 ? 75.791 -7.361 6.423 1.00 25.64 717 VAL A C 1
ATOM 5789 O O . VAL A 1 717 ? 76.432 -6.366 6.108 1.00 25.64 717 VAL A O 1
ATOM 5792 N N . VAL A 1 718 ? 75.747 -7.863 7.678 1.00 25.50 718 VAL A N 1
ATOM 5793 C CA . VAL A 1 718 ? 76.643 -7.626 8.855 1.00 25.50 718 VAL A CA 1
ATOM 5794 C C . VAL A 1 718 ? 76.303 -6.575 9.953 1.00 25.50 718 VAL A C 1
ATOM 5796 O O . VAL A 1 718 ? 76.155 -5.388 9.708 1.00 25.50 718 VAL A O 1
ATOM 5799 N N . SER A 1 719 ? 76.376 -7.074 11.208 1.00 24.78 719 SER A N 1
ATOM 5800 C CA . SER A 1 719 ? 76.617 -6.419 12.525 1.00 24.78 719 SER A CA 1
ATOM 5801 C C . SER A 1 719 ? 75.494 -5.697 13.313 1.00 24.78 719 SER A C 1
ATOM 5803 O O . SER A 1 719 ? 75.075 -4.606 12.952 1.00 24.78 719 SER A O 1
ATOM 5805 N N . GLY A 1 720 ? 75.205 -6.189 14.541 1.00 25.86 720 GLY A N 1
ATOM 5806 C CA . GLY A 1 720 ? 75.471 -5.333 15.723 1.00 25.86 720 GLY A CA 1
ATOM 5807 C C . GLY A 1 720 ? 74.463 -5.150 16.890 1.00 25.86 720 GLY A C 1
ATOM 5808 O O . GLY A 1 720 ? 74.054 -4.028 17.131 1.00 25.86 720 GLY A O 1
ATOM 5809 N N . LYS A 1 721 ? 74.240 -6.178 17.736 1.00 26.28 721 LYS A N 1
ATOM 5810 C CA . LYS A 1 721 ? 73.984 -6.109 19.217 1.00 26.28 721 LYS A CA 1
ATOM 5811 C C . LYS A 1 721 ? 72.782 -5.321 19.838 1.00 26.28 721 LYS A C 1
ATOM 5813 O O . LYS A 1 721 ? 72.831 -4.107 19.976 1.00 26.28 721 LYS A O 1
ATOM 5818 N N . GLY A 1 722 ? 71.913 -6.066 20.552 1.00 25.42 722 GLY A N 1
ATOM 5819 C CA . GLY A 1 722 ? 71.242 -5.662 21.822 1.00 25.42 722 GLY A CA 1
ATOM 5820 C C . GLY A 1 722 ? 69.860 -4.975 21.732 1.00 25.42 722 GLY A C 1
ATOM 5821 O O . GLY A 1 722 ? 69.542 -4.390 20.710 1.00 25.42 722 GLY A O 1
ATOM 5822 N N . LYS A 1 723 ? 68.988 -4.990 22.764 1.00 24.98 723 LYS A N 1
ATOM 5823 C CA . LYS A 1 723 ? 68.921 -5.760 24.041 1.00 24.98 723 LYS A CA 1
ATOM 5824 C C . LYS A 1 723 ? 67.462 -5.712 24.594 1.00 24.98 723 LYS A C 1
ATOM 5826 O O . LYS A 1 723 ? 66.754 -4.758 24.300 1.00 24.98 723 LYS A O 1
ATOM 5831 N N . LEU A 1 724 ? 67.006 -6.700 25.382 1.00 25.31 724 LEU A N 1
ATOM 5832 C CA . LEU A 1 724 ? 65.654 -6.732 26.001 1.00 25.31 724 LEU A CA 1
ATOM 5833 C C . LEU A 1 724 ? 65.544 -5.911 27.305 1.00 25.31 724 LEU A C 1
ATOM 5835 O O . LEU A 1 724 ? 66.513 -5.887 28.066 1.00 25.31 724 LEU A O 1
ATOM 5839 N N . GLN A 1 725 ? 64.329 -5.433 27.640 1.00 23.00 725 GLN A N 1
ATOM 5840 C CA . GLN A 1 725 ? 63.787 -5.441 29.020 1.00 23.00 725 GLN A CA 1
ATOM 5841 C C . GLN A 1 725 ? 62.236 -5.340 29.087 1.00 23.00 725 GLN A C 1
ATOM 5843 O O . GLN A 1 725 ? 61.587 -5.261 28.046 1.00 23.00 725 GLN A O 1
ATOM 5848 N N . THR A 1 726 ? 61.644 -5.474 30.287 1.00 21.73 726 THR A N 1
ATOM 5849 C CA . THR A 1 726 ? 60.232 -5.881 30.555 1.00 21.73 726 THR A CA 1
ATOM 5850 C C . THR A 1 726 ? 59.592 -5.148 31.773 1.00 21.73 726 THR A C 1
ATOM 5852 O O . THR A 1 726 ? 60.207 -4.210 32.271 1.00 21.73 726 THR A O 1
ATOM 5855 N N . THR A 1 727 ? 58.424 -5.618 32.290 1.00 22.70 727 THR A N 1
ATOM 5856 C CA . THR A 1 727 ? 57.662 -5.233 33.540 1.00 22.70 727 THR A CA 1
ATOM 5857 C C . THR A 1 727 ? 56.619 -4.088 33.422 1.00 22.70 727 THR A C 1
ATOM 5859 O O . THR A 1 727 ? 56.800 -3.231 32.567 1.00 22.70 727 THR A O 1
ATOM 5862 N N . SER A 1 728 ? 55.512 -3.976 34.201 1.00 22.45 728 SER A N 1
ATOM 5863 C CA . SER A 1 728 ? 54.672 -4.911 35.025 1.00 22.45 728 SER A CA 1
ATOM 5864 C C . SER A 1 728 ? 53.321 -4.244 35.473 1.00 22.45 728 SER A C 1
ATOM 5866 O O . SER A 1 728 ? 53.114 -3.072 35.183 1.00 22.45 728 SER A O 1
ATOM 5868 N N . VAL A 1 729 ? 52.405 -4.970 36.155 1.00 25.25 729 VAL A N 1
ATOM 5869 C CA . VAL A 1 729 ? 50.965 -4.676 36.514 1.00 25.25 729 VAL A CA 1
ATOM 5870 C C . VAL A 1 729 ? 50.622 -5.432 37.843 1.00 25.25 729 VAL A C 1
ATOM 5872 O O . VAL A 1 729 ? 51.362 -6.401 38.049 1.00 25.25 729 VAL A O 1
ATOM 5875 N N . PRO A 1 730 ? 49.624 -5.138 38.753 1.00 32.97 730 PRO A N 1
ATOM 5876 C CA . PRO A 1 730 ? 48.311 -4.399 38.730 1.00 32.97 730 PRO A CA 1
ATOM 5877 C C . PRO A 1 730 ? 48.228 -3.276 39.845 1.00 32.97 730 PRO A C 1
ATOM 5879 O O . PRO A 1 730 ? 49.304 -2.704 40.029 1.00 32.97 730 PRO A O 1
ATOM 5882 N N . PRO A 1 731 ? 47.140 -2.891 40.611 1.00 32.31 731 PRO A N 1
ATOM 5883 C CA . PRO A 1 731 ? 45.694 -3.269 40.717 1.00 32.31 731 PRO A CA 1
ATOM 5884 C C . PRO A 1 731 ? 44.656 -2.096 40.947 1.00 32.31 731 PRO A C 1
ATOM 5886 O O . PRO A 1 731 ? 44.817 -1.015 40.388 1.00 32.31 731 PRO A O 1
ATOM 5889 N N . GLU A 1 732 ? 43.563 -2.353 41.702 1.00 24.38 732 GLU A N 1
ATOM 5890 C CA . GLU A 1 732 ? 42.363 -1.528 42.061 1.00 24.38 732 GLU A CA 1
ATOM 5891 C C . GLU A 1 732 ? 42.562 -0.654 43.355 1.00 24.38 732 GLU A C 1
ATOM 5893 O O . GLU A 1 732 ? 43.687 -0.601 43.843 1.00 24.38 732 GLU A O 1
ATOM 5898 N N . GLU A 1 733 ? 41.628 0.108 43.984 1.00 24.53 733 GLU A N 1
ATOM 5899 C CA . GLU A 1 733 ? 40.143 0.039 44.150 1.00 24.53 733 GLU A CA 1
ATOM 5900 C C . GLU A 1 733 ? 39.500 1.366 44.722 1.00 24.53 733 GLU A C 1
ATOM 5902 O O . GLU A 1 733 ? 40.202 2.355 44.931 1.00 24.53 733 GLU A O 1
ATOM 5907 N N . ALA A 1 734 ? 38.186 1.344 45.057 1.00 21.83 734 ALA A N 1
ATOM 5908 C CA . ALA A 1 734 ? 37.429 2.151 46.066 1.00 21.83 734 ALA A CA 1
ATOM 5909 C C . ALA A 1 734 ? 36.656 3.473 45.714 1.00 21.83 734 ALA A C 1
ATOM 5911 O O . ALA A 1 734 ? 36.906 4.155 44.721 1.00 21.83 734 ALA A O 1
ATOM 5912 N N . GLN A 1 735 ? 35.667 3.820 46.574 1.00 28.09 735 GLN A N 1
ATOM 5913 C CA . GLN A 1 735 ? 34.752 4.999 46.556 1.00 28.09 735 GLN A CA 1
ATOM 5914 C C . GLN A 1 735 ? 34.575 5.638 47.964 1.00 28.09 735 GLN A C 1
ATOM 5916 O O . GLN A 1 735 ? 34.784 4.946 48.959 1.00 28.09 735 GLN A O 1
ATOM 5921 N N . PRO A 1 736 ? 34.083 6.899 48.070 1.00 29.42 736 PRO A N 1
ATOM 5922 C CA . PRO A 1 736 ? 33.357 7.379 49.267 1.00 29.42 736 PRO A CA 1
ATOM 5923 C C . PRO A 1 736 ? 32.068 8.222 48.995 1.00 29.42 736 PRO A C 1
ATOM 5925 O O . PRO A 1 736 ? 31.621 8.360 47.858 1.00 29.42 736 PRO A O 1
ATOM 5928 N N . THR A 1 737 ? 31.438 8.751 50.063 1.00 20.28 737 THR A N 1
ATOM 5929 C CA . THR A 1 737 ? 29.990 9.095 50.180 1.00 20.28 737 THR A CA 1
ATOM 5930 C C . THR A 1 737 ? 29.627 10.583 50.471 1.00 20.28 737 THR A C 1
ATOM 5932 O O . THR A 1 737 ? 30.497 11.441 50.571 1.00 20.28 737 THR A O 1
ATOM 5935 N N . TYR A 1 738 ? 28.320 10.898 50.607 1.00 32.38 738 TYR A N 1
ATOM 5936 C CA . TYR A 1 738 ? 27.711 12.250 50.749 1.00 32.38 738 TYR A CA 1
ATOM 5937 C C . TYR A 1 738 ? 27.592 12.809 52.199 1.00 32.38 738 TYR A C 1
ATOM 5939 O O . TYR A 1 738 ? 27.585 12.044 53.160 1.00 32.38 738 TYR A O 1
ATOM 5947 N N . THR A 1 739 ? 27.377 14.134 52.356 1.00 19.69 739 THR A N 1
ATOM 5948 C CA . THR A 1 739 ? 26.753 14.824 53.534 1.00 19.69 739 THR A CA 1
ATOM 5949 C C . THR A 1 739 ? 26.282 16.268 53.174 1.00 19.69 739 THR A C 1
ATOM 5951 O O . THR A 1 739 ? 26.452 16.677 52.025 1.00 19.69 739 THR A O 1
ATOM 5954 N N . THR A 1 740 ? 25.608 17.025 54.071 1.00 23.67 740 THR A N 1
ATOM 5955 C CA . THR A 1 740 ? 24.647 18.113 53.694 1.00 23.67 740 THR A CA 1
ATOM 5956 C C . THR A 1 740 ? 24.548 19.370 54.606 1.00 23.67 740 THR A C 1
ATOM 5958 O O . THR A 1 740 ? 24.506 19.193 55.818 1.00 23.67 740 THR A O 1
ATOM 5961 N N . ILE A 1 741 ? 24.240 20.556 54.007 1.00 27.28 741 ILE A N 1
ATOM 5962 C CA . ILE A 1 741 ? 23.481 21.736 54.578 1.00 27.28 741 ILE A CA 1
ATOM 5963 C C . ILE A 1 741 ? 24.249 22.598 55.644 1.00 27.28 741 ILE A C 1
ATOM 5965 O O . ILE A 1 741 ? 25.138 22.022 56.263 1.00 27.28 741 ILE A O 1
ATOM 5969 N N . PRO A 1 742 ? 24.032 23.943 55.873 1.00 28.14 742 PRO A N 1
ATOM 5970 C CA . PRO A 1 742 ? 22.913 24.870 55.549 1.00 28.14 742 PRO A CA 1
ATOM 5971 C C . PRO A 1 742 ? 23.260 26.166 54.726 1.00 28.14 742 PRO A C 1
ATOM 5973 O O . PRO A 1 742 ? 23.938 26.060 53.708 1.00 28.14 742 PRO A O 1
ATOM 5976 N N . ILE A 1 743 ? 22.673 27.345 55.052 1.00 31.23 743 ILE A N 1
ATOM 5977 C CA . ILE A 1 743 ? 22.209 28.427 54.130 1.00 31.23 743 ILE A CA 1
ATOM 5978 C C . ILE A 1 743 ? 22.491 29.860 54.663 1.00 31.23 743 ILE A C 1
ATOM 5980 O O . ILE A 1 743 ? 22.217 30.089 55.837 1.00 31.23 743 ILE A O 1
ATOM 5984 N N . GLN A 1 744 ? 22.872 30.831 53.802 1.00 21.95 744 GLN A N 1
ATOM 5985 C CA . GLN A 1 744 ? 22.339 32.225 53.769 1.00 21.95 744 GLN A CA 1
ATOM 5986 C C . GLN A 1 744 ? 22.805 33.036 52.526 1.00 21.95 744 GLN A C 1
ATOM 5988 O O . GLN A 1 744 ? 23.615 32.545 51.740 1.00 21.95 744 GLN A O 1
ATOM 5993 N N . ASN A 1 745 ? 22.220 34.227 52.319 1.00 26.02 745 ASN A N 1
ATOM 5994 C CA . ASN A 1 745 ? 22.359 35.102 51.134 1.00 26.02 745 ASN A CA 1
ATOM 5995 C C . ASN A 1 745 ? 23.543 36.119 51.306 1.00 26.02 745 ASN A C 1
ATOM 5997 O O . ASN A 1 745 ? 24.244 36.034 52.308 1.00 26.02 745 ASN A O 1
ATOM 6001 N N . ASP A 1 746 ? 23.873 37.095 50.435 1.00 23.45 746 ASP A N 1
ATOM 6002 C CA . ASP A 1 746 ? 23.081 37.806 49.410 1.00 23.45 746 ASP A CA 1
ATOM 6003 C C . ASP A 1 746 ? 23.912 38.509 48.297 1.00 23.45 746 ASP A C 1
ATOM 6005 O O . ASP A 1 746 ? 25.137 38.571 48.355 1.00 23.45 746 ASP A O 1
ATOM 6009 N N . VAL A 1 747 ? 23.203 39.025 47.281 1.00 31.16 747 VAL A N 1
ATOM 6010 C CA . VAL A 1 747 ? 23.590 39.961 46.188 1.00 31.16 747 VAL A CA 1
ATOM 6011 C C . VAL A 1 747 ? 25.094 40.215 45.904 1.00 31.16 747 VAL A C 1
ATOM 6013 O O . VAL A 1 747 ? 25.651 41.207 46.371 1.00 31.16 747 VAL A O 1
ATOM 6016 N N . ASN A 1 748 ? 25.692 39.468 44.958 1.00 27.80 748 ASN A N 1
ATOM 6017 C CA . ASN A 1 748 ? 26.241 40.043 43.705 1.00 27.80 748 ASN A CA 1
ATOM 6018 C C . ASN A 1 748 ? 26.684 38.970 42.681 1.00 27.80 748 ASN A C 1
ATOM 6020 O O . ASN A 1 748 ? 27.034 37.852 43.050 1.00 27.80 748 ASN A O 1
ATOM 6024 N N . GLY A 1 749 ? 26.781 39.355 41.402 1.00 26.80 749 GLY A N 1
ATOM 6025 C CA . GLY A 1 749 ? 27.536 38.615 40.377 1.00 26.80 749 GLY A CA 1
ATOM 6026 C C . GLY A 1 749 ? 26.784 37.557 39.551 1.00 26.80 749 GLY A C 1
ATOM 6027 O O . GLY A 1 749 ? 25.674 37.129 39.860 1.00 26.80 749 GLY A O 1
ATOM 6028 N N . SER A 1 750 ? 27.424 37.142 38.451 1.00 40.72 750 SER A N 1
ATOM 6029 C CA . SER A 1 750 ? 26.921 36.125 37.515 1.00 40.72 750 SER A CA 1
ATOM 6030 C C . SER A 1 750 ? 26.828 34.755 38.196 1.00 40.72 750 SER A C 1
ATOM 6032 O O . SER A 1 750 ? 27.845 34.164 38.565 1.00 40.72 750 SER A O 1
ATOM 6034 N N . SER A 1 751 ? 25.609 34.242 38.375 1.00 36.19 751 SER A N 1
ATOM 6035 C CA . SER A 1 751 ? 25.353 33.019 39.139 1.00 36.19 751 SER A CA 1
ATOM 6036 C C . SER A 1 751 ? 25.720 31.752 38.356 1.00 36.19 751 SER A C 1
ATOM 6038 O O . SER A 1 751 ? 24.904 31.137 37.664 1.00 36.19 751 SER A O 1
ATOM 6040 N N . VAL A 1 752 ? 26.978 31.327 38.504 1.00 50.41 752 VAL A N 1
ATOM 6041 C CA . VAL A 1 752 ? 27.453 30.007 38.065 1.00 50.41 752 VAL A CA 1
ATOM 6042 C C . VAL A 1 752 ? 26.684 28.929 38.836 1.00 50.41 752 VAL A C 1
ATOM 6044 O O . VAL A 1 752 ? 26.941 28.676 40.013 1.00 50.41 752 VAL A O 1
ATOM 6047 N N . LEU A 1 753 ? 25.702 28.308 38.177 1.00 54.50 753 LEU A N 1
ATOM 6048 C CA . LEU A 1 753 ? 24.859 27.269 38.769 1.00 54.50 753 LEU A CA 1
ATOM 6049 C C . LEU A 1 753 ? 25.720 26.078 39.204 1.00 54.50 753 LEU A C 1
ATOM 6051 O O . LEU A 1 753 ? 26.278 25.374 38.361 1.00 54.50 753 LEU A O 1
ATOM 6055 N N . LYS A 1 754 ? 25.794 25.840 40.520 1.00 70.06 754 LYS A N 1
ATOM 6056 C CA . LYS A 1 754 ? 26.582 24.759 41.129 1.00 70.06 754 LYS A CA 1
ATOM 6057 C C . LYS A 1 754 ? 26.315 23.426 40.419 1.00 70.06 754 LYS A C 1
ATOM 6059 O O . LYS A 1 754 ? 25.167 23.067 40.165 1.00 70.06 754 LYS A O 1
ATOM 6064 N N . LYS A 1 755 ? 27.379 22.695 40.079 1.00 80.50 755 LYS A N 1
ATOM 6065 C CA . LYS A 1 755 ? 27.312 21.389 39.401 1.00 80.50 755 LYS A CA 1
ATOM 6066 C C . LYS A 1 755 ? 26.456 20.413 40.218 1.00 80.50 755 LYS A C 1
ATOM 6068 O O . LYS A 1 755 ? 26.710 20.244 41.409 1.00 80.50 755 LYS A O 1
ATOM 6073 N N . GLY A 1 756 ? 25.446 19.802 39.596 1.00 79.25 756 GLY A N 1
ATOM 6074 C CA . GLY A 1 756 ? 24.512 18.888 40.267 1.00 79.25 756 GLY A CA 1
ATOM 6075 C C . GLY A 1 756 ? 23.216 19.510 40.802 1.00 79.25 756 GLY A C 1
ATOM 6076 O O . GLY A 1 756 ? 22.379 18.769 41.314 1.00 79.25 756 GLY A O 1
ATOM 6077 N N . THR A 1 757 ? 22.991 20.824 40.684 1.00 88.06 757 THR A N 1
ATOM 6078 C CA . THR A 1 757 ? 21.703 21.425 41.077 1.00 88.06 757 THR A CA 1
ATOM 6079 C C . THR A 1 757 ? 20.576 20.928 40.169 1.00 88.06 757 THR A C 1
ATOM 6081 O O . THR A 1 757 ? 20.637 21.073 38.949 1.00 88.06 757 THR A O 1
ATOM 6084 N N . TYR A 1 758 ? 19.521 20.367 40.769 1.00 89.25 758 TYR A N 1
ATOM 6085 C CA . TYR A 1 758 ? 18.287 20.029 40.060 1.00 89.25 758 TYR A CA 1
ATOM 6086 C C . TYR A 1 758 ? 17.504 21.302 39.728 1.00 89.25 758 TYR A C 1
ATOM 6088 O O . TYR A 1 758 ? 17.201 22.099 40.614 1.00 89.25 758 TYR A O 1
ATOM 6096 N N . ILE A 1 759 ? 17.180 21.486 38.451 1.00 85.81 759 ILE A N 1
ATOM 6097 C CA . ILE A 1 759 ? 16.498 22.676 37.921 1.00 85.81 759 ILE A CA 1
ATOM 6098 C C . ILE A 1 759 ? 14.987 22.426 37.823 1.00 85.81 759 ILE A C 1
ATOM 6100 O O . ILE A 1 759 ? 14.180 23.342 37.992 1.00 85.81 759 ILE A O 1
ATOM 6104 N N . GLY A 1 760 ? 14.595 21.170 37.596 1.00 83.44 760 GLY A N 1
ATOM 6105 C CA . GLY A 1 760 ? 13.207 20.726 37.614 1.00 83.44 760 GLY A CA 1
ATOM 6106 C C . GLY A 1 760 ? 12.895 19.683 36.546 1.00 83.44 760 GLY A C 1
ATOM 6107 O O . GLY A 1 760 ? 13.779 19.168 35.861 1.00 83.44 760 GLY A O 1
ATOM 6108 N N . CYS A 1 761 ? 11.605 19.394 36.412 1.00 88.31 761 CYS A N 1
ATOM 6109 C CA . CYS A 1 761 ? 11.058 18.506 35.397 1.00 88.31 761 CYS A CA 1
ATOM 6110 C C . CYS A 1 761 ? 10.440 19.324 34.255 1.00 88.31 761 CYS A C 1
ATOM 6112 O O . CYS A 1 761 ? 9.704 20.279 34.515 1.00 88.31 761 CYS A O 1
ATOM 6114 N N . TYR A 1 762 ? 10.725 18.954 33.006 1.00 87.06 762 TYR A N 1
ATOM 6115 C CA . TYR A 1 762 ? 10.341 19.709 31.808 1.00 87.06 762 TYR A CA 1
ATOM 6116 C C . TYR A 1 762 ? 9.772 18.798 30.715 1.00 87.06 762 TYR A C 1
ATOM 6118 O O . TYR A 1 762 ? 10.165 17.637 30.602 1.00 87.06 762 TYR A O 1
ATOM 6126 N N . GLY A 1 763 ? 8.828 19.312 29.925 1.00 75.44 763 GLY A N 1
ATOM 6127 C CA . GLY A 1 763 ? 8.202 18.567 28.830 1.00 75.44 763 GLY A CA 1
ATOM 6128 C C . GLY A 1 763 ? 9.152 18.299 27.657 1.00 75.44 763 GLY A C 1
ATOM 6129 O O . GLY A 1 763 ? 10.007 19.125 27.342 1.00 75.44 763 GLY A O 1
ATOM 6130 N N . ASP A 1 764 ? 8.966 17.172 26.975 1.00 79.56 764 ASP A N 1
ATOM 6131 C CA . ASP A 1 764 ? 9.701 16.780 25.770 1.00 79.56 764 ASP A CA 1
ATOM 6132 C C . ASP A 1 764 ? 8.740 16.242 24.688 1.00 79.56 764 ASP A C 1
ATOM 6134 O O . ASP A 1 7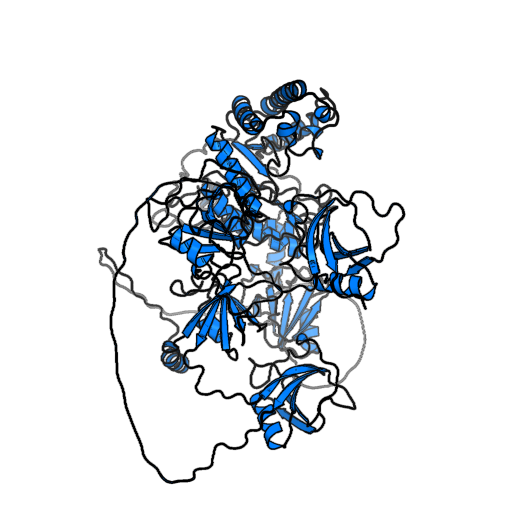64 ? 7.616 15.853 25.005 1.00 79.56 764 ASP A O 1
ATOM 6138 N N . ARG A 1 765 ? 9.131 16.252 23.403 1.00 76.62 765 ARG A N 1
ATOM 6139 C CA . ARG A 1 765 ? 8.297 15.755 22.280 1.00 76.62 765 ARG A CA 1
ATOM 6140 C C . ARG A 1 765 ? 9.131 15.269 21.098 1.00 76.62 765 ARG A C 1
ATOM 6142 O O . ARG A 1 765 ? 10.152 15.865 20.770 1.00 76.62 765 ARG A O 1
ATOM 6149 N N . ASP A 1 766 ? 8.651 14.245 20.400 1.00 51.50 766 ASP A N 1
ATOM 6150 C CA . ASP A 1 766 ? 9.166 13.857 19.081 1.00 51.50 766 ASP A CA 1
ATOM 6151 C C . ASP A 1 766 ? 8.445 14.611 17.942 1.00 51.50 766 ASP A C 1
ATOM 6153 O O . ASP A 1 766 ? 7.256 14.899 18.081 1.00 51.50 766 ASP A O 1
ATOM 6157 N N . PRO A 1 767 ? 9.120 14.949 16.822 1.00 48.59 767 PRO A N 1
ATOM 6158 C CA . PRO A 1 767 ? 10.572 14.903 16.601 1.00 48.59 767 PRO A CA 1
ATOM 6159 C C . PRO A 1 767 ? 11.339 16.066 17.265 1.00 48.59 767 PRO A C 1
ATOM 6161 O O . PRO A 1 767 ? 12.555 15.995 17.444 1.00 48.59 767 PRO A O 1
ATOM 6164 N N . TYR A 1 768 ? 10.644 17.142 17.645 1.00 58.56 768 TYR A N 1
ATOM 6165 C CA . TYR A 1 768 ? 11.230 18.441 18.008 1.00 58.56 768 TYR A CA 1
ATOM 6166 C C . TYR A 1 768 ? 11.682 18.557 19.477 1.00 58.56 768 TYR A C 1
ATOM 6168 O O . TYR A 1 768 ? 11.357 19.527 20.167 1.00 58.56 768 TYR A O 1
ATOM 6176 N N . ARG A 1 769 ? 12.487 17.593 19.931 1.00 67.75 769 ARG A N 1
ATOM 6177 C CA . ARG A 1 769 ? 12.932 17.411 21.326 1.00 67.75 769 ARG A CA 1
ATOM 6178 C C . ARG A 1 769 ? 13.383 18.706 22.027 1.00 67.75 769 ARG A C 1
ATOM 6180 O O . ARG A 1 769 ? 14.018 19.570 21.417 1.00 67.75 769 ARG A O 1
ATOM 6187 N N . ALA A 1 770 ? 13.039 18.850 23.308 1.00 67.94 770 ALA A N 1
ATOM 6188 C CA . ALA A 1 770 ? 13.293 20.047 24.120 1.00 67.94 770 ALA A CA 1
ATOM 6189 C C . ALA A 1 770 ? 14.777 20.254 24.451 1.00 67.94 770 ALA A C 1
ATOM 6191 O O . ALA A 1 770 ? 15.243 21.390 24.519 1.00 67.94 770 ALA A O 1
ATOM 6192 N N . MET A 1 771 ? 15.512 19.153 24.603 1.00 76.44 771 MET A N 1
ATOM 6193 C CA . MET A 1 771 ? 16.972 19.111 24.616 1.00 76.44 771 MET A CA 1
ATOM 6194 C C . MET A 1 771 ? 17.421 18.424 23.322 1.00 76.44 771 MET A C 1
ATOM 6196 O O . MET A 1 771 ? 16.816 17.435 22.907 1.00 76.44 771 MET A O 1
ATOM 6200 N N . ASN A 1 772 ? 18.420 18.982 22.633 1.00 58.34 772 ASN A N 1
ATOM 6201 C CA . ASN A 1 772 ? 18.737 18.554 21.268 1.00 58.34 772 ASN A CA 1
ATOM 6202 C C . ASN A 1 772 ? 19.251 17.097 21.233 1.00 58.34 772 ASN A C 1
ATOM 6204 O O . ASN A 1 772 ? 20.090 16.704 22.041 1.00 58.34 772 ASN A O 1
ATOM 6208 N N . ARG A 1 773 ? 18.776 16.297 20.266 1.00 49.91 773 ARG A N 1
ATOM 6209 C CA . ARG A 1 773 ? 19.141 14.875 20.097 1.00 49.91 773 ARG A CA 1
ATOM 6210 C C . ARG A 1 773 ? 20.624 14.648 19.776 1.00 49.91 773 ARG A C 1
ATOM 6212 O O . ARG A 1 773 ? 21.084 13.515 19.884 1.00 49.91 773 ARG A O 1
ATOM 6219 N N . THR A 1 774 ? 21.353 15.683 19.356 1.00 45.47 774 THR A N 1
ATOM 6220 C CA . THR A 1 774 ? 22.727 15.585 18.833 1.00 45.47 774 THR A CA 1
ATOM 6221 C C . THR A 1 774 ? 23.753 15.032 19.823 1.00 45.47 774 THR A C 1
ATOM 6223 O O . THR A 1 774 ? 24.780 14.534 19.374 1.00 45.47 774 THR A O 1
ATOM 6226 N N . GLN A 1 775 ? 23.482 15.057 21.135 1.00 58.47 775 GLN A N 1
ATOM 6227 C CA . GLN A 1 775 ? 24.247 14.308 22.143 1.00 58.47 775 GLN A CA 1
ATOM 6228 C C . GLN A 1 775 ? 23.309 13.647 23.168 1.00 58.47 775 GLN A C 1
ATOM 6230 O O . GLN A 1 775 ? 23.155 14.114 24.299 1.00 58.47 775 GLN A O 1
ATOM 6235 N N . ARG A 1 776 ? 22.669 12.542 22.751 1.00 68.62 776 ARG A N 1
ATOM 6236 C CA . ARG A 1 776 ? 22.012 11.587 23.658 1.00 68.62 776 ARG A CA 1
ATOM 6237 C C . ARG A 1 776 ? 22.997 10.488 24.064 1.00 68.62 776 ARG A C 1
ATOM 6239 O O . ARG A 1 776 ? 23.496 9.764 23.208 1.00 68.62 776 ARG A O 1
ATOM 6246 N N . TYR A 1 777 ? 23.188 10.310 25.364 1.00 76.75 777 TYR A N 1
ATOM 6247 C CA . TYR A 1 777 ? 23.932 9.210 25.972 1.00 76.75 777 TYR A CA 1
ATOM 6248 C C . TYR A 1 777 ? 22.962 8.259 26.686 1.00 76.75 777 TYR A C 1
ATOM 6250 O O . TYR A 1 777 ? 22.014 8.703 27.329 1.00 76.75 777 TYR A O 1
ATOM 6258 N N . VAL A 1 778 ? 23.170 6.948 26.575 1.00 79.94 778 VAL A N 1
ATOM 6259 C CA . VAL A 1 778 ? 22.303 5.929 27.192 1.00 79.94 778 VAL A CA 1
ATOM 6260 C C . VAL A 1 778 ? 23.178 4.934 27.944 1.00 79.94 778 VAL A C 1
ATOM 6262 O O . VAL A 1 778 ? 24.191 4.478 27.415 1.00 79.94 778 VAL A O 1
ATOM 6265 N N . ALA A 1 779 ? 22.798 4.596 29.176 1.00 74.00 779 ALA A N 1
ATOM 6266 C CA . ALA A 1 779 ? 23.543 3.668 30.021 1.00 74.00 779 ALA A CA 1
ATOM 6267 C C . ALA A 1 779 ? 22.596 2.722 30.768 1.00 74.00 779 ALA A C 1
ATOM 6269 O O . ALA A 1 779 ? 21.615 3.154 31.369 1.00 74.00 779 ALA A O 1
ATOM 6270 N N . ALA A 1 780 ? 22.939 1.430 30.796 1.00 72.06 780 ALA A N 1
ATOM 6271 C CA . ALA A 1 780 ? 22.177 0.398 31.512 1.00 72.06 780 ALA A CA 1
ATOM 6272 C C . ALA A 1 780 ? 22.201 0.557 33.050 1.00 72.06 780 ALA A C 1
ATOM 6274 O O . ALA A 1 780 ? 21.423 -0.082 33.752 1.00 72.06 780 ALA A O 1
ATOM 6275 N N . ARG A 1 781 ? 23.101 1.403 33.568 1.00 85.31 781 ARG A N 1
ATOM 6276 C CA . ARG A 1 781 ? 23.175 1.847 34.968 1.00 85.31 781 ARG A CA 1
ATOM 6277 C C . ARG A 1 781 ? 23.364 3.368 35.013 1.00 85.31 781 ARG A C 1
ATOM 6279 O O . ARG A 1 781 ? 24.400 3.860 35.449 1.00 85.31 781 ARG A O 1
ATOM 6286 N N . MET A 1 782 ? 22.395 4.116 34.490 1.00 91.00 782 MET A N 1
ATOM 6287 C CA . MET A 1 782 ? 22.439 5.583 34.472 1.00 91.00 782 MET A CA 1
ATOM 6288 C C . MET A 1 782 ? 22.343 6.166 35.890 1.00 91.00 782 MET A C 1
ATOM 6290 O O . MET A 1 782 ? 21.513 5.721 36.682 1.00 91.00 782 MET A O 1
ATOM 6294 N N . THR A 1 783 ? 23.135 7.198 36.184 1.00 93.31 783 THR A N 1
ATOM 6295 C CA . THR A 1 783 ? 22.981 8.066 37.367 1.00 93.31 783 THR A CA 1
ATOM 6296 C C . THR A 1 783 ? 23.039 9.534 36.943 1.00 93.31 783 THR A C 1
ATOM 6298 O O . THR A 1 783 ? 23.518 9.860 35.851 1.00 93.31 783 THR A O 1
ATOM 6301 N N . VAL A 1 784 ? 22.574 10.431 37.810 1.00 90.25 784 VAL A N 1
ATOM 6302 C CA . VAL A 1 784 ? 22.635 11.886 37.598 1.00 90.25 784 VAL A CA 1
ATOM 6303 C C . VAL A 1 784 ? 24.084 12.351 37.418 1.00 90.25 784 VAL A C 1
ATOM 6305 O O . VAL A 1 784 ? 24.380 13.105 36.492 1.00 90.25 784 VAL A O 1
ATOM 6308 N N . GLU A 1 785 ? 25.012 11.847 38.234 1.00 92.50 785 GLU A N 1
ATOM 6309 C CA . GLU A 1 785 ? 26.443 12.164 38.156 1.00 92.50 785 GLU A CA 1
ATOM 6310 C C . GLU A 1 785 ? 27.066 11.667 36.848 1.00 92.50 785 GLU A C 1
ATOM 6312 O O . GLU A 1 785 ? 27.860 12.384 36.238 1.00 92.50 785 GLU A O 1
ATOM 6317 N N . LEU A 1 786 ? 26.688 10.467 36.389 1.00 87.88 786 LEU A N 1
ATOM 6318 C CA . LEU A 1 786 ? 27.169 9.908 35.126 1.00 87.88 786 LEU A CA 1
ATOM 6319 C C . LEU A 1 786 ? 26.708 10.758 33.932 1.00 87.88 786 LEU A C 1
ATOM 6321 O O . LEU A 1 786 ? 27.516 11.075 33.058 1.00 87.88 786 LEU A O 1
ATOM 6325 N N . CYS A 1 787 ? 25.441 11.180 33.921 1.00 90.19 787 CYS A N 1
ATOM 6326 C CA . CYS A 1 787 ? 24.916 12.061 32.881 1.00 90.19 787 CYS A CA 1
ATOM 6327 C C . CYS A 1 787 ? 25.580 13.446 32.903 1.00 90.19 787 CYS A C 1
ATOM 6329 O O . CYS A 1 787 ? 26.028 13.934 31.868 1.00 90.19 787 CYS A O 1
ATOM 6331 N N . ILE A 1 788 ? 25.736 14.057 34.082 1.00 88.06 788 ILE A N 1
ATOM 6332 C CA . ILE A 1 788 ? 26.428 15.347 34.239 1.00 88.06 788 ILE A CA 1
ATOM 6333 C C . ILE A 1 788 ? 27.902 15.258 33.817 1.00 88.06 788 ILE A C 1
ATOM 6335 O O . ILE A 1 788 ? 28.424 16.203 33.221 1.00 88.06 788 ILE A O 1
ATOM 6339 N N . LYS A 1 789 ? 28.572 14.129 34.084 1.00 85.31 789 LYS A N 1
ATOM 6340 C CA . LYS A 1 789 ? 29.942 13.866 33.624 1.00 85.31 789 LYS A CA 1
ATOM 6341 C C . LYS A 1 789 ? 30.012 13.720 32.102 1.00 85.31 789 LYS A C 1
ATOM 6343 O O . LYS A 1 789 ? 30.960 14.224 31.510 1.00 85.31 789 LYS A O 1
ATOM 6348 N N . HIS A 1 790 ? 29.030 13.079 31.466 1.00 83.38 790 HIS A N 1
ATOM 6349 C CA . HIS A 1 790 ? 28.963 13.005 30.003 1.00 83.38 790 HIS A CA 1
ATOM 6350 C C . HIS A 1 790 ? 28.696 14.386 29.380 1.00 83.38 790 HIS A C 1
ATOM 6352 O O . HIS A 1 790 ? 29.376 14.796 28.444 1.00 83.38 790 HIS A O 1
ATOM 6358 N N . CYS A 1 791 ? 27.760 15.149 29.947 1.00 82.00 791 CYS A N 1
ATOM 6359 C CA . CYS A 1 791 ? 27.369 16.467 29.455 1.00 82.00 791 CYS A CA 1
ATOM 6360 C C . CYS A 1 791 ? 28.305 17.616 29.869 1.00 82.00 791 CYS A C 1
ATOM 6362 O O . CYS A 1 791 ? 27.911 18.776 29.754 1.00 82.00 791 CYS A O 1
ATOM 6364 N N . SER A 1 792 ? 29.547 17.357 30.298 1.00 74.56 792 SER A N 1
ATOM 6365 C CA . SER A 1 792 ? 30.487 18.376 30.812 1.00 74.56 792 SER A CA 1
ATOM 6366 C C . SER A 1 792 ? 31.070 19.335 29.749 1.00 74.56 792 SER A C 1
ATOM 6368 O O . SER A 1 792 ? 32.192 19.818 29.887 1.00 74.56 792 SER A O 1
ATOM 6370 N N . LYS A 1 793 ? 30.332 19.575 28.662 1.00 67.69 793 LYS A N 1
ATOM 6371 C CA . LYS A 1 793 ? 30.576 20.600 27.629 1.00 67.69 793 LYS A CA 1
ATOM 6372 C C . LYS A 1 793 ? 29.327 21.447 27.332 1.00 67.69 793 LYS A C 1
ATOM 6374 O O . LYS A 1 793 ? 29.383 22.370 26.527 1.00 67.69 793 LYS A O 1
ATOM 6379 N N . PHE A 1 794 ? 28.205 21.127 27.973 1.00 71.88 794 PHE A N 1
ATOM 6380 C CA . PHE A 1 794 ? 26.902 21.767 27.811 1.00 71.88 794 PHE A CA 1
ATOM 6381 C C . PHE A 1 794 ? 26.453 22.304 29.160 1.00 71.88 794 PHE A C 1
ATOM 6383 O O . PHE A 1 794 ? 26.846 21.764 30.188 1.00 71.88 794 PHE A O 1
ATOM 6390 N N . ARG A 1 795 ? 25.619 23.343 29.182 1.00 76.69 795 ARG A N 1
ATOM 6391 C CA . ARG A 1 795 ? 25.160 23.988 30.424 1.00 76.69 795 ARG A CA 1
ATOM 6392 C C . ARG A 1 795 ? 24.212 23.101 31.248 1.00 76.69 795 ARG A C 1
ATOM 6394 O O . ARG A 1 795 ? 24.159 23.232 32.474 1.00 76.69 795 ARG A O 1
ATOM 6401 N N . TYR A 1 796 ? 23.486 22.195 30.586 1.00 85.94 796 TYR A N 1
ATOM 6402 C CA . TYR A 1 796 ? 22.456 21.359 31.200 1.00 85.94 796 TYR A CA 1
ATOM 6403 C C . TYR A 1 796 ? 22.517 19.895 30.751 1.00 85.94 796 TYR A C 1
ATOM 6405 O O . TYR A 1 796 ? 22.837 19.576 29.603 1.00 85.94 796 TYR A O 1
ATOM 6413 N N . ALA A 1 797 ? 22.145 19.018 31.682 1.00 91.12 797 ALA A N 1
ATOM 6414 C CA . ALA A 1 797 ? 22.031 17.578 31.512 1.00 91.12 797 ALA A CA 1
ATOM 6415 C C . ALA A 1 797 ? 20.597 17.148 31.864 1.00 91.12 797 ALA A C 1
ATOM 6417 O O . ALA A 1 797 ? 20.167 17.310 33.007 1.00 91.12 797 ALA A O 1
ATOM 6418 N N . GLY A 1 798 ? 19.839 16.655 30.885 1.00 91.25 798 GLY A N 1
ATOM 6419 C CA . GLY A 1 798 ? 18.469 16.168 31.068 1.00 91.25 798 GLY A CA 1
ATOM 6420 C C . GLY A 1 798 ? 18.421 14.650 31.064 1.00 91.25 798 GLY A C 1
ATOM 6421 O O . GLY A 1 798 ? 18.977 14.032 30.164 1.00 91.25 798 GLY A O 1
ATOM 6422 N N . LEU A 1 799 ? 17.763 14.040 32.044 1.00 91.69 799 LEU A N 1
ATOM 6423 C CA . LEU A 1 799 ? 17.630 12.587 32.141 1.00 91.69 799 LEU A CA 1
ATOM 6424 C C . LEU A 1 799 ? 16.190 12.156 31.832 1.00 91.69 799 LEU A C 1
ATOM 6426 O O . LEU A 1 799 ? 15.253 12.825 32.274 1.00 91.69 799 LEU A O 1
ATOM 6430 N N . GLN A 1 800 ? 16.024 11.052 31.094 1.00 88.25 800 GLN A N 1
ATOM 6431 C CA . GLN A 1 800 ? 14.732 10.511 30.635 1.00 88.25 800 GLN A CA 1
ATOM 6432 C C . GLN A 1 800 ? 14.682 8.976 30.774 1.00 88.25 800 GLN A C 1
ATOM 6434 O O . GLN A 1 800 ? 15.717 8.307 30.762 1.00 88.25 800 GLN A O 1
ATOM 6439 N N . TYR A 1 801 ? 13.475 8.411 30.911 1.00 81.75 801 TYR A N 1
ATOM 6440 C CA . TYR A 1 801 ? 13.192 6.964 31.015 1.00 81.75 801 TYR A CA 1
ATOM 6441 C C . TYR A 1 801 ? 13.976 6.152 32.075 1.00 81.75 801 TYR A C 1
ATOM 6443 O O . TYR A 1 801 ? 13.881 4.928 32.088 1.00 81.75 801 TYR A O 1
ATOM 6451 N N . GLY A 1 802 ? 14.747 6.774 32.972 1.00 80.12 802 GLY A N 1
ATOM 6452 C CA . GLY A 1 802 ? 15.636 6.049 33.893 1.00 80.12 802 GLY A CA 1
ATOM 6453 C C . GLY A 1 802 ? 16.986 5.606 33.307 1.00 80.12 802 GLY A C 1
ATOM 6454 O O . GLY A 1 802 ? 17.859 5.181 34.065 1.00 80.12 802 GLY A O 1
ATOM 6455 N N . THR A 1 803 ? 17.195 5.706 31.992 1.00 83.19 803 THR A N 1
ATOM 6456 C CA . THR A 1 803 ? 18.374 5.164 31.277 1.00 83.19 803 THR A CA 1
ATOM 6457 C C . THR A 1 803 ? 19.020 6.147 30.302 1.00 83.19 803 THR A C 1
ATOM 6459 O O . THR A 1 803 ? 20.170 5.934 29.909 1.00 83.19 803 THR A O 1
ATOM 6462 N N . GLU A 1 804 ? 18.321 7.215 29.913 1.00 86.75 804 GLU A N 1
ATOM 6463 C CA . GLU A 1 804 ? 18.777 8.174 28.907 1.00 86.75 804 GLU A CA 1
ATOM 6464 C C . GLU A 1 804 ? 19.236 9.497 29.528 1.00 86.75 804 GLU A C 1
ATOM 6466 O O . GLU A 1 804 ? 18.739 9.937 30.565 1.00 86.75 804 GLU A O 1
ATOM 6471 N N . CYS A 1 805 ? 20.178 10.138 28.847 1.00 88.00 805 CYS A N 1
ATOM 6472 C CA . CYS A 1 805 ? 20.814 11.399 29.185 1.00 88.00 805 CYS A CA 1
ATOM 6473 C C . CYS A 1 805 ? 20.920 12.260 27.916 1.00 88.00 805 CYS A C 1
ATOM 6475 O O . CYS A 1 805 ? 21.301 11.759 26.859 1.00 88.00 805 CYS A O 1
ATOM 6477 N N . PHE A 1 806 ? 20.602 13.546 28.013 1.00 88.19 806 PHE A N 1
ATOM 6478 C CA . PHE A 1 806 ? 20.557 14.501 26.908 1.00 88.19 806 PHE A CA 1
ATOM 6479 C C . PHE A 1 806 ? 21.344 15.756 27.281 1.00 88.19 806 PHE A C 1
ATOM 6481 O O . PHE A 1 806 ? 21.019 16.434 28.260 1.00 88.19 806 PHE A O 1
ATOM 6488 N N . CYS A 1 807 ? 22.362 16.085 26.491 1.00 81.94 807 CYS A N 1
ATOM 6489 C CA . CYS A 1 807 ? 23.214 17.246 26.729 1.00 81.94 807 CYS A CA 1
ATOM 6490 C C . CYS A 1 807 ? 22.755 18.429 25.877 1.00 81.94 807 CYS A C 1
ATOM 6492 O O . CYS A 1 807 ? 22.638 18.312 24.658 1.00 81.94 807 CYS A O 1
ATOM 6494 N N . SER A 1 808 ? 22.472 19.577 26.497 1.00 78.06 808 SER A N 1
ATOM 6495 C CA . SER A 1 808 ? 22.003 20.756 25.762 1.00 78.06 808 SER A CA 1
ATOM 6496 C C . SER A 1 808 ? 22.234 22.056 26.534 1.00 78.06 808 SER A C 1
ATOM 6498 O O . SER A 1 808 ? 22.384 22.066 27.754 1.00 78.06 808 SER A O 1
ATOM 6500 N N . ASN A 1 809 ? 22.230 23.176 25.811 1.00 74.75 809 ASN A N 1
ATOM 6501 C CA . ASN A 1 809 ? 22.295 24.519 26.397 1.00 74.75 809 ASN A CA 1
ATOM 6502 C C . ASN A 1 809 ? 20.901 25.135 26.629 1.00 74.75 809 ASN A C 1
ATOM 6504 O O . ASN A 1 809 ? 20.789 26.089 27.390 1.00 74.75 809 ASN A O 1
ATOM 6508 N N . ASN A 1 810 ? 19.852 24.534 26.051 1.00 72.19 810 ASN A N 1
ATOM 6509 C CA . ASN A 1 810 ? 18.432 24.885 26.207 1.00 72.19 810 ASN A CA 1
ATOM 6510 C C . ASN A 1 810 ? 17.631 23.623 26.590 1.00 72.19 810 ASN A C 1
ATOM 6512 O O . ASN A 1 810 ? 18.036 22.525 26.193 1.00 72.19 810 ASN A O 1
ATOM 6516 N N . TYR A 1 811 ? 16.533 23.760 27.347 1.00 76.00 811 TYR A N 1
ATOM 6517 C CA . TYR A 1 811 ? 15.835 22.611 27.962 1.00 76.00 811 TYR A CA 1
ATOM 6518 C C . TYR A 1 811 ? 14.327 22.790 28.227 1.00 76.00 811 TYR A C 1
ATOM 6520 O O . TYR A 1 811 ? 13.647 21.829 28.580 1.00 76.00 811 TYR A O 1
ATOM 6528 N N . ASP A 1 812 ? 13.789 23.994 28.061 1.00 71.12 812 ASP A N 1
ATOM 6529 C CA . ASP A 1 812 ? 12.479 24.429 28.560 1.00 71.12 812 ASP A CA 1
ATOM 6530 C C . ASP A 1 812 ? 11.417 24.631 27.462 1.00 71.12 812 ASP A C 1
ATOM 6532 O O . ASP A 1 812 ? 10.316 25.099 27.749 1.00 71.12 812 ASP A O 1
ATOM 6536 N N . ARG A 1 813 ? 11.707 24.209 26.218 1.00 67.44 813 ARG A N 1
ATOM 6537 C CA . ARG A 1 813 ? 10.868 24.358 25.003 1.00 67.44 813 ARG A CA 1
ATOM 6538 C C . ARG A 1 813 ? 9.373 24.045 25.188 1.00 67.44 813 ARG A C 1
ATOM 6540 O O . ARG A 1 813 ? 8.554 24.634 24.488 1.00 67.44 813 ARG A O 1
ATOM 6547 N N . TYR A 1 814 ? 9.017 23.117 26.079 1.00 72.31 814 TYR A N 1
ATOM 6548 C CA . TYR A 1 814 ? 7.629 22.714 26.348 1.00 72.31 814 TYR A CA 1
ATOM 6549 C C . TYR A 1 814 ? 7.163 22.986 27.790 1.00 72.31 814 TYR A C 1
ATOM 6551 O O . TYR A 1 814 ? 6.159 22.425 28.225 1.00 72.31 814 TYR A O 1
ATOM 6559 N N . GLY A 1 815 ? 7.865 23.856 28.520 1.00 70.44 815 GLY A N 1
ATOM 6560 C CA . GLY A 1 815 ? 7.522 24.258 29.883 1.00 70.44 815 GLY A CA 1
ATOM 6561 C C . GLY A 1 815 ? 7.820 23.203 30.955 1.00 70.44 815 GLY A C 1
ATOM 6562 O O . GLY A 1 815 ? 8.344 22.119 30.681 1.00 70.44 815 GLY A O 1
ATOM 6563 N N . LYS A 1 816 ? 7.502 23.548 32.209 1.00 76.00 816 LYS A N 1
ATOM 6564 C CA . LYS A 1 816 ? 7.639 22.648 33.364 1.00 76.00 816 LYS A CA 1
ATOM 6565 C C . LYS A 1 816 ? 6.571 21.551 33.343 1.00 76.00 816 LYS A C 1
ATOM 6567 O O . LYS A 1 816 ? 5.445 21.775 32.912 1.00 76.00 816 LYS A O 1
ATOM 6572 N N . SER A 1 817 ? 6.924 20.385 33.871 1.00 76.62 817 SER A N 1
ATOM 6573 C CA . SER A 1 817 ? 6.049 19.221 34.037 1.00 76.62 817 SER A CA 1
ATOM 6574 C C . SER A 1 817 ? 6.112 18.703 35.478 1.00 76.62 817 SER A C 1
ATOM 6576 O O . SER A 1 817 ? 7.093 18.930 36.181 1.00 76.62 817 SER A O 1
ATOM 6578 N N . GLY A 1 818 ? 5.070 18.001 35.930 1.00 77.31 818 GLY A N 1
ATOM 6579 C CA . GLY A 1 818 ? 5.054 17.302 37.222 1.00 77.31 818 GLY A CA 1
ATOM 6580 C C . GLY A 1 818 ? 5.451 15.822 37.138 1.00 77.31 818 GLY A C 1
ATOM 6581 O O . GLY A 1 818 ? 5.426 15.132 38.152 1.00 77.31 818 GLY A O 1
ATOM 6582 N N . TYR A 1 819 ? 5.757 15.314 35.938 1.00 76.06 819 TYR A N 1
ATOM 6583 C CA . TYR A 1 819 ? 5.658 13.880 35.623 1.00 76.06 819 TYR A CA 1
ATOM 6584 C C . TYR A 1 819 ? 6.997 13.122 35.571 1.00 76.06 819 TYR A C 1
ATOM 6586 O O . TYR A 1 819 ? 7.078 12.007 35.053 1.00 76.06 819 TYR A O 1
ATOM 6594 N N . CYS A 1 820 ? 8.066 13.709 36.110 1.00 80.75 820 CYS A N 1
ATOM 6595 C CA . CYS A 1 820 ? 9.367 13.052 36.189 1.00 80.75 820 CYS A CA 1
ATOM 6596 C C . CYS A 1 820 ? 9.434 12.138 37.419 1.00 80.75 820 CYS A C 1
ATOM 6598 O O . CYS A 1 820 ? 9.860 12.557 38.496 1.00 80.75 820 CYS A O 1
ATOM 6600 N N . TRP A 1 821 ? 8.984 10.896 37.251 1.00 80.38 821 TRP A N 1
ATOM 6601 C CA . TRP A 1 821 ? 8.933 9.880 38.309 1.00 80.38 821 TRP A CA 1
ATOM 6602 C C . TRP A 1 821 ? 9.871 8.688 38.078 1.00 80.38 821 TRP A C 1
ATOM 6604 O O . TRP A 1 821 ? 10.064 7.886 38.993 1.00 80.38 821 TRP A O 1
ATOM 6614 N N . ALA A 1 822 ? 10.442 8.542 36.878 1.00 81.81 822 ALA A N 1
ATOM 6615 C CA . ALA A 1 822 ? 11.322 7.426 36.557 1.00 81.81 822 ALA A CA 1
ATOM 6616 C C . ALA A 1 822 ? 12.577 7.480 37.432 1.00 81.81 822 ALA A C 1
ATOM 6618 O O . ALA A 1 822 ? 13.221 8.522 37.573 1.00 81.81 822 ALA A O 1
ATOM 6619 N N . LYS A 1 823 ? 12.924 6.343 38.031 1.00 90.06 823 LYS A N 1
ATOM 6620 C CA . LYS A 1 823 ? 14.126 6.203 38.851 1.00 90.06 823 LYS A CA 1
ATOM 6621 C C . LYS A 1 823 ? 15.336 5.898 37.978 1.00 90.06 823 LYS A C 1
ATOM 6623 O O . LYS A 1 823 ? 15.209 5.247 36.944 1.00 90.06 823 LYS A O 1
ATOM 6628 N N . CYS A 1 824 ? 16.505 6.376 38.385 1.00 90.06 824 CYS A N 1
ATOM 6629 C CA . CYS A 1 824 ? 17.733 6.138 37.637 1.00 90.06 824 CYS A CA 1
ATOM 6630 C C . CYS A 1 824 ? 18.163 4.666 37.744 1.00 90.06 824 CYS A C 1
ATOM 6632 O O . CYS A 1 824 ? 18.261 4.113 38.837 1.00 90.06 824 CYS A O 1
ATOM 6634 N N . SER A 1 825 ? 18.433 4.029 36.605 1.00 89.62 825 SER A N 1
ATOM 6635 C CA . SER A 1 825 ? 18.737 2.590 36.494 1.00 89.62 825 SER A CA 1
ATOM 6636 C C . SER A 1 825 ? 20.016 2.153 37.219 1.00 89.62 825 SER A C 1
ATOM 6638 O O . SER A 1 825 ? 20.144 0.989 37.586 1.00 89.62 825 SER A O 1
ATOM 6640 N N . GLY A 1 826 ? 20.957 3.072 37.453 1.00 85.38 826 GLY A N 1
ATOM 6641 C CA . GLY A 1 826 ? 22.145 2.857 38.284 1.00 85.38 826 GLY A CA 1
ATOM 6642 C C . GLY A 1 826 ? 22.001 3.319 39.739 1.00 85.38 826 GLY A C 1
ATOM 6643 O O . GLY A 1 826 ? 22.864 2.996 40.547 1.00 85.38 826 GLY A O 1
ATOM 6644 N N . ASN A 1 827 ?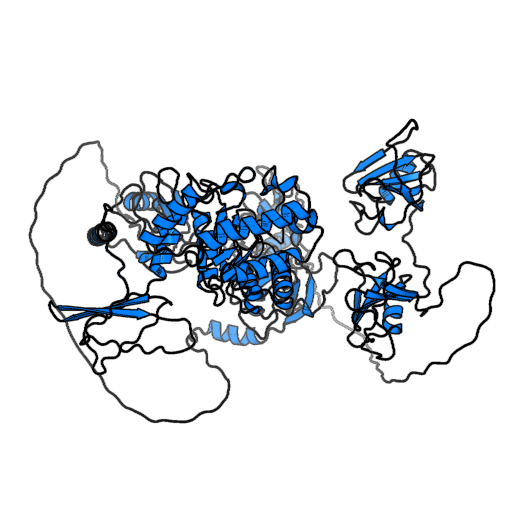 20.949 4.072 40.086 1.00 88.31 827 ASN A N 1
ATOM 6645 C CA . ASN A 1 827 ? 20.693 4.551 41.449 1.00 88.31 827 ASN A CA 1
ATOM 6646 C C . ASN A 1 827 ? 19.200 4.876 41.651 1.00 88.31 827 ASN A C 1
ATOM 6648 O O . ASN A 1 827 ? 18.732 5.970 41.325 1.00 88.31 827 ASN A O 1
ATOM 6652 N N . THR A 1 828 ? 18.445 3.950 42.245 1.00 89.00 828 THR A N 1
ATOM 6653 C CA . THR A 1 828 ? 16.983 4.067 42.396 1.00 89.00 828 THR A CA 1
ATOM 6654 C C . THR A 1 828 ? 16.520 5.200 43.321 1.00 89.00 828 THR A C 1
ATOM 6656 O O . THR A 1 828 ? 15.338 5.554 43.315 1.00 89.00 828 THR A O 1
ATOM 6659 N N . SER A 1 829 ? 17.423 5.807 44.095 1.00 85.25 829 SER A N 1
ATOM 6660 C CA . SER A 1 829 ? 17.122 6.989 44.912 1.00 85.25 829 SER A CA 1
ATOM 6661 C C . SER A 1 829 ? 17.002 8.267 44.070 1.00 85.25 829 SER A C 1
ATOM 6663 O O . SER A 1 829 ? 16.260 9.177 44.441 1.00 85.25 829 SER A O 1
ATOM 6665 N N . GLN A 1 830 ? 17.669 8.329 42.914 1.00 90.00 830 GLN A N 1
ATOM 6666 C CA . GLN A 1 830 ? 17.694 9.491 42.019 1.00 90.00 830 GLN A CA 1
ATOM 6667 C C . GLN A 1 830 ? 16.521 9.504 41.020 1.00 90.00 830 GLN A C 1
ATOM 6669 O O . GLN A 1 830 ? 15.886 8.477 40.772 1.00 90.00 830 GLN A O 1
ATOM 6674 N N . ILE A 1 831 ? 16.235 10.673 40.435 1.00 86.50 831 ILE A N 1
ATOM 6675 C CA . ILE A 1 831 ? 15.144 10.880 39.469 1.00 86.50 831 ILE A CA 1
ATOM 6676 C C . ILE A 1 831 ? 15.730 11.147 38.076 1.00 86.50 831 ILE A C 1
ATOM 6678 O O . ILE A 1 831 ? 16.570 12.026 37.898 1.00 86.50 831 ILE A O 1
ATOM 6682 N N . CYS A 1 832 ? 15.260 10.387 37.091 1.00 90.62 832 CYS A N 1
ATOM 6683 C CA . CYS A 1 832 ? 15.742 10.358 35.714 1.00 90.62 832 CYS A CA 1
ATOM 6684 C C . CYS A 1 832 ? 14.583 10.546 34.715 1.00 90.62 832 CYS A C 1
ATOM 6686 O O . CYS A 1 832 ? 14.378 9.733 33.809 1.00 90.62 832 CYS A O 1
ATOM 6688 N N . GLY A 1 833 ? 13.804 11.616 34.897 1.00 88.94 833 GLY A N 1
ATOM 6689 C CA . GLY A 1 833 ? 12.735 12.010 33.983 1.00 88.94 833 GLY A CA 1
ATOM 6690 C C . GLY A 1 833 ? 11.521 11.088 34.013 1.00 88.94 833 GLY A C 1
ATOM 6691 O O . GLY A 1 833 ? 11.089 10.629 35.068 1.00 88.94 833 GLY A O 1
ATOM 6692 N N . GLY A 1 834 ? 10.944 10.842 32.843 1.00 75.88 834 GLY A N 1
ATOM 6693 C CA . GLY A 1 834 ? 9.764 10.005 32.639 1.00 75.88 834 GLY A CA 1
ATOM 6694 C C . GLY A 1 834 ? 9.507 9.789 31.149 1.00 75.88 834 GLY A C 1
ATOM 6695 O O . GLY A 1 834 ? 10.400 10.009 30.333 1.00 75.88 834 GLY A O 1
ATOM 6696 N N . ASN A 1 835 ? 8.293 9.374 30.780 1.00 82.62 835 ASN A N 1
ATOM 6697 C CA . ASN A 1 835 ? 7.912 9.258 29.372 1.00 82.62 835 ASN A CA 1
ATOM 6698 C C . ASN A 1 835 ? 7.751 10.659 28.757 1.00 82.62 835 ASN A C 1
ATOM 6700 O O . ASN A 1 835 ? 6.897 11.421 29.207 1.00 82.62 835 ASN A O 1
ATOM 6704 N N . LEU A 1 836 ? 8.602 10.998 27.781 1.00 80.94 836 LEU A N 1
ATOM 6705 C CA . LEU A 1 836 ? 8.675 12.321 27.143 1.00 80.94 836 LEU A CA 1
ATOM 6706 C C . LEU A 1 836 ? 8.736 13.505 28.138 1.00 80.94 836 LEU A C 1
ATOM 6708 O O . LEU A 1 836 ? 8.178 14.575 27.890 1.00 80.94 836 LEU A O 1
ATOM 6712 N N 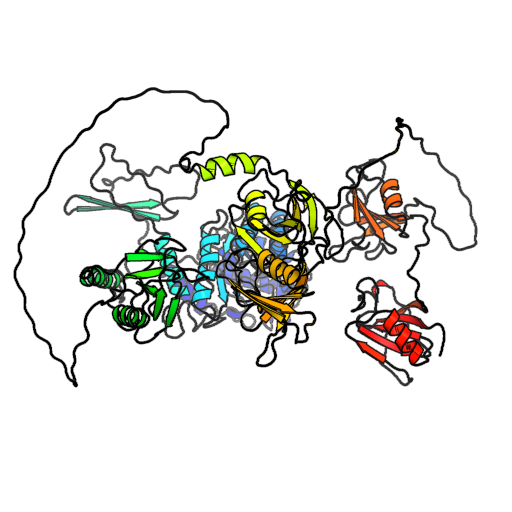. VAL A 1 837 ? 9.435 13.335 29.267 1.00 79.75 837 VAL A N 1
ATOM 6713 C CA . VAL A 1 837 ? 9.718 14.416 30.230 1.00 79.75 837 VAL A CA 1
ATOM 6714 C C . VAL A 1 837 ? 11.129 14.284 30.811 1.00 79.75 837 VAL A C 1
ATOM 6716 O O . VAL A 1 837 ? 11.545 13.198 31.216 1.00 79.75 837 VAL A O 1
ATOM 6719 N N . ASN A 1 838 ? 11.870 15.391 30.858 1.00 89.75 838 ASN A N 1
ATOM 6720 C CA . ASN A 1 838 ? 13.273 15.443 31.274 1.00 89.75 838 ASN A CA 1
ATOM 6721 C C . ASN A 1 838 ? 13.424 15.959 32.711 1.00 89.75 838 ASN A C 1
ATOM 6723 O O . ASN A 1 838 ? 12.944 17.049 33.025 1.00 89.75 838 ASN A O 1
ATOM 6727 N N . SER A 1 839 ? 14.161 15.230 33.553 1.00 91.44 839 SER A N 1
ATOM 6728 C CA . SER A 1 839 ? 14.714 15.763 34.807 1.00 91.44 839 SER A CA 1
ATOM 6729 C C . SER A 1 839 ? 16.016 16.494 34.499 1.00 91.44 839 SER A C 1
ATOM 6731 O O . SER A 1 839 ? 16.995 15.853 34.125 1.00 91.44 839 SER A O 1
ATOM 6733 N N . VAL A 1 840 ? 16.029 17.820 34.628 1.00 92.31 840 VAL A N 1
ATOM 6734 C CA . VAL A 1 840 ? 17.142 18.667 34.174 1.00 92.31 840 VAL A CA 1
ATOM 6735 C C . VAL A 1 840 ? 18.020 19.108 35.344 1.00 92.31 840 VAL A C 1
ATOM 6737 O O . VAL A 1 840 ? 17.522 19.603 36.357 1.00 92.31 840 VAL A O 1
ATOM 6740 N N . TYR A 1 841 ? 19.333 18.967 35.176 1.00 91.31 841 TYR A N 1
ATOM 6741 C CA . TYR A 1 841 ? 20.366 19.328 36.145 1.00 91.31 841 TYR A CA 1
ATOM 6742 C C . TYR A 1 841 ? 21.423 20.256 35.523 1.00 91.31 841 TYR A C 1
ATOM 6744 O O . TYR A 1 841 ? 21.700 20.190 34.322 1.00 91.31 841 TYR A O 1
ATOM 6752 N N . SER A 1 842 ? 22.045 21.107 36.341 1.00 86.94 842 SER A N 1
ATOM 6753 C CA . SER A 1 842 ? 23.194 21.935 35.947 1.00 86.94 842 SER A CA 1
ATOM 6754 C C . SER A 1 842 ? 24.501 21.136 35.906 1.00 86.94 842 SER A C 1
ATOM 6756 O O . SER A 1 842 ? 24.805 20.328 36.789 1.00 86.94 842 SER A O 1
ATOM 6758 N N . THR A 1 843 ? 25.334 21.424 34.910 1.00 80.81 843 THR A N 1
ATOM 6759 C CA . THR A 1 843 ? 26.661 20.802 34.743 1.00 80.81 843 THR A CA 1
ATOM 6760 C C . THR A 1 843 ? 27.806 21.609 35.358 1.00 80.81 843 THR A C 1
ATOM 6762 O O . THR A 1 843 ? 28.916 21.095 35.470 1.00 80.81 843 THR A O 1
ATOM 6765 N N . GLY A 1 844 ? 27.548 22.857 35.760 1.00 67.06 844 GLY A N 1
ATOM 6766 C CA . GLY A 1 844 ? 28.554 23.808 36.244 1.00 67.06 844 GLY A CA 1
ATOM 6767 C C . GLY A 1 844 ? 29.318 24.565 35.150 1.00 67.06 844 GLY A C 1
ATOM 6768 O O . GLY A 1 844 ? 30.109 25.440 35.486 1.00 67.06 844 GLY A O 1
ATOM 6769 N N . GLU A 1 845 ? 29.088 24.265 33.868 1.00 57.66 845 GLU A N 1
ATOM 6770 C CA . GLU A 1 845 ? 29.899 24.797 32.764 1.00 57.66 845 GLU A CA 1
ATOM 6771 C C . GLU A 1 845 ? 29.362 26.116 32.177 1.00 57.66 845 GLU A C 1
ATOM 6773 O O . GLU A 1 845 ? 28.157 26.280 31.948 1.00 57.66 845 GLU A O 1
ATOM 6778 N N . ILE A 1 846 ? 30.277 27.024 31.820 1.00 55.47 846 ILE A N 1
ATOM 6779 C CA . ILE A 1 846 ? 30.017 28.134 30.891 1.00 55.47 846 ILE A CA 1
ATOM 6780 C C . ILE A 1 846 ? 30.456 27.652 29.502 1.00 55.47 846 ILE A C 1
ATOM 6782 O O . ILE A 1 846 ? 31.632 27.726 29.156 1.00 55.47 846 ILE A O 1
ATOM 6786 N N . GLY A 1 847 ? 29.519 27.075 28.744 1.00 41.59 847 GLY A N 1
ATOM 6787 C CA . GLY A 1 847 ? 29.816 26.368 27.491 1.00 41.59 847 GLY A CA 1
ATOM 6788 C C . GLY A 1 847 ? 30.564 27.223 26.462 1.00 41.59 847 GLY A C 1
ATOM 6789 O O . GLY A 1 847 ? 30.126 28.323 26.123 1.00 41.59 847 GLY A O 1
ATOM 6790 N N . SER A 1 848 ? 31.678 26.699 25.947 1.00 34.62 848 SER A N 1
ATOM 6791 C CA . SER A 1 848 ? 32.511 27.367 24.949 1.00 34.62 848 SER A CA 1
ATOM 6792 C C . SER A 1 848 ? 31.852 27.370 23.567 1.00 34.62 848 SER A C 1
ATOM 6794 O O . SER A 1 848 ? 31.528 26.327 23.000 1.00 34.62 848 SER A O 1
ATOM 6796 N N . PHE A 1 849 ? 31.669 28.567 23.012 1.00 39.62 849 PHE A N 1
ATOM 6797 C CA . PHE A 1 849 ? 31.245 28.759 21.627 1.00 39.62 849 PHE A CA 1
ATOM 6798 C C . PHE A 1 849 ? 32.427 28.596 20.662 1.00 39.62 849 PHE A C 1
ATOM 6800 O O . PHE A 1 849 ? 33.582 28.814 21.031 1.00 39.62 849 PHE A O 1
ATOM 6807 N N . GLY A 1 850 ? 32.127 28.257 19.404 1.00 37.66 850 GLY A N 1
ATOM 6808 C CA . GLY A 1 850 ? 33.063 28.485 18.303 1.00 37.66 850 GLY A CA 1
ATOM 6809 C C . GLY A 1 850 ? 33.338 29.983 18.137 1.00 37.66 850 GLY A C 1
ATOM 6810 O O . GLY A 1 850 ? 32.468 30.807 18.418 1.00 37.66 850 GLY A O 1
ATOM 6811 N N . VAL A 1 851 ? 34.553 30.333 17.715 1.00 39.16 851 VAL A N 1
ATOM 6812 C CA . VAL A 1 851 ? 34.975 31.732 17.574 1.00 39.16 851 VAL A CA 1
ATOM 6813 C C . VAL A 1 851 ? 34.335 32.340 16.326 1.00 39.16 851 VAL A C 1
ATOM 6815 O O . VAL A 1 851 ? 34.759 32.048 15.212 1.00 39.16 851 VAL A O 1
ATOM 6818 N N . TYR A 1 852 ? 33.340 33.204 16.526 1.00 49.72 852 TYR A N 1
ATOM 6819 C CA . TYR A 1 852 ? 32.825 34.111 15.500 1.00 49.72 852 TYR A CA 1
ATOM 6820 C C . TYR A 1 852 ? 33.442 35.499 15.690 1.00 49.72 852 TYR A C 1
ATOM 6822 O O . TYR A 1 852 ? 33.533 35.991 16.816 1.00 49.72 852 TYR A O 1
ATOM 6830 N N . GLU A 1 853 ? 33.795 36.177 14.599 1.00 54.16 853 GLU A N 1
ATOM 6831 C CA . GLU A 1 853 ? 34.191 37.594 14.622 1.00 54.16 853 GLU A CA 1
ATOM 6832 C C . GLU A 1 853 ? 32.952 38.514 14.643 1.00 54.16 853 GLU A C 1
ATOM 6834 O O . GLU A 1 853 ? 32.733 39.354 13.767 1.00 54.16 853 GLU A O 1
ATOM 6839 N N . GLY A 1 854 ? 32.097 38.297 15.642 1.00 61.62 854 GLY A N 1
ATOM 6840 C CA . GLY A 1 854 ? 30.825 38.987 15.817 1.00 61.62 854 GLY A CA 1
ATOM 6841 C C . GLY A 1 854 ? 30.041 38.422 17.000 1.00 61.62 854 GLY A C 1
ATOM 6842 O O . GLY A 1 854 ? 29.990 37.207 17.197 1.00 61.62 854 GLY A O 1
ATOM 6843 N N . SER A 1 855 ? 29.430 39.291 17.805 1.00 76.44 855 SER A N 1
ATOM 6844 C CA . SER A 1 855 ? 28.660 38.872 18.982 1.00 76.44 855 SER A CA 1
ATOM 6845 C C . SER A 1 855 ? 27.208 38.625 18.599 1.00 76.44 855 SER A C 1
ATOM 6847 O O . SER A 1 855 ? 26.578 39.495 18.000 1.00 76.44 855 SER A O 1
ATOM 6849 N N . TYR A 1 856 ? 26.643 37.479 18.984 1.00 81.50 856 TYR A N 1
ATOM 6850 C CA . TYR A 1 856 ? 25.204 37.249 18.837 1.00 81.50 856 TYR A CA 1
ATOM 6851 C C . TYR A 1 856 ? 24.416 38.153 19.793 1.00 81.50 856 TYR A C 1
ATOM 6853 O O . TYR A 1 856 ? 24.699 38.197 20.990 1.00 81.50 856 TYR A O 1
ATOM 6861 N N . LEU A 1 857 ? 23.428 38.868 19.254 1.00 78.00 857 LEU A N 1
ATOM 6862 C CA . LEU A 1 857 ? 22.598 39.845 19.966 1.00 78.00 857 LEU A CA 1
ATOM 6863 C C . LEU A 1 857 ? 21.167 39.331 20.214 1.00 78.00 857 LEU A C 1
ATOM 6865 O O . LEU A 1 857 ? 20.331 40.084 20.707 1.00 78.00 857 LEU A O 1
ATOM 6869 N N . GLY A 1 858 ? 20.873 38.071 19.874 1.00 77.31 858 GLY A N 1
ATOM 6870 C CA . GLY A 1 858 ? 19.583 37.413 20.110 1.00 77.31 858 GLY A CA 1
ATOM 6871 C C . GLY A 1 858 ? 18.668 37.327 18.884 1.00 77.31 858 GLY A C 1
ATOM 6872 O O . GLY A 1 858 ? 19.026 37.725 17.769 1.00 77.31 858 GLY A O 1
ATOM 6873 N N . CYS A 1 859 ? 17.469 36.793 19.114 1.00 82.50 859 CYS A N 1
ATOM 6874 C CA . CYS A 1 859 ? 16.390 36.681 18.137 1.00 82.50 859 CYS A CA 1
ATOM 6875 C C . CYS A 1 859 ? 15.460 37.906 18.152 1.00 82.50 859 CYS A C 1
ATOM 6877 O O . CYS A 1 859 ? 14.942 38.289 19.202 1.00 82.50 859 CYS A O 1
ATOM 6879 N N . TRP A 1 860 ? 15.178 38.497 16.986 1.00 83.31 860 TRP A N 1
ATOM 6880 C CA . TRP A 1 860 ? 14.426 39.755 16.882 1.00 83.31 860 TRP A CA 1
ATOM 6881 C C . TRP A 1 860 ? 13.244 39.696 15.904 1.00 83.31 860 TRP A C 1
ATOM 6883 O O . TRP A 1 860 ? 13.254 38.956 14.920 1.00 83.31 860 TRP A O 1
ATOM 6893 N N . LEU A 1 861 ? 12.214 40.493 16.191 1.00 77.31 861 LEU A N 1
ATOM 6894 C CA . LEU A 1 861 ? 10.986 40.651 15.409 1.00 77.31 861 LEU A CA 1
ATOM 6895 C C . LEU A 1 861 ? 11.219 41.443 14.112 1.00 77.31 861 LEU A C 1
ATOM 6897 O O . LEU A 1 861 ? 11.670 42.582 14.183 1.00 77.31 861 LEU A O 1
ATOM 6901 N N . ASP A 1 862 ? 10.871 40.875 12.954 1.00 71.75 862 ASP A N 1
ATOM 6902 C CA . ASP A 1 862 ? 10.986 41.529 11.641 1.00 71.75 862 ASP A CA 1
ATOM 6903 C C . ASP A 1 862 ? 9.611 42.029 11.159 1.00 71.75 862 ASP A C 1
ATOM 6905 O O . ASP A 1 862 ? 8.907 41.334 10.431 1.00 71.75 862 ASP A O 1
ATOM 6909 N N . ASP A 1 863 ? 9.202 43.210 11.637 1.00 53.06 863 ASP A N 1
ATOM 6910 C CA . ASP A 1 863 ? 7.804 43.682 11.563 1.00 53.06 863 ASP A CA 1
ATOM 6911 C C . ASP A 1 863 ? 7.515 44.735 10.471 1.00 53.06 863 ASP A C 1
ATOM 6913 O O . ASP A 1 863 ? 6.396 45.241 10.391 1.00 53.06 863 ASP A O 1
ATOM 6917 N N . ASN A 1 864 ? 8.485 45.081 9.610 1.00 50.91 864 ASN A N 1
ATOM 6918 C CA . ASN A 1 864 ? 8.206 45.820 8.367 1.00 50.91 864 ASN A CA 1
ATOM 6919 C C . ASN A 1 864 ? 9.370 45.715 7.348 1.00 50.91 864 ASN A C 1
ATOM 6921 O O . ASN A 1 864 ? 10.476 46.160 7.672 1.00 50.91 864 ASN A O 1
ATOM 6925 N N . PRO A 1 865 ? 9.167 45.191 6.119 1.00 48.31 865 PRO A N 1
ATOM 6926 C CA . PRO A 1 865 ? 10.229 45.045 5.117 1.00 48.31 865 PRO A CA 1
ATOM 6927 C C . PRO A 1 865 ? 10.604 46.389 4.455 1.00 48.31 865 PRO A C 1
ATOM 6929 O O . PRO A 1 865 ? 10.240 46.674 3.318 1.00 48.31 865 PRO A O 1
ATOM 6932 N N . PHE A 1 866 ? 11.392 47.187 5.182 1.00 45.31 866 PHE A N 1
ATOM 6933 C CA . PHE A 1 866 ? 12.035 48.444 4.761 1.00 45.31 866 PHE A CA 1
ATOM 6934 C C . PHE A 1 866 ? 11.118 49.654 4.535 1.00 45.31 866 PHE A C 1
ATOM 6936 O O . PHE A 1 866 ? 11.116 50.283 3.478 1.00 45.31 866 PHE A O 1
ATOM 6943 N N . GLY A 1 867 ? 10.469 50.102 5.612 1.00 35.72 867 GLY A N 1
ATOM 6944 C CA . GLY A 1 867 ? 10.100 51.514 5.741 1.00 35.72 867 GLY A CA 1
ATOM 6945 C C . GLY A 1 867 ? 11.346 52.409 5.863 1.00 35.72 867 GLY A C 1
ATOM 6946 O O . GLY A 1 867 ? 11.842 52.609 6.967 1.00 35.72 867 GLY A O 1
ATOM 6947 N N . ASN A 1 868 ? 11.837 52.927 4.732 1.00 48.22 868 ASN A N 1
ATOM 6948 C CA . ASN A 1 868 ? 12.872 53.966 4.582 1.00 48.22 868 ASN A CA 1
ATOM 6949 C C . ASN A 1 868 ? 14.103 53.879 5.516 1.00 48.22 868 ASN A C 1
ATOM 6951 O O . ASN A 1 868 ? 14.275 54.723 6.395 1.00 48.22 868 ASN A O 1
ATOM 6955 N N . MET A 1 869 ? 15.022 52.939 5.257 1.00 45.31 869 MET A N 1
ATOM 6956 C CA . MET A 1 869 ? 16.446 53.086 5.616 1.00 45.31 869 MET A CA 1
ATOM 6957 C C . MET A 1 869 ? 17.339 52.186 4.749 1.00 45.31 869 MET A C 1
ATOM 6959 O O . MET A 1 869 ? 16.994 51.036 4.473 1.00 45.31 869 MET A O 1
ATOM 6963 N N . GLU A 1 870 ? 18.487 52.720 4.327 1.00 61.31 870 GLU A N 1
ATOM 6964 C CA . GLU A 1 870 ? 19.439 52.048 3.432 1.00 61.31 870 GLU A CA 1
ATOM 6965 C C . GLU A 1 870 ? 20.075 50.796 4.056 1.00 61.31 870 GLU A C 1
ATOM 6967 O O . GLU A 1 870 ? 20.278 50.703 5.271 1.00 61.31 870 GLU A O 1
ATOM 6972 N N . GLY A 1 871 ? 20.443 49.841 3.198 1.00 69.06 871 GLY A N 1
ATOM 6973 C CA . GLY A 1 871 ? 21.338 48.748 3.560 1.00 69.06 871 GLY A CA 1
ATOM 6974 C C . GLY A 1 871 ? 21.296 47.552 2.616 1.00 69.06 871 GLY A C 1
ATOM 6975 O O . GLY A 1 871 ? 20.239 47.182 2.097 1.00 69.06 871 GLY A O 1
ATOM 6976 N N . SER A 1 872 ? 22.438 46.893 2.465 1.00 79.00 872 SER A N 1
ATOM 6977 C CA . SER A 1 872 ? 22.605 45.747 1.570 1.00 79.00 872 SER A CA 1
ATOM 6978 C C . SER A 1 872 ? 21.918 44.472 2.071 1.00 79.00 872 SER A C 1
ATOM 6980 O O . SER A 1 872 ? 21.581 44.332 3.253 1.00 79.00 872 SER A O 1
ATOM 6982 N N . SER A 1 873 ? 21.680 43.528 1.161 1.00 87.56 873 SER A N 1
ATOM 6983 C CA . SER A 1 873 ? 21.137 42.203 1.480 1.00 87.56 873 SER A CA 1
ATOM 6984 C C . SER A 1 873 ? 21.509 41.178 0.413 1.00 87.56 873 SER A C 1
ATOM 6986 O O . SER A 1 873 ? 21.479 41.505 -0.773 1.00 87.56 873 SER A O 1
ATOM 6988 N N . ILE A 1 874 ? 21.782 39.936 0.814 1.00 81.25 874 ILE A N 1
ATOM 6989 C CA . ILE A 1 874 ? 22.134 38.841 -0.098 1.00 81.25 874 ILE A CA 1
ATOM 6990 C C . ILE A 1 874 ? 21.390 37.549 0.263 1.00 81.25 874 ILE A C 1
ATOM 6992 O O . ILE A 1 874 ? 21.119 37.258 1.430 1.00 81.25 874 ILE A O 1
ATOM 6996 N N . ARG A 1 875 ? 21.057 36.755 -0.760 1.00 88.25 875 ARG A N 1
ATOM 6997 C CA . ARG A 1 875 ? 20.358 35.470 -0.645 1.00 88.25 875 ARG A CA 1
ATOM 6998 C C . ARG A 1 875 ? 21.133 34.389 -1.396 1.00 88.25 875 ARG A C 1
ATOM 7000 O O . ARG A 1 875 ? 21.242 34.451 -2.618 1.00 88.25 875 ARG A O 1
ATOM 7007 N N . ILE A 1 876 ? 21.644 33.387 -0.679 1.00 71.06 876 ILE A N 1
ATOM 7008 C CA . ILE A 1 876 ? 22.442 32.286 -1.247 1.00 71.06 876 ILE A CA 1
ATOM 7009 C C . ILE A 1 876 ? 22.009 30.929 -0.686 1.00 71.06 876 ILE A C 1
ATOM 7011 O O . ILE A 1 876 ? 21.509 30.833 0.429 1.00 71.06 876 ILE A O 1
ATOM 7015 N N . ARG A 1 877 ? 22.230 29.854 -1.454 1.00 73.00 877 ARG A N 1
ATOM 7016 C CA . ARG A 1 877 ? 21.853 28.476 -1.068 1.00 73.00 877 ARG A CA 1
ATOM 7017 C C . ARG A 1 877 ? 22.804 27.807 -0.063 1.00 73.00 877 ARG A C 1
ATOM 7019 O O . ARG A 1 877 ? 22.546 26.679 0.328 1.00 73.00 877 ARG A O 1
ATOM 7026 N N . ASN A 1 878 ? 23.897 28.474 0.308 1.00 80.12 878 ASN A N 1
ATOM 7027 C CA . ASN A 1 878 ? 24.932 27.973 1.216 1.00 80.12 878 ASN A CA 1
ATOM 7028 C C . ASN A 1 878 ? 25.265 29.044 2.270 1.00 80.12 878 ASN A C 1
ATOM 7030 O O . ASN A 1 878 ? 26.419 29.434 2.435 1.00 80.12 878 ASN A O 1
ATOM 7034 N N . MET A 1 879 ? 24.234 29.608 2.906 1.00 85.75 879 MET A N 1
ATOM 7035 C CA . MET A 1 879 ? 24.394 30.680 3.891 1.00 85.75 879 MET A CA 1
ATOM 7036 C C . MET A 1 879 ? 24.959 30.132 5.204 1.00 85.75 879 MET A C 1
ATOM 7038 O O . MET A 1 879 ? 24.450 29.137 5.720 1.00 85.75 879 MET A O 1
ATOM 7042 N N . THR A 1 880 ? 25.943 30.817 5.784 1.00 86.38 880 THR A N 1
ATOM 7043 C CA . THR A 1 880 ? 26.356 30.639 7.186 1.00 86.38 880 THR A CA 1
ATOM 7044 C C . THR A 1 880 ? 26.380 31.994 7.891 1.00 86.38 880 THR A C 1
ATOM 7046 O O . THR A 1 880 ? 26.336 33.041 7.238 1.00 86.38 880 THR A O 1
ATOM 7049 N N . VAL A 1 881 ? 26.473 31.975 9.223 1.00 83.81 881 VAL A N 1
ATOM 7050 C CA . VAL A 1 881 ? 26.706 33.180 10.036 1.00 83.81 881 VAL A CA 1
ATOM 7051 C C . VAL A 1 881 ? 27.958 33.916 9.544 1.00 83.81 881 VAL A C 1
ATOM 7053 O O . VAL A 1 881 ? 27.908 35.118 9.307 1.00 83.81 881 VAL A O 1
ATOM 7056 N N . ASP A 1 882 ? 29.041 33.183 9.291 1.00 82.56 882 ASP A N 1
ATOM 7057 C CA . ASP A 1 882 ? 30.338 33.704 8.843 1.00 82.56 882 ASP A CA 1
ATOM 7058 C C . ASP A 1 882 ? 30.249 34.371 7.465 1.00 82.56 882 ASP A C 1
ATOM 7060 O O . ASP A 1 882 ? 30.788 35.458 7.274 1.00 82.56 882 ASP A O 1
ATOM 7064 N N . VAL A 1 883 ? 29.520 33.768 6.514 1.00 81.88 883 VAL A N 1
ATOM 7065 C CA . VAL A 1 883 ? 29.320 34.366 5.182 1.00 81.88 883 VAL A CA 1
ATOM 7066 C C . VAL A 1 883 ? 28.498 35.655 5.264 1.00 81.88 883 VAL A C 1
ATOM 7068 O O . VAL A 1 883 ? 28.803 36.613 4.555 1.00 81.88 883 VAL A O 1
ATOM 7071 N N . CYS A 1 884 ? 27.500 35.723 6.149 1.00 89.81 884 CYS A N 1
ATOM 7072 C CA . CYS A 1 884 ? 26.733 36.951 6.354 1.00 89.81 884 CYS A CA 1
ATOM 7073 C C . CYS A 1 884 ? 27.545 38.038 7.078 1.00 89.81 884 CYS A C 1
ATOM 7075 O O . CYS A 1 884 ? 27.522 39.191 6.654 1.00 89.81 884 CYS A O 1
ATOM 7077 N N . LEU A 1 885 ? 28.314 37.679 8.114 1.00 86.75 885 LEU A N 1
ATOM 7078 C CA . LEU A 1 885 ? 29.235 38.598 8.794 1.00 86.75 885 LEU A CA 1
ATOM 7079 C C . LEU A 1 885 ? 30.283 39.157 7.821 1.00 86.75 885 LEU A C 1
ATOM 7081 O O . LEU A 1 885 ? 30.486 40.367 7.782 1.00 86.75 885 LEU A O 1
ATOM 7085 N N . ALA A 1 886 ? 30.898 38.304 6.996 1.00 81.62 886 ALA A N 1
ATOM 7086 C CA . ALA A 1 886 ? 31.875 38.718 5.991 1.00 81.62 886 ALA A CA 1
ATOM 7087 C C . ALA A 1 886 ? 31.259 39.639 4.924 1.00 81.62 886 ALA A C 1
ATOM 7089 O O . ALA A 1 886 ? 31.855 40.662 4.591 1.00 81.62 886 ALA A O 1
ATOM 7090 N N . PHE A 1 887 ? 30.055 39.325 4.431 1.00 85.75 887 PHE A N 1
ATOM 7091 C CA . PHE A 1 887 ? 29.324 40.191 3.501 1.00 85.75 887 PHE A CA 1
ATOM 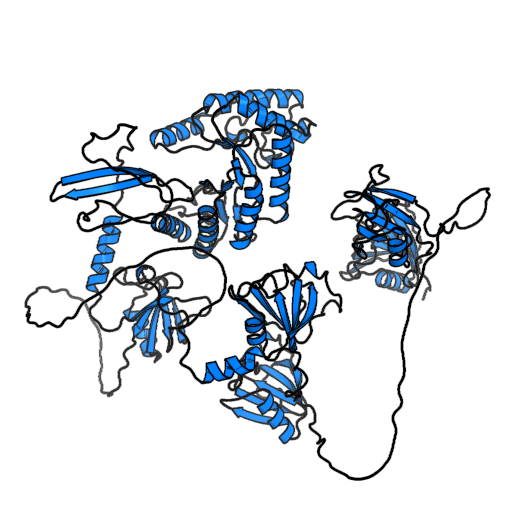7092 C C . PHE A 1 887 ? 29.022 41.559 4.129 1.00 85.75 887 PHE A C 1
ATOM 7094 O O . PHE A 1 887 ? 29.415 42.581 3.575 1.00 85.75 887 PHE A O 1
ATOM 7101 N N . CYS A 1 888 ? 28.422 41.601 5.322 1.00 87.31 888 CYS A N 1
ATOM 7102 C CA . CYS A 1 888 ? 28.118 42.868 5.988 1.00 87.31 888 CYS A CA 1
ATOM 7103 C C . CYS A 1 888 ? 29.372 43.674 6.361 1.00 87.31 888 CYS A C 1
ATOM 7105 O O . CYS A 1 888 ? 29.311 44.902 6.353 1.00 87.31 888 CYS A O 1
ATOM 7107 N N . ARG A 1 889 ? 30.507 43.009 6.621 1.00 85.25 889 ARG A N 1
ATOM 7108 C CA . ARG A 1 889 ? 31.809 43.653 6.837 1.00 85.25 889 ARG A CA 1
ATOM 7109 C C . ARG A 1 889 ? 32.342 44.330 5.573 1.00 85.25 889 ARG A C 1
ATOM 7111 O O . ARG A 1 889 ? 32.745 45.485 5.649 1.00 85.25 889 ARG A O 1
ATOM 7118 N N . ILE A 1 890 ? 32.336 43.628 4.436 1.00 78.62 890 ILE A N 1
ATOM 7119 C CA . ILE A 1 890 ? 32.767 44.166 3.129 1.00 78.62 890 ILE A CA 1
ATOM 7120 C C . ILE A 1 890 ? 31.898 45.366 2.726 1.00 78.62 890 ILE A C 1
ATOM 7122 O O . ILE A 1 890 ? 32.405 46.359 2.219 1.00 78.62 890 ILE A O 1
ATOM 7126 N N . GLU A 1 891 ? 30.601 45.293 3.020 1.00 80.44 891 GLU A N 1
ATOM 7127 C CA . GLU A 1 891 ? 29.622 46.352 2.761 1.00 80.44 891 GLU A CA 1
ATOM 7128 C C . GLU A 1 891 ? 29.630 47.477 3.835 1.00 80.44 891 GLU A C 1
ATOM 7130 O O . GLU A 1 891 ? 28.826 48.404 3.767 1.00 80.44 891 GLU A O 1
ATOM 7135 N N . GLY A 1 892 ? 30.520 47.421 4.839 1.00 83.31 892 GLY A N 1
ATOM 7136 C CA . GLY A 1 892 ? 30.748 48.489 5.830 1.00 83.31 892 GLY A CA 1
ATOM 7137 C C . GLY A 1 892 ? 29.737 48.603 6.988 1.00 83.31 892 GLY A C 1
ATOM 7138 O O . GLY A 1 892 ? 29.780 49.580 7.753 1.00 83.31 892 GLY A O 1
ATOM 7139 N N . TYR A 1 893 ? 28.833 47.631 7.148 1.00 86.62 893 TYR A N 1
ATOM 7140 C CA . TYR A 1 893 ? 27.705 47.703 8.084 1.00 86.62 893 TYR A CA 1
ATOM 7141 C C . TYR A 1 893 ? 28.007 47.180 9.499 1.00 86.62 893 TYR A C 1
ATOM 7143 O O . TYR A 1 893 ? 28.656 46.153 9.669 1.00 86.62 893 TYR A O 1
ATOM 7151 N N . ASP A 1 894 ? 27.469 47.853 10.525 1.00 85.75 894 ASP A N 1
ATOM 7152 C CA . ASP A 1 894 ? 27.664 47.488 11.945 1.00 85.75 894 ASP A CA 1
ATOM 7153 C C . ASP A 1 894 ? 26.948 46.194 12.391 1.00 85.75 894 ASP A C 1
ATOM 7155 O O . ASP A 1 894 ? 27.381 45.549 13.351 1.00 85.75 894 ASP A O 1
ATOM 7159 N N . PHE A 1 895 ? 25.851 45.804 11.729 1.00 87.62 895 PHE A N 1
ATOM 7160 C CA . PHE A 1 895 ? 25.025 44.657 12.123 1.00 87.62 895 PHE A CA 1
ATOM 7161 C C . PHE A 1 895 ? 24.647 43.759 10.945 1.00 87.62 895 PHE A C 1
ATOM 7163 O O . PHE A 1 895 ? 24.304 44.236 9.860 1.00 87.62 895 PHE A O 1
ATOM 7170 N N . ALA A 1 896 ? 24.633 42.454 11.219 1.00 90.25 896 ALA A N 1
ATOM 7171 C CA . ALA A 1 896 ? 24.213 41.394 10.312 1.00 90.25 896 ALA A CA 1
ATOM 7172 C C . ALA A 1 896 ? 22.972 40.681 10.874 1.00 90.25 896 ALA A C 1
ATOM 7174 O O . ALA A 1 896 ? 22.976 40.227 12.018 1.00 90.25 896 ALA A O 1
ATOM 7175 N N . GLY A 1 897 ? 21.905 40.577 10.082 1.00 90.12 897 GLY A N 1
ATOM 7176 C CA . GLY A 1 897 ? 20.677 39.857 10.426 1.00 90.12 897 GLY A CA 1
ATOM 7177 C C . GLY A 1 897 ? 20.425 38.704 9.461 1.00 90.12 897 GLY A C 1
ATOM 7178 O O . GLY A 1 897 ? 20.330 38.930 8.256 1.00 90.12 897 GLY A O 1
ATOM 7179 N N . LEU A 1 898 ? 20.298 37.480 9.975 1.00 90.00 898 LEU A N 1
ATOM 7180 C CA . LEU A 1 898 ? 20.024 36.288 9.167 1.00 90.00 898 LEU A CA 1
ATOM 7181 C C . LEU A 1 898 ? 18.559 35.859 9.302 1.00 90.00 898 LEU A C 1
ATOM 7183 O O . LEU A 1 898 ? 18.037 35.796 10.418 1.00 90.00 898 LEU A O 1
ATOM 7187 N N . GLN A 1 899 ? 17.919 35.545 8.171 1.00 88.44 899 GLN A N 1
ATOM 7188 C CA . GLN A 1 899 ? 16.510 35.148 8.076 1.00 88.44 899 GLN A CA 1
ATOM 7189 C C . GLN A 1 899 ? 16.317 33.927 7.157 1.00 88.44 899 GLN A C 1
ATOM 7191 O O . GLN A 1 899 ? 17.119 33.656 6.256 1.00 88.44 899 GLN A O 1
ATOM 7196 N N . LYS A 1 900 ? 15.221 33.185 7.378 1.00 80.81 900 LYS A N 1
ATOM 7197 C CA . LYS A 1 900 ? 14.748 32.053 6.555 1.00 80.81 900 LYS A CA 1
ATOM 7198 C C . LYS A 1 900 ? 15.788 30.949 6.271 1.00 80.81 900 LYS A C 1
ATOM 7200 O O . LYS A 1 900 ? 15.601 30.163 5.346 1.00 80.81 900 LYS A O 1
ATOM 7205 N N . GLY A 1 901 ? 16.885 30.878 7.031 1.00 80.69 901 GLY A N 1
ATOM 7206 C CA . GLY A 1 901 ? 18.001 29.954 6.786 1.00 80.69 901 GLY A CA 1
ATOM 7207 C C . GLY A 1 901 ? 18.944 30.328 5.628 1.00 80.69 901 GLY A C 1
ATOM 7208 O O . GLY A 1 901 ? 19.936 29.633 5.398 1.00 80.69 901 GLY A O 1
ATOM 7209 N N . LEU A 1 902 ? 18.653 31.377 4.852 1.00 86.25 902 LEU A N 1
ATOM 7210 C CA . LEU A 1 902 ? 19.289 31.605 3.540 1.00 86.25 902 LEU A CA 1
ATOM 7211 C C . LEU A 1 902 ? 19.353 33.074 3.082 1.00 86.25 902 LEU A C 1
ATOM 7213 O O . LEU A 1 902 ? 19.851 33.356 1.989 1.00 86.25 902 LEU A O 1
ATOM 7217 N N . GLU A 1 903 ? 18.869 34.005 3.903 1.00 88.25 903 GLU A N 1
ATOM 7218 C CA . GLU A 1 903 ? 18.828 35.445 3.628 1.00 88.25 903 GLU A CA 1
ATOM 7219 C C . GLU A 1 903 ? 19.657 36.192 4.678 1.00 88.25 903 GLU A C 1
ATOM 7221 O O . GLU A 1 903 ? 19.636 35.839 5.858 1.00 88.25 903 GLU A O 1
ATOM 7226 N N . CYS A 1 904 ? 20.408 37.199 4.241 1.00 91.56 904 CYS A N 1
ATOM 7227 C CA . CYS A 1 904 ? 21.300 38.010 5.063 1.00 91.56 904 CYS A CA 1
ATOM 7228 C C . CYS A 1 904 ? 21.046 39.494 4.781 1.00 91.56 904 CYS A C 1
ATOM 7230 O O . CYS A 1 904 ? 20.967 39.898 3.619 1.00 91.56 904 CYS A O 1
ATOM 7232 N N . TYR A 1 905 ? 20.941 40.296 5.839 1.00 89.12 905 TYR A N 1
ATOM 7233 C CA . TYR A 1 905 ? 20.613 41.720 5.797 1.00 89.12 905 TYR A CA 1
ATOM 7234 C C . TYR A 1 905 ? 21.627 42.524 6.614 1.00 89.12 905 TYR A C 1
ATOM 7236 O O . TYR A 1 905 ? 21.859 42.222 7.783 1.00 89.12 905 TYR A O 1
ATOM 7244 N N . CYS A 1 906 ? 22.197 43.569 6.015 1.00 88.75 906 CYS A N 1
ATOM 7245 C CA . CYS A 1 906 ? 23.279 44.358 6.603 1.00 88.75 906 CYS A CA 1
ATOM 7246 C C . CYS A 1 906 ? 22.805 45.783 6.900 1.00 88.75 906 CYS A C 1
ATOM 7248 O O . CYS A 1 906 ? 22.299 46.457 6.001 1.00 88.75 906 CYS A O 1
ATOM 7250 N N . ARG A 1 907 ? 22.889 46.248 8.150 1.00 84.25 907 ARG A N 1
ATOM 7251 C CA . ARG A 1 907 ? 22.361 47.565 8.562 1.00 84.25 907 ARG A CA 1
ATOM 7252 C C . ARG A 1 907 ? 23.253 48.217 9.621 1.00 84.25 907 ARG A C 1
ATOM 7254 O O . ARG A 1 907 ? 23.821 47.533 10.460 1.00 84.25 907 ARG A O 1
ATOM 7261 N N . ASN A 1 908 ? 23.305 49.551 9.639 1.00 82.94 908 ASN A N 1
ATOM 7262 C CA . ASN A 1 908 ? 24.013 50.319 10.683 1.00 82.94 908 ASN A CA 1
ATOM 7263 C C . ASN A 1 908 ? 23.172 50.545 11.952 1.00 82.94 908 ASN A C 1
ATOM 7265 O O . ASN A 1 908 ? 23.671 51.039 12.960 1.00 82.94 908 ASN A O 1
ATOM 7269 N N . LYS A 1 909 ? 21.879 50.204 11.910 1.00 73.25 909 LYS A N 1
ATOM 7270 C CA . LYS A 1 909 ? 20.948 50.234 13.044 1.00 73.25 909 LYS A CA 1
ATOM 7271 C C . LYS A 1 909 ? 19.941 49.098 12.885 1.00 73.25 909 LYS A C 1
ATOM 7273 O O . LYS A 1 909 ? 19.443 48.878 11.784 1.00 73.25 909 LYS A O 1
ATOM 7278 N N . TYR A 1 910 ? 19.597 48.437 13.983 1.00 67.56 910 TYR A N 1
ATOM 7279 C CA . TYR A 1 910 ? 18.428 47.564 14.088 1.00 67.56 910 TYR A CA 1
ATOM 7280 C C . TYR A 1 910 ? 17.477 48.160 15.136 1.00 67.56 910 TYR A C 1
ATOM 7282 O O . TYR A 1 910 ? 17.924 48.747 16.123 1.00 67.56 910 TYR A O 1
ATOM 7290 N N . LYS A 1 911 ? 16.163 48.091 14.896 1.00 58.06 911 LYS A N 1
ATOM 7291 C CA . LYS A 1 911 ? 15.143 48.643 15.802 1.00 58.06 911 LYS A CA 1
ATOM 7292 C C . LYS A 1 911 ? 13.904 47.755 15.774 1.00 58.06 911 LYS A C 1
ATOM 7294 O O . LYS A 1 911 ? 13.004 47.941 14.963 1.00 58.06 911 LYS A O 1
ATOM 7299 N N . THR A 1 912 ? 13.909 46.766 16.651 1.00 64.12 912 THR A N 1
ATOM 7300 C CA . THR A 1 912 ? 13.041 45.585 16.600 1.00 64.12 912 THR A CA 1
ATOM 7301 C C . THR A 1 912 ? 12.691 45.140 18.019 1.00 64.12 912 THR A C 1
ATOM 7303 O O . THR A 1 912 ? 13.400 45.477 18.966 1.00 64.12 912 THR A O 1
ATOM 7306 N N . ILE A 1 913 ? 11.613 44.373 18.195 1.00 74.31 913 ILE A N 1
ATOM 7307 C CA . ILE A 1 913 ? 11.260 43.794 19.503 1.00 74.31 913 ILE A CA 1
ATOM 7308 C C . ILE A 1 913 ? 12.069 42.504 19.702 1.00 74.31 913 ILE A C 1
ATOM 7310 O O . ILE A 1 913 ? 12.139 41.681 18.789 1.00 74.31 913 ILE A O 1
ATOM 7314 N N . LEU A 1 914 ? 12.683 42.317 20.875 1.00 76.00 914 LEU A N 1
ATOM 7315 C CA . LEU A 1 914 ? 13.362 41.063 21.225 1.00 76.00 914 LEU A CA 1
ATOM 7316 C C . LEU A 1 914 ? 12.334 39.922 21.317 1.00 76.00 914 LEU A C 1
ATOM 7318 O O . LEU A 1 914 ? 11.196 40.114 21.751 1.00 76.00 914 LEU A O 1
ATOM 7322 N N . GLN A 1 915 ? 12.712 38.731 20.875 1.00 72.62 915 GLN A N 1
ATOM 7323 C CA . GLN A 1 915 ? 11.857 37.547 20.829 1.00 72.62 915 GLN A CA 1
ATOM 7324 C C . GLN A 1 915 ? 12.554 36.379 21.527 1.00 72.62 915 GLN A C 1
ATOM 7326 O O . GLN A 1 915 ? 13.773 36.357 21.667 1.00 72.62 915 GLN A O 1
ATOM 7331 N N . ALA A 1 916 ? 11.782 35.382 21.962 1.00 67.75 916 ALA A N 1
ATOM 7332 C CA . ALA A 1 916 ? 12.371 34.143 22.456 1.00 67.75 916 ALA A CA 1
ATOM 7333 C C . ALA A 1 916 ? 13.161 33.442 21.335 1.00 67.75 916 ALA A C 1
ATOM 7335 O O . ALA A 1 916 ? 12.698 33.365 20.197 1.00 67.75 916 ALA A O 1
ATOM 7336 N N . GLU A 1 917 ? 14.317 32.864 21.669 1.00 70.50 917 GLU A N 1
ATOM 7337 C CA . GLU A 1 917 ? 15.196 32.157 20.719 1.00 70.50 917 GLU A CA 1
ATOM 7338 C C . GLU A 1 917 ? 14.491 31.015 19.963 1.00 70.50 917 GLU A C 1
ATOM 7340 O O . GLU A 1 917 ? 14.859 30.673 18.841 1.00 70.50 917 GLU A O 1
ATOM 7345 N N . SER A 1 918 ? 13.408 30.469 20.528 1.00 61.66 918 SER A N 1
ATOM 7346 C CA . SER A 1 918 ? 12.515 29.507 19.872 1.00 61.66 918 SER A CA 1
ATOM 7347 C C . SER A 1 918 ? 11.879 30.013 18.569 1.00 61.66 918 SER A C 1
ATOM 7349 O O . SER A 1 918 ? 11.436 29.190 17.770 1.00 61.66 918 SER A O 1
ATOM 7351 N N . PHE A 1 919 ? 11.842 31.326 18.331 1.00 64.06 919 PHE A N 1
ATOM 7352 C CA . PHE A 1 919 ? 11.339 31.930 17.096 1.00 64.06 919 PHE A CA 1
ATOM 7353 C C . PHE A 1 919 ? 12.405 32.057 15.991 1.00 64.06 919 PHE A C 1
ATOM 7355 O O . PHE A 1 919 ? 12.037 32.179 14.820 1.00 64.06 919 PHE A O 1
ATOM 7362 N N . CYS A 1 920 ? 13.697 31.954 16.325 1.00 74.62 920 CYS A N 1
ATOM 7363 C CA . CYS A 1 920 ? 14.812 31.932 15.372 1.00 74.62 920 CYS A CA 1
ATOM 7364 C C . CYS A 1 920 ? 15.363 30.506 15.211 1.00 74.62 920 CYS A C 1
ATOM 7366 O O . CYS A 1 920 ? 16.536 30.228 15.438 1.00 74.62 920 CYS A O 1
ATOM 7368 N N . TYR A 1 921 ? 14.470 29.574 14.873 1.00 72.12 921 TYR A N 1
ATOM 7369 C CA . TYR A 1 921 ? 14.737 28.135 14.884 1.00 72.12 921 TYR A CA 1
ATOM 7370 C C . TYR A 1 921 ? 15.260 27.557 13.558 1.00 72.12 921 TYR A C 1
ATOM 7372 O O . TYR A 1 921 ? 15.519 26.353 13.499 1.00 72.12 921 TYR A O 1
ATOM 7380 N N . LEU A 1 922 ? 15.344 28.346 12.481 1.00 68.81 922 LEU A N 1
ATOM 7381 C CA . LEU A 1 922 ? 15.694 27.817 11.162 1.00 68.81 922 LEU A CA 1
ATOM 7382 C C . LEU A 1 922 ? 17.211 27.608 11.042 1.00 68.81 922 LEU A C 1
ATOM 7384 O O . LEU A 1 922 ? 17.971 28.533 11.334 1.00 68.81 922 LEU A O 1
ATOM 7388 N N . PRO A 1 923 ? 17.670 26.427 10.591 1.00 72.69 923 PRO A N 1
ATOM 7389 C CA . PRO A 1 923 ? 19.089 26.169 10.382 1.00 72.69 923 PRO A CA 1
ATOM 7390 C C . PRO A 1 923 ? 19.649 27.003 9.225 1.00 72.69 923 PRO A C 1
ATOM 7392 O O . PRO A 1 923 ? 18.949 27.287 8.249 1.00 72.69 923 PRO A O 1
ATOM 7395 N N . CYS A 1 924 ? 20.931 27.346 9.298 1.00 76.94 924 CYS A N 1
ATOM 7396 C CA . CYS A 1 924 ? 21.648 27.953 8.186 1.00 76.94 924 CYS A CA 1
ATOM 7397 C C . CYS A 1 924 ? 21.831 26.946 7.036 1.00 76.94 924 CYS A C 1
ATOM 7399 O O . CYS A 1 924 ? 22.253 25.809 7.242 1.00 76.94 924 CYS A O 1
ATOM 7401 N N . SER A 1 925 ? 21.532 27.360 5.805 1.00 81.25 925 SER A N 1
ATOM 7402 C CA . SER A 1 925 ? 21.530 26.488 4.616 1.00 81.25 925 SER A CA 1
ATOM 7403 C C . SER A 1 925 ? 22.903 25.907 4.255 1.00 81.25 925 SER A C 1
ATOM 7405 O O . SER A 1 925 ? 22.957 24.826 3.677 1.00 81.25 925 SER A O 1
ATOM 7407 N N . GLY A 1 926 ? 23.995 26.579 4.630 1.00 69.25 926 GLY A N 1
ATOM 7408 C CA . GLY A 1 926 ? 25.368 26.067 4.555 1.00 69.25 926 GLY A CA 1
ATOM 7409 C C . GLY A 1 926 ? 25.927 25.525 5.878 1.00 69.25 926 GLY A C 1
ATOM 7410 O O . GLY A 1 926 ? 27.067 25.071 5.906 1.00 69.25 926 GLY A O 1
ATOM 7411 N N . ASN A 1 927 ? 25.172 25.580 6.984 1.00 71.00 927 ASN A N 1
ATOM 7412 C CA . ASN A 1 927 ? 25.587 25.043 8.286 1.00 71.00 927 ASN A CA 1
ATOM 7413 C C . ASN A 1 927 ? 24.366 24.701 9.162 1.00 71.00 927 ASN A C 1
ATOM 7415 O O . ASN A 1 927 ? 23.848 25.535 9.902 1.00 71.00 927 ASN A O 1
ATOM 7419 N N . SER A 1 928 ? 23.923 23.444 9.134 1.00 65.19 928 SER A N 1
ATOM 7420 C CA . SER A 1 928 ? 22.733 23.004 9.876 1.00 65.19 928 SER A CA 1
ATOM 7421 C C . SER A 1 928 ? 22.887 22.977 11.406 1.00 65.19 928 SER A C 1
ATOM 7423 O O . SER A 1 928 ? 21.914 22.694 12.107 1.00 65.19 928 SER A O 1
ATOM 7425 N N . LEU A 1 929 ? 24.079 23.279 11.934 1.00 53.16 929 LEU A N 1
ATOM 7426 C CA . LEU A 1 929 ? 24.353 23.381 13.370 1.00 53.16 929 LEU A CA 1
ATOM 7427 C C . LEU A 1 929 ? 24.153 24.805 13.921 1.00 53.16 929 LEU A C 1
ATOM 7429 O O . LEU A 1 929 ? 24.143 24.979 15.140 1.00 53.16 929 LEU A O 1
ATOM 7433 N N . THR A 1 930 ? 23.992 25.814 13.057 1.00 63.88 930 THR A N 1
ATOM 7434 C CA . THR A 1 930 ? 23.792 27.220 13.443 1.00 63.88 930 THR A CA 1
ATOM 7435 C C . THR A 1 930 ? 22.413 27.739 13.040 1.00 63.88 930 THR A C 1
ATOM 7437 O O . THR A 1 930 ? 21.801 27.267 12.082 1.00 63.88 930 THR A O 1
ATOM 7440 N N . ALA A 1 931 ? 21.898 28.698 13.813 1.00 72.69 931 ALA A N 1
ATOM 7441 C CA . ALA A 1 931 ? 20.587 29.305 13.601 1.00 72.69 931 ALA A CA 1
ATOM 7442 C C . ALA A 1 931 ? 20.685 30.558 12.714 1.00 72.69 931 ALA A C 1
ATOM 7444 O O . ALA A 1 931 ? 21.501 31.446 12.959 1.00 72.69 931 ALA A O 1
ATOM 7445 N N . CYS A 1 932 ? 19.815 30.629 11.709 1.00 80.81 932 CYS A N 1
ATOM 7446 C CA . CYS A 1 932 ? 19.717 31.693 10.712 1.00 80.81 932 CYS A CA 1
ATOM 7447 C C . CYS A 1 932 ? 18.285 32.265 10.681 1.00 80.81 932 CYS A C 1
ATOM 7449 O O . CYS A 1 932 ? 17.603 32.264 9.649 1.00 80.81 932 CYS A O 1
ATOM 7451 N N . GLY A 1 933 ? 17.825 32.734 11.843 1.00 84.19 933 GLY A N 1
ATOM 7452 C CA . GLY A 1 933 ? 16.534 33.391 12.015 1.00 84.19 933 GLY A CA 1
ATOM 7453 C C . GLY A 1 933 ? 15.322 32.461 11.944 1.00 84.19 933 GLY A C 1
ATOM 7454 O O . GLY A 1 933 ? 15.378 31.266 12.234 1.00 84.19 933 GLY A O 1
ATOM 7455 N N . GLY A 1 934 ? 14.183 33.046 11.591 1.00 78.06 934 GLY A N 1
ATOM 7456 C CA . GLY A 1 934 ? 12.892 32.387 11.414 1.00 78.06 934 GLY A CA 1
ATOM 7457 C C . GLY A 1 934 ? 12.195 32.873 10.142 1.00 78.06 934 GLY A C 1
ATOM 7458 O O . GLY A 1 934 ? 12.810 33.511 9.291 1.00 78.06 934 GLY A O 1
ATOM 7459 N N . HIS A 1 935 ? 10.899 32.586 10.005 1.00 75.38 935 HIS A N 1
ATOM 7460 C CA . HIS A 1 935 ? 10.115 32.983 8.824 1.00 75.38 935 HIS A CA 1
ATOM 7461 C C . HIS A 1 935 ? 9.857 34.503 8.729 1.00 75.38 935 HIS A C 1
ATOM 7463 O O . HIS A 1 935 ? 9.680 35.020 7.628 1.00 75.38 935 HIS A O 1
ATOM 7469 N N . SER A 1 936 ? 9.860 35.203 9.870 1.00 78.12 936 SER A N 1
ATOM 7470 C CA . SER A 1 936 ? 9.668 36.664 10.004 1.00 78.12 936 SER A CA 1
ATOM 7471 C C . SER A 1 936 ? 10.452 37.182 11.222 1.00 78.12 936 SER A C 1
ATOM 7473 O O . SER A 1 936 ? 9.912 37.856 12.104 1.00 78.12 936 SER A O 1
ATOM 7475 N N . ARG A 1 937 ? 11.682 36.678 11.390 1.00 86.00 937 ARG A N 1
ATOM 7476 C CA . ARG A 1 937 ? 12.492 36.811 12.612 1.00 86.00 937 ARG A CA 1
ATOM 7477 C C . ARG A 1 937 ? 13.975 36.772 12.269 1.00 86.00 937 ARG A C 1
ATOM 7479 O O . ARG A 1 937 ? 14.397 35.842 11.586 1.00 86.00 937 ARG A O 1
ATOM 7486 N N . ASN A 1 938 ? 14.754 37.718 12.774 1.00 85.56 938 ASN A N 1
ATOM 7487 C CA . ASN A 1 938 ? 16.174 37.845 12.451 1.00 85.56 938 ASN A CA 1
ATOM 7488 C C . ASN A 1 938 ? 17.044 37.351 13.612 1.00 85.56 938 ASN A C 1
ATOM 7490 O O . ASN A 1 938 ? 16.898 37.832 14.736 1.00 85.56 938 ASN A O 1
ATOM 7494 N N . SER A 1 939 ? 17.977 36.440 13.332 1.00 88.69 939 SER A N 1
ATOM 7495 C CA . SER A 1 939 ? 19.128 36.199 14.213 1.00 88.69 939 SER A CA 1
ATOM 7496 C C . SER A 1 939 ? 20.129 37.327 13.970 1.00 88.69 939 SER A C 1
ATOM 7498 O O . SER A 1 939 ? 20.685 37.406 12.873 1.00 88.69 939 SER A O 1
ATOM 7500 N N . VAL A 1 940 ? 20.314 38.223 14.944 1.00 87.56 940 VAL A N 1
ATOM 7501 C CA . VAL A 1 940 ? 21.119 39.447 14.773 1.00 87.56 940 VAL A CA 1
ATOM 7502 C C . VAL A 1 940 ? 22.482 39.305 15.444 1.00 87.56 940 VAL A C 1
ATOM 7504 O O . VAL A 1 940 ? 22.584 38.835 16.575 1.00 87.56 940 VAL A O 1
ATOM 7507 N N . PHE A 1 941 ? 23.528 39.750 14.754 1.00 89.38 941 PHE A N 1
ATOM 7508 C CA . PHE A 1 941 ? 24.917 39.743 15.201 1.00 89.38 941 PHE A CA 1
ATOM 7509 C C . PHE A 1 941 ? 25.535 41.137 15.022 1.00 89.38 941 PHE A C 1
ATOM 7511 O O . PHE A 1 941 ? 25.202 41.846 14.067 1.00 89.38 941 PHE A O 1
ATOM 7518 N N . SER A 1 942 ? 26.456 41.529 15.905 1.00 86.19 942 SER A N 1
ATOM 7519 C CA . SER A 1 942 ? 27.365 42.648 15.627 1.00 86.19 942 SER A CA 1
ATOM 7520 C C . SER A 1 942 ? 28.472 42.213 14.666 1.00 86.19 942 SER A C 1
ATOM 7522 O O . SER A 1 942 ? 28.955 41.085 14.742 1.00 86.19 942 SER A O 1
ATOM 7524 N N . VAL A 1 943 ? 28.899 43.118 13.789 1.00 83.50 943 VAL A N 1
ATOM 7525 C CA . VAL A 1 943 ? 30.058 42.928 12.909 1.00 83.50 943 VAL A CA 1
ATOM 7526 C C . VAL A 1 943 ? 31.266 43.603 13.559 1.00 83.50 943 VAL A C 1
ATOM 7528 O O . VAL A 1 943 ? 31.215 44.795 13.864 1.00 83.50 943 VAL A O 1
ATOM 7531 N N . THR A 1 944 ? 32.359 42.871 13.795 1.00 68.00 944 THR A N 1
ATOM 7532 C CA . THR A 1 944 ? 33.610 43.471 14.294 1.00 68.00 944 THR A CA 1
ATOM 7533 C C . THR A 1 944 ? 34.618 43.689 13.166 1.00 68.00 944 THR A C 1
ATOM 7535 O O . THR A 1 944 ? 34.695 42.893 12.230 1.00 68.00 944 THR A O 1
ATOM 7538 N N . GLY A 1 945 ? 35.385 44.783 13.274 1.00 60.59 945 GLY A N 1
ATOM 7539 C CA . GLY A 1 945 ? 36.405 45.204 12.307 1.00 60.59 945 GLY A CA 1
ATOM 7540 C C . GLY A 1 945 ? 35.814 45.736 10.999 1.00 60.59 945 GLY A C 1
ATOM 7541 O O . GLY A 1 945 ? 35.481 44.948 10.123 1.00 60.59 945 GLY A O 1
ATOM 7542 N N . LYS A 1 946 ? 35.711 47.063 10.849 1.00 52.69 946 LYS A N 1
ATOM 7543 C CA . LYS A 1 946 ? 35.408 47.689 9.549 1.00 52.69 946 LYS A CA 1
ATOM 7544 C C . LYS A 1 946 ? 36.674 47.734 8.686 1.00 52.69 946 LYS A C 1
ATOM 7546 O O . LYS A 1 946 ? 37.762 47.918 9.235 1.00 52.69 946 LYS A O 1
ATOM 7551 N N . TYR A 1 947 ? 36.506 47.551 7.377 1.00 46.31 947 TYR A N 1
ATOM 7552 C CA . TYR A 1 947 ? 37.533 47.788 6.355 1.00 46.31 947 TYR A CA 1
ATOM 7553 C C . TYR A 1 947 ? 37.477 49.231 5.838 1.00 46.31 947 TYR A C 1
ATOM 7555 O O . TYR A 1 947 ? 36.395 49.848 5.968 1.00 46.31 947 TYR A O 1
#

Nearest PDB structures (foldseek):
  7d89-assembly1_A  TM=9.835E-01  e=2.047E-26  Bacillus sp. (in: firmicutes)
  7d88-assembly1_A  TM=9.840E-01  e=2.865E-26  Bacillus sp. (in: firmicutes)
  7wh7-assembly2_B  TM=9.004E-01  e=8.487E-17  Aspergillus fumigatus
  6jdz-assembly2_B  TM=8.963E-01  e=3.081E-16  Aspergillus fumigatus Z5
  4pn2-assembly2_B  TM=8.964E-01  e=2.584E-14  Xanthomonas citri pv. citri str. 306

Radius of gyration: 38.55 Å; Cα contacts (8 Å, |Δi|>4): 1845; chains: 1; bounding box: 110×111×116 Å

Sequence (947 aa):
MNWHHNEPEQDEETYEDADKIMAILEKHKVTTRGHSIFWAQPQMQQNWLRKLTAEQLKYQMIERMQNIMVRYRDRVIHWDVNHEMLHGRFYREQLQNNSIPVWMFKQARVYDKKAKLFLNDYDVITQGGRCEEYKDFVISLKKQGCDIGGLGAEGHFSEYNPPEPVLLKARLDELWQLKIPIWLTEVDIIDRIPASRAEKLEYVLRTGFSHPGVEGIILWGFWAGNHWAGERASLWDKNWRINDAGIRLLSLKEEWKTKRVWDGVNSHQRYHFRGYHGSYVVRIQSGNETKEAKFEIVPGDGRQTVKIDFSAPPAISPDIATLEGSQMKITDLLRETKNASERTNKNNSYIGCYKDGPRRAMDGFFYTDHNSMTIEKCLSECRKRNFLFAGLEWRYECFCGNSYTMYGPRNESWCNRPCTGNTLQICGGGYSLSVYVVKSNKSNESNSNASSDTLQNTTRSTVLPKISSTPSDVLEDNYSNNTDNYTNEARTRTTLLEDDPNILATFKTLNSTKVAYIGCFPDNDPPRALDGRQRYVTTKMTLFLCFSHCIGFKYAGLQNSMECYCGNTYDRYGSLHADQWKCNSPCAGNASEICGGIMHNSVYRRENYDRESLTLGTYLGCWQDSLPKRTLQGSVLTSDSMTIAQCLTFCVNNDYVYGGLQFGMQCFCGNHYRSRQLPEINCNERCTGDSASFCGGSMANSVFHVQEYRNKTTLKVVSGKGKLQTTSVPPEEAQPTYTTIPIQNDVNGSSVLKKGTYIGCYGDRDPYRAMNRTQRYVAARMTVELCIKHCSKFRYAGLQYGTECFCSNNYDRYGKSGYCWAKCSGNTSQICGGNLVNSVYSTGEIGSFGVYEGSYLGCWLDDNPFGNMEGSSIRIRNMTVDVCLAFCRIEGYDFAGLQKGLECYCRNKYKTILQAESFCYLPCSGNSLTACGGHSRNSVFSVTGKY

Organism: NCBI:txid2607531

InterPro domains:
  IPR001000 Glycoside hydrolase family 10 domain [PF00331] (1-241)
  IPR001000 Glycoside hydrolase family 10 domain [PS51760] (1-252)
  IPR001000 Glycoside hydrolase family 10 domain [SM00633] (1-246)
  IPR002889 Carbohydrate-binding WSC [PF01822] (350-429)
  IPR002889 Carbohydrate-binding WSC [PF01822] (517-597)
  IPR002889 Carbohydrate-binding WSC [PF01822] (619-697)
  IPR002889 Carbohydrate-binding WSC [PF01822] (758-834)
  IPR002889 Carbohydrate-binding WSC [PF01822] (856-934)
  IPR002889 Carbohydrate-binding WSC [PS51212] (347-439)
  IPR002889 Carbohydrate-binding WSC [PS51212] (514-607)
  IPR002889 Carbohydrate-binding WSC [PS51212] (616-707)
  IPR002889 Carbohydrate-binding WSC [PS51212] (755-844)
  IPR002889 Carbohydrate-binding WSC [PS51212] (853-944)
  IPR002889 Carbohydrate-binding WSC [SM00321] (347-439)
  IPR002889 Carbohydrate-binding WSC [SM00321] (514-607)
  IPR002889 Carbohydrate-binding WSC [SM00321] (616-707)
  IPR002889 Carbohydrate-binding WSC [SM00321] (755-844)
  IPR002889 Carbohydrate-binding WSC [SM00321] (853-944)
  IPR017853 Glycoside hydrolase superfamily [SSF51445] (1-260)
  IPR044846 Glycoside hydrolase family 10 [PTHR31490] (1-299)

Foldseek 3Di:
DAPCQQPVDPPRGDCVVVVVVLVVCVVQVHAAAAPALAEQAPVSDHPVLLVDALVRVVVVSLVSLCVPLLVCAVSHQAYQQYEAVVNGHRNCVRNVHPCVVLVSQVVNCVSHVRHAYEYAHEPCLQPDCNLVVLQVVVVVSVVSPGRHQEYHYQAEAEPVRFQDLVSSLVSLVSNCVVVHAYENHAHWYQALDLQVRQVSLCSVVVSLLVHPRHPYYDYNDAELVPRPSHNRGHQAYNVRHGTNNVVSVVVVVVVQADDDDDDDQDPVNDDDDDHHWFKDKDWDDDPPDIAIDIDTDHDDDDDDDDDDDRPDDHDDDPDPDDDPDDDDDVVVVVVLLVVLVVVVPDDPWWDAKAFADPDGLADDDKDWDQAADDPVVLLVVLQVVVAFKWWFEDQTMIGGHVGRQPRHGDPRVQQRQAHNNGRSGTGGHDSMTRMTTNDHDDDDDDDDDDDDDDDDDDDDDDDDDDDDDDDDDDDDDDDDDDDDDDDDDDDDDDDDPPDDVVVVVVVVVVVPFDKDFPAKDFADPVPGQADDPDKDFDLQDDPVVLVVLQDVAQKWWFEAQTMIDGHVGRQPVHPDHDDRVQFACAHSNGRVGTRGYDRMTRMIGTPVPPDDDDDQWAWPAKFAADPPDGQADDDKDFALQDDPNVLLVVQLVVVFQKWWFEQQTMIGGHNGGDGDGDDRVQQAHAHSNGRSDTGGYDRMTRMTGGDRPPDPPDDDDDDDDDDDDDDDDDDDDDDDDDDDDDDDDDDDDDDLAPAFDWPAKAAADPPHGQFDPPDKDWALQDDPVNLLVSLLQAFKWWFEQLTMIGHHNGHHPGHGDPQQDHAHSNGRVDTGGYDRMTGMTGSSDPHDDDDDQWAWPAKWFQDDDDPDDDWDKDFDQQDDPNVLLVVLQQVQAFKWWFEPLTMIIGHNDDDTHHDPNVQQQQARSNGRVDTRGHHRMTRMITRPDHD

Mean predicted aligned error: 24.04 Å